Protein 9IKV (pdb70)

InterPro domains:
  IPR001902 SLC26A/SulP transporter [PTHR11814] (22-642)
  IPR002645 STAS domain [PF01740] (495-635)
  IPR002645 STAS domain [PS50801] (492-641)
  IPR011547 SLC26A/SulP transporter domain [PF00916] (48-444)
  IPR036513 STAS domain superfamily [G3DSA:3.30.750.24] (421-645)
  IPR036513 STAS domain superfamily [SSF52091] (495-632)

B-factor: mean 52.91, std 16.05, range [14.96, 171.37]

Solvent-accessible surface area: 49282 Å² total; per-residue (Å²): 130,134,110,108,105,86,110,71,125,126,30,56,11,41,67,98,33,44,97,157,46,55,122,190,97,25,71,134,31,0,45,63,1,0,78,43,5,6,29,39,3,13,5,21,0,1,6,10,0,38,24,0,19,12,26,17,0,0,0,0,1,1,0,5,32,0,4,60,24,2,0,62,42,2,43,0,44,4,1,1,1,1,1,9,5,4,1,0,50,12,0,4,52,0,0,24,124,49,6,38,106,118,80,90,102,174,43,88,98,65,128,104,29,18,47,64,12,39,31,5,34,9,77,17,0,38,2,0,3,0,0,0,30,18,0,0,48,22,4,36,49,25,21,101,107,111,76,0,88,46,25,48,27,28,12,94,1,0,30,6,0,0,7,0,0,3,0,24,32,0,36,3,19,6,19,58,32,24,28,17,12,154,26,79,100,45,62,33,87,70,7,38,101,122,25,65,44,66,5,141,140,54,93,195,67,36,103,116,58,0,51,112,56,1,97,112,4,43,90,52,0,65,102,40,72,81,93,16,115,129,99,79,197,122,60,180,86,47,72,56,17,19,71,95,26,17,97,55,12,18,128,53,3,126,85,76,78,30,62,101,86,107,32,24,78,19,3,39,110,1,15,103,12,40,35,81,68,84,66,6,30,94,142,36,31,94,50,0,78,89,19,0,99,6,4,0,71,0,2,2,13,8,0,10,34,22,0,77,30,0,10,130,114,94,172,54,102,30,59,33,14,1,0,6,19,0,2,0,44,0,4,35,51,0,2,65,48,6,0,1,1,6,1,1,12,51,24,1,4,55,22,4,66,56,32,27,4,92,16,2,29,0,4,52,25,0,5,101,67,0,71,85,20,1,113,61,67,0,66,112,20,71,77,1,2,13,4,1,3,2,0,8,8,22,12,37,18,93,36,18,56,68,32,84,166,28,40,139,52,0,119,42,16,24,98,61,10,83,27,10,2,49,38,0,40,67,71,0,16,39,92,30,10,44,55,0,14,116,57,0,26,85,28,9,36,57,66,7,19,32,44,5,41,181,11,84,0,5,25,98,93,194,99,87,30,0,16,0,6,1,4,0,2,10,6,1,10,147,53,0,46,54,11,0,27,124,47,85,129,61,2,0,1,17,1,47,4,3,39,21,21,11,6,22,0,0,21,30,3,6,55,0,25,90,47,0,123,70,128,98,14,73,8,8,1,0,85,0,68,80,72,1,55,134,3,1,40,91,71,8,136,21,71,104,161,95,75,6,48,26,129,33,35,75,21,0,58,72,62,31,145,134,124,123,96,107,112,96,107,69,124,132,30,54,9,41,70,92,31,45,96,157,48,65,125,182,88,24,74,133,30,0,44,63,1,0,78,43,5,6,29,37,4,15,4,20,0,0,6,11,0,40,23,0,19,12,26,18,0,0,0,0,1,0,0,6,30,0,4,60,25,2,0,60,41,2,41,0,43,4,1,1,1,1,2,7,5,4,1,0,49,12,0,2,52,0,0,23,121,52,2,45,107,120,69,92,100,171,45,87,98,70,128,103,34,19,55,64,13,37,41,5,37,11,86,16,0,37,1,0,2,0,0,0,30,18,0,0,48,21,4,37,46,26,22,103,109,113,76,0,87,47,28,49,25,31,13,96,2,0,31,6,0,0,7,0,0,3,0,25,31,0,37,4,21,6,20,56,35,22,31,17,14,156,27,79,100,46,62,34,88,69,7,37,101,123,25,66,41,66,6,140,139,53,94,197,67,36,106,117,61,0,50,109,57,1,96,112,5,43,89,52,0,63,103,39,70,87,80,14,126,102,80,84,199,128,61,180,85,46,72,55,17,19,70,92,27,15,95,55,12,20,127,54,2,129,84,71,81,29,65,99,86,107,31,28,74,18,3,41,115,2,19,104,13,43,31,82,70,82,64,5,33,98,142,35,34,95,52,0,80,92,18,0,99,7,4,0,72,0,2,3,14,8,0,11,34,25,0,76,28,0,11,127,115,92,172,55,101,30,62,34,13,0,0,6,20,0,4,0,44,0,5,34,50,0,2,64,46,6,0,2,1,8,1,1,13,50,23,1,3,52,22,3,67,61,34,25,5,93,14,2,28,0,4,52,28,0,6,104,70,0,70,84,20,2,116,61,67,0,67,110,19,70,77,2,2,12,4,0,2,1,0,8,6,21,10,33,17,93,35,16,55,69,32,84,164,27,41,140,54,1,118,40,17,24,99,61,11,82,26,9,2,48,36,0,40,69,70,0,16,39,90,30,10,45,55,0,13,116,57,0,25,84,30,11,35,59,67,8,17,32,46,6,42,187,11,81,0,4,24,92,92,201,102,84,26,0,15,0,7,1,2,0,1,10,5,1,10,148,52,0,44,57,12,0,30,125,49,79,127,59,2,0,1,15,1,47,6,4,40,21,20,10,8,21,0,0,20,32,4,6,51,1,24,91,53,0,116,70,123,95,14,74,8,8,2,0,86,0,64,81,73,0,57,134,3,1,38,91,71,9,136,22,71,106,164,92,76,6,47,27,129,34,33,76,22,0,60,70,60,35,147,135

GO terms:
  GO:0016323 basolateral plasma membrane (C, IDA)
  GO:0016324 apical plasma membrane (C, IDA)
  GO:0016328 lateral plasma membrane (C, IDA)
  GO:0140900 chloride:bicarbonate antiporter activity (F, IDA)
  GO:0055038 recycling endosome membrane (C, EXP)
  GO:0005886 plasma membrane (C, EXP)
  GO:0015705 iodide transport (P, IMP)
  GO:0005254 chloride channel activity (F, TAS)
  GO:0005886 plasma membrane (C, TAS)
  GO:0055085 transmembrane transport (P, TAS)
  GO:0005254 chloride channel activity (F, IDA)
  GO:0005737 cytoplasm (C, IDA)
  GO:0005768 endosome (C, IDA)
  GO:0015116 sulfate transmembrane transporter activity (F, IDA)
  GO:0019532 oxalate transport (P, IDA)
  GO:1902358 sulfate transmembrane transport (P, IDA)
  GO:0006821 chloride transport (P, IDA)
  GO:0019531 oxalate transmembrane transporter activity (F, IDA)
  GO:0016323 basolateral plasma membrane (C, IMP)

Organism: Homo sapiens (NCBI:txid9606)

Secondary structure (DSSP, 8-state):
-HHHHHHHHHT-THHHHSTT--TTTSSHHHHHHHHHHHHHHHHHHHHHHHHTTS-THHHHHTTTHHHHHHHHH---SS--EE--HHHHHHHHHHHHHHS-GGGSSS--S-SS--TT--TTSHHHHHHHHHHHHHHHHHHHHHHHTT-GGGGGGS-HHHHHHHHHHHHHHHHHHTHHHHHT-------STTHHHHHHHHHHHTGGG--HHHHHHHHHHHHHHHHHHHHHHHTTTTS-S---HHHHHHHHHHHHHHSS-TTTSS---B-----S---------GGGGGT-HHHHHHHHHHHHHHHHHHHHHHHHHHT----TTHHHHHHHHHHHHHHTTS----EE-HHHHHHHHHHT--STHHHHHHHHHHHHHHHTSTTTTTS-BHHHHHHHHHHHTHHHHGGGGHHHHHHHHTSSHHHHHHHHHHHHHHT-HHHHHHHHHHHHHHHHHTTSTTS--EEEE---EEEE-S-B-GGGHHHHHHHHHH-----EEE-TT---B-HHHHHHHHHHHHHHHHTT---B----TTHHHHHHHHHTT--TTS----SSHHHHHHHH--/-HHHHHHHHHT-THHHHSTT--TTTSSHHHHHHHHHHHHHHHHHHHHHHHHTTS-HHHHHHTTTHHHHHHHHH---SS--EE--HHHHHHHHHHHHHHS-GGGSSS--S-SS--TT--TTTHHHHHHHHHHHHHHHHHHHHHHHTT-TT--TTS-HHHHHHHHHHHHHHHHHHTHHHHH--------STTHHHHHHHHHHHTGGG--HHHHHHHHHHHHHHHHHHHHHHHTTTT--S---HHHHHHHHHHHHHHSS-TTTSS---B-----S---------GGGTTTTHHHHHHHHHHHHHHHHHHHHHHHHHHT----TTHHHHHHHHHHHHHHTTT----EE-HHHHHHHHHHT--STHHHHHHHHHHHHHHHTSSTTTTS-BHHHHHHHHHHHTHHHHGGGGHHHHHHHHTSSHHHHHHHHHHHHHHT-HHHHHHHHHHHHHHHHHHTSTTS--EEEE---EEEE-S-B-TTSHHHHHHHHHH---EEEEE-TT---B-HHHHHHHHHHHHHHHHTT-EEE----TTHHHHHHHHHTT--TTS----SSHHHHHHHH--

Foldseek 3Di:
DVVVVVVVVVQFCLVVDVVVDDCPPQPVLLLQLLVLLLLVQLLCLQVLCVLLVAASLQQLLQQFQLLVLCQGGPDFFLFFKGRPSQLSNLNSVQLCVVQNCPPVDPFDQDDPNAFNDRPSNVSSLLSLLLLLQLLLVVLVVCLVVPCLVVLPLQDDLLLLLLLQLSLLVLLLSLVCQQQQHDDGDAAFLASSVVSVVVCVVVVVRTAPVSNVLLVVLLVVVVVLQVVCVVCCVVVVARDSVLVVLQVVQLVVLVVDVCCPPRPFAFRAAQGQDQDAFDDRDPVCNVVCNVSSVLLSPSQLSNQVVLRVVSCVVVPHDGGSSSSSNSQSVSSNVSSRRSHGRMHTDVLSSVSSVSSPRDGSSSSNSSSVVSNCCNHPVRRVRHRRTSSSSSSVSSSSSCVSNVSVVVLVVCVVPPVVSNVLSVVLNVSCNRHHSSSSSVSSSVVSVVVVLQCQCVDQQWDWDPCTEIEGADEEEPSNLVSPLCNVVVPDQEHEYEDPNHDDYDPSNLVSVLVSQVVCVVVNYHYAYECCDPVSVVSNCVVNVDDPPDHRYDHHPVRVVVVVVD/DVVVVVVVVVQFCLVVCVVVDDCPPQPVLLLQLLVLLLLVQLLCLQVLCVLLVAASLQQLLQQFQLLVLCQGGPDFFLFFKGRANQLSNLNSVQLCVVQNPPPVDDFDQDDCNAFRDTPSNVSSLLSLLLLLQLLLVVLVVCLVVVCLVVPPLQDDLLLLLLLQLVLLVLLLSLVCQQQFHDDGDAAFLARSVVSVVVCVVVVVRTAPVSNVLLVVLLVVVVVLQVVCVVCCVVVVARDSVLVVLQVVQLVVLVVDVCCPPRPFAFRAAQGQDQDAFDARDPVCNVVCNVSSVLLSPSQLSNQVVLSVVSCVVVPHDGGSSSSSNSQSVSSNVSSRRSHGRMHGDPLSSVSSVSSPRDGSSSSNSSSVVSNCCNHPVRRVRTRRTSSSSSSVSSSSCCVSNVSVVCLVVCVVPPVLSNVLSVVLNVSCNRHHSSSSSVSSSVSSVVVVLQVQCVDQQWDWDPCTEIEGADEEEPSNLVSPLCNVVVPDQEHEYEDPNHDDYDPSNLVSVLVSQVVCVVVNYHYAYECCDPVSVVSNCVVNVDDPPDHRYDHHPVRVVVVVVD

Nearest PDB structures (foldseek):
  7v75-assembly1_A-2  TM=9.156E-01  e=9.670E-41  Homo sapiens
  7v73-assembly1_A  TM=8.958E-01  e=5.733E-40  Homo sapiens
  8opq-assembly1_B  TM=8.796E-01  e=2.037E-37  Homo sapiens
  7lgu-assembly1_A  TM=8.761E-01  e=8.093E-37  Homo sapiens
  7s9a-assembly1_B  TM=8.879E-01  e=1.906E-35  Tursiops truncatus

Structure (mmCIF, N/CA/C/O backbone):
data_9IKV
#
_entry.id   9IKV
#
_cell.length_a   1.00
_cell.length_b   1.00
_cell.length_c   1.00
_cell.angle_alpha   90.00
_cell.angle_beta   90.00
_cell.angle_gamma   90.00
#
_symmetry.space_group_name_H-M   'P 1'
#
loop_
_entity.id
_entity.type
_entity.pdbx_description
1 polymer 'Anion exchange transporter'
2 non-polymer 'IODIDE ION'
3 water water
#
loop_
_atom_site.group_PDB
_atom_site.id
_atom_site.type_symbol
_atom_site.label_atom_id
_atom_site.label_alt_id
_atom_site.label_comp_id
_atom_site.label_asym_id
_atom_site.label_entity_id
_atom_site.label_seq_id
_atom_site.pdbx_PDB_ins_code
_atom_site.Cartn_x
_atom_site.Cartn_y
_atom_site.Cartn_z
_atom_site.occupancy
_atom_site.B_iso_or_equiv
_atom_site.auth_seq_id
_atom_site.auth_comp_id
_atom_site.auth_asym_id
_atom_site.auth_atom_id
_atom_site.pdbx_PDB_model_num
ATOM 1 N N . CYS A 1 21 ? 93.060 83.591 102.817 1.00 97.52 21 CYS A N 1
ATOM 2 C CA . CYS A 1 21 ? 93.220 83.954 101.414 1.00 100.64 21 CYS A CA 1
ATOM 3 C C . CYS A 1 21 ? 94.618 83.609 100.915 1.00 101.16 21 CYS A C 1
ATOM 4 O O . CYS A 1 21 ? 95.513 83.316 101.707 1.00 102.31 21 CYS A O 1
ATOM 7 N N . GLU A 1 22 ? 94.795 83.640 99.593 1.00 98.23 22 GLU A N 1
ATOM 8 C CA . GLU A 1 22 ? 96.094 83.321 99.010 1.00 97.50 22 GLU A CA 1
ATOM 9 C C . GLU A 1 22 ? 97.140 84.359 99.396 1.00 98.78 22 GLU A C 1
ATOM 10 O O . GLU A 1 22 ? 98.301 84.022 99.659 1.00 98.73 22 GLU A O 1
ATOM 16 N N . ASP A 1 23 ? 96.748 85.636 99.426 1.00 96.92 23 ASP A N 1
ATOM 17 C CA . ASP A 1 23 ? 97.692 86.693 99.773 1.00 95.54 23 ASP A CA 1
ATOM 18 C C . ASP A 1 23 ? 98.155 86.576 101.219 1.00 94.15 23 ASP A C 1
ATOM 19 O O . ASP A 1 23 ? 99.320 86.845 101.527 1.00 96.27 23 ASP A O 1
ATOM 24 N N . ILE A 1 24 ? 97.257 86.181 102.124 1.00 87.09 24 ILE A N 1
ATOM 25 C CA . ILE A 1 24 ? 97.646 85.983 103.519 1.00 88.00 24 ILE A CA 1
ATOM 26 C C . ILE A 1 24 ? 98.670 84.860 103.628 1.00 86.65 24 ILE A C 1
ATOM 27 O O . ILE A 1 24 ? 99.663 84.965 104.361 1.00 89.69 24 ILE A O 1
ATOM 32 N N . ILE A 1 25 ? 98.444 83.767 102.897 1.00 83.18 25 ILE A N 1
ATOM 33 C CA . ILE A 1 25 ? 99.381 82.648 102.910 1.00 85.41 25 ILE A CA 1
ATOM 34 C C . ILE A 1 25 ? 100.731 83.080 102.350 1.00 86.70 25 ILE A C 1
ATOM 35 O O . ILE A 1 25 ? 101.788 82.711 102.875 1.00 92.02 25 ILE A O 1
ATOM 40 N N . GLN A 1 26 ? 100.715 83.861 101.269 1.00 77.36 26 GLN A N 1
ATOM 41 C CA . GLN A 1 26 ? 101.963 84.347 100.687 1.00 77.58 26 GLN A CA 1
ATOM 42 C C . GLN A 1 26 ? 102.712 85.247 101.664 1.00 78.86 26 GLN A C 1
ATOM 43 O O . GLN A 1 26 ? 103.938 85.153 101.802 1.00 81.91 26 GLN A O 1
ATOM 49 N N . TRP A 1 27 ? 101.984 86.127 102.354 1.00 73.05 27 TRP A N 1
ATOM 50 C CA . TRP A 1 27 ? 102.601 86.991 103.354 1.00 71.11 27 TRP A CA 1
ATOM 51 C C . TRP A 1 27 ? 103.237 86.172 104.467 1.00 73.02 27 TRP A C 1
ATOM 52 O O . TRP A 1 27 ? 104.370 86.436 104.880 1.00 78.37 27 TRP A O 1
ATOM 63 N N . CYS A 1 28 ? 102.515 85.166 104.966 1.00 72.89 28 CYS A N 1
ATOM 64 C CA . CYS A 1 28 ? 103.060 84.331 106.030 1.00 71.38 28 CYS A CA 1
ATOM 65 C C . CYS A 1 28 ? 104.285 83.557 105.565 1.00 70.51 28 CYS A C 1
ATOM 66 O O . CYS A 1 28 ? 105.249 83.413 106.323 1.00 74.19 28 CYS A O 1
ATOM 69 N N . ARG A 1 29 ? 104.271 83.054 104.331 1.00 67.39 29 ARG A N 1
ATOM 70 C CA . ARG A 1 29 ? 105.426 82.346 103.796 1.00 68.22 29 ARG A CA 1
ATOM 71 C C . ARG A 1 29 ? 106.607 83.269 103.534 1.00 69.51 29 ARG A C 1
ATOM 72 O O . ARG A 1 29 ? 107.749 82.801 103.517 1.00 71.19 29 ARG A O 1
ATOM 80 N N . ARG A 1 30 ? 106.361 84.561 103.323 1.00 65.64 30 ARG A N 1
ATOM 81 C CA . ARG A 1 30 ? 107.456 85.494 103.097 1.00 65.09 30 ARG A CA 1
ATOM 82 C C . ARG A 1 30 ? 108.207 85.842 104.374 1.00 65.90 30 ARG A C 1
ATOM 83 O O . ARG A 1 30 ? 109.341 86.325 104.296 1.00 70.24 30 ARG A O 1
ATOM 91 N N . ARG A 1 31 ? 107.608 85.611 105.541 1.00 58.85 31 ARG A N 1
ATOM 92 C CA . ARG A 1 31 ? 108.245 85.921 106.814 1.00 52.24 31 ARG A CA 1
ATOM 93 C C . ARG A 1 31 ? 109.092 84.778 107.353 1.00 55.19 31 ARG A C 1
ATOM 94 O O . ARG A 1 31 ? 109.703 84.932 108.414 1.00 61.85 31 ARG A O 1
ATOM 102 N N . LEU A 1 32 ? 109.141 83.642 106.659 1.00 55.39 32 LEU A N 1
ATOM 103 C CA . LEU A 1 32 ? 109.962 82.496 107.049 1.00 50.16 32 LEU A CA 1
ATOM 104 C C . LEU A 1 32 ? 110.832 82.123 105.858 1.00 53.24 32 LEU A C 1
ATOM 105 O O . LEU A 1 32 ? 110.528 81.165 105.131 1.00 59.06 32 LEU A O 1
ATOM 110 N N . PRO A 1 33 ? 111.925 82.852 105.617 1.00 49.21 33 PRO A N 1
ATOM 111 C CA . PRO A 1 33 ? 112.765 82.567 104.447 1.00 51.99 33 PRO A CA 1
ATOM 112 C C . PRO A 1 33 ? 113.504 81.243 104.515 1.00 55.31 33 PRO A C 1
ATOM 113 O O . PRO A 1 33 ? 114.114 80.850 103.514 1.00 57.63 33 PRO A O 1
ATOM 117 N N . ILE A 1 34 ? 113.479 80.542 105.651 1.00 54.22 34 ILE A N 1
ATOM 118 C CA . ILE A 1 34 ? 114.122 79.234 105.715 1.00 53.82 34 ILE A CA 1
ATOM 119 C C . ILE A 1 34 ? 113.470 78.272 104.729 1.00 55.45 34 ILE A C 1
ATOM 120 O O . ILE A 1 34 ? 114.161 77.479 104.076 1.00 59.88 34 ILE A O 1
ATOM 125 N N . LEU A 1 35 ? 112.148 78.354 104.566 1.00 56.97 35 LEU A N 1
ATOM 126 C CA . LEU A 1 35 ? 111.457 77.524 103.588 1.00 55.37 35 LEU A CA 1
ATOM 127 C C . LEU A 1 35 ? 111.910 77.814 102.166 1.00 59.47 35 LEU A C 1
ATOM 128 O O . LEU A 1 35 ? 111.652 77.006 101.268 1.00 62.09 35 LEU A O 1
ATOM 133 N N . ASP A 1 36 ? 112.568 78.951 101.937 1.00 57.57 36 ASP A N 1
ATOM 134 C CA . ASP A 1 36 ? 113.117 79.237 100.619 1.00 56.67 36 ASP A CA 1
ATOM 135 C C . ASP A 1 36 ? 114.372 78.425 100.331 1.00 63.35 36 ASP A C 1
ATOM 136 O O . ASP A 1 36 ? 114.657 78.137 99.164 1.00 64.22 36 ASP A O 1
ATOM 141 N N . TRP A 1 37 ? 115.133 78.046 101.360 1.00 59.56 37 TRP A N 1
ATOM 142 C CA . TRP A 1 37 ? 116.379 77.325 101.140 1.00 57.49 37 TRP A CA 1
ATOM 143 C C . TRP A 1 37 ? 116.484 75.998 101.875 1.00 61.70 37 TRP A C 1
ATOM 144 O O . TRP A 1 37 ? 117.476 75.291 101.676 1.00 63.11 37 TRP A O 1
ATOM 155 N N . ALA A 1 38 ? 115.515 75.634 102.707 1.00 61.10 38 ALA A N 1
ATOM 156 C CA . ALA A 1 38 ? 115.602 74.357 103.402 1.00 56.06 38 ALA A CA 1
ATOM 157 C C . ALA A 1 38 ? 115.286 73.192 102.465 1.00 64.36 38 ALA A C 1
ATOM 158 O O . ALA A 1 38 ? 116.100 72.266 102.364 1.00 67.51 38 ALA A O 1
ATOM 160 N N . PRO A 1 39 ? 114.141 73.175 101.762 1.00 67.97 39 PRO A N 1
ATOM 161 C CA . PRO A 1 39 ? 113.869 72.041 100.866 1.00 67.07 39 PRO A CA 1
ATOM 162 C C . PRO A 1 39 ? 114.780 71.979 99.653 1.00 66.53 39 PRO A C 1
ATOM 163 O O . PRO A 1 39 ? 114.951 70.890 99.089 1.00 67.36 39 PRO A O 1
ATOM 167 N N . HIS A 1 40 ? 115.370 73.098 99.237 1.00 68.22 40 HIS A N 1
ATOM 168 C CA . HIS A 1 40 ? 116.258 73.136 98.085 1.00 70.15 40 HIS A CA 1
ATOM 169 C C . HIS A 1 40 ? 117.708 72.852 98.454 1.00 73.85 40 HIS A C 1
ATOM 170 O O . HIS A 1 40 ? 118.598 73.032 97.616 1.00 73.17 40 HIS A O 1
ATOM 177 N N . TYR A 1 41 ? 117.963 72.421 99.686 1.00 69.67 41 TYR A N 1
ATOM 178 C CA . TYR A 1 41 ? 119.327 72.181 100.131 1.00 65.22 41 TYR A CA 1
ATOM 179 C C . TYR A 1 41 ? 119.944 71.012 99.376 1.00 66.72 41 TYR A C 1
ATOM 180 O O . TYR A 1 41 ? 119.273 70.023 99.071 1.00 71.34 41 TYR A O 1
ATOM 189 N N . ASN A 1 42 ? 121.233 71.131 99.077 1.00 69.69 42 ASN A N 1
ATOM 190 C CA . ASN A 1 42 ? 121.976 70.132 98.314 1.00 70.70 42 ASN A CA 1
ATOM 191 C C . ASN A 1 42 ? 123.115 69.638 99.199 1.00 74.35 42 ASN A C 1
ATOM 192 O O . ASN A 1 42 ? 124.008 70.410 99.558 1.00 77.11 42 ASN A O 1
ATOM 197 N N . LEU A 1 43 ? 123.098 68.349 99.537 1.00 74.03 43 LEU A N 1
ATOM 198 C CA . LEU A 1 43 ? 124.101 67.798 100.440 1.00 72.33 43 LEU A CA 1
ATOM 199 C C . LEU A 1 43 ? 125.309 67.273 99.677 1.00 71.01 43 LEU A C 1
ATOM 200 O O . LEU A 1 43 ? 126.141 66.557 100.242 1.00 72.22 43 LEU A O 1
ATOM 205 N N . LYS A 1 44 ? 125.419 67.620 98.397 1.00 76.05 44 LYS A N 1
ATOM 206 C CA . LYS A 1 44 ? 126.549 67.195 97.585 1.00 77.85 44 LYS A CA 1
ATOM 207 C C . LYS A 1 44 ? 127.643 68.242 97.476 1.00 79.15 44 LYS A C 1
ATOM 208 O O . LYS A 1 44 ? 128.818 67.880 97.397 1.00 81.49 44 LYS A O 1
ATOM 214 N N . GLU A 1 45 ? 127.290 69.527 97.469 1.00 74.53 45 GLU A N 1
ATOM 215 C CA . GLU A 1 45 ? 128.293 70.583 97.451 1.00 76.83 45 GLU A CA 1
ATOM 216 C C . GLU A 1 45 ? 128.068 71.674 98.486 1.00 76.97 45 GLU A C 1
ATOM 217 O O . GLU A 1 45 ? 128.905 72.576 98.580 1.00 78.56 45 GLU A O 1
ATOM 223 N N . ASN A 1 46 ? 126.988 71.631 99.265 1.00 71.79 46 ASN A N 1
ATOM 224 C CA . ASN A 1 46 ? 126.721 72.632 100.289 1.00 69.81 46 ASN A CA 1
ATOM 225 C C . ASN A 1 46 ? 126.832 72.075 101.701 1.00 71.34 46 ASN A C 1
ATOM 226 O O . ASN A 1 46 ? 126.360 72.717 102.645 1.00 77.66 46 ASN A O 1
ATOM 231 N N . LEU A 1 47 ? 127.431 70.898 101.875 1.00 65.31 47 LEU A N 1
ATOM 232 C CA . LEU A 1 47 ? 127.558 70.286 103.191 1.00 64.16 47 LEU A CA 1
ATOM 233 C C . LEU A 1 47 ? 128.979 70.365 103.731 1.00 65.77 47 LEU A C 1
ATOM 234 O O . LEU A 1 47 ? 129.187 70.838 104.851 1.00 70.96 47 LEU A O 1
ATOM 239 N N . LEU A 1 48 ? 129.965 69.897 102.971 1.00 64.13 48 LEU A N 1
ATOM 240 C CA . LEU A 1 48 ? 131.347 69.914 103.433 1.00 64.26 48 LEU A CA 1
ATOM 241 C C . LEU A 1 48 ? 131.843 71.338 103.687 1.00 67.16 48 LEU A C 1
ATOM 242 O O . LEU A 1 48 ? 132.388 71.605 104.768 1.00 69.69 48 LEU A O 1
ATOM 247 N N . PRO A 1 49 ? 131.692 72.279 102.743 1.00 65.75 49 PRO A N 1
ATOM 248 C CA . PRO A 1 49 ? 132.088 73.661 103.055 1.00 63.21 49 PRO A CA 1
ATOM 249 C C . PRO A 1 49 ? 131.305 74.262 104.205 1.00 60.90 49 PRO A C 1
ATOM 250 O O . PRO A 1 49 ? 131.884 74.991 105.019 1.00 66.07 49 PRO A O 1
ATOM 254 N N . ASP A 1 50 ? 130.009 73.962 104.311 1.00 52.19 50 ASP A N 1
ATOM 255 C CA . ASP A 1 50 ? 129.223 74.467 105.430 1.00 53.97 50 ASP A CA 1
ATOM 256 C C . ASP A 1 50 ? 129.700 73.881 106.751 1.00 57.29 50 ASP A C 1
ATOM 257 O O . ASP A 1 50 ? 129.772 74.592 107.759 1.00 66.76 50 ASP A O 1
ATOM 262 N N . THR A 1 51 ? 130.031 72.589 106.770 1.00 59.35 51 THR A N 1
ATOM 263 C CA . THR A 1 51 ? 130.542 71.982 107.995 1.00 58.90 51 THR A CA 1
ATOM 264 C C . THR A 1 51 ? 131.877 72.592 108.401 1.00 56.36 51 THR A C 1
ATOM 265 O O . THR A 1 51 ? 132.092 72.902 109.580 1.00 64.44 51 THR A O 1
ATOM 269 N N . VAL A 1 52 ? 132.785 72.777 107.441 1.00 51.20 52 VAL A N 1
ATOM 270 C CA . VAL A 1 52 ? 134.078 73.376 107.758 1.00 51.51 52 VAL A CA 1
ATOM 271 C C . VAL A 1 52 ? 133.895 74.803 108.260 1.00 57.85 52 VAL A C 1
ATOM 272 O O . VAL A 1 52 ? 134.557 75.230 109.215 1.00 58.94 52 VAL A O 1
ATOM 276 N N . SER A 1 53 ? 132.989 75.559 107.635 1.00 54.05 53 SER A N 1
ATOM 277 C CA . SER A 1 53 ? 132.709 76.916 108.086 1.00 49.78 53 SER A CA 1
ATOM 278 C C . SER A 1 53 ? 132.134 76.924 109.496 1.00 51.24 53 SER A C 1
ATOM 279 O O . SER A 1 53 ? 132.485 77.786 110.306 1.00 56.51 53 SER A O 1
ATOM 282 N N . GLY A 1 54 ? 131.245 75.981 109.807 1.00 46.81 54 GLY A N 1
ATOM 283 C CA . GLY A 1 54 ? 130.701 75.910 111.152 1.00 44.40 54 GLY A CA 1
ATOM 284 C C . GLY A 1 54 ? 131.757 75.603 112.196 1.00 47.24 54 GLY A C 1
ATOM 285 O O . GLY A 1 54 ? 131.784 76.219 113.266 1.00 55.32 54 GLY A O 1
ATOM 286 N N . ILE A 1 55 ? 132.645 74.651 111.900 1.00 51.80 55 ILE A N 1
ATOM 287 C CA . ILE A 1 55 ? 133.723 74.340 112.838 1.00 47.45 55 ILE A CA 1
ATOM 288 C C . ILE A 1 55 ? 134.634 75.544 113.028 1.00 51.01 55 ILE A C 1
ATOM 289 O O . ILE A 1 55 ? 135.025 75.870 114.155 1.00 56.94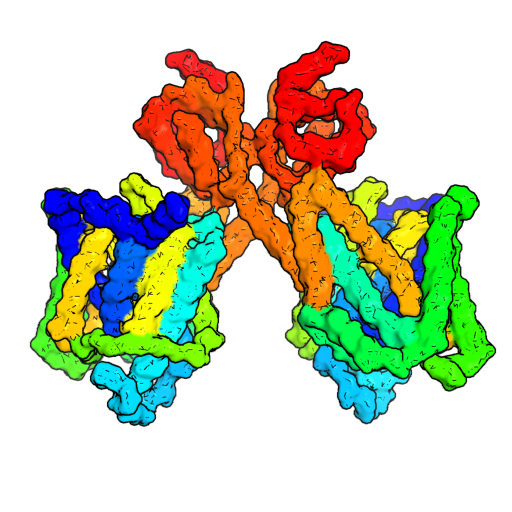 55 ILE A O 1
ATOM 294 N N . MET A 1 56 ? 134.986 76.228 111.938 1.00 51.48 56 MET A N 1
ATOM 295 C CA . MET A 1 56 ? 135.873 77.381 112.046 1.00 54.82 56 MET A CA 1
ATOM 296 C C . MET A 1 56 ? 135.200 78.590 112.682 1.00 54.00 56 MET A C 1
ATOM 297 O O . MET A 1 56 ? 135.897 79.471 113.194 1.00 54.79 56 MET A O 1
ATOM 302 N N . LEU A 1 57 ? 133.873 78.654 112.655 1.00 50.39 57 LEU A N 1
ATOM 303 C CA . LEU A 1 57 ? 133.139 79.755 113.262 1.00 42.11 57 LEU A CA 1
ATOM 304 C C . LEU A 1 57 ? 132.821 79.506 114.727 1.00 46.12 57 LEU A C 1
ATOM 305 O O . LEU A 1 57 ? 132.604 80.464 115.476 1.00 55.32 57 LEU A O 1
ATOM 310 N N . ALA A 1 58 ? 132.783 78.241 115.151 1.00 44.97 58 ALA A N 1
ATOM 311 C CA . ALA A 1 58 ? 132.475 77.947 116.547 1.00 38.61 58 ALA A CA 1
ATOM 312 C C . ALA A 1 58 ? 133.506 78.551 117.493 1.00 42.79 58 ALA A C 1
ATOM 313 O O . ALA A 1 58 ? 133.141 79.169 118.498 1.00 51.19 58 ALA A O 1
ATOM 315 N N . VAL A 1 59 ? 134.797 78.387 117.192 1.00 44.79 59 VAL A N 1
ATOM 316 C CA . VAL A 1 59 ? 135.826 78.914 118.084 1.00 46.80 59 VAL A CA 1
ATOM 317 C C . VAL A 1 59 ? 135.830 80.437 118.067 1.00 44.94 59 VAL A C 1
ATOM 318 O O . VAL A 1 59 ? 136.016 81.079 119.111 1.00 52.21 59 VAL A O 1
ATOM 322 N N . GLN A 1 60 ? 135.608 81.038 116.897 1.00 43.65 60 GLN A N 1
ATOM 323 C CA . GLN A 1 60 ? 135.517 82.489 116.808 1.00 41.75 60 GLN A CA 1
ATOM 324 C C . GLN A 1 60 ? 134.375 83.014 117.663 1.00 38.99 60 GLN A C 1
ATOM 325 O O . GLN A 1 60 ? 134.552 83.968 118.429 1.00 45.10 60 GLN A O 1
ATOM 331 N N . GLN A 1 61 ? 133.203 82.386 117.562 1.00 39.63 61 GLN A N 1
ATOM 332 C CA . GLN A 1 61 ? 132.061 82.831 118.346 1.00 38.11 61 GLN A CA 1
ATOM 333 C C . GLN A 1 61 ? 132.270 82.594 119.833 1.00 41.69 61 GLN A C 1
ATOM 334 O O . GLN A 1 61 ? 131.842 83.415 120.644 1.00 51.09 61 GLN A O 1
ATOM 340 N N . VAL A 1 62 ? 132.931 81.501 120.216 1.00 39.62 62 VAL A N 1
ATOM 341 C CA . VAL A 1 62 ? 133.188 81.253 121.632 1.00 36.49 62 VAL A CA 1
ATOM 342 C C . VAL A 1 62 ? 134.097 82.332 122.209 1.00 40.40 62 VAL A C 1
ATOM 343 O O . VAL A 1 62 ? 133.798 82.927 123.255 1.00 49.89 62 VAL A O 1
ATOM 347 N N . THR A 1 63 ? 135.219 82.606 121.536 1.00 39.63 63 THR A N 1
ATOM 348 C CA . THR A 1 63 ? 136.144 83.616 122.042 1.00 38.25 63 THR A CA 1
ATOM 349 C C . THR A 1 63 ? 135.504 84.996 122.064 1.00 37.71 63 THR A C 1
ATOM 350 O O . THR A 1 63 ? 135.657 85.743 123.040 1.00 39.88 63 THR A O 1
ATOM 354 N N . GLN A 1 64 ? 134.784 85.356 120.999 1.00 37.60 64 GLN A N 1
ATOM 355 C CA . GLN A 1 64 ? 134.128 86.654 120.967 1.00 29.61 64 GLN A CA 1
ATOM 356 C C . GLN A 1 64 ? 133.045 86.760 122.029 1.00 38.52 64 GLN A C 1
ATOM 357 O O . GLN A 1 64 ? 132.895 87.816 122.647 1.00 43.13 64 GLN A O 1
ATOM 363 N N . GLY A 1 65 ? 132.293 85.686 122.267 1.00 38.62 65 GLY A N 1
ATOM 364 C CA . GLY A 1 65 ? 131.283 85.720 123.307 1.00 37.22 65 GLY A CA 1
ATOM 365 C C . GLY A 1 65 ? 131.881 85.929 124.681 1.00 39.82 65 GLY A C 1
ATOM 366 O O . GLY A 1 65 ? 131.397 86.752 125.459 1.00 51.45 65 GLY A O 1
ATOM 367 N N . LEU A 1 66 ? 132.956 85.203 124.993 1.00 33.52 66 LEU A N 1
ATOM 368 C CA . LEU A 1 66 ? 133.618 85.408 126.279 1.00 32.55 66 LEU A CA 1
ATOM 369 C C . LEU A 1 66 ? 134.123 86.841 126.415 1.00 33.97 66 LEU A C 1
ATOM 370 O O . LEU A 1 66 ? 133.809 87.538 127.391 1.00 38.39 66 LEU A O 1
ATOM 375 N N . ALA A 1 67 ? 134.884 87.309 125.424 1.00 31.13 67 ALA A N 1
ATOM 376 C CA . ALA A 1 67 ? 135.517 88.617 125.518 1.00 26.07 67 ALA A CA 1
ATOM 377 C C . ALA A 1 67 ? 134.527 89.770 125.475 1.00 27.60 67 ALA A C 1
ATOM 378 O O . ALA A 1 67 ? 134.830 90.840 126.009 1.00 40.70 67 ALA A O 1
ATOM 380 N N . PHE A 1 68 ? 133.360 89.587 124.862 1.00 29.19 68 PHE A N 1
ATOM 381 C CA . PHE A 1 68 ? 132.360 90.639 124.794 1.00 26.77 68 PHE A CA 1
ATOM 382 C C . PHE A 1 68 ? 131.315 90.537 125.893 1.00 35.27 68 PHE A C 1
ATOM 383 O O . PHE A 1 68 ? 130.570 91.498 126.104 1.00 47.34 68 PHE A O 1
ATOM 391 N N . ALA A 1 69 ? 131.229 89.400 126.584 1.00 34.75 69 ALA A N 1
ATOM 392 C CA . ALA A 1 69 ? 130.496 89.363 127.839 1.00 26.71 69 ALA A CA 1
ATOM 393 C C . ALA A 1 69 ? 131.298 89.998 128.961 1.00 37.60 69 ALA A C 1
ATOM 394 O O . ALA A 1 69 ? 130.725 90.684 129.812 1.00 43.03 69 ALA A O 1
ATOM 396 N N . VAL A 1 70 ? 132.617 89.791 128.978 1.00 39.63 70 VAL A N 1
ATOM 397 C CA . VAL A 1 70 ? 133.440 90.542 129.919 1.00 29.54 70 VAL A CA 1
ATOM 398 C C . VAL A 1 70 ? 133.402 92.029 129.588 1.00 37.87 70 VAL A C 1
ATOM 399 O O . VAL A 1 70 ? 133.414 92.876 130.489 1.00 41.54 70 VAL A O 1
ATOM 403 N N . LEU A 1 71 ? 133.345 92.373 128.300 1.00 44.74 71 LEU A N 1
ATOM 404 C CA . LEU A 1 71 ? 133.286 93.772 127.892 1.00 35.99 71 LEU A CA 1
ATOM 405 C C . LEU A 1 71 ? 131.957 94.420 128.261 1.00 35.11 71 LEU A C 1
ATOM 406 O O . LEU A 1 71 ? 131.894 95.640 128.440 1.00 40.72 71 LEU A O 1
ATOM 411 N N . SER A 1 72 ? 130.893 93.632 128.375 1.00 34.98 72 SER A N 1
ATOM 412 C CA . SER A 1 72 ? 129.570 94.148 128.696 1.00 34.61 72 SER A CA 1
ATOM 413 C C . SER A 1 72 ? 129.320 94.240 130.194 1.00 47.14 72 SER A C 1
ATOM 414 O O . SER A 1 72 ? 128.185 94.502 130.601 1.00 53.41 72 SER A O 1
ATOM 417 N N . SER A 1 73 ? 130.350 94.023 131.013 1.00 50.06 73 SER A N 1
ATOM 418 C CA . SER A 1 73 ? 130.246 94.090 132.471 1.00 37.27 73 SER A CA 1
ATOM 419 C C . SER A 1 73 ? 129.266 93.054 133.015 1.00 38.30 73 SER A C 1
ATOM 420 O O . SER A 1 73 ? 128.501 93.324 133.940 1.00 56.42 73 SER A O 1
ATOM 423 N N . VAL A 1 74 ? 129.284 91.858 132.432 1.00 32.02 74 VAL A N 1
ATOM 424 C CA . VAL A 1 74 ? 128.546 90.713 132.936 1.00 28.57 74 VAL A CA 1
ATOM 425 C C . VAL A 1 74 ? 129.493 89.519 132.980 1.00 37.04 74 VAL A C 1
ATOM 426 O O . VAL A 1 74 ? 130.643 89.601 132.553 1.00 46.64 74 VAL A O 1
ATOM 430 N N . HIS A 1 75 ? 129.003 88.408 133.518 1.00 39.03 75 HIS A N 1
ATOM 431 C CA . HIS A 1 75 ? 129.819 87.210 133.606 1.00 38.76 75 HIS A CA 1
ATOM 432 C C . HIS A 1 75 ? 130.139 86.684 132.207 1.00 44.74 75 HIS A C 1
ATOM 433 O O . HIS A 1 75 ? 129.302 86.750 131.305 1.00 49.97 75 HIS A O 1
ATOM 440 N N . PRO A 1 76 ? 131.352 86.163 131.998 1.00 38.88 76 PRO A N 1
ATOM 441 C CA . PRO A 1 76 ? 131.715 85.647 130.670 1.00 37.71 76 PRO A CA 1
ATOM 442 C C . PRO A 1 76 ? 130.875 84.470 130.203 1.00 44.12 76 PRO A C 1
ATOM 443 O O . PRO A 1 76 ? 130.846 84.204 128.996 1.00 46.79 76 PRO A O 1
ATOM 447 N N . VAL A 1 77 ? 130.198 83.755 131.102 1.00 46.09 77 VAL A N 1
ATOM 448 C CA . VAL A 1 77 ? 129.399 82.610 130.677 1.00 39.88 77 VAL A CA 1
ATOM 449 C C . VAL A 1 77 ? 128.182 83.025 129.861 1.00 40.18 77 VAL A C 1
ATOM 450 O O . VAL A 1 77 ? 127.660 82.213 129.089 1.00 46.14 77 VAL A O 1
ATOM 454 N N . PHE A 1 78 ? 127.719 84.267 129.995 1.00 36.28 78 PHE A N 1
ATOM 455 C CA . PHE A 1 78 ? 126.535 84.705 129.268 1.00 37.85 78 PHE A CA 1
ATOM 456 C C . PHE A 1 78 ? 126.829 85.050 127.815 1.00 43.92 78 PHE A C 1
ATOM 457 O O . PHE A 1 78 ? 125.914 85.014 126.984 1.00 55.09 78 PHE A O 1
ATOM 465 N N . GLY A 1 79 ? 128.079 85.373 127.484 1.00 38.38 79 GLY A N 1
ATOM 466 C CA . GLY A 1 79 ? 128.439 85.529 126.089 1.00 33.61 79 GLY A CA 1
ATOM 467 C C . GLY A 1 79 ? 128.373 84.225 125.327 1.00 40.87 79 GLY A C 1
ATOM 468 O O . GLY A 1 79 ? 128.163 84.221 124.111 1.00 51.69 79 GLY A O 1
ATOM 469 N N . LEU A 1 80 ? 128.559 83.103 126.022 1.00 36.28 80 LEU A N 1
ATOM 470 C CA . LEU A 1 80 ? 128.364 81.803 125.395 1.00 35.45 80 LEU A CA 1
ATOM 471 C C . LEU A 1 80 ? 126.902 81.564 125.048 1.00 38.99 80 LEU A C 1
ATOM 472 O O . LEU A 1 80 ? 126.604 80.989 123.997 1.00 48.43 80 LEU A O 1
ATOM 477 N N . TYR A 1 81 ? 125.979 81.982 125.917 1.00 37.25 81 TYR A N 1
ATOM 478 C CA . TYR A 1 81 ? 124.565 81.923 125.571 1.00 35.04 81 TYR A CA 1
ATOM 479 C C . TYR A 1 81 ? 124.229 82.885 124.443 1.00 40.93 81 TYR A C 1
ATOM 480 O O . TYR A 1 81 ? 123.371 82.580 123.609 1.00 45.82 81 TYR A O 1
ATOM 489 N N . GLY A 1 82 ? 124.887 84.044 124.403 1.00 44.41 82 GLY A N 1
ATOM 490 C CA . GLY A 1 82 ? 124.652 84.992 123.330 1.00 36.39 82 GLY A CA 1
ATOM 491 C C . GLY A 1 82 ? 125.090 84.506 121.965 1.00 41.13 82 GLY A C 1
ATOM 492 O O . GLY A 1 82 ? 124.757 85.138 120.959 1.00 53.56 82 GLY A O 1
ATOM 493 N N . SER A 1 83 ? 125.836 83.408 121.905 1.00 33.24 83 SER A N 1
ATOM 494 C CA . SER A 1 83 ? 126.294 82.836 120.648 1.00 36.57 83 SER A CA 1
ATOM 495 C C . SER A 1 83 ? 125.480 81.625 120.216 1.00 43.80 83 SER A C 1
ATOM 496 O O . SER A 1 83 ? 125.871 80.941 119.265 1.00 45.78 83 SER A O 1
ATOM 499 N N . LEU A 1 84 ? 124.371 81.336 120.891 1.00 44.50 84 LEU A N 1
ATOM 500 C CA . LEU A 1 84 ? 123.608 80.121 120.637 1.00 35.54 84 LEU A CA 1
ATOM 501 C C . LEU A 1 84 ? 122.190 80.389 120.160 1.00 38.81 84 LEU A C 1
ATOM 502 O O . LEU A 1 84 ? 121.784 79.857 119.122 1.00 51.20 84 LEU A O 1
ATOM 507 N N . PHE A 1 85 ? 121.419 81.195 120.885 1.00 33.81 85 PHE A N 1
ATOM 508 C CA . PHE A 1 85 ? 119.998 81.368 120.593 1.00 32.91 85 PHE A CA 1
ATOM 509 C C . PHE A 1 85 ? 119.727 82.359 119.460 1.00 43.10 85 PHE A C 1
ATOM 510 O O . PHE A 1 85 ? 118.938 82.046 118.554 1.00 51.21 85 PHE A O 1
ATOM 518 N N . PRO A 1 86 ? 120.328 83.558 119.464 1.00 41.11 86 PRO A N 1
ATOM 519 C CA . PRO A 1 86 ? 120.104 84.470 118.33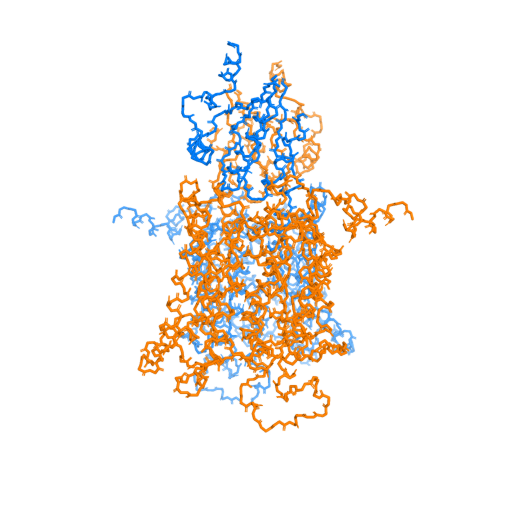4 1.00 41.66 86 PRO A CA 1
ATOM 520 C C . PRO A 1 86 ? 120.545 83.898 117.004 1.00 37.82 86 PRO A C 1
ATOM 521 O O . PRO A 1 86 ? 119.935 84.229 115.983 1.00 45.14 86 PRO A O 1
ATOM 525 N N . ALA A 1 87 ? 121.565 83.040 116.979 1.00 29.65 87 ALA A N 1
ATOM 526 C CA . ALA A 1 87 ? 121.941 82.388 115.730 1.00 28.61 87 ALA A CA 1
ATOM 527 C C . ALA A 1 87 ? 120.815 81.505 115.208 1.00 40.00 87 ALA A C 1
ATOM 528 O O . ALA A 1 87 ? 120.514 81.522 114.010 1.00 52.11 87 ALA A O 1
ATOM 530 N N . ILE A 1 88 ? 120.170 80.740 116.091 1.00 38.00 88 ILE A N 1
ATOM 531 C CA . ILE A 1 88 ? 119.059 79.888 115.673 1.00 36.66 88 ILE A CA 1
ATOM 532 C C . ILE A 1 88 ? 117.895 80.736 115.174 1.00 40.54 88 ILE A C 1
ATOM 533 O O . ILE A 1 88 ? 117.294 80.450 114.128 1.00 46.94 88 ILE A O 1
ATOM 538 N N . ILE A 1 89 ? 117.557 81.792 115.917 1.00 30.49 89 ILE A N 1
ATOM 539 C CA . ILE A 1 89 ? 116.424 82.617 115.512 1.00 27.04 89 ILE A CA 1
ATOM 540 C C . ILE A 1 89 ? 116.698 83.303 114.181 1.00 29.63 89 ILE A C 1
ATOM 541 O O . ILE A 1 89 ? 115.807 83.389 113.329 1.00 43.58 89 ILE A O 1
ATOM 546 N N . TYR A 1 90 ? 117.920 83.797 113.968 1.00 34.94 90 TYR A N 1
ATOM 547 C CA . TYR A 1 90 ? 118.237 84.416 112.688 1.00 33.56 90 TYR A CA 1
ATOM 548 C C . TYR A 1 90 ? 118.277 83.396 111.561 1.00 32.76 90 TYR A C 1
ATOM 549 O O . TYR A 1 90 ? 117.928 83.725 110.424 1.00 45.49 90 TYR A O 1
ATOM 558 N N . ALA A 1 91 ? 118.705 82.165 111.841 1.00 36.97 91 ALA A N 1
ATOM 559 C CA . ALA A 1 91 ? 118.652 81.136 110.811 1.00 41.04 91 ALA A CA 1
ATOM 560 C C . ALA A 1 91 ? 117.218 80.880 110.380 1.00 40.06 91 ALA A C 1
ATOM 561 O O . ALA A 1 91 ? 116.943 80.696 109.190 1.00 45.02 91 ALA A O 1
ATOM 563 N N . ILE A 1 92 ? 116.289 80.874 111.333 1.00 43.84 92 ILE A N 1
ATOM 564 C CA . ILE A 1 92 ? 114.888 80.668 110.977 1.00 41.58 92 ILE A CA 1
ATOM 565 C C . ILE A 1 92 ? 114.314 81.878 110.241 1.00 43.53 92 ILE A C 1
ATOM 566 O O . ILE A 1 92 ? 113.582 81.725 109.259 1.00 49.14 92 ILE A O 1
ATOM 571 N N . PHE A 1 93 ? 114.631 83.095 110.688 1.00 43.95 93 PHE A N 1
ATOM 572 C CA . PHE A 1 93 ? 113.947 84.293 110.212 1.00 33.64 93 PHE A CA 1
ATOM 573 C C . PHE A 1 93 ? 114.808 85.227 109.370 1.00 40.30 93 PHE A C 1
ATOM 574 O O . PHE A 1 93 ? 114.334 86.306 109.003 1.00 47.68 93 PHE A O 1
ATOM 582 N N . GLY A 1 94 ? 116.046 84.864 109.051 1.00 39.84 94 GLY A N 1
ATOM 583 C CA . GLY A 1 94 ? 116.927 85.804 108.380 1.00 36.22 94 GLY A CA 1
ATOM 584 C C . GLY A 1 94 ? 117.095 85.592 106.891 1.00 42.93 94 GLY A C 1
ATOM 585 O O . GLY A 1 94 ? 116.936 84.474 106.394 1.00 54.15 94 GLY A O 1
ATOM 586 N N . MET A 1 95 ? 117.436 86.660 106.168 1.00 41.46 95 MET A N 1
ATOM 587 C CA . MET A 1 95 ? 117.600 86.612 104.720 1.00 48.69 95 MET A CA 1
ATOM 588 C C . MET A 1 95 ? 119.047 86.440 104.278 1.00 51.14 95 MET A C 1
ATOM 589 O O . MET A 1 95 ? 119.308 85.708 103.321 1.00 55.85 95 MET A O 1
ATOM 594 N N . GLY A 1 96 ? 119.992 87.105 104.937 1.00 42.49 96 GLY A N 1
ATOM 595 C CA . GLY A 1 96 ? 121.382 87.008 104.522 1.00 42.05 96 GLY A CA 1
ATOM 596 C C . GLY A 1 96 ? 121.936 85.612 104.746 1.00 48.03 96 GLY A C 1
ATOM 597 O O . GLY A 1 96 ? 121.576 84.921 105.699 1.00 59.09 96 GLY A O 1
ATOM 598 N N . HIS A 1 97 ? 122.831 85.194 103.850 1.00 42.85 97 HIS A N 1
ATOM 599 C CA . HIS A 1 97 ? 123.405 83.857 103.927 1.00 44.80 97 HIS A CA 1
ATOM 600 C C . HIS A 1 97 ? 124.680 83.799 104.752 1.00 49.94 97 HIS A C 1
ATOM 601 O O . HIS A 1 97 ? 124.928 82.790 105.420 1.00 53.04 97 HIS A O 1
ATOM 608 N N . HIS A 1 98 ? 125.497 84.846 104.722 1.00 51.92 98 HIS A N 1
ATOM 609 C CA . HIS A 1 98 ? 126.785 84.866 105.405 1.00 47.59 98 HIS A CA 1
ATOM 610 C C . HIS A 1 98 ? 126.769 85.808 106.603 1.00 50.19 98 HIS A C 1
ATOM 611 O O . HIS A 1 98 ? 127.750 86.495 106.887 1.00 56.31 98 HIS A O 1
ATOM 618 N N . VAL A 1 99 ? 125.652 85.845 107.320 1.00 39.33 99 VAL A N 1
ATOM 619 C CA . VAL A 1 99 ? 125.484 86.693 108.493 1.00 39.05 99 VAL A CA 1
ATOM 620 C C . VAL A 1 99 ? 125.422 85.790 109.715 1.00 45.41 99 VAL A C 1
ATOM 621 O O . VAL A 1 99 ? 124.564 84.902 109.795 1.00 46.74 99 VAL A O 1
ATOM 625 N N . ALA A 1 100 ? 126.327 86.012 110.664 1.00 43.48 100 ALA A N 1
ATOM 626 C CA . ALA A 1 100 ? 126.426 85.199 111.873 1.00 37.99 100 ALA A CA 1
ATOM 627 C C . ALA A 1 100 ? 126.162 86.095 113.077 1.00 42.74 100 ALA A C 1
ATOM 628 O O . ALA A 1 100 ? 127.038 86.858 113.494 1.00 48.02 100 ALA A O 1
ATOM 630 N N . THR A 1 101 ? 124.961 85.997 113.637 1.00 38.11 101 THR A N 1
ATOM 631 C CA . THR A 1 101 ? 124.599 86.798 114.794 1.00 32.00 101 THR A CA 1
ATOM 632 C C . THR A 1 101 ? 125.331 86.296 116.036 1.00 36.58 101 THR A C 1
ATOM 633 O O . THR A 1 101 ? 125.679 85.119 116.152 1.00 45.87 101 THR A O 1
ATOM 637 N N . GLY A 1 102 ? 125.554 87.209 116.977 1.00 37.62 102 GLY A N 1
ATOM 638 C CA . GLY A 1 102 ? 126.381 86.905 118.127 1.00 43.68 102 GLY A CA 1
ATOM 639 C C . GLY A 1 102 ? 126.434 88.017 119.150 1.00 39.43 102 GLY A C 1
ATOM 640 O O . GLY A 1 102 ? 125.396 88.561 119.525 1.00 42.52 102 GLY A O 1
ATOM 641 N N . THR A 1 103 ? 127.630 88.359 119.623 1.00 39.32 103 THR A N 1
ATOM 642 C CA . THR A 1 103 ? 127.783 89.322 120.708 1.00 41.01 103 THR A CA 1
ATOM 643 C C . THR A 1 103 ? 128.019 90.752 120.235 1.00 47.16 103 THR A C 1
ATOM 644 O O . THR A 1 103 ? 127.429 91.677 120.799 1.00 50.99 103 THR A O 1
ATOM 648 N N . PHE A 1 104 ? 128.869 90.965 119.226 1.00 33.41 104 PHE A N 1
ATOM 649 C CA . PHE A 1 104 ? 128.989 92.279 118.596 1.00 33.37 104 PHE A CA 1
ATOM 650 C C . PHE A 1 104 ? 129.388 93.401 119.547 1.00 39.44 104 PHE A C 1
ATOM 651 O O . PHE A 1 104 ? 128.535 94.189 119.963 1.00 53.44 104 PHE A O 1
ATOM 659 N N . ALA A 1 105 ? 130.668 93.464 119.912 1.00 35.89 105 ALA A N 1
ATOM 660 C CA . ALA A 1 105 ? 131.206 94.400 120.898 1.00 34.96 105 ALA A CA 1
ATOM 661 C C . ALA A 1 105 ? 130.658 95.821 120.819 1.00 36.89 105 ALA A C 1
ATOM 662 O O . ALA A 1 105 ? 130.643 96.528 121.831 1.00 54.29 105 ALA A O 1
ATOM 664 N N . LEU A 1 106 ? 130.230 96.264 119.635 1.00 29.24 106 LEU A N 1
ATOM 665 C CA . LEU A 1 106 ? 129.644 97.597 119.522 1.00 27.20 106 LEU A CA 1
ATOM 666 C C . LEU A 1 106 ? 128.427 97.761 120.422 1.00 35.41 106 LEU A C 1
ATOM 667 O O . LEU A 1 106 ? 128.272 98.801 121.070 1.00 45.90 106 LEU A O 1
ATOM 672 N N . THR A 1 107 ? 127.547 96.762 120.464 1.00 38.33 107 THR A N 1
ATOM 673 C CA . THR A 1 107 ? 126.388 96.798 121.346 1.00 32.08 107 THR A CA 1
ATOM 674 C C . THR A 1 107 ? 126.744 96.499 122.795 1.00 36.18 107 THR A C 1
ATOM 675 O O . THR A 1 107 ? 126.051 96.967 123.707 1.00 48.67 107 THR A O 1
ATOM 679 N N . SER A 1 108 ? 127.801 95.719 123.026 1.00 31.82 108 SER A N 1
ATOM 680 C CA . SER A 1 108 ? 128.251 95.472 124.390 1.00 27.71 108 SER A CA 1
ATOM 681 C C . SER A 1 108 ? 128.759 96.750 125.040 1.00 30.62 108 SER A C 1
ATOM 682 O O . SER A 1 108 ? 128.505 96.994 126.224 1.00 48.51 108 SER A O 1
ATOM 685 N N . LEU A 1 109 ? 129.480 97.577 124.283 1.00 25.29 109 LEU A N 1
ATOM 686 C CA . LEU A 1 109 ? 129.954 98.846 124.819 1.00 29.50 109 LEU A CA 1
ATOM 687 C C . LEU A 1 109 ? 128.814 99.805 125.128 1.00 37.11 109 LEU A C 1
ATOM 688 O O . LEU A 1 109 ? 129.003 100.738 125.915 1.00 49.14 109 LEU A O 1
ATOM 693 N N . ILE A 1 110 ? 127.644 99.604 124.530 1.00 35.11 110 ILE A N 1
ATOM 694 C CA . ILE A 1 110 ? 126.477 100.418 124.851 1.00 34.04 110 ILE A CA 1
ATOM 695 C C . ILE A 1 110 ? 125.744 99.872 126.067 1.00 34.51 110 ILE A C 1
ATOM 696 O O . ILE A 1 110 ? 125.345 100.632 126.951 1.00 41.09 110 ILE A O 1
ATOM 701 N N . SER A 1 111 ? 125.556 98.553 126.133 1.00 35.79 111 SER A N 1
ATOM 702 C CA . SER A 1 111 ? 124.876 97.958 127.279 1.00 33.40 111 SER A CA 1
ATOM 703 C C . SER A 1 111 ? 125.698 98.056 128.558 1.00 39.75 111 SER A C 1
ATOM 704 O O . SER A 1 111 ? 125.121 98.047 129.655 1.00 47.08 111 SER A O 1
ATOM 707 N N . ALA A 1 112 ? 127.025 98.149 128.446 1.00 40.01 112 ALA A N 1
ATOM 708 C CA . ALA A 1 112 ? 127.858 98.295 129.631 1.00 34.34 112 ALA A CA 1
ATOM 709 C C . ALA A 1 112 ? 127.556 99.586 130.375 1.00 42.21 112 ALA A C 1
ATOM 710 O O . ALA A 1 112 ? 127.654 99.624 131.604 1.00 48.86 112 ALA A O 1
ATOM 712 N N . ASN A 1 113 ? 127.188 100.649 129.656 1.00 44.66 113 ASN A N 1
ATOM 713 C CA . ASN A 1 113 ? 126.835 101.901 130.317 1.00 42.92 113 ASN A CA 1
ATOM 714 C C . ASN A 1 113 ? 125.643 101.711 131.244 1.00 46.39 113 ASN A C 1
ATOM 715 O O . ASN A 1 113 ? 125.673 102.125 132.409 1.00 54.54 113 ASN A O 1
ATOM 720 N N . ALA A 1 114 ? 124.583 101.074 130.744 1.00 45.78 114 ALA A N 1
ATOM 721 C CA . ALA A 1 114 ? 123.413 100.821 131.576 1.00 41.64 114 ALA A CA 1
ATOM 722 C C . ALA A 1 114 ? 123.747 99.886 132.728 1.00 37.90 114 ALA A C 1
ATOM 723 O O . ALA A 1 114 ? 123.305 100.108 133.863 1.00 48.72 114 ALA A O 1
ATOM 725 N N . VAL A 1 115 ? 124.532 98.841 132.461 1.00 38.12 115 VAL A N 1
ATOM 726 C CA . VAL A 1 115 ? 124.865 97.880 133.509 1.00 38.84 115 VAL A CA 1
ATOM 727 C C . VAL A 1 115 ? 125.630 98.563 134.636 1.00 42.83 115 VAL A C 1
ATOM 728 O O . VAL A 1 115 ? 125.339 98.355 135.819 1.00 47.13 115 VAL A O 1
ATOM 732 N N . GLU A 1 116 ? 126.610 99.397 134.290 1.00 51.88 116 GLU A N 1
ATOM 733 C CA . GLU A 1 116 ? 127.420 100.066 135.298 1.00 46.77 116 GLU A CA 1
ATOM 734 C C . GLU A 1 116 ? 126.688 101.207 135.988 1.00 50.50 116 GLU A C 1
ATOM 735 O O . GLU A 1 116 ? 126.987 101.498 137.150 1.00 57.73 116 GLU A O 1
ATOM 741 N N . ARG A 1 117 ? 125.750 101.867 135.309 1.00 50.84 117 ARG A N 1
ATOM 742 C CA . ARG A 1 117 ? 125.007 102.941 135.955 1.00 45.77 117 ARG A CA 1
ATOM 743 C C . ARG A 1 117 ? 123.963 102.400 136.924 1.00 49.51 117 ARG A C 1
ATOM 744 O O . ARG A 1 117 ? 123.855 102.886 138.054 1.00 60.19 117 ARG A O 1
ATOM 752 N N . ILE A 1 118 ? 123.185 101.403 136.504 1.00 46.81 118 ILE A N 1
ATOM 753 C CA . ILE A 1 118 ? 122.144 100.871 137.376 1.00 47.58 118 ILE A CA 1
ATOM 754 C C . ILE A 1 118 ? 122.743 100.065 138.522 1.00 52.21 118 ILE A C 1
ATOM 755 O O . ILE A 1 118 ? 122.298 100.175 139.669 1.00 56.39 118 ILE A O 1
ATOM 760 N N . VAL A 1 119 ? 123.758 99.254 138.244 1.00 54.66 119 VAL A N 1
ATOM 761 C CA . VAL A 1 119 ? 124.374 98.415 139.269 1.00 54.22 119 VAL A CA 1
ATOM 762 C C . VAL A 1 119 ? 125.866 98.724 139.331 1.00 61.12 119 VAL A C 1
ATOM 763 O O . VAL A 1 119 ? 126.675 97.999 138.734 1.00 61.60 119 VAL A O 1
ATOM 767 N N . PRO A 1 120 ? 126.274 99.774 140.030 1.00 69.39 120 PRO A N 1
ATOM 768 C CA . PRO A 1 120 ? 127.697 100.113 140.130 1.00 68.73 120 PRO A CA 1
ATOM 769 C C . PRO A 1 120 ? 128.450 99.107 140.995 1.00 68.77 120 PRO A C 1
ATOM 770 O O . PRO A 1 120 ? 127.877 98.195 141.586 1.00 69.92 120 PRO A O 1
ATOM 774 N N . GLN A 1 121 ? 129.768 99.301 141.062 1.00 71.38 121 GLN A N 1
ATOM 775 C CA . GLN A 1 121 ? 130.661 98.347 141.706 1.00 74.98 121 GLN A CA 1
ATOM 776 C C . GLN A 1 121 ? 130.574 98.366 143.227 1.00 79.24 121 GLN A C 1
ATOM 777 O O . GLN A 1 121 ? 131.055 97.424 143.864 1.00 77.71 121 GLN A O 1
ATOM 783 N N . ASN A 1 122 ? 129.971 99.393 143.824 1.00 81.04 122 ASN A N 1
ATOM 784 C CA . ASN A 1 122 ? 129.962 99.518 145.277 1.00 78.31 122 ASN A CA 1
ATOM 785 C C . ASN A 1 122 ? 129.101 98.467 145.968 1.00 82.00 122 ASN A C 1
ATOM 786 O O . ASN A 1 122 ? 129.192 98.329 147.192 1.00 81.78 122 ASN A O 1
ATOM 791 N N . MET A 1 123 ? 128.277 97.723 145.230 1.00 82.41 123 MET A N 1
ATOM 792 C CA . MET A 1 123 ? 127.532 96.605 145.792 1.00 82.53 123 MET A CA 1
ATOM 793 C C . MET A 1 123 ? 128.168 95.260 145.465 1.00 83.21 123 MET A C 1
ATOM 794 O O . MET A 1 123 ? 127.463 94.246 145.412 1.00 83.98 123 MET A O 1
ATOM 799 N N . GLN A 1 124 ? 129.484 95.230 145.242 1.00 82.94 124 GLN A N 1
ATOM 800 C CA . GLN A 1 124 ? 130.148 93.981 144.884 1.00 84.18 124 GLN A CA 1
ATOM 801 C C . GLN A 1 124 ? 130.060 92.955 146.006 1.00 87.36 124 GLN A C 1
ATOM 802 O O . GLN A 1 124 ? 129.783 91.776 145.756 1.00 85.37 124 GLN A O 1
ATOM 808 N N . ASN A 1 125 ? 130.288 93.379 147.244 1.00 97.23 125 ASN A N 1
ATOM 809 C CA . ASN A 1 125 ? 130.360 92.483 148.388 1.00 96.17 125 ASN A CA 1
ATOM 810 C C . ASN A 1 125 ? 129.068 92.540 149.199 1.00 96.63 125 ASN A C 1
ATOM 811 O O . ASN A 1 125 ? 128.139 93.292 148.888 1.00 92.43 125 ASN A O 1
ATOM 816 N N . LEU A 1 126 ? 129.028 91.729 150.255 1.00 103.76 126 LEU A N 1
ATOM 817 C CA . LEU A 1 126 ? 127.869 91.602 151.138 1.00 105.68 126 LEU A CA 1
ATOM 818 C C . LEU A 1 126 ? 126.618 91.221 150.345 1.00 104.97 126 LEU A C 1
ATOM 819 O O . LEU A 1 126 ? 125.610 91.930 150.327 1.00 103.63 126 LEU A O 1
ATOM 824 N N . THR A 1 127 ? 126.704 90.070 149.688 1.00 100.88 127 THR A N 1
ATOM 825 C CA . THR A 1 127 ? 125.639 89.546 148.848 1.00 101.63 127 THR A CA 1
ATOM 826 C C . THR A 1 127 ? 124.989 88.338 149.520 1.00 101.47 127 THR A C 1
ATOM 827 O O . THR A 1 127 ? 125.354 87.936 150.628 1.00 97.80 127 THR A O 1
ATOM 831 N N . THR A 1 128 ? 124.010 87.756 148.827 1.00 100.99 128 THR A N 1
ATOM 832 C CA . THR A 1 128 ? 123.229 86.650 149.368 1.00 100.79 128 THR A CA 1
ATOM 833 C C . THR A 1 128 ? 123.743 85.293 148.895 1.00 100.78 128 THR A C 1
ATOM 834 O O . THR A 1 128 ? 123.822 84.348 149.687 1.00 97.57 128 THR A O 1
ATOM 838 N N . GLN A 1 129 ? 124.084 85.183 147.610 1.00 98.69 129 GLN A N 1
ATOM 839 C CA . GLN A 1 129 ? 124.546 83.954 146.967 1.00 96.73 129 GLN A CA 1
ATOM 840 C C . GLN A 1 129 ? 123.484 82.861 146.948 1.00 97.94 129 GLN A C 1
ATOM 841 O O . GLN A 1 129 ? 123.793 81.707 146.627 1.00 95.55 129 GLN A O 1
ATOM 847 N N . SER A 1 130 ? 122.238 83.197 147.281 1.00 100.89 130 SER A N 1
ATOM 848 C CA . SER A 1 130 ? 121.135 82.245 147.263 1.00 99.41 130 SER A CA 1
ATOM 849 C C . SER A 1 130 ? 119.845 82.975 146.915 1.00 101.67 130 SER A C 1
ATOM 850 O O . SER A 1 130 ? 119.888 84.096 146.397 1.00 100.79 130 SER A O 1
ATOM 853 N N . ASN A 1 131 ? 118.698 82.352 147.194 1.00 101.26 131 ASN A N 1
ATOM 854 C CA . ASN A 1 131 ? 117.386 82.935 146.910 1.00 100.48 131 ASN A CA 1
ATOM 855 C C . ASN A 1 131 ? 117.244 83.233 145.414 1.00 99.11 131 ASN A C 1
ATOM 856 O O . ASN A 1 131 ? 117.205 84.383 144.970 1.00 95.98 131 ASN A O 1
ATOM 861 N N . THR A 1 132 ? 117.203 82.137 144.648 1.00 89.67 132 THR A N 1
ATOM 862 C CA . THR A 1 132 ? 117.117 82.157 143.184 1.00 91.09 132 THR A CA 1
ATOM 863 C C . THR A 1 132 ? 118.409 82.680 142.558 1.00 89.73 132 THR A C 1
ATOM 864 O O . THR A 1 132 ? 118.384 83.463 141.608 1.00 87.36 132 THR A O 1
ATOM 868 N N . SER A 1 133 ? 119.543 82.242 143.096 1.00 84.17 133 SER A N 1
ATOM 869 C CA . SER A 1 133 ? 120.839 82.496 142.479 1.00 81.98 133 SER A CA 1
ATOM 870 C C . SER A 1 133 ? 121.037 81.474 141.369 1.00 82.71 133 SER A C 1
ATOM 871 O O . SER A 1 133 ? 121.479 80.348 141.622 1.00 84.18 133 SER A O 1
ATOM 874 N N . VAL A 1 134 ? 120.699 81.863 140.142 1.00 72.30 134 VAL A N 1
ATOM 875 C CA . VAL A 1 134 ? 120.729 80.946 139.012 1.00 67.02 134 VAL A CA 1
ATOM 876 C C . VAL A 1 134 ? 122.155 80.450 138.785 1.00 68.97 134 VAL A C 1
ATOM 877 O O . VAL A 1 134 ? 123.135 81.137 139.082 1.00 75.17 134 VAL A O 1
ATOM 881 N N . LEU A 1 135 ? 122.263 79.229 138.256 1.00 63.69 135 LEU A N 1
ATOM 882 C CA . LEU A 1 135 ? 123.541 78.554 138.060 1.00 64.60 135 LEU A CA 1
ATOM 883 C C . LEU A 1 135 ? 124.293 78.447 139.378 1.00 69.38 135 LEU A C 1
ATOM 884 O O . LEU A 1 135 ? 123.689 78.193 140.424 1.00 77.33 135 LEU A O 1
ATOM 889 N N . GLY A 1 136 ? 125.605 78.643 139.339 1.00 62.22 136 GLY A N 1
ATOM 890 C CA . GLY A 1 136 ? 126.391 78.664 140.554 1.00 64.35 136 GLY A CA 1
ATOM 891 C C . GLY A 1 136 ? 126.868 80.065 140.860 1.00 66.13 136 GLY A C 1
ATOM 892 O O . GLY A 1 136 ? 127.662 80.280 141.780 1.00 68.37 136 GLY A O 1
ATOM 893 N N . LEU A 1 137 ? 126.378 81.028 140.085 1.00 63.96 137 LEU A N 1
ATOM 894 C CA . LEU A 1 137 ? 126.854 82.397 140.200 1.00 63.65 137 LEU A CA 1
ATOM 895 C C . LEU A 1 137 ? 126.420 83.015 141.520 1.00 59.87 137 LEU A C 1
ATOM 896 O O . LEU A 1 137 ? 125.372 82.675 142.074 1.00 56.96 137 LEU A O 1
ATOM 901 N N . SER A 1 138 ? 127.239 83.932 142.018 1.00 70.52 138 SER A N 1
ATOM 902 C CA . SER A 1 138 ? 126.921 84.673 143.228 1.00 74.55 138 SER A CA 1
ATOM 903 C C . SER A 1 138 ? 125.871 85.729 142.900 1.00 72.19 138 SER A C 1
ATOM 904 O O . SER A 1 138 ? 125.418 85.868 141.762 1.00 72.78 138 SER A O 1
ATOM 907 N N . ASP A 1 139 ? 125.471 86.492 143.909 1.00 74.92 139 ASP A N 1
ATOM 908 C CA . ASP A 1 139 ? 124.605 87.631 143.671 1.00 71.45 139 ASP A CA 1
ATOM 909 C C . ASP A 1 139 ? 125.434 88.793 143.134 1.00 75.20 139 ASP A C 1
ATOM 910 O O . ASP A 1 139 ? 126.665 88.732 143.066 1.00 80.17 139 ASP A O 1
ATOM 915 N N . PHE A 1 140 ? 124.738 89.850 142.710 1.00 61.09 140 PHE A N 1
ATOM 916 C CA . PHE A 1 140 ? 125.314 91.014 142.040 1.00 62.76 140 PHE A CA 1
ATOM 917 C C . PHE A 1 140 ? 125.813 90.631 140.649 1.00 67.86 140 PHE A C 1
ATOM 918 O O . PHE A 1 140 ? 126.120 91.501 139.828 1.00 70.93 140 PHE A O 1
ATOM 926 N N . GLU A 1 141 ? 125.830 89.335 140.347 1.00 64.34 141 GLU A N 1
ATOM 927 C CA . GLU A 1 141 ? 126.041 88.871 138.987 1.00 55.42 141 GLU A CA 1
ATOM 928 C C . GLU A 1 141 ? 124.730 88.639 138.260 1.00 59.71 141 GLU A C 1
ATOM 929 O O . GLU A 1 141 ? 124.682 88.779 137.034 1.00 66.64 141 GLU A O 1
ATOM 935 N N . MET A 1 142 ? 123.673 88.284 138.990 1.00 54.37 142 MET A N 1
ATOM 936 C CA . MET A 1 142 ? 122.341 88.256 138.409 1.00 56.09 142 MET A CA 1
ATOM 937 C C . MET A 1 142 ? 121.762 89.654 138.267 1.00 56.24 142 MET A C 1
ATOM 938 O O . MET A 1 142 ? 120.988 89.906 137.338 1.00 65.68 142 MET A O 1
ATOM 943 N N . GLN A 1 143 ? 122.128 90.573 139.162 1.00 48.65 143 GLN A N 1
ATOM 944 C CA . GLN A 1 143 ? 121.659 91.947 139.050 1.00 50.93 143 GLN A CA 1
ATOM 945 C C . GLN A 1 143 ? 122.149 92.625 137.780 1.00 59.51 143 GLN A C 1
ATOM 946 O O . GLN A 1 143 ? 121.458 93.506 137.260 1.00 64.31 143 GLN A O 1
ATOM 952 N N . ARG A 1 144 ? 123.321 92.244 137.275 1.00 54.44 144 ARG A N 1
ATOM 953 C CA . ARG A 1 144 ? 123.858 92.837 136.057 1.00 49.41 144 ARG A CA 1
ATOM 954 C C . ARG A 1 144 ? 123.323 92.162 134.803 1.00 45.40 144 ARG A C 1
ATOM 955 O O . ARG A 1 144 ? 122.971 92.842 133.829 1.00 55.77 144 ARG A O 1
ATOM 963 N N . ILE A 1 145 ? 123.255 90.829 134.805 1.00 38.66 145 ILE A N 1
ATOM 964 C CA . ILE A 1 145 ? 122.676 90.133 133.670 1.00 38.21 145 ILE A CA 1
ATOM 965 C C . ILE A 1 145 ? 121.201 90.459 133.522 1.00 42.19 145 ILE A C 1
ATOM 966 O O . ILE A 1 145 ? 120.680 90.428 132.406 1.00 53.43 145 ILE A O 1
ATOM 971 N N . HIS A 1 146 ? 120.510 90.800 134.612 1.00 46.43 146 HIS A N 1
ATOM 972 C CA . HIS A 1 146 ? 119.115 91.207 134.489 1.00 41.72 146 HIS A CA 1
ATOM 973 C C . HIS A 1 146 ? 118.990 92.529 133.743 1.00 42.64 146 HIS A C 1
ATOM 974 O O . HIS A 1 146 ? 118.108 92.685 132.892 1.00 59.81 146 HIS A O 1
ATOM 981 N N . VAL A 1 147 ? 119.868 93.488 134.038 1.00 33.10 147 VAL A N 1
ATOM 982 C CA . VAL A 1 147 ? 119.854 94.753 133.309 1.00 36.79 147 VAL A CA 1
ATOM 983 C C . VAL A 1 147 ? 120.219 94.532 131.846 1.00 44.46 147 VAL A C 1
ATOM 984 O O . VAL A 1 147 ? 119.617 95.128 130.942 1.00 50.64 147 VAL A O 1
ATOM 988 N N . ALA A 1 148 ? 121.212 93.677 131.587 1.00 42.72 148 ALA A N 1
ATOM 989 C CA . ALA A 1 148 ? 121.583 93.386 130.204 1.00 27.95 148 ALA A CA 1
ATOM 990 C C . ALA A 1 148 ? 120.432 92.734 129.445 1.00 38.64 148 ALA A C 1
ATOM 991 O O . ALA A 1 148 ? 120.163 93.083 128.289 1.00 50.70 148 ALA A O 1
ATOM 993 N N . ALA A 1 149 ? 119.735 91.791 130.080 1.00 33.98 149 ALA A N 1
ATOM 994 C CA . ALA A 1 149 ? 118.590 91.150 129.448 1.00 27.93 149 ALA A CA 1
ATOM 995 C C . ALA A 1 149 ? 117.449 92.130 129.224 1.00 35.58 149 ALA A C 1
ATOM 996 O O . ALA A 1 149 ? 116.748 92.036 128.213 1.00 48.04 149 ALA A O 1
ATOM 998 N N . ALA A 1 150 ? 117.237 93.066 130.150 1.00 33.86 150 ALA A N 1
ATOM 999 C CA . ALA A 1 150 ? 116.222 94.091 129.937 1.00 31.32 150 ALA A CA 1
ATOM 1000 C C . ALA A 1 150 ? 116.566 94.964 128.738 1.00 38.39 150 ALA A C 1
ATOM 1001 O O . ALA A 1 150 ? 115.687 95.303 127.934 1.00 50.43 150 ALA A O 1
ATOM 1003 N N . VAL A 1 151 ? 117.841 95.336 128.602 1.00 37.50 151 VAL A N 1
ATOM 1004 C CA . VAL A 1 151 ? 118.270 96.120 127.446 1.00 32.26 151 VAL A CA 1
ATOM 1005 C C . VAL A 1 151 ? 118.026 95.343 126.160 1.00 32.76 151 VAL A C 1
ATOM 1006 O O . VAL A 1 151 ? 117.512 95.886 125.173 1.00 40.02 151 VAL A O 1
ATOM 1010 N N . SER A 1 152 ? 118.385 94.058 126.154 1.00 31.54 152 SER A N 1
ATOM 1011 C CA . SER A 1 152 ? 118.171 93.232 124.970 1.00 24.76 152 SER A CA 1
ATOM 1012 C C . SER A 1 152 ? 116.691 93.129 124.620 1.00 34.40 152 SER A C 1
ATOM 1013 O O . SER A 1 152 ? 116.314 93.244 123.449 1.00 47.41 152 SER A O 1
ATOM 1016 N N . PHE A 1 153 ? 115.838 92.916 125.624 1.00 39.35 153 PHE A N 1
ATOM 1017 C CA . PHE A 1 153 ? 114.405 92.791 125.378 1.00 33.66 153 PHE A CA 1
ATOM 1018 C C . PHE A 1 153 ? 113.820 94.081 124.815 1.00 31.29 153 PHE A C 1
ATOM 1019 O O . PHE A 1 153 ? 113.032 94.049 123.860 1.00 36.60 153 PHE A O 1
ATOM 1027 N N . LEU A 1 154 ? 114.187 95.226 125.395 1.00 28.50 154 LEU A N 1
ATOM 1028 C CA . LEU A 1 154 ? 113.649 96.489 124.904 1.00 25.25 154 LEU A CA 1
ATOM 1029 C C . LEU A 1 154 ? 114.146 96.792 123.495 1.00 37.61 154 LEU A C 1
ATOM 1030 O O . LEU A 1 154 ? 113.379 97.275 122.654 1.00 47.16 154 LEU A O 1
ATOM 1035 N N . GLY A 1 155 ? 115.417 96.502 123.208 1.00 36.81 155 GLY A N 1
ATOM 1036 C CA . GLY A 1 155 ? 115.902 96.660 121.848 1.00 27.05 155 GLY A CA 1
ATOM 1037 C C . GLY A 1 155 ? 115.182 95.766 120.860 1.00 33.40 155 GLY A C 1
ATOM 1038 O O . GLY A 1 155 ? 114.869 96.192 119.744 1.00 39.27 155 GLY A O 1
ATOM 1039 N N . GLY A 1 156 ? 114.893 94.527 121.256 1.00 34.25 156 GLY A N 1
ATOM 1040 C CA . GLY A 1 156 ? 114.156 93.635 120.379 1.00 25.92 156 GLY A CA 1
ATOM 1041 C C . GLY A 1 156 ? 112.746 94.115 120.094 1.00 34.73 156 GLY A C 1
ATOM 1042 O O . GLY A 1 156 ? 112.285 94.061 118.951 1.00 42.50 156 GLY A O 1
ATOM 1043 N N . VAL A 1 157 ? 112.037 94.585 121.124 1.00 40.78 157 VAL A N 1
ATOM 1044 C CA . VAL A 1 157 ? 110.681 95.070 120.874 1.00 33.87 157 VAL A CA 1
ATOM 1045 C C . VAL A 1 157 ? 110.712 96.348 120.045 1.00 32.55 157 VAL A C 1
ATOM 1046 O O . VAL A 1 157 ? 109.821 96.577 119.221 1.00 43.56 157 VAL A O 1
ATOM 1050 N N . ILE A 1 158 ? 111.736 97.188 120.222 1.00 31.37 158 ILE A N 1
ATOM 1051 C CA . ILE A 1 158 ? 111.860 98.376 119.383 1.00 29.28 158 ILE A CA 1
ATOM 1052 C C . ILE A 1 158 ? 112.079 97.982 117.927 1.00 33.56 158 ILE A C 1
ATOM 1053 O O . ILE A 1 158 ? 111.492 98.575 117.015 1.00 32.27 158 ILE A O 1
ATOM 1058 N N . GLN A 1 159 ? 112.923 96.977 117.684 1.00 39.14 159 GLN A N 1
ATOM 1059 C CA . GLN A 1 159 ? 113.153 96.526 116.314 1.00 26.09 159 GLN A CA 1
ATOM 1060 C C . GLN A 1 159 ? 111.892 95.922 115.701 1.00 34.14 159 GLN A C 1
ATOM 1061 O O . GLN A 1 159 ? 111.594 96.155 114.524 1.00 41.63 159 GLN A O 1
ATOM 1067 N N . VAL A 1 160 ? 111.133 95.149 116.479 1.00 37.99 160 VAL A N 1
ATOM 1068 C CA . VAL A 1 160 ? 109.889 94.587 115.957 1.00 32.32 160 VAL A CA 1
ATOM 1069 C C . VAL A 1 160 ? 108.891 95.696 115.636 1.00 40.31 160 VAL A C 1
ATOM 1070 O O . VAL A 1 160 ? 108.198 95.651 114.610 1.00 42.72 160 VAL A O 1
ATOM 1074 N N . ALA A 1 161 ? 108.801 96.711 116.500 1.00 40.98 161 ALA A N 1
ATOM 1075 C CA . ALA A 1 161 ? 107.942 97.851 116.204 1.00 30.28 161 ALA A CA 1
ATOM 1076 C C . ALA A 1 161 ? 108.378 98.565 114.934 1.00 36.28 161 ALA A C 1
ATOM 1077 O O . ALA A 1 161 ? 107.532 98.941 114.117 1.00 47.60 161 ALA A O 1
ATOM 1079 N N . MET A 1 162 ? 109.685 98.757 114.744 1.00 44.18 162 MET A N 1
ATOM 1080 C CA . MET A 1 162 ? 110.176 99.342 113.502 1.00 39.26 162 MET A CA 1
ATOM 1081 C C . MET A 1 162 ? 109.891 98.456 112.299 1.00 36.43 162 MET A C 1
ATOM 1082 O O . MET A 1 162 ? 109.854 98.955 111.172 1.00 39.26 162 MET A O 1
ATOM 1087 N N . PHE A 1 163 ? 109.726 97.151 112.507 1.00 41.22 163 PHE A N 1
ATOM 1088 C CA . PHE A 1 163 ? 109.281 96.289 111.416 1.00 32.90 163 PHE A CA 1
ATOM 1089 C C . PHE A 1 163 ? 107.804 96.496 111.111 1.00 39.50 163 PHE A C 1
ATOM 1090 O O . PHE A 1 163 ? 107.397 96.452 109.945 1.00 47.49 163 PHE A O 1
ATOM 1098 N N . VAL A 1 164 ? 106.984 96.705 112.144 1.00 48.73 164 VAL A N 1
ATOM 1099 C CA . VAL A 1 164 ? 105.539 96.810 111.938 1.00 39.18 164 VAL A CA 1
ATOM 1100 C C . VAL A 1 164 ? 105.212 98.000 111.043 1.00 39.61 164 VAL A C 1
ATOM 1101 O O . VAL A 1 164 ? 104.664 97.842 109.947 1.00 45.43 164 VAL A O 1
ATOM 1105 N N . LEU A 1 165 ? 105.546 99.207 111.492 1.00 39.58 165 LEU A N 1
ATOM 1106 C CA . LEU A 1 165 ? 105.508 100.371 110.613 1.00 42.12 165 LEU A CA 1
ATOM 1107 C C . LEU A 1 165 ? 106.778 100.353 109.774 1.00 44.85 165 LEU A C 1
ATOM 1108 O O . LEU A 1 165 ? 107.881 100.521 110.299 1.00 58.24 165 LEU A O 1
ATOM 1113 N N . GLN A 1 166 ? 106.626 100.167 108.464 1.00 44.36 166 GLN A N 1
ATOM 1114 C CA . GLN A 1 166 ? 107.724 99.706 107.616 1.00 42.46 166 GLN A CA 1
ATOM 1115 C C . GLN A 1 166 ? 108.761 100.811 107.457 1.00 47.46 166 GLN A C 1
ATOM 1116 O O . GLN A 1 166 ? 108.756 101.590 106.501 1.00 53.42 166 GLN A O 1
ATOM 1122 N N . LEU A 1 167 ? 109.680 100.867 108.417 1.00 45.59 167 LEU A N 1
ATOM 1123 C CA . LEU A 1 167 ? 110.807 101.785 108.365 1.00 42.92 167 LEU A CA 1
ATOM 1124 C C . LEU A 1 167 ? 112.023 101.182 107.682 1.00 42.70 167 LEU A C 1
ATOM 1125 O O . LEU A 1 167 ? 112.995 101.901 107.432 1.00 53.82 167 LEU A O 1
ATOM 1130 N N . GLY A 1 168 ? 111.989 99.888 107.360 1.00 37.82 168 GLY A N 1
ATOM 1131 C CA . GLY A 1 168 ? 113.085 99.280 106.631 1.00 38.27 168 GLY A CA 1
ATOM 1132 C C . GLY A 1 168 ? 113.270 99.839 105.239 1.00 44.97 168 GLY A C 1
ATOM 1133 O O . GLY A 1 168 ? 114.354 99.701 104.666 1.00 50.64 168 GLY A O 1
ATOM 1134 N N . SER A 1 169 ? 112.235 100.464 104.682 1.00 43.66 169 SER A N 1
ATOM 1135 C CA . SER A 1 169 ? 112.352 101.145 103.401 1.00 42.66 169 SER A CA 1
ATOM 1136 C C . SER A 1 169 ? 113.004 102.514 103.522 1.00 40.76 169 SER A C 1
ATOM 1137 O O . SER A 1 169 ? 113.324 103.120 102.495 1.00 44.39 169 SER A O 1
ATOM 1140 N N . ALA A 1 170 ? 113.205 103.014 104.741 1.00 34.27 170 ALA A N 1
ATOM 1141 C CA . ALA A 1 170 ? 113.840 104.305 104.970 1.00 32.49 170 ALA A CA 1
ATOM 1142 C C . ALA A 1 170 ? 115.299 104.165 105.384 1.00 40.75 170 ALA A C 1
ATOM 1143 O O . ALA A 1 170 ? 115.825 105.021 106.101 1.00 46.45 170 ALA A O 1
ATOM 1145 N N . THR A 1 171 ? 115.968 103.102 104.941 1.00 41.85 171 THR A N 1
ATOM 1146 C CA . THR A 1 171 ? 117.343 102.826 105.327 1.00 40.74 171 THR A CA 1
ATOM 1147 C C . THR A 1 171 ? 118.353 103.366 104.322 1.00 39.82 171 THR A C 1
ATOM 1148 O O . THR A 1 171 ? 119.556 103.140 104.482 1.00 44.81 171 THR A O 1
ATOM 1152 N N . PHE A 1 172 ? 117.894 104.070 103.290 1.00 35.53 172 PHE A N 1
ATOM 1153 C CA . PHE A 1 172 ? 118.812 104.666 102.331 1.00 37.29 172 PHE A CA 1
ATOM 1154 C C . PHE A 1 172 ? 119.507 105.901 102.879 1.00 36.61 172 PHE A C 1
ATOM 1155 O O . PHE A 1 172 ? 120.479 106.367 102.276 1.00 42.81 172 PHE A O 1
ATOM 1163 N N . VAL A 1 173 ? 119.031 106.439 104.003 1.00 31.80 173 VAL A N 1
ATOM 1164 C CA . VAL A 1 173 ? 119.651 107.619 104.593 1.00 33.21 173 VAL A CA 1
ATOM 1165 C C . VAL A 1 173 ? 121.028 107.287 105.152 1.00 38.68 173 VAL A C 1
ATOM 1166 O O . VAL A 1 173 ? 121.909 108.153 105.204 1.00 42.34 173 VAL A O 1
ATOM 1170 N N . VAL A 1 174 ? 121.237 106.046 105.589 1.00 39.06 174 VAL A N 1
ATOM 1171 C CA . VAL A 1 174 ? 122.532 105.610 106.109 1.00 35.08 174 VAL A CA 1
ATOM 1172 C C . VAL A 1 174 ? 123.385 105.201 104.912 1.00 38.40 174 VAL A C 1
ATOM 1173 O O . VAL A 1 174 ? 123.169 104.149 104.312 1.00 46.41 174 VAL A O 1
ATOM 1177 N N . THR A 1 175 ? 124.363 106.032 104.566 1.00 33.71 175 THR A N 1
ATOM 1178 C CA . THR A 1 175 ? 125.188 105.803 103.394 1.00 38.49 175 THR A CA 1
ATOM 1179 C C . THR A 1 175 ? 126.438 105.005 103.762 1.00 33.62 175 THR A C 1
ATOM 1180 O O . THR A 1 175 ? 126.692 104.695 104.927 1.00 37.90 175 THR A O 1
ATOM 1184 N N . GLU A 1 176 ? 127.225 104.655 102.737 1.00 36.15 176 GLU A N 1
ATOM 1185 C CA . GLU A 1 176 ? 128.427 103.852 102.966 1.00 34.04 176 GLU A CA 1
ATOM 1186 C C . GLU A 1 176 ? 129.466 104.573 103.819 1.00 37.13 176 GLU A C 1
ATOM 1187 O O . GLU A 1 176 ? 129.992 103.963 104.768 1.00 47.76 176 GLU A O 1
ATOM 1193 N N . PRO A 1 177 ? 129.837 105.830 103.538 1.00 29.62 177 PRO A N 1
ATOM 1194 C CA . PRO A 1 177 ? 130.860 106.480 104.375 1.00 31.79 177 PRO A CA 1
ATOM 1195 C C . PRO A 1 177 ? 130.478 106.614 105.838 1.00 34.04 177 PRO A C 1
ATOM 1196 O O . PRO A 1 177 ? 131.356 106.513 106.703 1.00 43.03 177 PRO A O 1
ATOM 1200 N N . VAL A 1 178 ? 129.199 106.826 106.148 1.00 29.81 178 VAL A N 1
ATOM 1201 C CA . VAL A 1 178 ? 128.792 106.944 107.545 1.00 25.21 178 VAL A CA 1
ATOM 1202 C C . VAL A 1 178 ? 129.016 105.631 108.282 1.00 34.78 178 VAL A C 1
ATOM 1203 O O . VAL A 1 178 ? 129.581 105.610 109.382 1.00 47.95 178 VAL A O 1
ATOM 1207 N N . ILE A 1 179 ? 128.584 104.517 107.690 1.00 24.93 179 ILE A N 1
ATOM 1208 C CA . ILE A 1 179 ? 128.779 103.217 108.321 1.00 25.16 179 ILE A CA 1
ATOM 1209 C C . ILE A 1 179 ? 130.261 102.901 108.441 1.00 28.21 179 ILE A C 1
ATOM 1210 O O . ILE A 1 179 ? 130.717 102.377 109.464 1.00 42.50 179 ILE A O 1
ATOM 1215 N N . SER A 1 180 ? 131.038 103.210 107.401 1.00 24.39 180 SER A N 1
ATOM 1216 C CA . SER A 1 180 ? 132.471 102.941 107.447 1.00 17.26 180 SER A CA 1
ATOM 1217 C C . SER A 1 180 ? 133.146 103.710 108.576 1.00 28.72 180 SER A C 1
ATOM 1218 O O . SER A 1 180 ? 133.921 103.134 109.351 1.00 40.21 180 SER A O 1
ATOM 1221 N N . ALA A 1 181 ? 132.853 105.006 108.697 1.00 27.71 181 ALA A N 1
ATOM 1222 C CA . ALA A 1 181 ? 133.474 105.808 109.744 1.00 21.25 181 ALA A CA 1
ATOM 1223 C C . ALA A 1 181 ? 133.025 105.363 111.128 1.00 26.51 181 ALA A C 1
ATOM 1224 O O . ALA A 1 181 ? 133.839 105.297 112.057 1.00 36.02 181 ALA A O 1
ATOM 1226 N N . MET A 1 182 ? 131.735 105.059 111.289 1.00 29.96 182 MET A N 1
ATOM 1227 C CA . MET A 1 182 ? 131.243 104.618 112.589 1.00 28.13 182 MET A CA 1
ATOM 1228 C C . MET A 1 182 ? 131.887 103.303 113.007 1.00 30.29 182 MET A C 1
ATOM 1229 O O . MET A 1 182 ? 132.299 103.149 114.162 1.00 39.28 182 MET A O 1
ATOM 1234 N N . THR A 1 183 ? 132.004 102.350 112.080 1.00 31.04 183 THR A N 1
ATOM 1235 C CA . THR A 1 183 ? 132.629 101.078 112.416 1.00 24.45 183 THR A CA 1
ATOM 1236 C C . THR A 1 183 ? 134.118 101.232 112.700 1.00 29.40 183 THR A C 1
ATOM 1237 O O . THR A 1 183 ? 134.642 100.561 113.592 1.00 41.94 183 THR A O 1
ATOM 1241 N N . THR A 1 184 ? 134.819 102.098 111.965 1.00 31.41 184 THR A N 1
ATOM 1242 C CA . THR A 1 184 ? 136.233 102.316 112.261 1.00 26.35 184 THR A CA 1
ATOM 1243 C C . THR A 1 184 ? 136.427 102.951 113.636 1.00 30.82 184 THR A C 1
ATOM 1244 O O . THR A 1 184 ? 137.302 102.531 114.405 1.00 43.38 184 THR A O 1
ATOM 1248 N N . GLY A 1 185 ? 135.620 103.961 113.966 1.00 27.91 185 GLY A N 1
ATOM 1249 C CA . GLY A 1 185 ? 135.714 104.563 115.285 1.00 22.50 185 GLY A CA 1
ATOM 1250 C C . GLY A 1 185 ? 135.383 103.585 116.396 1.00 33.56 185 GLY A C 1
ATOM 1251 O O . GLY A 1 185 ? 136.042 103.565 117.440 1.00 45.20 185 GLY A O 1
ATOM 1252 N N . ALA A 1 186 ? 134.362 102.755 116.186 1.00 31.23 186 ALA A N 1
ATOM 1253 C CA . ALA A 1 186 ? 134.024 101.738 117.171 1.00 25.88 186 ALA A CA 1
ATOM 1254 C C . ALA A 1 186 ? 135.131 100.705 117.319 1.00 33.57 186 ALA A C 1
ATOM 1255 O O . ALA A 1 186 ? 135.381 100.229 118.429 1.00 49.75 186 ALA A O 1
ATOM 1257 N N . ALA A 1 187 ? 135.791 100.331 116.222 1.00 26.29 187 ALA A N 1
ATOM 1258 C CA . ALA A 1 187 ? 136.933 99.431 116.322 1.00 23.42 187 ALA A CA 1
ATOM 1259 C C . ALA A 1 187 ? 138.058 100.052 117.133 1.00 33.82 187 ALA A C 1
ATOM 1260 O O . ALA A 1 187 ? 138.699 99.361 117.932 1.00 40.98 187 ALA A O 1
ATOM 1262 N N . THR A 1 188 ? 138.316 101.346 116.941 1.00 38.85 188 THR A N 1
ATOM 1263 C CA . THR A 1 188 ? 139.319 102.016 117.764 1.00 39.32 188 THR A CA 1
ATOM 1264 C C . THR A 1 188 ? 138.921 102.004 119.236 1.00 33.92 188 THR A C 1
ATOM 1265 O O . THR A 1 188 ? 139.765 101.784 120.114 1.00 39.22 188 THR A O 1
ATOM 1269 N N . HIS A 1 189 ? 137.638 102.227 119.524 1.00 38.91 189 HIS A N 1
ATOM 1270 C CA . HIS A 1 189 ? 137.170 102.176 120.908 1.00 33.86 189 HIS A CA 1
ATOM 1271 C C . HIS A 1 189 ? 137.352 100.788 121.512 1.00 35.32 189 HIS A C 1
ATOM 1272 O O . HIS A 1 189 ? 137.771 100.655 122.668 1.00 46.14 189 HIS A O 1
ATOM 1279 N N . VAL A 1 190 ? 137.032 99.740 120.750 1.00 35.64 190 VAL A N 1
ATOM 1280 C CA . VAL A 1 190 ? 137.180 98.381 121.261 1.00 31.53 190 VAL A CA 1
ATOM 1281 C C . VAL A 1 190 ? 138.648 98.039 121.471 1.00 37.77 190 VAL A C 1
ATOM 1282 O O . VAL A 1 190 ? 138.997 97.344 122.432 1.00 40.74 190 VAL A O 1
ATOM 1286 N N . VAL A 1 191 ? 139.530 98.512 120.589 1.00 38.56 191 VAL A N 1
ATOM 1287 C CA . VAL A 1 191 ? 140.963 98.320 120.797 1.00 32.55 191 VAL A CA 1
ATOM 1288 C C . VAL A 1 191 ? 141.407 99.013 122.076 1.00 33.56 191 VAL A C 1
ATOM 1289 O O . VAL A 1 191 ? 142.210 98.475 122.847 1.00 36.71 191 VAL A O 1
ATOM 1293 N N . THR A 1 192 ? 140.889 100.217 122.323 1.00 34.27 192 THR A N 1
ATOM 1294 C CA . THR A 1 192 ? 141.218 100.928 123.553 1.00 29.15 192 THR A CA 1
ATOM 1295 C C . THR A 1 192 ? 140.752 100.160 124.783 1.00 37.15 192 THR A C 1
ATOM 1296 O O . THR A 1 192 ? 141.469 100.086 125.787 1.00 47.63 192 THR A O 1
ATOM 1300 N N . SER A 1 193 ? 139.553 99.578 124.725 1.00 38.78 193 SER A N 1
ATOM 1301 C CA . SER A 1 193 ? 138.998 98.894 125.888 1.00 38.65 193 SER A CA 1
ATOM 1302 C C . SER A 1 193 ? 139.769 97.634 126.261 1.00 43.72 193 SER A C 1
ATOM 1303 O O . SER A 1 193 ? 139.665 97.181 127.404 1.00 51.22 193 SER A O 1
ATOM 1306 N N . GLN A 1 194 ? 140.526 97.055 125.334 1.00 43.80 194 GLN A N 1
ATOM 1307 C CA . GLN A 1 194 ? 141.305 95.853 125.603 1.00 35.56 194 GLN A CA 1
ATOM 1308 C C . GLN A 1 194 ? 142.741 96.158 126.000 1.00 42.90 194 GLN A C 1
ATOM 1309 O O . GLN A 1 194 ? 143.542 95.230 126.135 1.00 49.73 194 GLN A O 1
ATOM 1315 N N . VAL A 1 195 ? 143.086 97.434 126.176 1.00 51.66 195 VAL A N 1
ATOM 1316 C CA . VAL A 1 195 ? 144.468 97.802 126.466 1.00 46.01 195 VAL A CA 1
ATOM 1317 C C . VAL A 1 195 ? 144.888 97.298 127.841 1.00 44.50 195 VAL A C 1
ATOM 1318 O O . VAL A 1 195 ? 146.015 96.822 128.023 1.00 49.77 195 VAL A O 1
ATOM 1322 N N . LYS A 1 196 ? 143.996 97.393 128.829 1.00 43.85 196 LYS A N 1
ATOM 1323 C CA . LYS A 1 196 ? 144.348 96.987 130.184 1.00 41.47 196 LYS A CA 1
ATOM 1324 C C . LYS A 1 196 ? 144.640 95.498 130.292 1.00 48.88 196 LYS A C 1
ATOM 1325 O O . LYS A 1 196 ? 145.438 95.100 131.146 1.00 58.39 196 LYS A O 1
ATOM 1331 N N . TYR A 1 197 ? 144.020 94.668 129.456 1.00 45.78 197 TYR A N 1
ATOM 1332 C CA . TYR A 1 197 ? 144.322 93.243 129.478 1.00 37.66 197 TYR A CA 1
ATOM 1333 C C . TYR A 1 197 ? 145.669 92.937 128.840 1.00 43.89 197 TYR A C 1
ATOM 1334 O O . TYR A 1 197 ? 146.400 92.074 129.334 1.00 50.56 197 TYR A O 1
ATOM 1343 N N . LEU A 1 198 ? 146.008 93.618 127.744 1.00 44.24 198 LEU A N 1
ATOM 1344 C CA . LEU A 1 198 ? 147.323 93.438 127.142 1.00 43.41 198 LEU A CA 1
ATOM 1345 C C . LEU A 1 198 ? 148.430 93.928 128.063 1.00 49.94 198 LEU A C 1
ATOM 1346 O O . LEU A 1 198 ? 149.477 93.281 128.171 1.00 57.03 198 LEU A O 1
ATOM 1351 N N . LEU A 1 199 ? 148.224 95.066 128.727 1.00 53.33 199 LEU A N 1
ATOM 1352 C CA . LEU A 1 199 ? 149.225 95.587 129.650 1.00 46.78 199 LEU A CA 1
ATOM 1353 C C . LEU A 1 199 ? 149.268 94.776 130.937 1.00 47.89 199 LEU A C 1
ATOM 1354 O O . LEU A 1 199 ? 150.337 94.590 131.528 1.00 55.37 199 LEU A O 1
ATOM 1359 N N . GLY A 1 200 ? 148.117 94.290 131.388 1.00 53.47 200 GLY A N 1
ATOM 1360 C CA . GLY A 1 200 ? 148.029 93.524 132.619 1.00 55.30 200 GLY A CA 1
ATOM 1361 C C . GLY A 1 200 ? 147.585 94.321 133.825 1.00 54.44 200 GLY A C 1
ATOM 1362 O O . GLY A 1 200 ? 147.538 93.761 134.928 1.00 58.20 200 GLY A O 1
ATOM 1363 N N . MET A 1 201 ? 147.259 95.598 133.675 1.00 52.32 201 MET A N 1
ATOM 1364 C CA . MET A 1 201 ? 146.856 96.431 134.794 1.00 54.48 201 MET A CA 1
ATOM 1365 C C . MET A 1 201 ? 145.336 96.459 134.928 1.00 58.45 201 MET A C 1
ATOM 1366 O O . MET A 1 201 ? 144.599 95.984 134.063 1.00 63.37 201 MET A O 1
ATOM 1371 N N . LYS A 1 202 ? 144.870 97.025 136.038 1.00 63.37 202 LYS A N 1
ATOM 1372 C CA . LYS A 1 202 ? 143.451 97.093 136.360 1.00 63.47 202 LYS A CA 1
ATOM 1373 C C . LYS A 1 202 ? 143.005 98.546 136.374 1.00 61.99 202 LYS A C 1
ATOM 1374 O O . LYS A 1 202 ? 143.686 99.402 136.946 1.00 65.34 202 LYS A O 1
ATOM 1380 N N . MET A 1 203 ? 141.861 98.818 135.751 1.00 58.53 203 MET A N 1
ATOM 1381 C CA . MET A 1 203 ? 141.318 100.161 135.673 1.00 57.04 203 MET A CA 1
ATOM 1382 C C . MET A 1 203 ? 139.860 100.171 136.113 1.00 58.35 203 MET A C 1
ATOM 1383 O O . MET A 1 203 ? 139.152 99.173 135.953 1.00 62.68 203 MET A O 1
ATOM 1388 N N . PRO A 1 204 ? 139.385 101.278 136.670 1.00 58.21 204 PRO A N 1
ATOM 1389 C CA . PRO A 1 204 ? 137.951 101.424 136.928 1.00 56.13 204 PRO A CA 1
ATOM 1390 C C . PRO A 1 204 ? 137.197 101.661 135.627 1.00 59.48 204 PRO A C 1
ATOM 1391 O O . PRO A 1 204 ? 137.778 101.948 134.581 1.00 64.57 204 PRO A O 1
ATOM 1395 N N . TYR A 1 205 ? 135.877 101.532 135.707 1.00 54.75 205 TYR A N 1
ATOM 1396 C CA . TYR A 1 205 ? 135.030 101.720 134.533 1.00 52.92 205 TYR A CA 1
ATOM 1397 C C . TYR A 1 205 ? 135.034 103.197 134.166 1.00 57.73 205 TYR A C 1
ATOM 1398 O O . TYR A 1 205 ? 134.414 104.021 134.841 1.00 60.78 205 TYR A O 1
ATOM 1407 N N . ILE A 1 206 ? 135.735 103.535 133.089 1.00 56.61 206 ILE A N 1
ATOM 1408 C CA . ILE A 1 206 ? 135.825 104.904 132.598 1.00 54.29 206 ILE A CA 1
ATOM 1409 C C . ILE A 1 206 ? 134.982 105.010 131.337 1.00 58.66 206 ILE A C 1
ATOM 1410 O O . ILE A 1 206 ? 135.207 104.277 130.367 1.00 61.21 206 ILE A O 1
ATOM 1415 N N . SER A 1 207 ? 134.011 105.918 131.348 1.00 60.85 207 SER A N 1
ATOM 1416 C CA . SER A 1 207 ? 133.165 106.141 130.187 1.00 58.90 207 SER A CA 1
ATOM 1417 C C . SER A 1 207 ? 132.624 107.560 130.235 1.00 62.54 207 SER A C 1
ATOM 1418 O O . SER A 1 207 ? 132.602 108.203 131.287 1.00 65.57 207 SER A O 1
ATOM 1421 N N . GLY A 1 208 ? 132.184 108.041 129.077 1.00 54.15 208 GLY A N 1
ATOM 1422 C CA . GLY A 1 208 ? 131.643 109.372 128.966 1.00 53.57 208 GLY A CA 1
ATOM 1423 C C . GLY A 1 208 ? 131.938 110.000 127.621 1.00 52.67 208 GLY A C 1
ATOM 1424 O O . GLY A 1 208 ? 132.369 109.331 126.678 1.00 56.27 208 GLY A O 1
ATOM 1425 N N . PRO A 1 209 ? 131.713 111.312 127.510 1.00 53.05 209 PRO A N 1
ATOM 1426 C CA . PRO A 1 209 ? 131.908 111.989 126.220 1.00 53.22 209 PRO A CA 1
ATOM 1427 C C . PRO A 1 209 ? 133.360 112.119 125.796 1.00 51.86 209 PRO A C 1
ATOM 1428 O O . PRO A 1 209 ? 133.609 112.520 124.654 1.00 63.61 209 PRO A O 1
ATOM 1432 N N . LEU A 1 210 ? 134.324 111.823 126.667 1.00 35.86 210 LEU A N 1
ATOM 1433 C CA . LEU A 1 210 ? 135.725 111.878 126.268 1.00 45.35 210 LEU A CA 1
ATOM 1434 C C . LEU A 1 210 ? 136.530 110.741 126.884 1.00 53.89 210 LEU A C 1
ATOM 1435 O O . LEU A 1 210 ? 137.725 110.901 127.153 1.00 58.24 210 LEU A O 1
ATOM 1440 N N . GLY A 1 211 ? 135.901 109.585 127.104 1.00 53.39 211 GLY A N 1
ATOM 1441 C CA . GLY A 1 211 ? 136.565 108.496 127.799 1.00 52.32 211 GLY A CA 1
ATOM 1442 C C . GLY A 1 211 ? 137.739 107.902 127.054 1.00 54.00 211 GLY A C 1
ATOM 1443 O O . GLY A 1 211 ? 138.615 107.296 127.683 1.00 59.70 211 GLY A O 1
ATOM 1444 N N . PHE A 1 212 ? 137.782 108.067 125.731 1.00 45.78 212 PHE A N 1
ATOM 1445 C CA . PHE A 1 212 ? 138.879 107.511 124.948 1.00 45.72 212 PHE A CA 1
ATOM 1446 C C . PHE A 1 212 ? 140.217 108.095 125.375 1.00 47.60 212 PHE A C 1
ATOM 1447 O O . PHE A 1 212 ? 141.208 107.366 125.481 1.00 49.00 212 PHE A O 1
ATOM 1455 N N . PHE A 1 213 ? 140.266 109.402 125.620 1.00 48.54 213 PHE A N 1
ATOM 1456 C CA . PHE A 1 213 ? 141.482 110.052 126.087 1.00 48.89 213 PHE A CA 1
ATOM 1457 C C . PHE A 1 213 ? 141.733 109.831 127.571 1.00 49.85 213 PHE A C 1
ATOM 1458 O O . PHE A 1 213 ? 142.894 109.742 127.988 1.00 53.00 213 PHE A O 1
ATOM 1466 N N . TYR A 1 214 ? 140.673 109.735 128.375 1.00 50.53 214 TYR A N 1
ATOM 1467 C CA . TYR A 1 214 ? 140.843 109.485 129.801 1.00 47.05 214 TYR A CA 1
ATOM 1468 C C . TYR A 1 214 ? 141.436 108.109 130.065 1.00 51.09 214 TYR A C 1
ATOM 1469 O O . TYR A 1 214 ? 142.213 107.945 131.012 1.00 54.98 214 TYR A O 1
ATOM 1478 N N . ILE A 1 215 ? 141.092 107.112 129.247 1.00 53.71 215 ILE A N 1
ATOM 1479 C CA . ILE A 1 215 ? 141.666 105.782 129.429 1.00 50.89 215 ILE A CA 1
ATOM 1480 C C . ILE A 1 215 ? 143.178 105.820 129.240 1.00 51.09 215 ILE A C 1
ATOM 1481 O O . ILE A 1 215 ? 143.934 105.253 130.039 1.00 51.03 215 ILE A O 1
ATOM 1486 N N . TYR A 1 216 ? 143.648 106.501 128.194 1.00 52.92 216 TYR A N 1
ATOM 1487 C CA . TYR A 1 216 ? 145.086 106.574 127.961 1.00 48.99 216 TYR A CA 1
ATOM 1488 C C . TYR A 1 216 ? 145.775 107.482 128.969 1.00 57.36 216 TYR A C 1
ATOM 1489 O O . TYR A 1 216 ? 146.938 107.246 129.315 1.00 58.58 216 TYR A O 1
ATOM 1498 N N . ALA A 1 217 ? 145.082 108.512 129.459 1.00 58.88 217 ALA A N 1
ATOM 1499 C CA . ALA A 1 217 ? 145.636 109.309 130.547 1.00 52.83 217 ALA A CA 1
ATOM 1500 C C . ALA A 1 217 ? 145.846 108.457 131.791 1.00 58.06 217 ALA A C 1
ATOM 1501 O O . ALA A 1 217 ? 146.888 108.549 132.449 1.00 59.97 217 ALA A O 1
ATOM 1503 N N . TYR A 1 218 ? 144.868 107.609 132.120 1.00 59.52 218 TYR A N 1
ATOM 1504 C CA . TYR A 1 218 ? 145.023 106.687 133.239 1.00 55.39 218 TYR A CA 1
ATOM 1505 C C . TYR A 1 218 ? 146.160 105.704 133.003 1.00 56.43 218 TYR A C 1
ATOM 1506 O O . TYR A 1 218 ? 146.917 105.402 133.931 1.00 61.63 218 TYR A O 1
ATOM 1515 N N . VAL A 1 219 ? 146.288 105.189 131.780 1.00 57.05 219 VAL A N 1
ATOM 1516 C CA . VAL A 1 219 ? 147.360 104.243 131.484 1.00 55.43 219 VAL A CA 1
ATOM 1517 C C . VAL A 1 219 ? 148.723 104.901 131.658 1.00 61.16 219 VAL A C 1
ATOM 1518 O O . VAL A 1 219 ? 149.631 104.325 132.268 1.00 63.77 219 VAL A O 1
ATOM 1522 N N . PHE A 1 220 ? 148.890 106.118 131.136 1.00 65.90 220 PHE A N 1
ATOM 1523 C CA . PHE A 1 220 ? 150.168 106.811 131.238 1.00 63.61 220 PHE A CA 1
ATOM 1524 C C . PHE A 1 220 ? 150.480 107.274 132.654 1.00 63.59 220 PHE A C 1
ATOM 1525 O O . PHE A 1 220 ? 151.654 107.303 133.035 1.00 65.29 220 PHE A O 1
ATOM 1533 N N . GLU A 1 221 ? 149.464 107.636 133.438 1.00 62.67 221 GLU A N 1
ATOM 1534 C CA . GLU A 1 221 ? 149.701 108.051 134.815 1.00 60.38 221 GLU A CA 1
ATOM 1535 C C . GLU A 1 221 ? 150.118 106.886 135.701 1.00 63.15 221 GLU A C 1
ATOM 1536 O O . GLU A 1 221 ? 150.778 107.097 136.724 1.00 65.61 221 GLU A O 1
ATOM 1542 N N . ASN A 1 222 ? 149.745 105.664 135.336 1.00 62.30 222 ASN A N 1
ATOM 1543 C CA . ASN A 1 222 ? 150.056 104.469 136.108 1.00 60.11 222 ASN A CA 1
ATOM 1544 C C . ASN A 1 222 ? 150.948 103.524 135.314 1.00 60.94 222 ASN A C 1
ATOM 1545 O O . ASN A 1 222 ? 150.780 102.304 135.350 1.00 63.43 222 ASN A O 1
ATOM 1550 N N . ILE A 1 223 ? 151.920 104.082 134.588 1.00 63.57 223 ILE A N 1
ATOM 1551 C CA . ILE A 1 223 ? 152.806 103.271 133.761 1.00 66.71 223 ILE A CA 1
ATOM 1552 C C . ILE A 1 223 ? 153.738 102.392 134.579 1.00 66.50 223 ILE A C 1
ATOM 1553 O O . ILE A 1 223 ? 154.341 101.465 134.029 1.00 68.15 223 ILE A O 1
ATOM 1558 N N . LYS A 1 224 ? 153.876 102.656 135.876 1.00 69.14 224 LYS A N 1
ATOM 1559 C CA . LYS A 1 224 ? 154.697 101.819 136.739 1.00 70.75 224 LYS A CA 1
ATOM 1560 C C . LYS A 1 224 ? 153.943 100.612 137.279 1.00 74.10 224 LYS A C 1
ATOM 1561 O O . LYS A 1 224 ? 154.545 99.784 137.969 1.00 74.50 224 LYS A O 1
ATOM 1567 N N . SER A 1 225 ? 152.649 100.494 136.984 1.00 73.21 225 SER A N 1
ATOM 1568 C CA . SER A 1 225 ? 151.823 99.410 137.493 1.00 69.05 225 SER A CA 1
ATOM 1569 C C . SER A 1 225 ? 151.552 98.323 136.464 1.00 66.02 225 SER A C 1
ATOM 1570 O O . SER A 1 225 ? 150.817 97.378 136.767 1.00 69.53 225 SER A O 1
ATOM 1573 N N . VAL A 1 226 ? 152.113 98.426 135.262 1.00 60.21 226 VAL A N 1
ATOM 1574 C CA . VAL A 1 226 ? 151.899 97.397 134.255 1.00 62.75 226 VAL A CA 1
ATOM 1575 C C . VAL A 1 226 ? 152.714 96.158 134.608 1.00 65.66 226 VAL A C 1
ATOM 1576 O O . VAL A 1 226 ? 153.718 96.218 135.321 1.00 69.97 226 VAL A O 1
ATOM 1580 N N . ARG A 1 227 ? 152.268 95.015 134.098 1.00 60.43 227 ARG A N 1
ATOM 1581 C CA . ARG A 1 227 ? 152.924 93.737 134.330 1.00 59.52 227 ARG A CA 1
ATOM 1582 C C . ARG A 1 227 ? 153.676 93.330 133.073 1.00 64.45 227 ARG A C 1
ATOM 1583 O O . ARG A 1 227 ? 153.098 93.298 131.983 1.00 70.84 227 ARG A O 1
ATOM 1591 N N . LEU A 1 228 ? 154.964 93.024 133.227 1.00 66.10 228 LEU A N 1
ATOM 1592 C CA . LEU A 1 228 ? 155.784 92.674 132.074 1.00 63.63 228 LEU A CA 1
ATOM 1593 C C . LEU A 1 228 ? 155.400 91.330 131.476 1.00 62.84 228 LEU A C 1
ATOM 1594 O O . LEU A 1 228 ? 155.445 91.172 130.252 1.00 68.83 228 LEU A O 1
ATOM 1599 N N . GLU A 1 229 ? 155.033 90.354 132.308 1.00 58.89 229 GLU A N 1
ATOM 1600 C CA . GLU A 1 229 ? 154.672 89.041 131.785 1.00 60.66 229 GLU A CA 1
ATOM 1601 C C . GLU A 1 229 ? 153.455 89.125 130.874 1.00 65.52 229 GLU A C 1
ATOM 1602 O O . GLU A 1 229 ? 153.441 88.529 129.789 1.00 70.49 229 GLU A O 1
ATOM 1608 N N . ALA A 1 230 ? 152.432 89.872 131.292 1.00 58.45 230 ALA A N 1
ATOM 1609 C CA . ALA A 1 230 ? 151.255 90.048 130.450 1.00 56.56 230 ALA A CA 1
ATOM 1610 C C . ALA A 1 230 ? 151.609 90.759 129.153 1.00 59.26 230 ALA A C 1
ATOM 1611 O O . ALA A 1 230 ? 151.113 90.395 128.081 1.00 62.20 230 ALA A O 1
ATOM 1613 N N . LEU A 1 231 ? 152.469 91.777 129.230 1.00 60.25 231 LEU A N 1
ATOM 1614 C CA . LEU A 1 231 ? 152.856 92.512 128.031 1.00 54.20 231 LEU A CA 1
ATOM 1615 C C . LEU A 1 231 ? 153.588 91.615 127.041 1.00 54.44 231 LEU A C 1
ATOM 1616 O O . LEU A 1 231 ? 153.294 91.641 125.841 1.00 60.17 231 LEU A O 1
ATOM 1621 N N . LEU A 1 232 ? 154.538 90.811 127.522 1.00 54.48 232 LEU A N 1
ATOM 1622 C CA . LEU A 1 232 ? 155.263 89.922 126.620 1.00 58.13 232 LEU A CA 1
ATOM 1623 C C . LEU A 1 232 ? 154.352 88.847 126.043 1.00 62.68 232 LEU A C 1
ATOM 1624 O O . LEU A 1 232 ? 154.458 88.515 124.856 1.00 66.90 232 LEU A O 1
ATOM 1629 N N . LEU A 1 233 ? 153.453 88.286 126.859 1.00 58.11 233 LEU A N 1
ATOM 1630 C CA . LEU A 1 233 ? 152.521 87.291 126.336 1.00 54.48 233 LEU A CA 1
ATOM 1631 C C . LEU A 1 233 ? 151.634 87.885 125.251 1.00 57.20 233 LEU A C 1
ATOM 1632 O O . LEU A 1 233 ? 151.436 87.271 124.195 1.00 61.69 233 LEU A O 1
ATOM 1637 N N . SER A 1 234 ? 151.101 89.085 125.486 1.00 51.75 234 SER A N 1
ATOM 1638 C CA . SER A 1 234 ? 150.248 89.721 124.491 1.00 46.14 234 SER A CA 1
ATOM 1639 C C . SER A 1 234 ? 151.024 90.047 123.223 1.00 51.95 234 SER A C 1
ATOM 1640 O O . SER A 1 234 ? 150.512 89.858 122.115 1.00 62.60 234 SER A O 1
ATOM 1643 N N . LEU A 1 235 ? 152.258 90.539 123.360 1.00 52.14 235 LEU A N 1
ATOM 1644 C CA . LEU A 1 235 ? 153.051 90.866 122.179 1.00 54.18 235 LEU A CA 1
ATOM 1645 C C . LEU A 1 235 ? 153.368 89.620 121.363 1.00 51.84 235 LEU A C 1
ATOM 1646 O O . LEU A 1 235 ? 153.262 89.635 120.131 1.00 57.95 235 LEU A O 1
ATOM 1651 N N . LEU A 1 236 ? 153.752 88.531 122.032 1.00 50.91 236 LEU A N 1
ATOM 1652 C CA . LEU A 1 236 ? 154.038 87.289 121.324 1.00 52.86 236 LEU A CA 1
ATOM 1653 C C . LEU A 1 236 ? 152.794 86.755 120.625 1.00 55.75 236 LEU A C 1
ATOM 1654 O O . LEU A 1 236 ? 152.862 86.326 119.466 1.00 56.83 236 LEU A O 1
ATOM 1659 N N . SER A 1 237 ? 151.647 86.783 121.310 1.00 54.54 237 SER A N 1
ATOM 1660 C CA . SER A 1 237 ? 150.414 86.306 120.697 1.00 51.87 237 SER A CA 1
ATOM 1661 C C . SER A 1 237 ? 150.031 87.152 119.491 1.00 54.48 237 SER A C 1
ATOM 1662 O O . SER A 1 237 ? 149.637 86.613 118.452 1.00 59.23 237 SER A O 1
ATOM 1665 N N . ILE A 1 238 ? 150.147 88.477 119.605 1.00 49.42 238 ILE A N 1
ATOM 1666 C CA . ILE A 1 238 ? 149.794 89.354 118.494 1.00 46.33 238 ILE A CA 1
ATOM 1667 C C . ILE A 1 238 ? 150.714 89.109 117.307 1.00 52.97 238 ILE A C 1
ATOM 1668 O O . ILE A 1 238 ? 150.257 89.015 116.162 1.00 60.35 238 ILE A O 1
ATOM 1673 N N . VAL A 1 239 ? 152.021 88.996 117.556 1.00 56.82 239 VAL A N 1
ATOM 1674 C CA . VAL A 1 239 ? 152.961 88.774 116.464 1.00 54.74 239 VAL A CA 1
ATOM 1675 C C . VAL A 1 239 ? 152.679 87.447 115.772 1.00 58.19 239 VAL A C 1
ATOM 1676 O O . VAL A 1 239 ? 152.624 87.378 114.539 1.00 63.01 239 VAL A O 1
ATOM 1680 N N . VAL A 1 240 ? 152.480 86.378 116.547 1.00 55.69 240 VAL A N 1
ATOM 1681 C CA . VAL A 1 240 ? 152.226 85.071 115.948 1.00 54.01 240 VAL A CA 1
ATOM 1682 C C . VAL A 1 240 ? 150.926 85.086 115.153 1.00 55.99 240 VAL A C 1
ATOM 1683 O O . VAL A 1 240 ? 150.869 84.585 114.022 1.00 60.06 240 VAL A O 1
ATOM 1687 N N . LEU A 1 241 ? 149.866 85.665 115.724 1.00 52.94 241 LEU A N 1
ATOM 1688 C CA . LEU A 1 241 ? 148.580 85.698 115.038 1.00 52.02 241 LEU A CA 1
ATOM 1689 C C . LEU A 1 241 ? 148.666 86.482 113.737 1.00 50.65 241 LEU A C 1
ATOM 1690 O O . LEU A 1 241 ? 148.180 86.021 112.699 1.00 53.67 241 LEU A O 1
ATOM 1695 N N . VAL A 1 242 ? 149.287 87.662 113.771 1.00 48.12 242 VAL A N 1
ATOM 1696 C CA . VAL A 1 242 ? 149.392 88.478 112.567 1.00 52.08 242 VAL A CA 1
ATOM 1697 C C . VAL A 1 242 ? 150.232 87.770 111.515 1.00 59.44 242 VAL A C 1
ATOM 1698 O O . VAL A 1 242 ? 149.871 87.742 110.333 1.00 60.56 242 VAL A O 1
ATOM 1702 N N . LEU A 1 243 ? 151.356 87.174 111.922 1.00 64.15 243 LEU A N 1
ATOM 1703 C CA . LEU A 1 243 ? 152.216 86.486 110.967 1.00 60.30 243 LEU A CA 1
ATOM 1704 C C . LEU A 1 243 ? 151.483 85.332 110.297 1.00 59.14 243 LEU A C 1
ATOM 1705 O O . LEU A 1 243 ? 151.529 85.182 109.070 1.00 65.56 243 LEU A O 1
ATOM 1710 N N . VAL A 1 244 ? 150.782 84.514 111.083 1.00 55.24 244 VAL A N 1
ATOM 1711 C CA . VAL A 1 244 ? 150.103 83.357 110.509 1.00 54.90 244 VAL A CA 1
ATOM 1712 C C . VAL A 1 244 ? 148.939 83.795 109.629 1.00 59.38 244 VAL A C 1
ATOM 1713 O O . VAL A 1 244 ? 148.709 83.224 108.557 1.00 62.13 244 VAL A O 1
ATOM 1717 N N . LYS A 1 245 ? 148.192 84.817 110.052 1.00 60.47 245 LYS A N 1
ATOM 1718 C CA . LYS A 1 245 ? 147.028 85.247 109.290 1.00 57.98 245 LYS A CA 1
ATOM 1719 C C . LYS A 1 245 ? 147.394 86.009 108.025 1.00 66.12 245 LYS A C 1
ATOM 1720 O O . LYS A 1 245 ? 146.603 86.012 107.076 1.00 69.00 245 LYS A O 1
ATOM 1726 N N . GLU A 1 246 ? 148.559 86.654 107.983 1.00 69.95 246 GLU A N 1
ATOM 1727 C CA . GLU A 1 246 ? 148.999 87.313 106.760 1.00 64.78 246 GLU A CA 1
ATOM 1728 C C . GLU A 1 246 ? 149.746 86.375 105.828 1.00 67.79 246 GLU A C 1
ATOM 1729 O O . GLU A 1 246 ? 149.693 86.559 104.608 1.00 70.90 246 GLU A O 1
ATOM 1735 N N . LEU A 1 247 ? 150.443 85.373 106.368 1.00 70.52 247 LEU A N 1
ATOM 1736 C CA . LEU A 1 247 ? 151.101 84.387 105.522 1.00 69.22 247 LEU A CA 1
ATOM 1737 C C . LEU A 1 247 ? 150.118 83.412 104.893 1.00 70.67 247 LEU A C 1
ATOM 1738 O O . LEU A 1 247 ? 150.370 82.925 103.788 1.00 75.47 247 LEU A O 1
ATOM 1743 N N . ASN A 1 248 ? 149.008 83.118 105.569 1.00 68.95 248 ASN A N 1
ATOM 1744 C CA . ASN A 1 248 ? 148.017 82.199 105.025 1.00 67.37 248 ASN A CA 1
ATOM 1745 C C . ASN A 1 248 ? 147.247 82.805 103.861 1.00 75.38 248 ASN A C 1
ATOM 1746 O O . ASN A 1 248 ? 146.857 82.080 102.940 1.00 82.19 248 ASN A O 1
ATOM 1751 N N . GLU A 1 249 ? 147.007 84.116 103.888 1.00 77.26 249 GLU A N 1
ATOM 1752 C CA . GLU A 1 249 ? 146.243 84.750 102.821 1.00 78.96 249 GLU A CA 1
ATOM 1753 C C . GLU A 1 249 ? 147.038 84.790 101.522 1.00 82.28 249 GLU A C 1
ATOM 1754 O O . GLU A 1 249 ? 146.487 84.495 100.456 1.00 81.16 249 GLU A O 1
ATOM 1760 N N . GLN A 1 250 ? 148.322 85.137 101.588 1.00 81.60 250 GLN A N 1
ATOM 1761 C CA . GLN A 1 250 ? 149.148 85.222 100.391 1.00 80.14 250 GLN A CA 1
ATOM 1762 C C . GLN A 1 250 ? 149.443 83.865 99.772 1.00 81.70 250 GLN A C 1
ATOM 1763 O O . GLN A 1 250 ? 149.657 83.791 98.558 1.00 85.47 250 GLN A O 1
ATOM 1769 N N . PHE A 1 251 ? 149.458 82.799 100.564 1.00 82.61 251 PHE A N 1
ATOM 1770 C CA . PHE A 1 251 ? 149.749 81.455 100.080 1.00 82.42 251 PHE A CA 1
ATOM 1771 C C . PHE A 1 251 ? 148.470 80.641 99.990 1.00 81.97 251 PHE A C 1
ATOM 1772 O O . PHE A 1 251 ? 148.457 79.434 100.242 1.00 82.05 251 PHE A O 1
ATOM 1780 N N . LYS A 1 252 ? 147.367 81.300 99.628 1.00 83.97 252 LYS A N 1
ATOM 1781 C CA . LYS A 1 252 ? 146.085 80.611 99.545 1.00 83.72 252 LYS A CA 1
ATOM 1782 C C . LYS A 1 252 ? 146.061 79.594 98.414 1.00 88.46 252 LYS A C 1
ATOM 1783 O O . LYS A 1 252 ? 145.374 78.572 98.519 1.00 88.75 252 LYS A O 1
ATOM 1789 N N . ARG A 1 253 ? 146.793 79.852 97.329 1.00 92.78 253 ARG A N 1
ATOM 1790 C CA . ARG A 1 253 ? 146.786 78.929 96.200 1.00 90.55 253 ARG A CA 1
ATOM 1791 C C . ARG A 1 253 ? 147.416 77.590 96.561 1.00 91.30 253 ARG A C 1
ATOM 1792 O O . ARG A 1 253 ? 146.958 76.544 96.085 1.00 88.62 253 ARG A O 1
ATOM 1800 N N . LYS A 1 254 ? 148.457 77.596 97.394 1.00 92.90 254 LYS A N 1
ATOM 1801 C CA . LYS A 1 254 ? 149.080 76.346 97.814 1.00 92.46 254 LYS A CA 1
ATOM 1802 C C . LYS A 1 254 ? 148.311 75.708 98.965 1.00 93.83 254 LYS A C 1
ATOM 1803 O O . LYS A 1 254 ? 147.933 74.533 98.895 1.00 94.66 254 LYS A O 1
ATOM 1809 N N . ILE A 1 255 ? 148.071 76.469 100.029 1.00 89.01 255 ILE A N 1
ATOM 1810 C CA . ILE A 1 255 ? 147.315 75.995 101.183 1.00 85.77 255 ILE A CA 1
ATOM 1811 C C . ILE A 1 255 ? 145.847 76.302 100.905 1.00 87.23 255 ILE A C 1
ATOM 1812 O O . ILE A 1 255 ? 145.396 77.435 101.069 1.00 88.49 255 ILE A O 1
ATOM 1817 N N . LYS A 1 256 ? 145.095 75.285 100.492 1.00 88.46 256 LYS A N 1
ATOM 1818 C CA . LYS A 1 256 ? 143.703 75.460 100.102 1.00 89.61 256 LYS A CA 1
ATOM 1819 C C . LYS A 1 256 ? 142.745 75.417 101.289 1.00 92.25 256 LYS A C 1
ATOM 1820 O O . LYS A 1 256 ? 141.548 75.174 101.099 1.00 92.52 256 LYS A O 1
ATOM 1826 N N . VAL A 1 257 ? 143.241 75.647 102.503 1.00 84.98 257 VAL A N 1
ATOM 1827 C CA . VAL A 1 257 ? 142.426 75.681 103.704 1.00 83.36 257 VAL A CA 1
ATOM 1828 C C . VAL A 1 257 ? 142.780 76.934 104.499 1.00 83.42 257 VAL A C 1
ATOM 1829 O O . VAL A 1 257 ? 143.617 77.737 104.092 1.00 82.11 257 VAL A O 1
ATOM 1833 N N . VAL A 1 258 ? 142.125 77.090 105.645 1.00 75.15 258 VAL A N 1
ATOM 1834 C CA . VAL A 1 258 ? 142.388 78.185 106.572 1.00 73.55 258 VAL A CA 1
ATOM 1835 C C . VAL A 1 258 ? 142.932 77.579 107.857 1.00 76.79 258 VAL A C 1
ATOM 1836 O O . VAL A 1 258 ? 142.269 76.749 108.491 1.00 78.12 258 VAL A O 1
ATOM 1840 N N . LEU A 1 259 ? 144.131 77.991 108.241 1.00 71.31 259 LEU A N 1
ATOM 1841 C CA . LEU A 1 259 ? 144.794 77.404 109.399 1.00 69.03 259 LEU A CA 1
ATOM 1842 C C . LEU A 1 259 ? 144.123 77.867 110.685 1.00 72.51 259 LEU A C 1
ATOM 1843 O O . LEU A 1 259 ? 144.030 79.078 110.922 1.00 76.76 259 LEU A O 1
ATOM 1848 N N . PRO A 1 260 ? 143.649 76.958 111.537 1.00 66.46 260 PRO A N 1
ATOM 1849 C CA . PRO A 1 260 ? 143.028 77.381 112.798 1.00 68.80 260 PRO A CA 1
ATOM 1850 C C . PRO A 1 260 ? 144.052 77.848 113.818 1.00 67.01 260 PRO A C 1
ATOM 1851 O O . PRO A 1 260 ? 144.329 77.147 114.795 1.00 67.32 260 PRO A O 1
ATOM 1855 N N . VAL A 1 261 ? 144.623 79.032 113.597 1.00 63.56 261 VAL A N 1
ATOM 1856 C CA . VAL A 1 261 ? 145.650 79.537 114.501 1.00 61.59 261 VAL A CA 1
ATOM 1857 C C . VAL A 1 261 ? 145.057 79.934 115.850 1.00 64.64 261 VAL A C 1
ATOM 1858 O O . VAL A 1 261 ? 145.726 79.812 116.881 1.00 67.19 261 VAL A O 1
ATOM 1862 N N . ASP A 1 262 ? 143.808 80.407 115.875 1.00 63.80 262 ASP A N 1
ATOM 1863 C CA . ASP A 1 262 ? 143.189 80.802 117.137 1.00 58.93 262 ASP A CA 1
ATOM 1864 C C . ASP A 1 262 ? 143.049 79.617 118.084 1.00 61.15 262 ASP A C 1
ATOM 1865 O O . ASP A 1 262 ? 143.351 79.731 119.277 1.00 66.43 262 ASP A O 1
ATOM 1870 N N . LEU A 1 263 ? 142.587 78.475 117.572 1.00 58.84 263 LEU A N 1
ATOM 1871 C CA . LEU A 1 263 ? 142.428 77.295 118.413 1.00 56.19 263 LEU A CA 1
ATOM 1872 C C . LEU A 1 263 ? 143.768 76.821 118.958 1.00 61.78 263 LEU A C 1
ATOM 1873 O O . LEU A 1 263 ? 143.877 76.468 120.139 1.00 70.15 263 LEU A O 1
ATOM 1878 N N . VAL A 1 264 ? 144.799 76.808 118.112 1.00 57.43 264 VAL A N 1
ATOM 1879 C CA . VAL A 1 264 ? 146.124 76.393 118.555 1.00 56.52 264 VAL A CA 1
ATOM 1880 C C . VAL A 1 264 ? 146.650 77.340 119.624 1.00 57.97 264 VAL A C 1
ATOM 1881 O O . VAL A 1 264 ? 147.222 76.904 120.629 1.00 61.71 264 VAL A O 1
ATOM 1885 N N . LEU A 1 265 ? 146.468 78.646 119.426 1.00 53.79 265 LEU A N 1
ATOM 1886 C CA . LEU A 1 265 ? 146.924 79.611 120.419 1.00 53.03 265 LEU A CA 1
ATOM 1887 C C . LEU A 1 265 ? 146.198 79.427 121.744 1.00 54.98 265 LEU A C 1
ATOM 1888 O O . LEU A 1 265 ? 146.823 79.478 122.808 1.00 60.44 265 LEU A O 1
ATOM 1893 N N . ILE A 1 266 ? 144.884 79.208 121.700 1.00 55.00 266 ILE A N 1
ATOM 1894 C CA . ILE A 1 266 ? 144.119 79.020 122.930 1.00 54.28 266 ILE A CA 1
ATOM 1895 C C . ILE A 1 266 ? 144.588 77.773 123.665 1.00 59.48 266 ILE A C 1
ATOM 1896 O O . ILE A 1 266 ? 144.810 77.797 124.881 1.00 66.37 266 ILE A O 1
ATOM 1901 N N . ILE A 1 267 ? 144.747 76.665 122.938 1.00 54.90 267 ILE A N 1
ATOM 1902 C CA . ILE A 1 267 ? 145.169 75.421 123.572 1.00 55.53 267 ILE A CA 1
ATOM 1903 C C . ILE A 1 267 ? 146.562 75.567 124.168 1.00 58.83 267 ILE A C 1
ATOM 1904 O O . ILE A 1 267 ? 146.810 75.147 125.305 1.00 59.32 267 ILE A O 1
ATOM 1909 N N . ALA A 1 268 ? 147.491 76.169 123.421 1.00 57.41 268 ALA A N 1
ATOM 1910 C CA . ALA A 1 268 ? 148.852 76.327 123.919 1.00 54.27 268 ALA A CA 1
ATOM 1911 C C . ALA A 1 268 ? 148.897 77.236 125.139 1.00 57.32 268 ALA A C 1
ATOM 1912 O O . ALA A 1 268 ? 149.594 76.935 126.114 1.00 62.59 268 ALA A O 1
ATOM 1914 N N . ALA A 1 269 ? 148.161 78.350 125.110 1.00 58.09 269 ALA A N 1
ATOM 1915 C CA . ALA A 1 269 ? 148.153 79.256 126.252 1.00 59.12 269 ALA A CA 1
ATOM 1916 C C . ALA A 1 269 ? 147.547 78.593 127.480 1.00 61.31 269 ALA A C 1
ATOM 1917 O O . ALA A 1 269 ? 148.082 78.722 128.586 1.00 64.32 269 ALA A O 1
ATOM 1919 N N . SER A 1 270 ? 146.436 77.871 127.308 1.00 58.69 270 SER A N 1
ATOM 1920 C CA . SER A 1 270 ? 145.822 77.194 128.444 1.00 60.07 270 SER A CA 1
ATOM 1921 C C . SER A 1 270 ? 146.745 76.129 129.017 1.00 61.18 270 SER A C 1
ATOM 1922 O O . SER A 1 270 ? 146.881 76.011 130.240 1.00 63.67 270 SER A O 1
ATOM 1925 N N . PHE A 1 271 ? 147.399 75.351 128.153 1.00 66.33 271 PHE A N 1
ATOM 1926 C CA . PHE A 1 271 ? 148.287 74.301 128.627 1.00 65.56 271 PHE A CA 1
ATOM 1927 C C . PHE A 1 271 ? 149.538 74.854 129.292 1.00 67.75 271 PHE A C 1
ATOM 1928 O O . PHE A 1 271 ? 150.036 74.245 130.243 1.00 68.51 271 PHE A O 1
ATOM 1936 N N . ALA A 1 272 ? 150.055 75.990 128.819 1.00 69.38 272 ALA A N 1
ATOM 1937 C CA . ALA A 1 272 ? 151.203 76.610 129.466 1.00 65.69 272 ALA A CA 1
ATOM 1938 C C . ALA A 1 272 ? 150.824 77.276 130.780 1.00 69.09 272 ALA A C 1
ATOM 1939 O O . ALA A 1 272 ? 151.639 77.311 131.708 1.00 73.32 272 ALA A O 1
ATOM 1941 N N . CYS A 1 273 ? 149.607 77.815 130.880 1.00 69.61 273 CYS A N 1
ATOM 1942 C CA . CYS A 1 273 ? 149.142 78.385 132.136 1.00 67.18 273 CYS A CA 1
ATOM 1943 C C . CYS A 1 273 ? 148.728 77.320 133.140 1.00 68.36 273 CYS A C 1
ATOM 1944 O O . CYS A 1 273 ? 148.647 77.614 134.336 1.00 67.85 273 CYS A O 1
ATOM 1947 N N . TYR A 1 274 ? 148.461 76.096 132.685 1.00 70.67 274 TYR A N 1
ATOM 1948 C CA . TYR A 1 274 ? 148.151 75.017 133.613 1.00 68.61 274 TYR A CA 1
ATOM 1949 C C . TYR A 1 274 ? 149.398 74.300 134.110 1.00 72.74 274 TYR A C 1
ATOM 1950 O O . TYR A 1 274 ? 149.537 74.076 135.316 1.00 75.22 274 TYR A O 1
ATOM 1959 N N . CYS A 1 275 ? 150.316 73.942 133.216 1.00 73.95 275 CYS A N 1
ATOM 1960 C CA . CYS A 1 275 ? 151.542 73.258 133.629 1.00 73.27 275 CYS A CA 1
ATOM 1961 C C . CYS A 1 275 ? 152.570 74.255 134.149 1.00 73.80 275 CYS A C 1
ATOM 1962 O O . CYS A 1 275 ? 153.741 74.254 133.775 1.00 79.10 275 CYS A O 1
ATOM 1965 N N . THR A 1 276 ? 152.096 75.117 135.038 1.00 75.12 276 THR A N 1
ATOM 1966 C CA . THR A 1 276 ? 152.868 76.121 135.758 1.00 75.93 276 THR A CA 1
ATOM 1967 C C . THR A 1 276 ? 151.932 76.683 136.822 1.00 79.24 276 THR A C 1
ATOM 1968 O O . THR A 1 276 ? 150.793 76.228 136.966 1.00 79.99 276 THR A O 1
ATOM 1972 N N . ASN A 1 277 ? 152.402 77.674 137.567 1.00 82.08 277 ASN A N 1
ATOM 1973 C CA . ASN A 1 277 ? 151.517 78.392 138.471 1.00 81.74 277 ASN A CA 1
ATOM 1974 C C . ASN A 1 277 ? 151.411 79.831 137.995 1.00 83.63 277 ASN A C 1
ATOM 1975 O O . ASN A 1 277 ? 151.499 80.770 138.792 1.00 86.08 277 ASN A O 1
ATOM 1980 N N . MET A 1 278 ? 151.226 80.006 136.684 1.00 77.18 278 MET A N 1
ATOM 1981 C CA . MET A 1 278 ? 151.246 81.337 136.093 1.00 77.83 278 MET A CA 1
ATOM 1982 C C . MET A 1 278 ? 150.077 82.194 136.553 1.00 78.96 278 MET A C 1
ATOM 1983 O O . MET A 1 278 ? 150.073 83.401 136.296 1.00 84.71 278 MET A O 1
ATOM 1988 N N . GLU A 1 279 ? 149.078 81.607 137.206 1.00 73.85 279 GLU A N 1
ATOM 1989 C CA . GLU A 1 279 ? 148.059 82.420 137.853 1.00 77.46 279 GLU A CA 1
ATOM 1990 C C . GLU A 1 279 ? 148.518 82.959 139.201 1.00 81.09 279 GLU A C 1
ATOM 1991 O O . GLU A 1 279 ? 147.904 83.896 139.721 1.00 82.31 279 GLU A O 1
ATOM 1997 N N . ASN A 1 280 ? 149.584 82.399 139.772 1.00 78.87 280 ASN A N 1
ATOM 1998 C CA . ASN A 1 280 ? 150.061 82.780 141.095 1.00 80.06 280 ASN A CA 1
ATOM 1999 C C . ASN A 1 280 ? 151.466 83.363 141.083 1.00 81.25 280 ASN A C 1
ATOM 2000 O O . ASN A 1 280 ? 151.689 84.441 141.643 1.00 82.93 280 ASN A O 1
ATOM 2005 N N . THR A 1 281 ? 152.427 82.673 140.469 1.00 76.16 281 THR A N 1
ATOM 2006 C CA . THR A 1 281 ? 153.806 83.146 140.444 1.00 77.51 281 THR A CA 1
ATOM 2007 C C . THR A 1 281 ? 153.919 84.476 139.710 1.00 80.28 281 THR A C 1
ATOM 2008 O O . THR A 1 281 ? 154.253 85.499 140.316 1.00 82.43 281 THR A O 1
ATOM 2012 N N . TYR A 1 282 ? 153.638 84.474 138.409 1.00 78.00 282 TYR A N 1
ATOM 2013 C CA . TYR A 1 282 ? 153.589 85.703 137.621 1.00 75.21 282 TYR A CA 1
ATOM 2014 C C . TYR A 1 282 ? 152.125 86.117 137.536 1.00 74.43 282 TYR A C 1
ATOM 2015 O O . TYR A 1 282 ? 151.386 85.704 136.646 1.00 78.94 282 TYR A O 1
ATOM 2024 N N . GLY A 1 283 ? 151.713 86.960 138.482 1.00 71.03 283 GLY A N 1
ATOM 2025 C CA . GLY A 1 283 ? 150.306 87.255 138.679 1.00 71.09 283 GLY A CA 1
ATOM 2026 C C . GLY A 1 283 ? 149.577 87.670 137.419 1.00 75.91 283 GLY A C 1
ATOM 2027 O O . GLY A 1 283 ? 149.775 88.773 136.902 1.00 76.44 283 GLY A O 1
ATOM 2028 N N . LEU A 1 284 ? 148.723 86.781 136.926 1.00 71.91 284 LEU A N 1
ATOM 2029 C CA . LEU A 1 284 ? 147.995 86.960 135.681 1.00 67.10 284 LEU A CA 1
ATOM 2030 C C . LEU A 1 284 ? 146.499 86.883 135.941 1.00 68.73 284 LEU A C 1
ATOM 2031 O O . LEU A 1 284 ? 146.047 86.506 137.024 1.00 74.69 284 LEU A O 1
ATOM 2036 N N . GLU A 1 285 ? 145.728 87.247 134.923 1.00 58.98 285 GLU A N 1
ATOM 2037 C CA . GLU A 1 285 ? 144.277 87.168 134.970 1.00 59.57 285 GLU A CA 1
ATOM 2038 C C . GLU A 1 285 ? 143.805 86.134 133.960 1.00 60.99 285 GLU A C 1
ATOM 2039 O O . GLU A 1 285 ? 144.269 86.121 132.816 1.00 65.45 285 GLU A O 1
ATOM 2045 N N . VAL A 1 286 ? 142.891 85.267 134.388 1.00 51.90 286 VAL A N 1
ATOM 2046 C CA . VAL A 1 286 ? 142.372 84.194 133.556 1.00 52.32 286 VAL A CA 1
ATOM 2047 C C . VAL A 1 286 ? 140.849 84.266 133.565 1.00 55.70 286 VAL A C 1
ATOM 2048 O O . VAL A 1 286 ? 140.243 84.966 134.375 1.00 64.62 286 VAL A O 1
ATOM 2052 N N . VAL A 1 287 ? 140.233 83.532 132.639 1.00 48.60 287 VAL A N 1
ATOM 2053 C CA . VAL A 1 287 ? 138.778 83.454 132.601 1.00 53.22 287 VAL A CA 1
ATOM 2054 C C . VAL A 1 287 ? 138.299 82.656 133.805 1.00 57.22 287 VAL A C 1
ATOM 2055 O O . VAL A 1 287 ? 138.831 81.581 134.108 1.00 55.39 287 VAL A O 1
ATOM 2059 N N . GLY A 1 288 ? 137.295 83.179 134.504 1.00 59.19 288 GLY A N 1
ATOM 2060 C CA . GLY A 1 288 ? 137.036 82.701 135.846 1.00 58.99 288 GLY A CA 1
ATOM 2061 C C . GLY A 1 288 ? 136.473 81.305 136.020 1.00 60.96 288 GLY A C 1
ATOM 2062 O O . GLY A 1 288 ? 137.211 80.402 136.418 1.00 60.36 288 GLY A O 1
ATOM 2063 N N . HIS A 1 289 ? 135.190 81.091 135.733 1.00 65.59 289 HIS A N 1
ATOM 2064 C CA . HIS A 1 289 ? 134.610 79.791 136.053 1.00 61.54 289 HIS A CA 1
ATOM 2065 C C . HIS A 1 289 ? 133.950 79.095 134.869 1.00 62.20 289 HIS A C 1
ATOM 2066 O O . HIS A 1 289 ? 134.263 77.937 134.574 1.00 60.91 289 HIS A O 1
ATOM 2073 N N . ILE A 1 290 ? 133.053 79.798 134.183 1.00 58.82 290 ILE A N 1
ATOM 2074 C CA . ILE A 1 290 ? 132.195 79.226 133.145 1.00 60.91 290 ILE A CA 1
ATOM 2075 C C . ILE A 1 290 ? 131.512 77.969 133.677 1.00 64.30 290 ILE A C 1
ATOM 2076 O O . ILE A 1 290 ? 131.935 76.850 133.354 1.00 70.86 290 ILE A O 1
ATOM 2081 N N . PRO A 1 291 ? 130.488 78.097 134.516 1.00 52.33 291 PRO A N 1
ATOM 2082 C CA . PRO A 1 291 ? 129.759 76.909 134.969 1.00 55.01 291 PRO A CA 1
ATOM 2083 C C . PRO A 1 291 ? 128.954 76.281 133.842 1.00 60.74 291 PRO A C 1
ATOM 2084 O O . PRO A 1 291 ? 128.527 76.955 132.902 1.00 63.56 291 PRO A O 1
ATOM 2088 N N . GLN A 1 292 ? 128.745 74.970 133.947 1.00 59.36 292 GLN A N 1
ATOM 2089 C CA . GLN A 1 292 ? 127.881 74.275 133.001 1.00 57.55 292 GLN A CA 1
ATOM 2090 C C . GLN A 1 292 ? 126.446 74.743 133.191 1.00 60.88 292 GLN A C 1
ATOM 2091 O O . GLN A 1 292 ? 125.925 74.732 134.310 1.00 64.99 292 GLN A O 1
ATOM 2097 N N . GLY A 1 293 ? 125.800 75.148 132.101 1.00 48.97 293 GLY A N 1
ATOM 2098 C CA . GLY A 1 293 ? 124.608 75.957 132.250 1.00 52.74 293 GLY A CA 1
ATOM 2099 C C . GLY A 1 293 ? 123.413 75.679 131.367 1.00 49.82 293 GLY A C 1
ATOM 2100 O O . GLY A 1 293 ? 122.917 74.552 131.300 1.00 52.71 293 GLY A O 1
ATOM 2101 N N . ILE A 1 294 ? 122.955 76.724 130.682 1.00 54.42 294 ILE A N 1
ATOM 2102 C CA . ILE A 1 294 ? 121.637 76.791 130.051 1.00 48.09 294 ILE A CA 1
ATOM 2103 C C . ILE A 1 294 ? 120.577 76.503 131.107 1.00 50.72 294 ILE A C 1
ATOM 2104 O O . ILE A 1 294 ? 120.029 75.393 131.155 1.00 61.00 294 ILE A O 1
ATOM 2109 N N . PRO A 1 295 ? 120.283 77.458 131.992 1.00 45.80 295 PRO A N 1
ATOM 2110 C CA . PRO A 1 295 ? 119.238 77.247 132.999 1.00 49.39 295 PRO A CA 1
ATOM 2111 C C . PRO A 1 295 ? 117.838 77.456 132.446 1.00 54.95 295 PRO A C 1
ATOM 2112 O O . PRO A 1 295 ? 117.660 77.645 131.240 1.00 61.48 295 PRO A O 1
ATOM 2116 N N . SER A 1 296 ? 116.838 77.414 133.322 1.00 52.38 296 SER A N 1
ATOM 2117 C CA . SER A 1 296 ? 115.467 77.632 132.899 1.00 49.70 296 SER A CA 1
ATOM 2118 C C . SER A 1 296 ? 115.268 79.081 132.456 1.00 53.71 296 SER A C 1
ATOM 2119 O O . SER A 1 296 ? 115.846 80.002 133.038 1.00 59.21 296 SER A O 1
ATOM 2122 N N . PRO A 1 297 ? 114.461 79.307 131.422 1.00 45.52 297 PRO A N 1
ATOM 2123 C CA . PRO A 1 297 ? 114.195 80.680 130.983 1.00 42.91 297 PRO A CA 1
ATOM 2124 C C . PRO A 1 297 ? 113.441 81.472 132.037 1.00 49.81 297 PRO A C 1
ATOM 2125 O O . PRO A 1 297 ? 112.656 80.929 132.816 1.00 57.12 297 PRO A O 1
ATOM 2129 N N . ARG A 1 298 ? 113.691 82.778 132.052 1.00 49.36 298 ARG A N 1
ATOM 2130 C CA . ARG A 1 298 ? 113.047 83.681 132.992 1.00 50.66 298 ARG A CA 1
ATOM 2131 C C . ARG A 1 298 ? 112.760 85.002 132.299 1.00 53.77 298 ARG A C 1
ATOM 2132 O O . ARG A 1 298 ? 113.573 85.483 131.506 1.00 62.08 298 ARG A O 1
ATOM 2140 N N . ALA A 1 299 ? 111.605 85.582 132.600 1.00 49.44 299 ALA A N 1
ATOM 2141 C CA . ALA A 1 299 ? 111.229 86.843 131.982 1.00 47.91 299 ALA A CA 1
ATOM 2142 C C . ALA A 1 299 ? 112.143 87.963 132.471 1.00 47.81 299 ALA A C 1
ATOM 2143 O O . ALA A 1 299 ? 112.561 87.962 133.632 1.00 51.99 299 ALA A O 1
ATOM 2145 N N . PRO A 1 300 ? 112.473 88.925 131.616 1.00 49.61 300 PRO A N 1
ATOM 2146 C CA . PRO A 1 300 ? 113.341 90.027 132.032 1.00 50.41 300 PRO A CA 1
ATOM 2147 C C . PRO A 1 300 ? 112.633 90.937 133.019 1.00 56.58 300 PRO A C 1
ATOM 2148 O O . PRO A 1 300 ? 111.395 90.963 133.079 1.00 62.08 300 PRO A O 1
ATOM 2152 N N . PRO A 1 301 ? 113.384 91.695 133.813 1.00 56.94 301 PRO A N 1
ATOM 2153 C CA . PRO A 1 301 ? 112.765 92.563 134.824 1.00 61.31 301 PRO A CA 1
ATOM 2154 C C . PRO A 1 301 ? 112.110 93.799 134.231 1.00 61.15 301 PRO A C 1
ATOM 2155 O O . PRO A 1 301 ? 112.748 94.849 134.119 1.00 59.86 301 PRO A O 1
ATOM 2159 N N . MET A 1 302 ? 110.838 93.681 133.841 1.00 59.45 302 MET A N 1
ATOM 2160 C CA . MET A 1 302 ? 110.112 94.780 133.212 1.00 58.47 302 MET A CA 1
ATOM 2161 C C . MET A 1 302 ? 110.072 96.048 134.059 1.00 62.04 302 MET A C 1
ATOM 2162 O O . MET A 1 302 ? 109.682 97.100 133.541 1.00 63.92 302 MET A O 1
ATOM 2167 N N . ASN A 1 303 ? 110.450 95.981 135.337 1.00 64.26 303 ASN A N 1
ATOM 2168 C CA . ASN A 1 303 ? 110.513 97.192 136.148 1.00 60.53 303 ASN A CA 1
ATOM 2169 C C . ASN A 1 303 ? 111.592 98.145 135.652 1.00 63.97 303 ASN A C 1
ATOM 2170 O O . ASN A 1 303 ? 111.457 99.365 135.802 1.00 64.57 303 ASN A O 1
ATOM 2175 N N . ILE A 1 304 ? 112.663 97.613 135.060 1.00 62.67 304 ILE A N 1
ATOM 2176 C CA . ILE A 1 304 ? 113.793 98.442 134.658 1.00 61.14 304 ILE A CA 1
ATOM 2177 C C . ILE A 1 304 ? 113.616 99.036 133.267 1.00 63.33 304 ILE A C 1
ATOM 2178 O O . ILE A 1 304 ? 114.434 99.863 132.847 1.00 61.30 304 ILE A O 1
ATOM 2183 N N . LEU A 1 305 ? 112.560 98.660 132.546 1.00 55.14 305 LEU A N 1
ATOM 2184 C CA . LEU A 1 305 ? 112.414 99.036 131.144 1.00 50.32 305 LEU A CA 1
ATOM 2185 C C . LEU A 1 305 ? 112.257 100.534 130.926 1.00 55.04 305 LEU A C 1
ATOM 2186 O O . LEU A 1 305 ? 112.169 100.957 129.770 1.00 62.77 305 LEU A O 1
ATOM 2191 N N . SER A 1 306 ? 112.215 101.344 131.979 1.00 57.09 306 SER A N 1
ATOM 2192 C CA . SER A 1 306 ? 112.128 102.787 131.808 1.00 57.64 306 SER A CA 1
ATOM 2193 C C . SER A 1 306 ? 113.476 103.482 131.916 1.00 59.14 306 SER A C 1
ATOM 2194 O O . SER A 1 306 ? 113.627 104.592 131.394 1.00 59.05 306 SER A O 1
ATOM 2197 N N . ALA A 1 307 ? 114.454 102.864 132.573 1.00 56.17 307 ALA A N 1
ATOM 2198 C CA . ALA A 1 307 ? 115.759 103.478 132.768 1.00 53.84 307 ALA A CA 1
ATOM 2199 C C . ALA A 1 307 ? 116.773 103.090 131.703 1.00 57.37 307 ALA A C 1
ATOM 2200 O O . ALA A 1 307 ? 117.910 103.571 131.753 1.00 56.42 307 ALA A O 1
ATOM 2202 N N . VAL A 1 308 ? 116.400 102.242 130.748 1.00 54.71 308 VAL A N 1
ATOM 2203 C CA . VAL A 1 308 ? 117.337 101.775 129.733 1.00 48.57 308 VAL A CA 1
ATOM 2204 C C . VAL A 1 308 ? 116.800 102.088 128.344 1.00 48.87 308 VAL A C 1
ATOM 2205 O O . VAL A 1 308 ? 117.080 101.362 127.386 1.00 59.41 308 VAL A O 1
ATOM 2209 N N . ILE A 1 309 ? 116.024 103.166 128.224 1.00 43.44 309 ILE A N 1
ATOM 2210 C CA . ILE A 1 309 ? 115.420 103.508 126.940 1.00 46.36 309 ILE A CA 1
ATOM 2211 C C . ILE A 1 309 ? 116.491 103.909 125.931 1.00 48.52 309 ILE A C 1
ATOM 2212 O O . ILE A 1 309 ? 116.503 103.432 124.790 1.00 55.73 309 ILE A O 1
ATOM 2217 N N . THR A 1 310 ? 117.402 104.797 126.335 1.00 39.29 310 THR A N 1
ATOM 2218 C CA . THR A 1 310 ? 118.428 105.273 125.413 1.00 41.34 310 THR A CA 1
ATOM 2219 C C . THR A 1 310 ? 119.374 104.157 124.987 1.00 48.04 310 THR A C 1
ATOM 2220 O O . THR A 1 310 ? 119.738 104.075 123.809 1.00 58.79 310 THR A O 1
ATOM 2224 N N . GLU A 1 311 ? 119.774 103.287 125.916 1.00 38.17 311 GLU A N 1
ATOM 2225 C CA . GLU A 1 311 ? 120.611 102.152 125.544 1.00 34.70 311 GLU A CA 1
ATOM 2226 C C . GLU A 1 311 ? 119.878 101.199 124.613 1.00 40.53 311 GLU A C 1
ATOM 2227 O O . GLU A 1 311 ? 120.481 100.660 123.678 1.00 49.13 311 GLU A O 1
ATOM 2233 N N . ALA A 1 312 ? 118.586 100.973 124.855 1.00 40.15 312 ALA A N 1
ATOM 2234 C CA . ALA A 1 312 ? 117.808 100.107 123.978 1.00 34.79 312 ALA A CA 1
ATOM 2235 C C . ALA A 1 312 ? 117.731 100.672 122.568 1.00 38.71 312 ALA A C 1
ATOM 2236 O O . ALA A 1 312 ? 117.912 99.938 121.591 1.00 50.14 312 ALA A O 1
ATOM 2238 N N . PHE A 1 313 ? 117.471 101.974 122.440 1.00 34.50 313 PHE A N 1
ATOM 2239 C CA . PHE A 1 313 ? 117.452 102.585 121.115 1.00 32.20 313 PHE A CA 1
ATOM 2240 C C . PHE A 1 313 ? 118.819 102.499 120.451 1.00 37.74 313 PHE A C 1
ATOM 2241 O O . PHE A 1 313 ? 118.920 102.184 119.256 1.00 46.12 313 PHE A O 1
ATOM 2249 N N . GLY A 1 314 ? 119.883 102.760 121.213 1.00 35.22 314 GLY A N 1
ATOM 2250 C CA . GLY A 1 314 ? 121.217 102.708 120.642 1.00 35.92 314 GLY A CA 1
ATOM 2251 C C . GLY A 1 314 ? 121.565 101.337 120.104 1.00 35.88 314 GLY A C 1
ATOM 2252 O O . GLY A 1 314 ? 122.064 101.206 118.986 1.00 47.33 314 GLY A O 1
ATOM 2253 N N . VAL A 1 315 ? 121.300 100.291 120.890 1.00 28.52 315 VAL A N 1
ATOM 2254 C CA . VAL A 1 315 ? 121.613 98.951 120.406 1.00 34.57 315 VAL A CA 1
ATOM 2255 C C . VAL A 1 315 ? 120.711 98.580 119.235 1.00 35.51 315 VAL A C 1
ATOM 2256 O O . VAL A 1 315 ? 121.195 98.068 118.217 1.00 41.24 315 VAL A O 1
ATOM 2260 N N . ALA A 1 316 ? 119.409 98.880 119.322 1.00 30.61 316 ALA A N 1
ATOM 2261 C CA . ALA A 1 316 ? 118.484 98.497 118.264 1.00 26.27 316 ALA A CA 1
ATOM 2262 C C . ALA A 1 316 ? 118.826 99.158 116.939 1.00 34.81 316 ALA A C 1
ATOM 2263 O O . ALA A 1 316 ? 118.550 98.589 115.878 1.00 48.56 316 ALA A O 1
ATOM 2265 N N . LEU A 1 317 ? 119.416 100.351 116.970 1.00 36.07 317 LEU A N 1
ATOM 2266 C CA . LEU A 1 317 ? 119.784 100.995 115.716 1.00 28.24 317 LEU A CA 1
ATOM 2267 C C . LEU A 1 317 ? 121.179 100.603 115.239 1.00 34.40 317 LEU A C 1
ATOM 2268 O O . LEU A 1 317 ? 121.359 100.282 114.056 1.00 42.60 317 LEU A O 1
ATOM 2273 N N . VAL A 1 318 ? 122.173 100.617 116.133 1.00 33.66 318 VAL A N 1
ATOM 2274 C CA . VAL A 1 318 ? 123.541 100.323 115.725 1.00 29.10 318 VAL A CA 1
ATOM 2275 C C . VAL A 1 318 ? 123.663 98.886 115.239 1.00 32.24 318 VAL A C 1
ATOM 2276 O O . VAL A 1 318 ? 124.251 98.624 114.179 1.00 44.90 318 VAL A O 1
ATOM 2280 N N . GLY A 1 319 ? 123.117 97.928 115.994 1.00 25.70 319 GLY A N 1
ATOM 2281 C CA . GLY A 1 319 ? 123.190 96.548 115.562 1.00 30.75 319 GLY A CA 1
ATOM 2282 C C . GLY A 1 319 ? 122.495 96.313 114.240 1.00 29.83 319 GLY A C 1
ATOM 2283 O O . GLY A 1 319 ? 123.017 95.596 113.381 1.00 37.57 319 GLY A O 1
ATOM 2284 N N . TYR A 1 320 ? 121.327 96.926 114.046 1.00 25.83 320 TYR A N 1
ATOM 2285 C CA . TYR A 1 320 ? 120.604 96.728 112.798 1.00 26.79 320 TYR A CA 1
ATOM 2286 C C . TYR A 1 320 ? 121.376 97.287 111.614 1.00 32.02 320 TYR A C 1
ATOM 2287 O O . TYR A 1 320 ? 121.472 96.636 110.571 1.00 38.89 320 TYR A O 1
ATOM 2296 N N . VAL A 1 321 ? 121.918 98.502 111.738 1.00 29.98 321 VAL A N 1
ATOM 2297 C CA . VAL A 1 321 ? 122.611 99.063 110.579 1.00 25.52 321 VAL A CA 1
ATOM 2298 C C . VAL A 1 321 ? 123.886 98.281 110.285 1.00 30.51 321 VAL A C 1
ATOM 2299 O O . VAL A 1 321 ? 124.198 98.006 109.115 1.00 37.77 321 VAL A O 1
ATOM 2303 N N . ALA A 1 322 ? 124.619 97.870 111.324 1.00 33.35 322 ALA A N 1
ATOM 2304 C CA . ALA A 1 322 ? 125.838 97.105 111.099 1.00 33.16 322 ALA A CA 1
ATOM 2305 C C . ALA A 1 322 ? 125.550 95.742 110.484 1.00 34.98 322 ALA A C 1
ATOM 2306 O O . ALA A 1 322 ? 126.335 95.262 109.661 1.00 40.20 322 ALA A O 1
ATOM 2308 N N . SER A 1 323 ? 124.444 95.102 110.866 1.00 26.60 323 SER A N 1
ATOM 2309 C CA . SER A 1 323 ? 124.102 93.811 110.283 1.00 20.03 323 SER A CA 1
ATOM 2310 C C . SER A 1 323 ? 123.539 93.945 108.874 1.00 33.26 323 SER A C 1
ATOM 2311 O O . SER A 1 323 ? 123.804 93.091 108.019 1.00 48.46 323 SER A O 1
ATOM 2314 N N . LEU A 1 324 ? 122.763 94.999 108.617 1.00 35.91 324 LEU A N 1
ATOM 2315 C CA . LEU A 1 324 ? 122.218 95.216 107.285 1.00 32.97 324 LEU A CA 1
ATOM 2316 C C . LEU A 1 324 ? 123.313 95.525 106.281 1.00 31.07 324 LEU A C 1
ATOM 2317 O O . LEU A 1 324 ? 123.210 95.122 105.118 1.00 36.09 324 LEU A O 1
ATOM 2322 N N . ALA A 1 325 ? 124.365 96.231 106.700 1.00 28.34 325 ALA A N 1
ATOM 2323 C CA . ALA A 1 325 ? 125.490 96.447 105.797 1.00 27.97 325 ALA A CA 1
ATOM 2324 C C . ALA A 1 325 ? 126.086 95.122 105.336 1.00 30.89 325 ALA A C 1
ATOM 2325 O O . ALA A 1 325 ? 126.334 94.924 104.140 1.00 38.59 325 ALA A O 1
ATOM 2327 N N . LEU A 1 326 ? 126.308 94.195 106.271 1.00 36.31 326 LEU A N 1
ATOM 2328 C CA . LEU A 1 326 ? 126.865 92.892 105.917 1.00 34.07 326 LEU A CA 1
ATOM 2329 C C . LEU A 1 326 ? 125.913 92.098 105.035 1.00 39.95 326 LEU A C 1
ATOM 2330 O O . LEU A 1 326 ? 126.344 91.448 104.075 1.00 44.83 326 LEU A O 1
ATOM 2335 N N . ALA A 1 327 ? 124.617 92.126 105.352 1.00 38.34 327 ALA A N 1
ATOM 2336 C CA . ALA A 1 327 ? 123.651 91.393 104.539 1.00 34.19 327 ALA A CA 1
ATOM 2337 C C . ALA A 1 327 ? 123.613 91.923 103.112 1.00 39.54 327 ALA A C 1
ATOM 2338 O O . ALA A 1 327 ? 123.586 91.142 102.153 1.00 43.37 327 ALA A O 1
ATOM 2340 N N . GLN A 1 328 ? 123.618 93.248 102.950 1.00 44.85 328 GLN A N 1
ATOM 2341 C CA . GLN A 1 328 ? 123.607 93.834 101.617 1.00 39.07 328 GLN A CA 1
ATOM 2342 C C . GLN A 1 328 ? 124.895 93.541 100.863 1.00 35.35 328 GLN A C 1
ATOM 2343 O O . GLN A 1 328 ? 124.856 93.285 99.654 1.00 46.32 328 GLN A O 1
ATOM 2349 N N . GLY A 1 329 ? 126.039 93.578 101.547 1.00 35.30 329 GLY A N 1
ATOM 2350 C CA . GLY A 1 329 ? 127.282 93.204 100.894 1.00 39.99 329 GLY A CA 1
ATOM 2351 C C . GLY A 1 329 ? 127.271 91.768 100.410 1.00 42.77 329 GLY A C 1
ATOM 2352 O O . GLY A 1 329 ? 127.713 91.476 99.295 1.00 49.29 329 GLY A O 1
ATOM 2353 N N . SER A 1 330 ? 126.760 90.852 101.236 1.00 40.39 330 SER A N 1
ATOM 2354 C CA . SER A 1 330 ? 126.661 89.456 100.823 1.00 38.56 330 SER A CA 1
ATOM 2355 C C . SER A 1 330 ? 125.727 89.293 99.633 1.00 43.80 330 SER A C 1
ATOM 2356 O O . SER A 1 330 ? 126.034 88.549 98.693 1.00 46.98 330 SER A O 1
ATOM 2359 N N . ALA A 1 331 ? 124.581 89.976 99.657 1.00 49.27 331 ALA A N 1
ATOM 2360 C CA . ALA A 1 331 ? 123.643 89.881 98.544 1.00 41.99 331 ALA A CA 1
ATOM 2361 C C . ALA A 1 331 ? 124.247 90.413 97.253 1.00 43.83 331 ALA A C 1
ATOM 2362 O O . ALA A 1 331 ? 124.051 89.818 96.189 1.00 51.42 331 ALA A O 1
ATOM 2364 N N . LYS A 1 332 ? 124.977 91.526 97.324 1.00 45.54 332 LYS A N 1
ATOM 2365 C CA . LYS A 1 332 ? 125.631 92.056 96.134 1.00 41.64 332 LYS A CA 1
ATOM 2366 C C . LYS A 1 332 ? 126.720 91.117 95.633 1.00 46.78 332 LYS A C 1
ATOM 2367 O O . LYS A 1 332 ? 126.875 90.929 94.422 1.00 51.05 332 LYS A O 1
ATOM 2373 N N . LYS A 1 333 ? 127.486 90.517 96.545 1.00 49.31 333 LYS A N 1
ATOM 2374 C CA . LYS A 1 333 ? 128.597 89.669 96.133 1.00 46.40 333 LYS A CA 1
ATOM 2375 C C . LYS A 1 333 ? 128.137 88.344 95.538 1.00 50.28 333 LYS A C 1
ATOM 2376 O O . LYS A 1 333 ? 128.742 87.866 94.572 1.00 53.30 333 LYS A O 1
ATOM 2382 N N . PHE A 1 334 ? 127.091 87.732 96.089 1.00 52.07 334 PHE A N 1
ATOM 2383 C CA . PHE A 1 334 ? 126.663 86.408 95.654 1.00 48.19 334 PHE A CA 1
ATOM 2384 C C . PHE A 1 334 ? 125.383 86.434 94.830 1.00 53.01 334 PHE A C 1
ATOM 2385 O O . PHE A 1 334 ? 124.799 85.375 94.580 1.00 56.75 334 PHE A O 1
ATOM 2393 N N . LYS A 1 335 ? 124.934 87.615 94.406 1.00 54.01 335 LYS A N 1
ATOM 2394 C CA . LYS A 1 335 ? 123.863 87.768 93.422 1.00 51.09 335 LYS A CA 1
ATOM 2395 C C . LYS A 1 335 ? 122.560 87.111 93.886 1.00 52.91 335 LYS A C 1
ATOM 2396 O O . LYS A 1 335 ? 122.053 86.171 93.272 1.00 61.81 335 LYS A O 1
ATOM 2402 N N . TYR A 1 336 ? 122.021 87.625 94.988 1.00 44.81 336 TYR A N 1
ATOM 2403 C CA . TYR A 1 336 ? 120.674 87.281 95.419 1.00 46.50 336 TYR A CA 1
ATOM 2404 C C . TYR A 1 336 ? 120.042 88.519 96.040 1.00 50.01 336 TYR A C 1
ATOM 2405 O O . TYR A 1 336 ? 120.706 89.535 96.262 1.00 55.59 336 TYR A O 1
ATOM 2414 N N . SER A 1 337 ? 118.743 88.439 96.310 1.00 51.19 337 SER A N 1
ATOM 2415 C CA . SER A 1 337 ? 117.961 89.586 96.748 1.00 53.46 337 SER A CA 1
ATOM 2416 C C . SER A 1 337 ? 117.529 89.397 98.193 1.00 58.69 337 SER A C 1
ATOM 2417 O O . SER A 1 337 ? 117.067 88.316 98.571 1.00 54.37 337 SER A O 1
ATOM 2420 N N . ILE A 1 338 ? 117.679 90.451 98.993 1.00 54.91 338 ILE A N 1
ATOM 2421 C CA . ILE A 1 338 ? 117.260 90.449 100.385 1.00 52.04 338 ILE A CA 1
ATOM 2422 C C . ILE A 1 338 ? 116.254 91.575 100.591 1.00 54.81 338 ILE A C 1
ATOM 2423 O O . ILE A 1 338 ? 116.070 92.441 99.738 1.00 58.60 338 ILE A O 1
ATOM 2428 N N . ASP A 1 339 ? 115.606 91.550 101.750 1.00 54.42 339 ASP A N 1
ATOM 2429 C CA . ASP A 1 339 ? 114.637 92.562 102.143 1.00 47.52 339 ASP A CA 1
ATOM 2430 C C . ASP A 1 339 ? 115.166 93.319 103.352 1.00 49.21 339 ASP A C 1
ATOM 2431 O O . ASP A 1 339 ? 115.554 92.706 104.350 1.00 61.21 339 ASP A O 1
ATOM 2436 N N . ASP A 1 340 ? 115.178 94.646 103.260 1.00 40.85 340 ASP A N 1
ATOM 2437 C CA . ASP A 1 340 ? 115.647 95.471 104.364 1.00 36.89 340 ASP A CA 1
ATOM 2438 C C . ASP A 1 340 ? 114.694 95.472 105.549 1.00 41.63 340 ASP A C 1
ATOM 2439 O O . ASP A 1 340 ? 115.104 95.854 106.648 1.00 48.41 340 ASP A O 1
ATOM 2444 N N . ASN A 1 341 ? 113.444 95.056 105.355 1.00 44.82 341 ASN A N 1
ATOM 2445 C CA . ASN A 1 341 ? 112.462 95.030 106.429 1.00 38.20 341 ASN A CA 1
ATOM 2446 C C . ASN A 1 341 ? 112.395 93.694 107.149 1.00 43.33 341 ASN A C 1
ATOM 2447 O O . ASN A 1 341 ? 112.014 93.662 108.323 1.00 50.42 341 ASN A O 1
ATOM 2452 N N . GLN A 1 342 ? 112.741 92.596 106.480 1.00 43.39 342 GLN A N 1
ATOM 2453 C CA . GLN A 1 342 ? 112.810 91.304 107.145 1.00 41.16 342 GLN A CA 1
ATOM 2454 C C . GLN A 1 342 ? 113.956 91.228 108.141 1.00 45.37 342 GLN A C 1
ATOM 2455 O O . GLN A 1 342 ? 113.857 90.489 109.126 1.00 55.76 342 GLN A O 1
ATOM 2461 N N . GLU A 1 343 ? 115.038 91.972 107.908 1.00 35.15 343 GLU A N 1
ATOM 2462 C CA . GLU A 1 343 ? 116.125 92.014 108.877 1.00 36.45 343 GLU A CA 1
ATOM 2463 C C . GLU A 1 343 ? 115.667 92.612 110.198 1.00 43.64 343 GLU A C 1
ATOM 2464 O O . GLU A 1 343 ? 116.111 92.168 111.263 1.00 54.42 343 GLU A O 1
ATOM 2470 N N . PHE A 1 344 ? 114.787 93.614 110.150 1.00 34.10 344 PHE A N 1
ATOM 2471 C CA . PHE A 1 344 ? 114.215 94.166 111.372 1.00 29.20 344 PHE A CA 1
ATOM 2472 C C . PHE A 1 344 ? 113.530 93.081 112.191 1.00 33.02 344 PHE A C 1
ATOM 2473 O O . PHE A 1 344 ? 113.794 92.930 113.388 1.00 42.26 344 PHE A O 1
ATOM 2481 N N . LEU A 1 345 ? 112.651 92.306 111.552 1.00 30.05 345 LEU A N 1
ATOM 2482 C CA . LEU A 1 345 ? 111.945 91.245 112.259 1.00 33.47 345 LEU A CA 1
ATOM 2483 C C . LEU A 1 345 ? 112.904 90.181 112.770 1.00 39.45 345 LEU A C 1
ATOM 2484 O O . LEU A 1 345 ? 112.773 89.719 113.908 1.00 53.42 345 LEU A O 1
ATOM 2489 N N . ALA A 1 346 ? 113.871 89.776 111.945 1.00 32.64 346 ALA A N 1
ATOM 2490 C CA . ALA A 1 346 ? 114.799 88.728 112.354 1.00 25.43 346 ALA A CA 1
ATOM 2491 C C . ALA A 1 346 ? 115.598 89.147 113.580 1.00 34.43 346 ALA A C 1
ATOM 2492 O O . ALA A 1 346 ? 115.679 88.402 114.565 1.00 50.76 346 ALA A O 1
ATOM 2494 N N . HIS A 1 347 ? 116.177 90.349 113.551 1.00 32.81 347 HIS A N 1
ATOM 2495 C CA . HIS A 1 347 ? 116.973 90.806 114.683 1.00 32.92 347 HIS A CA 1
ATOM 2496 C C . HIS A 1 347 ? 116.117 91.064 115.915 1.00 35.11 347 HIS A C 1
ATOM 2497 O O . HIS A 1 347 ? 116.539 90.749 117.034 1.00 40.24 347 HIS A O 1
ATOM 2504 N N . GLY A 1 348 ? 114.918 91.626 115.742 1.00 24.07 348 GLY A N 1
ATOM 2505 C CA . GLY A 1 348 ? 114.052 91.841 116.886 1.00 26.73 348 GLY A CA 1
ATOM 2506 C C . GLY A 1 348 ? 113.639 90.546 117.554 1.00 34.59 348 GLY A C 1
ATOM 2507 O O . GLY A 1 348 ? 113.660 90.439 118.783 1.00 47.73 348 GLY A O 1
ATOM 2508 N N . LEU A 1 349 ? 113.260 89.543 116.760 1.00 34.60 349 LEU A N 1
ATOM 2509 C CA . LEU A 1 349 ? 112.911 88.251 117.331 1.00 25.95 349 LEU A CA 1
ATOM 2510 C C . LEU A 1 349 ? 114.110 87.592 117.993 1.00 36.45 349 LEU A C 1
ATOM 2511 O O . LEU A 1 349 ? 113.965 86.988 119.061 1.00 48.59 349 LEU A O 1
ATOM 2516 N N . SER A 1 350 ? 115.297 87.699 117.388 1.00 38.46 350 SER A N 1
ATOM 2517 C CA . SER A 1 350 ? 116.492 87.150 118.017 1.00 31.95 350 SER A CA 1
ATOM 2518 C C . SER A 1 350 ? 116.720 87.771 119.386 1.00 35.69 350 SER A C 1
ATOM 2519 O O . SER A 1 350 ? 116.925 87.061 120.376 1.00 40.07 350 SER A O 1
ATOM 2522 N N . ASN A 1 351 ? 116.669 89.103 119.464 1.00 36.15 351 ASN A N 1
ATOM 2523 C CA . ASN A 1 351 ? 116.902 89.775 120.737 1.00 31.12 351 ASN A CA 1
ATOM 2524 C C . ASN A 1 351 ? 115.832 89.421 121.763 1.00 34.97 351 ASN A C 1
ATOM 2525 O O . ASN A 1 351 ? 116.148 89.170 122.931 1.00 46.23 351 ASN A O 1
ATOM 2530 N N . ILE A 1 352 ? 114.563 89.394 121.351 1.00 35.06 352 ILE A N 1
ATOM 2531 C CA . ILE A 1 352 ? 113.484 89.128 122.297 1.00 34.43 352 ILE A CA 1
ATOM 2532 C C . ILE A 1 352 ? 113.585 87.710 122.842 1.00 34.56 352 ILE A C 1
ATOM 2533 O O . ILE A 1 352 ? 113.473 87.486 124.052 1.00 46.36 352 ILE A O 1
ATOM 2538 N N . VAL A 1 353 ? 113.805 86.729 121.964 1.00 29.26 353 VAL A N 1
ATOM 2539 C CA . VAL A 1 353 ? 113.911 85.349 122.423 1.00 32.07 353 VAL A CA 1
ATOM 2540 C C . VAL A 1 353 ? 115.164 85.149 123.264 1.00 37.53 353 VAL A C 1
ATOM 2541 O O . VAL A 1 353 ? 115.152 84.383 124.234 1.00 44.63 353 VAL A O 1
ATOM 2545 N N . SER A 1 354 ? 116.260 85.830 122.926 1.00 33.20 354 SER A N 1
ATOM 2546 C CA . SER A 1 354 ? 117.489 85.676 123.690 1.00 31.29 354 SER A CA 1
ATOM 2547 C C . SER A 1 354 ? 117.398 86.311 125.070 1.00 40.70 354 SER A C 1
ATOM 2548 O O . SER A 1 354 ? 118.004 85.801 126.016 1.00 50.28 354 SER A O 1
ATOM 2551 N N . SER A 1 355 ? 116.657 87.414 125.209 1.00 35.09 355 SER A N 1
ATOM 2552 C CA . SER A 1 355 ? 116.567 88.083 126.501 1.00 28.80 355 SER A CA 1
ATOM 2553 C C . SER A 1 355 ? 115.943 87.202 127.572 1.00 37.68 355 SER A C 1
ATOM 2554 O O . SER A 1 355 ? 116.144 87.460 128.763 1.00 44.19 355 SER A O 1
ATOM 2557 N N . PHE A 1 356 ? 115.193 86.174 127.182 1.00 42.01 356 PHE A N 1
ATOM 2558 C CA . PHE A 1 356 ? 114.629 85.235 128.141 1.00 34.90 356 PHE A CA 1
ATOM 2559 C C . PHE A 1 356 ? 115.626 84.175 128.585 1.00 40.94 356 PHE A C 1
ATOM 2560 O O . PHE A 1 356 ? 115.327 83.422 129.516 1.00 53.17 356 PHE A O 1
ATOM 2568 N N . PHE A 1 357 ? 116.795 84.098 127.950 1.00 41.43 357 PHE A N 1
ATOM 2569 C CA . PHE A 1 357 ? 117.798 83.086 128.255 1.00 34.56 357 PHE A CA 1
ATOM 2570 C C . PHE A 1 357 ? 119.095 83.708 128.761 1.00 40.97 357 PHE A C 1
ATOM 2571 O O . PHE A 1 357 ? 120.171 83.141 128.572 1.00 47.98 357 PHE A O 1
ATOM 2579 N N . PHE A 1 358 ? 119.006 84.876 129.399 1.00 45.28 358 PHE A N 1
ATOM 2580 C CA . PHE A 1 358 ? 120.158 85.579 129.964 1.00 39.26 358 PHE A CA 1
ATOM 2581 C C . PHE A 1 358 ? 121.204 85.870 128.883 1.00 44.71 358 PHE A C 1
ATOM 2582 O O . PHE A 1 358 ? 122.328 85.370 128.908 1.00 50.81 358 PHE A O 1
ATOM 2590 N N . CYS A 1 359 ? 120.798 86.696 127.925 1.00 42.62 359 CYS A N 1
ATOM 2591 C CA . CYS A 1 359 ? 121.650 87.056 126.804 1.00 42.32 359 CYS A CA 1
ATOM 2592 C C . CYS A 1 359 ? 121.795 88.568 126.707 1.00 44.15 359 CYS A C 1
ATOM 2593 O O . CYS A 1 359 ? 120.857 89.320 126.983 1.00 52.02 359 CYS A O 1
ATOM 2596 N N . ILE A 1 360 ? 122.987 88.999 126.311 1.00 42.77 360 ILE A N 1
ATOM 2597 C CA . ILE A 1 360 ? 123.297 90.406 126.072 1.00 39.72 360 ILE A CA 1
ATOM 2598 C C . ILE A 1 360 ? 122.805 90.761 124.672 1.00 41.88 360 ILE A C 1
ATOM 2599 O O . ILE A 1 360 ? 122.488 89.852 123.893 1.00 47.28 360 ILE A O 1
ATOM 2604 N N . PRO A 1 361 ? 122.699 92.044 124.312 1.00 40.65 361 PRO A N 1
ATOM 2605 C CA . PRO A 1 361 ? 122.222 92.389 122.968 1.00 41.00 361 PRO A CA 1
ATOM 2606 C C . PRO A 1 361 ? 123.081 91.767 121.877 1.00 36.77 361 PRO A C 1
ATOM 2607 O O . PRO A 1 361 ? 124.299 91.633 122.010 1.00 38.48 361 PRO A O 1
ATOM 2611 N N . SER A 1 362 ? 122.424 91.386 120.786 1.00 37.68 362 SER A N 1
ATOM 2612 C CA . SER A 1 362 ? 123.037 90.595 119.731 1.00 41.48 362 SER A CA 1
ATOM 2613 C C . SER A 1 362 ? 122.954 91.325 118.401 1.00 43.04 362 SER A C 1
ATOM 2614 O O . SER A 1 362 ? 122.025 92.101 118.163 1.00 50.88 362 SER A O 1
ATOM 2617 N N . ALA A 1 363 ? 123.933 91.069 117.541 1.00 33.40 363 ALA A N 1
ATOM 2618 C CA . ALA A 1 363 ? 123.955 91.584 116.178 1.00 31.85 363 ALA A CA 1
ATOM 2619 C C . ALA A 1 363 ? 125.008 90.803 115.401 1.00 40.22 363 ALA A C 1
ATOM 2620 O O . ALA A 1 363 ? 125.555 89.812 115.895 1.00 48.31 363 ALA A O 1
ATOM 2622 N N . ALA A 1 364 ? 125.300 91.250 114.185 1.00 35.49 364 ALA A N 1
ATOM 2623 C CA . ALA A 1 364 ? 126.232 90.563 113.302 1.00 28.91 364 ALA A CA 1
ATOM 2624 C C . ALA A 1 364 ? 127.567 91.292 113.280 1.00 40.16 364 ALA A C 1
ATOM 2625 O O . ALA A 1 364 ? 127.610 92.511 113.086 1.00 44.89 364 ALA A O 1
ATOM 2627 N N . ALA A 1 365 ? 128.649 90.545 113.468 1.00 40.73 365 ALA A N 1
ATOM 2628 C CA . ALA A 1 365 ? 129.995 91.090 113.417 1.00 38.62 365 ALA A CA 1
ATOM 2629 C C . ALA A 1 365 ? 130.607 90.849 112.045 1.00 41.66 365 ALA A C 1
ATOM 2630 O O . ALA A 1 365 ? 130.347 89.831 111.400 1.00 48.76 365 ALA A O 1
ATOM 2632 N N . MET A 1 366 ? 131.430 91.803 111.604 1.00 39.65 366 MET A N 1
ATOM 2633 C CA . MET A 1 366 ? 132.058 91.705 110.292 1.00 35.84 366 MET A CA 1
ATOM 2634 C C . MET A 1 366 ? 133.165 90.657 110.252 1.00 40.24 366 MET A C 1
ATOM 2635 O O . MET A 1 366 ? 133.416 90.071 109.193 1.00 52.77 366 MET A O 1
ATOM 2640 N N . GLY A 1 367 ? 133.831 90.401 111.378 1.00 41.75 367 GLY A N 1
ATOM 2641 C CA . GLY A 1 367 ? 134.877 89.391 111.390 1.00 42.80 367 GLY A CA 1
ATOM 2642 C C . GLY A 1 367 ? 134.354 87.996 111.104 1.00 45.60 367 GLY A C 1
ATOM 2643 O O . GLY A 1 367 ? 134.982 87.226 110.370 1.00 46.72 367 GLY A O 1
ATOM 2644 N N . ARG A 1 368 ? 133.203 87.646 111.679 1.00 43.06 368 ARG A N 1
ATOM 2645 C CA . ARG A 1 368 ? 132.611 86.341 111.407 1.00 40.70 368 ARG A CA 1
ATOM 2646 C C . ARG A 1 368 ? 132.205 86.214 109.945 1.00 40.62 368 ARG A C 1
ATOM 2647 O O . ARG A 1 368 ? 132.377 85.151 109.339 1.00 50.12 368 ARG A O 1
ATOM 2655 N N . THR A 1 369 ? 131.663 87.284 109.362 1.00 37.55 369 THR A N 1
ATOM 2656 C CA . THR A 1 369 ? 131.305 87.255 107.947 1.00 38.33 369 THR A CA 1
ATOM 2657 C C . THR A 1 369 ? 132.537 87.100 107.064 1.00 39.77 369 THR A C 1
ATOM 2658 O O . THR A 1 369 ? 132.511 86.357 106.077 1.00 49.19 369 THR A O 1
ATOM 2662 N N . ALA A 1 370 ? 133.625 87.794 107.398 1.00 39.88 370 ALA A N 1
ATOM 2663 C CA . ALA A 1 370 ? 134.859 87.628 106.640 1.00 38.49 370 ALA A CA 1
ATOM 2664 C C . ALA A 1 370 ? 135.404 86.212 106.764 1.00 45.78 370 ALA A C 1
ATOM 2665 O O . ALA A 1 370 ? 135.911 85.656 105.784 1.00 50.64 370 ALA A O 1
ATOM 2667 N N . GLY A 1 371 ? 135.316 85.620 107.955 1.00 49.76 371 GLY A N 1
ATOM 2668 C CA . GLY A 1 371 ? 135.716 84.230 108.109 1.00 49.07 371 GLY A CA 1
ATOM 2669 C C . GLY A 1 371 ? 134.861 83.286 107.286 1.00 47.66 371 GLY A C 1
ATOM 2670 O O . GLY A 1 371 ? 135.370 82.333 106.690 1.00 54.81 371 GLY A O 1
ATOM 2671 N N . LEU A 1 372 ? 133.551 83.534 107.244 1.00 42.75 372 LEU A N 1
ATOM 2672 C CA . LEU A 1 372 ? 132.669 82.729 106.406 1.00 40.93 372 LEU A CA 1
ATOM 2673 C C . LEU A 1 372 ? 133.015 82.872 104.931 1.00 44.46 372 LEU A C 1
ATOM 2674 O O . LEU A 1 372 ? 132.951 81.890 104.184 1.00 54.85 372 LEU A O 1
ATOM 2679 N N . TYR A 1 373 ? 133.364 84.082 104.492 1.00 51.77 373 TYR A N 1
ATOM 2680 C CA . TYR A 1 373 ? 133.810 84.274 103.116 1.00 48.14 373 TYR A CA 1
ATOM 2681 C C . TYR A 1 373 ? 135.081 83.484 102.839 1.00 49.50 373 TYR A C 1
ATOM 2682 O O . TYR A 1 373 ? 135.190 82.796 101.819 1.00 49.76 373 TYR A O 1
ATOM 2691 N N . SER A 1 374 ? 136.060 83.577 103.741 1.00 48.26 374 SER A N 1
ATOM 2692 C CA . SER A 1 374 ? 137.349 82.939 103.513 1.00 48.89 374 SER A CA 1
ATOM 2693 C C . SER A 1 374 ? 137.276 81.422 103.606 1.00 51.34 374 SER A C 1
ATOM 2694 O O . SER A 1 374 ? 138.105 80.738 102.999 1.00 54.95 374 SER A O 1
ATOM 2697 N N . THR A 1 375 ? 136.314 80.880 104.351 1.00 51.27 375 THR A N 1
ATOM 2698 C CA . THR A 1 375 ? 136.180 79.433 104.459 1.00 49.21 375 THR A CA 1
ATOM 2699 C C . THR A 1 375 ? 135.378 78.838 103.308 1.00 48.41 375 THR A C 1
ATOM 2700 O O . THR A 1 375 ? 135.694 77.741 102.838 1.00 54.42 375 THR A O 1
ATOM 2704 N N . GLY A 1 376 ? 134.349 79.538 102.841 1.00 49.53 376 GLY A N 1
ATOM 2705 C CA . GLY A 1 376 ? 133.575 79.066 101.711 1.00 48.07 376 GLY A CA 1
ATOM 2706 C C . GLY A 1 376 ? 132.180 78.600 102.068 1.00 53.51 376 GLY A C 1
ATOM 2707 O O . GLY A 1 376 ? 131.660 77.663 101.458 1.00 59.07 376 GLY A O 1
ATOM 2708 N N . ALA A 1 377 ? 131.560 79.247 103.051 1.00 52.55 377 ALA A N 1
ATOM 2709 C CA . ALA A 1 377 ? 130.218 78.871 103.461 1.00 49.87 377 ALA A CA 1
ATOM 2710 C C . ALA A 1 377 ? 129.216 79.159 102.349 1.00 53.63 377 ALA A C 1
ATOM 2711 O O . ALA A 1 377 ? 129.408 80.047 101.514 1.00 56.84 377 ALA A O 1
ATOM 2713 N N . LYS A 1 378 ? 128.131 78.388 102.343 1.00 55.79 378 LYS A N 1
ATOM 2714 C CA . LYS A 1 378 ? 127.106 78.500 101.314 1.00 56.27 378 LYS A CA 1
ATOM 2715 C C . LYS A 1 378 ? 125.766 78.957 101.865 1.00 60.54 378 LYS A C 1
ATOM 2716 O O . LYS A 1 378 ? 125.161 79.883 101.315 1.00 63.09 378 LYS A O 1
ATOM 2722 N N . THR A 1 379 ? 125.278 78.331 102.935 1.00 58.82 379 THR A N 1
ATOM 2723 C CA . THR A 1 379 ? 123.973 78.675 103.485 1.00 52.48 379 THR A CA 1
ATOM 2724 C C . THR A 1 379 ? 124.064 78.977 104.974 1.00 52.71 379 THR A C 1
ATOM 2725 O O . THR A 1 379 ? 125.162 79.075 105.530 1.00 55.04 379 THR A O 1
ATOM 2729 N N . GLN A 1 380 ? 122.914 79.127 105.626 1.00 54.83 380 GLN A N 1
ATOM 2730 C CA . GLN A 1 380 ? 122.863 79.384 107.059 1.00 50.01 380 GLN A CA 1
ATOM 2731 C C . GLN A 1 380 ? 123.164 78.149 107.894 1.00 50.55 380 GLN A C 1
ATOM 2732 O O . GLN A 1 380 ? 123.274 78.266 109.118 1.00 56.44 380 GLN A O 1
ATOM 2738 N N . VAL A 1 381 ? 123.289 76.976 107.271 1.00 52.86 381 VAL A N 1
ATOM 2739 C CA . VAL A 1 381 ? 123.621 75.763 108.013 1.00 54.69 381 VAL A CA 1
ATOM 2740 C C . VAL A 1 381 ? 124.977 75.900 108.686 1.00 58.05 381 VAL A C 1
ATOM 2741 O O . VAL A 1 381 ? 125.184 75.393 109.795 1.00 58.19 381 VAL A O 1
ATOM 2745 N N . ALA A 1 382 ? 125.921 76.587 108.038 1.00 47.27 382 ALA A N 1
ATOM 2746 C CA . ALA A 1 382 ? 127.209 76.847 108.670 1.00 40.79 382 ALA A CA 1
ATOM 2747 C C . ALA A 1 382 ? 127.053 77.655 109.949 1.00 46.64 382 ALA A C 1
ATOM 2748 O O . ALA A 1 382 ? 127.866 77.522 110.869 1.00 56.28 382 ALA A O 1
ATOM 2750 N N . CYS A 1 383 ? 126.026 78.500 110.027 1.00 55.32 383 CYS A N 1
ATOM 2751 C CA . CYS A 1 383 ? 125.744 79.238 111.250 1.00 47.87 383 CYS A CA 1
ATOM 2752 C C . CYS A 1 383 ? 124.987 78.408 112.277 1.00 48.23 383 CYS A C 1
ATOM 2753 O O . CYS A 1 383 ? 124.923 78.807 113.443 1.00 59.13 383 CYS A O 1
ATOM 2756 N N . LEU A 1 384 ? 124.418 77.274 111.877 1.00 47.21 384 LEU A N 1
ATOM 2757 C CA . LEU A 1 384 ? 123.749 76.362 112.795 1.00 45.46 384 LEU A CA 1
ATOM 2758 C C . LEU A 1 384 ? 124.679 75.285 113.329 1.00 46.96 384 LEU A C 1
ATOM 2759 O O . LEU A 1 384 ? 124.616 74.953 114.516 1.00 58.71 384 LEU A O 1
ATOM 2764 N N . ILE A 1 385 ? 125.553 74.748 112.476 1.00 44.32 385 ILE A N 1
ATOM 2765 C CA . ILE A 1 385 ? 126.484 73.711 112.908 1.00 46.65 385 ILE A CA 1
ATOM 2766 C C . ILE A 1 385 ? 127.362 74.221 114.041 1.00 52.12 385 ILE A C 1
ATOM 2767 O O . ILE A 1 385 ? 127.609 73.510 115.022 1.00 56.06 385 ILE A O 1
ATOM 2772 N N . SER A 1 386 ? 127.830 75.467 113.935 1.00 50.40 386 SER A N 1
ATOM 2773 C CA . SER A 1 386 ? 128.622 76.049 115.012 1.00 44.95 386 SER A CA 1
ATOM 2774 C C . SER A 1 386 ? 127.861 76.037 116.328 1.00 47.82 386 SER A C 1
ATOM 2775 O O . SER A 1 386 ? 128.454 75.784 117.383 1.00 56.16 386 SER A O 1
ATOM 2778 N N . CYS A 1 387 ? 126.547 76.273 116.285 1.00 46.07 387 CYS A N 1
ATOM 2779 C CA . CY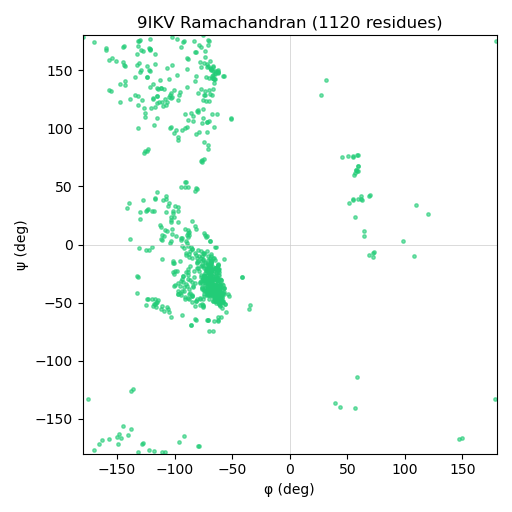S A 1 387 ? 125.749 76.204 117.504 1.00 42.89 387 CYS A CA 1
ATOM 2780 C C . CYS A 1 387 ? 125.871 74.833 118.153 1.00 47.33 387 CYS A C 1
ATOM 2781 O O . CYS A 1 387 ? 126.019 74.729 119.375 1.00 54.33 387 CYS A O 1
ATOM 2784 N N . ILE A 1 388 ? 125.851 73.773 117.342 1.00 46.44 388 ILE A N 1
ATOM 2785 C CA . ILE A 1 388 ? 126.013 72.424 117.872 1.00 47.54 388 ILE A CA 1
ATOM 2786 C C . ILE A 1 388 ? 127.329 72.304 118.621 1.00 51.87 388 ILE A C 1
ATOM 2787 O O . ILE A 1 388 ? 127.400 71.654 119.671 1.00 54.99 388 ILE A O 1
ATOM 2792 N N . PHE A 1 389 ? 128.387 72.936 118.112 1.00 50.49 389 PHE A N 1
ATOM 2793 C CA . PHE A 1 389 ? 129.650 72.933 118.834 1.00 49.95 389 PHE A CA 1
ATOM 2794 C C . PHE A 1 389 ? 129.584 73.782 120.095 1.00 49.26 389 PHE A C 1
ATOM 2795 O O . PHE A 1 389 ? 130.157 73.400 121.121 1.00 52.87 389 PHE A O 1
ATOM 2803 N N . VAL A 1 390 ? 128.879 74.915 120.048 1.00 44.30 390 VAL A N 1
ATOM 2804 C CA . VAL A 1 390 ? 128.799 75.779 121.221 1.00 41.15 390 VAL A CA 1
ATOM 2805 C C . VAL A 1 390 ? 128.124 75.050 122.374 1.00 48.06 390 VAL A C 1
ATOM 2806 O O . VAL A 1 390 ? 128.554 75.170 123.528 1.00 56.78 390 VAL A O 1
ATOM 2810 N N . LEU A 1 391 ? 127.075 74.273 122.087 1.00 43.29 391 LEU A N 1
ATOM 2811 C CA . LEU A 1 391 ? 126.471 73.428 123.111 1.00 37.10 391 LEU A CA 1
ATOM 2812 C C . LEU A 1 391 ? 127.514 72.541 123.776 1.00 45.99 391 LEU A C 1
ATOM 2813 O O . LEU A 1 391 ? 127.525 72.398 125.004 1.00 59.86 391 LEU A O 1
ATOM 2818 N N . ILE A 1 392 ? 128.413 71.955 122.983 1.00 41.41 392 ILE A N 1
ATOM 2819 C CA . ILE A 1 392 ? 129.456 71.113 123.555 1.00 43.29 392 ILE A CA 1
ATOM 2820 C C . ILE A 1 392 ? 130.325 71.917 124.509 1.00 45.30 392 ILE A C 1
ATOM 2821 O O . ILE A 1 392 ? 130.749 71.407 125.552 1.00 53.94 392 ILE A O 1
ATOM 2826 N N . VAL A 1 393 ? 130.594 73.183 124.184 1.00 43.46 393 VAL A N 1
ATOM 2827 C CA . VAL A 1 393 ? 131.356 74.026 125.096 1.00 42.43 393 VAL A CA 1
ATOM 2828 C C . VAL A 1 393 ? 130.580 74.267 126.383 1.00 40.82 393 VAL A C 1
ATOM 2829 O O . VAL A 1 393 ? 131.171 74.341 127.466 1.00 48.48 393 VAL A O 1
ATOM 2833 N N . ILE A 1 394 ? 129.255 74.385 126.296 1.00 41.64 394 ILE A N 1
ATOM 2834 C CA . ILE A 1 394 ? 128.463 74.707 127.478 1.00 38.59 394 ILE A CA 1
ATOM 2835 C C . ILE A 1 394 ? 128.507 73.567 128.487 1.00 46.23 394 ILE A C 1
ATOM 2836 O O . ILE A 1 394 ? 128.656 73.794 129.693 1.00 53.32 394 ILE A O 1
ATOM 2841 N N . TYR A 1 395 ? 128.382 72.327 128.017 1.00 47.66 395 TYR A N 1
ATOM 2842 C CA . TYR A 1 395 ? 128.229 71.186 128.907 1.00 50.77 395 TYR A CA 1
ATOM 2843 C C . TYR A 1 395 ? 129.505 70.382 129.117 1.00 53.39 395 TYR A C 1
ATOM 2844 O O . TYR A 1 395 ? 129.623 69.705 130.143 1.00 55.51 395 TYR A O 1
ATOM 2853 N N . ALA A 1 396 ? 130.457 70.433 128.190 1.00 47.90 396 ALA A N 1
ATOM 2854 C CA . ALA A 1 396 ? 131.649 69.600 128.283 1.00 48.82 396 ALA A CA 1
ATOM 2855 C C . ALA A 1 396 ? 132.929 70.404 128.442 1.00 50.08 396 ALA A C 1
ATOM 2856 O O . ALA A 1 396 ? 133.720 70.122 129.349 1.00 55.61 396 ALA A O 1
ATOM 2858 N N . ILE A 1 397 ? 133.159 71.400 127.590 1.00 52.79 397 ILE A N 1
ATOM 2859 C CA . ILE A 1 397 ? 134.416 72.140 127.594 1.00 49.95 397 ILE A CA 1
ATOM 2860 C C . ILE A 1 397 ? 134.241 73.419 128.403 1.00 52.67 397 ILE A C 1
ATOM 2861 O O . ILE A 1 397 ? 135.014 74.372 128.261 1.00 54.27 397 ILE A O 1
ATOM 2866 N N . GLY A 1 398 ? 133.221 73.449 129.253 1.00 59.27 398 GLY A N 1
ATOM 2867 C CA . GLY A 1 398 ? 132.967 74.588 130.100 1.00 54.14 398 GLY A CA 1
ATOM 2868 C C . GLY A 1 398 ? 134.053 74.805 131.133 1.00 56.18 398 GLY A C 1
ATOM 2869 O O . GLY A 1 398 ? 134.771 75.808 131.106 1.00 56.69 398 GLY A O 1
ATOM 2870 N N . PRO A 1 399 ? 134.191 73.866 132.074 1.00 61.01 399 PRO A N 1
ATOM 2871 C CA . PRO A 1 399 ? 135.237 74.007 133.098 1.00 59.76 399 PRO A CA 1
ATOM 2872 C C . PRO A 1 399 ? 136.645 74.016 132.537 1.00 60.31 399 PRO A C 1
ATOM 2873 O O . PRO A 1 399 ? 137.557 74.517 133.206 1.00 59.74 399 PRO A O 1
ATOM 2877 N N . LEU A 1 400 ? 136.854 73.484 131.335 1.00 58.32 400 LEU A N 1
ATOM 2878 C CA . LEU A 1 400 ? 138.190 73.393 130.767 1.00 54.30 400 LEU A CA 1
ATOM 2879 C C . LEU A 1 400 ? 138.769 74.752 130.396 1.00 52.06 400 LEU A C 1
ATOM 2880 O O . LEU A 1 400 ? 139.990 74.870 130.254 1.00 55.13 400 LEU A O 1
ATOM 2885 N N . LEU A 1 401 ? 137.934 75.775 130.240 1.00 53.53 401 LEU A N 1
ATOM 2886 C CA . LEU A 1 401 ? 138.409 77.117 129.902 1.00 49.81 401 LEU A CA 1
ATOM 2887 C C . LEU A 1 401 ? 138.690 77.941 131.153 1.00 58.94 401 LEU A C 1
ATOM 2888 O O . LEU A 1 401 ? 138.253 79.081 131.281 1.00 59.45 401 LEU A O 1
ATOM 2893 N N . TYR A 1 402 ? 139.445 77.368 132.085 1.00 64.37 402 TYR A N 1
ATOM 2894 C CA . TYR A 1 402 ? 139.785 78.079 133.309 1.00 59.33 402 TYR A CA 1
ATOM 2895 C C . TYR A 1 402 ? 141.103 78.826 133.184 1.00 63.32 402 TYR A C 1
ATOM 2896 O O . TYR A 1 402 ? 141.244 79.928 133.723 1.00 69.15 402 TYR A O 1
ATOM 2905 N N . TRP A 1 403 ? 142.071 78.248 132.478 1.00 59.36 403 TRP A N 1
ATOM 2906 C CA . TRP A 1 403 ? 143.437 78.745 132.483 1.00 56.99 403 TRP A CA 1
ATOM 2907 C C . TRP A 1 403 ? 143.792 79.517 131.220 1.00 60.54 403 TRP A C 1
ATOM 2908 O O . TRP A 1 403 ? 144.976 79.682 130.919 1.00 68.66 403 TRP A O 1
ATOM 2919 N N . LEU A 1 404 ? 142.802 79.991 130.478 1.00 54.21 404 LEU A N 1
ATOM 2920 C CA . LEU A 1 404 ? 143.086 80.829 129.324 1.00 53.95 404 LEU A CA 1
ATOM 2921 C C . LEU A 1 404 ? 143.344 82.254 129.794 1.00 54.08 404 LEU A C 1
ATOM 2922 O O . LEU A 1 404 ? 142.429 82.892 130.325 1.00 57.13 404 LEU A O 1
ATOM 2927 N N . PRO A 1 405 ? 144.552 82.785 129.628 1.00 49.96 405 PRO A N 1
ATOM 2928 C CA . PRO A 1 405 ? 144.828 84.145 130.101 1.00 49.04 405 PRO A CA 1
ATOM 2929 C C . PRO A 1 405 ? 144.039 85.179 129.317 1.00 50.03 405 PRO A C 1
ATOM 2930 O O . PRO A 1 405 ? 143.732 85.001 128.138 1.00 58.75 405 PRO A O 1
ATOM 2934 N N . MET A 1 406 ? 143.706 86.275 129.996 1.00 44.16 406 MET A N 1
ATOM 2935 C CA . MET A 1 406 ? 143.003 87.365 129.337 1.00 42.71 406 MET A CA 1
ATOM 2936 C C . MET A 1 406 ? 143.887 88.117 128.354 1.00 51.90 406 MET A C 1
ATOM 2937 O O . MET A 1 406 ? 143.363 88.774 127.449 1.00 57.98 406 MET A O 1
ATOM 2942 N N . CYS A 1 407 ? 145.209 88.036 128.509 1.00 50.77 407 CYS A N 1
ATOM 2943 C CA . CYS A 1 407 ? 146.111 88.649 127.540 1.00 41.12 407 CYS A CA 1
ATOM 2944 C C . CYS A 1 407 ? 145.960 88.001 126.170 1.00 47.84 407 CYS A C 1
ATOM 2945 O O . CYS A 1 407 ? 145.899 88.693 125.147 1.00 57.30 407 CYS A O 1
ATOM 2948 N N . VAL A 1 408 ? 145.886 86.670 126.133 1.00 44.24 408 VAL A N 1
ATOM 2949 C CA . VAL A 1 408 ? 145.740 85.963 124.865 1.00 40.05 408 VAL A CA 1
ATOM 2950 C C . VAL A 1 408 ? 144.381 86.252 124.241 1.00 43.87 408 VAL A C 1
ATOM 2951 O O . VAL A 1 408 ? 144.267 86.436 123.023 1.00 54.41 408 VAL A O 1
ATOM 2955 N N . LEU A 1 409 ? 143.330 86.296 125.059 1.00 33.19 409 LEU A N 1
ATOM 2956 C CA . LEU A 1 409 ? 142.006 86.624 124.542 1.00 33.18 409 LEU A CA 1
ATOM 2957 C C . LEU A 1 409 ? 141.972 88.035 123.966 1.00 40.53 409 LEU A C 1
ATOM 2958 O O . LEU A 1 409 ? 141.400 88.262 122.892 1.00 55.33 409 LEU A O 1
ATOM 2963 N N . ALA A 1 410 ? 142.586 88.996 124.660 1.00 35.69 410 ALA A N 1
ATOM 2964 C CA . ALA A 1 410 ? 142.649 90.356 124.140 1.00 36.71 410 ALA A CA 1
ATOM 2965 C C . ALA A 1 410 ? 143.454 90.429 122.850 1.00 43.03 410 ALA A C 1
ATOM 2966 O O . ALA A 1 410 ? 143.086 91.173 121.934 1.00 51.14 410 ALA A O 1
ATOM 2968 N N . SER A 1 411 ? 144.553 89.677 122.762 1.00 39.41 411 SER A N 1
ATOM 2969 C CA . SER A 1 411 ? 145.318 89.632 121.521 1.00 39.19 411 SER A CA 1
ATOM 2970 C C . SER A 1 411 ? 144.476 89.085 120.378 1.00 44.29 411 SER A C 1
ATOM 2971 O O . SER A 1 411 ? 144.507 89.619 119.263 1.00 57.13 411 SER A O 1
ATOM 2974 N N . ILE A 1 412 ? 143.712 88.024 120.640 1.00 38.96 412 ILE A N 1
ATOM 2975 C CA . ILE A 1 412 ? 142.843 87.458 119.613 1.00 35.21 412 ILE A CA 1
ATOM 2976 C C . ILE A 1 412 ? 141.819 88.487 119.157 1.00 37.34 412 ILE A C 1
ATOM 2977 O O . ILE A 1 412 ? 141.571 88.649 117.956 1.00 44.96 412 ILE A O 1
ATOM 2982 N N . ILE A 1 413 ? 141.220 89.210 120.104 1.00 34.14 413 ILE A N 1
ATOM 2983 C CA . ILE A 1 413 ? 140.193 90.188 119.753 1.00 36.00 413 ILE A CA 1
ATOM 2984 C C . ILE A 1 413 ? 140.783 91.318 118.915 1.00 37.68 413 ILE A C 1
ATOM 2985 O O . ILE A 1 413 ? 140.220 91.709 117.883 1.00 50.27 413 ILE A O 1
ATOM 2990 N N . VAL A 1 414 ? 141.922 91.866 119.343 1.00 33.19 414 VAL A N 1
ATOM 2991 C CA . VAL A 1 414 ? 142.502 92.986 118.608 1.00 32.78 414 VAL A CA 1
ATOM 2992 C C . VAL A 1 414 ? 143.048 92.562 117.252 1.00 42.88 414 VAL A C 1
ATOM 2993 O O . VAL A 1 414 ? 143.072 93.379 116.325 1.00 48.82 414 VAL A O 1
ATOM 2997 N N . VAL A 1 415 ? 143.491 91.313 117.100 1.00 43.43 415 VAL A N 1
ATOM 2998 C CA . VAL A 1 415 ? 143.873 90.847 115.774 1.00 37.56 415 VAL A CA 1
ATOM 2999 C C . VAL A 1 415 ? 142.643 90.658 114.894 1.00 40.05 415 VAL A C 1
ATOM 3000 O O . VAL A 1 415 ? 142.675 90.981 113.702 1.00 47.41 415 VAL A O 1
ATOM 3004 N N . GLY A 1 416 ? 141.541 90.155 115.454 1.00 42.70 416 GLY A N 1
ATOM 3005 C CA . GLY A 1 416 ? 140.324 90.001 114.678 1.00 42.28 416 GLY A CA 1
ATOM 3006 C C . GLY A 1 416 ? 139.680 91.310 114.275 1.00 41.14 416 GLY A C 1
ATOM 3007 O O . GLY A 1 416 ? 138.916 91.339 113.306 1.00 45.27 416 GLY A O 1
ATOM 3008 N N . LEU A 1 417 ? 139.962 92.389 115.001 1.00 42.35 417 LEU A N 1
ATOM 3009 C CA . LEU A 1 417 ? 139.462 93.711 114.629 1.00 38.96 417 LEU A CA 1
ATOM 3010 C C . LEU A 1 417 ? 140.177 94.308 113.412 1.00 38.69 417 LEU A C 1
ATOM 3011 O O . LEU A 1 417 ? 139.962 95.489 113.101 1.00 40.04 417 LEU A O 1
ATOM 3016 N N . LYS A 1 418 ? 141.020 93.528 112.730 1.00 43.29 418 LYS A N 1
ATOM 3017 C CA . LYS A 1 418 ? 141.787 94.053 111.605 1.00 38.44 418 LYS A CA 1
ATOM 3018 C C . LYS A 1 418 ? 140.882 94.475 110.456 1.00 35.04 418 LYS A C 1
ATOM 3019 O O . LYS A 1 418 ? 141.130 95.499 109.810 1.00 41.60 418 LYS A O 1
ATOM 3025 N N . GLY A 1 419 ? 139.844 93.690 110.168 1.00 44.75 419 GLY A N 1
ATOM 3026 C CA . GLY A 1 419 ? 138.943 94.042 109.086 1.00 42.59 419 GLY A CA 1
ATOM 3027 C C . GLY A 1 419 ? 138.222 95.352 109.314 1.00 42.40 419 GLY A C 1
ATOM 3028 O O . GLY A 1 419 ? 137.997 96.112 108.370 1.00 49.38 419 GLY A O 1
ATOM 3029 N N . MET A 1 420 ? 137.844 95.635 110.561 1.00 43.41 420 MET A N 1
ATOM 3030 C CA . MET A 1 420 ? 137.191 96.898 110.873 1.00 31.78 420 MET A CA 1
ATOM 3031 C C . MET A 1 420 ? 138.182 98.052 110.918 1.00 33.40 420 MET A C 1
ATOM 3032 O O . MET A 1 420 ? 137.826 99.177 110.558 1.00 41.27 420 MET A O 1
ATOM 3037 N N . LEU A 1 421 ? 139.418 97.802 111.355 1.00 40.01 421 LEU A N 1
ATOM 3038 C CA . LEU A 1 421 ? 140.403 98.876 111.436 1.00 36.04 421 LEU A CA 1
ATOM 3039 C C . LEU A 1 421 ? 141.034 99.216 110.093 1.00 37.18 421 LEU A C 1
ATOM 3040 O O . LEU A 1 421 ? 141.573 100.316 109.942 1.00 39.54 421 LEU A O 1
ATOM 3045 N N . ILE A 1 422 ? 140.980 98.306 109.116 1.00 38.34 422 ILE A N 1
ATOM 3046 C CA . ILE A 1 422 ? 141.608 98.551 107.819 1.00 32.71 422 ILE A CA 1
ATOM 3047 C C . ILE A 1 422 ? 140.800 99.481 106.932 1.00 39.65 422 ILE A C 1
ATOM 3048 O O . ILE A 1 422 ? 141.282 99.872 105.860 1.00 47.39 422 ILE A O 1
ATOM 3053 N N . GLN A 1 423 ? 139.602 99.876 107.353 1.00 38.03 423 GLN A N 1
ATOM 3054 C CA . GLN A 1 423 ? 138.731 100.723 106.550 1.00 33.94 423 GLN A CA 1
ATOM 3055 C C . GLN A 1 423 ? 139.250 102.145 106.395 1.00 38.95 423 GLN A C 1
ATOM 3056 O O . GLN A 1 423 ? 138.560 102.971 105.793 1.00 45.31 423 GLN A O 1
ATOM 3062 N N . PHE A 1 424 ? 140.433 102.457 106.921 1.00 35.78 424 PHE A N 1
ATOM 3063 C CA . PHE A 1 424 ? 141.028 103.765 106.688 1.00 32.26 424 PHE A CA 1
ATOM 3064 C C . PHE A 1 424 ? 141.453 103.965 105.242 1.00 39.02 424 PHE A C 1
ATOM 3065 O O . PHE A 1 424 ? 141.711 105.104 104.844 1.00 48.76 424 PHE A O 1
ATOM 3073 N N . ARG A 1 425 ? 141.537 102.896 104.452 1.00 38.18 425 ARG A N 1
ATOM 3074 C CA . ARG A 1 425 ? 141.924 103.021 103.055 1.00 36.16 425 ARG A CA 1
ATOM 3075 C C . ARG A 1 425 ? 140.800 103.543 102.173 1.00 44.59 425 ARG A C 1
ATOM 3076 O O . ARG A 1 425 ? 141.056 103.891 101.016 1.00 51.66 425 ARG A O 1
ATOM 3084 N N . ASP A 1 426 ? 139.567 103.600 102.679 1.00 38.30 426 ASP A N 1
ATOM 3085 C CA . ASP A 1 426 ? 138.473 104.199 101.928 1.00 36.57 426 ASP A CA 1
ATOM 3086 C C . ASP A 1 426 ? 138.621 105.705 101.795 1.00 43.73 426 ASP A C 1
ATOM 3087 O O . ASP A 1 426 ? 137.958 106.310 100.943 1.00 54.99 426 ASP A O 1
ATOM 3092 N N . LEU A 1 427 ? 139.464 106.319 102.626 1.00 35.31 427 LEU A N 1
ATOM 3093 C CA . LEU A 1 427 ? 139.665 107.758 102.554 1.00 34.27 427 LEU A CA 1
ATOM 3094 C C . LEU A 1 427 ? 140.260 108.175 101.219 1.00 42.14 427 LEU A C 1
ATOM 3095 O O . LEU A 1 427 ? 139.884 109.218 100.679 1.00 48.89 427 LEU A O 1
ATOM 3100 N N . LYS A 1 428 ? 141.187 107.386 100.673 1.00 41.03 428 LYS A N 1
ATOM 3101 C CA . LYS A 1 428 ? 141.757 107.716 99.372 1.00 36.53 428 LYS A CA 1
ATOM 3102 C C . LYS A 1 428 ? 140.696 107.699 98.280 1.00 37.96 428 LYS A C 1
ATOM 3103 O O . LYS A 1 428 ? 140.641 108.611 97.444 1.00 52.56 428 LYS A O 1
ATOM 3109 N N . LYS A 1 429 ? 139.839 106.677 98.276 1.00 38.11 429 LYS A N 1
ATOM 3110 C CA . LYS A 1 429 ? 138.773 106.603 97.284 1.00 42.80 429 LYS A CA 1
ATOM 3111 C C . LYS A 1 429 ? 137.805 107.770 97.424 1.00 41.58 429 LYS A C 1
ATOM 3112 O O . LYS A 1 429 ? 137.427 108.394 96.425 1.00 48.39 429 LYS A O 1
ATOM 3118 N N . TYR A 1 430 ? 137.401 108.086 98.656 1.00 38.51 430 TYR A N 1
ATOM 3119 C CA . TYR A 1 430 ? 136.474 109.194 98.859 1.00 30.96 430 TYR A CA 1
ATOM 3120 C C . TYR A 1 430 ? 137.097 110.525 98.465 1.00 41.33 430 TYR A C 1
ATOM 3121 O O . TYR A 1 430 ? 136.404 111.395 97.928 1.00 50.55 430 TYR A O 1
ATOM 3130 N N . TRP A 1 431 ? 138.390 110.706 98.732 1.00 39.26 431 TRP A N 1
ATOM 3131 C CA . TRP A 1 431 ? 139.077 111.920 98.315 1.00 39.48 431 TRP A CA 1
ATOM 3132 C C . TRP A 1 431 ? 139.137 112.028 96.799 1.00 41.90 431 TRP A C 1
ATOM 3133 O O . TRP A 1 431 ? 138.934 113.110 96.240 1.00 50.53 431 TRP A O 1
ATOM 3144 N N . ASN A 1 432 ? 139.407 110.918 96.117 1.00 41.64 432 ASN A N 1
ATOM 3145 C CA . ASN A 1 432 ? 139.552 110.953 94.669 1.00 40.51 432 ASN A CA 1
ATOM 3146 C C . ASN A 1 432 ? 138.223 110.952 93.927 1.00 41.79 432 ASN A C 1
ATOM 3147 O O . ASN A 1 432 ? 138.216 111.204 92.718 1.00 51.90 432 ASN A O 1
ATOM 3152 N N . VAL A 1 433 ? 137.107 110.680 94.600 1.00 37.93 433 VAL A N 1
ATOM 3153 C CA . VAL A 1 433 ? 135.796 110.624 93.954 1.00 33.01 433 VAL A CA 1
ATOM 3154 C C . VAL A 1 433 ? 134.955 111.858 94.276 1.00 43.41 433 VAL A C 1
ATOM 3155 O O . VAL A 1 433 ? 134.536 112.583 93.373 1.00 52.92 433 VAL A O 1
ATOM 3159 N N . ASP A 1 434 ? 134.698 112.115 95.559 1.00 44.63 434 ASP A N 1
ATOM 3160 C CA . ASP A 1 434 ? 133.718 113.121 95.954 1.00 41.98 434 ASP A CA 1
ATOM 3161 C C . ASP A 1 434 ? 134.334 114.341 96.627 1.00 49.95 434 ASP A C 1
ATOM 3162 O O . ASP A 1 434 ? 134.100 115.467 96.179 1.00 55.83 434 ASP A O 1
ATOM 3167 N N . LYS A 1 435 ? 135.097 114.148 97.704 1.00 40.43 435 LYS A N 1
ATOM 3168 C CA . LYS A 1 435 ? 135.649 115.176 98.589 1.00 38.83 435 LYS A CA 1
ATOM 3169 C C . LYS A 1 435 ? 134.597 115.803 99.492 1.00 41.16 435 LYS A C 1
ATOM 3170 O O . LYS A 1 435 ? 134.952 116.591 100.372 1.00 53.56 435 LYS A O 1
ATOM 3176 N N . ILE A 1 436 ? 133.317 115.485 99.310 1.00 40.76 436 ILE A N 1
ATOM 3177 C CA . ILE A 1 436 ? 132.296 115.844 100.277 1.00 36.32 436 ILE A CA 1
ATOM 3178 C C . ILE A 1 436 ? 131.931 114.671 101.177 1.00 44.02 436 ILE A C 1
ATOM 3179 O O . ILE A 1 436 ? 131.646 114.879 102.362 1.00 50.95 436 ILE A O 1
ATOM 3184 N N . ASP A 1 437 ? 131.936 113.445 100.654 1.00 47.71 437 ASP A N 1
ATOM 3185 C CA . ASP A 1 437 ? 131.851 112.265 101.499 1.00 40.49 437 ASP A CA 1
ATOM 3186 C C . ASP A 1 437 ? 133.130 112.037 102.290 1.00 37.97 437 ASP A C 1
ATOM 3187 O O . ASP A 1 437 ? 133.088 111.376 103.331 1.00 49.79 437 ASP A O 1
ATOM 3192 N N . TRP A 1 438 ? 134.259 112.571 101.821 1.00 30.91 438 TRP A N 1
ATOM 3193 C CA . TRP A 1 438 ? 135.488 112.531 102.604 1.00 31.06 438 TRP A CA 1
ATOM 3194 C C . TRP A 1 438 ? 135.336 113.314 103.903 1.00 37.60 438 TRP A C 1
ATOM 3195 O O . TRP A 1 438 ? 135.711 112.835 104.981 1.00 47.80 438 TRP A O 1
ATOM 3206 N N . GLY A 1 439 ? 134.769 114.519 103.820 1.00 29.07 439 GLY A N 1
ATOM 3207 C CA . GLY A 1 439 ? 134.541 115.306 105.017 1.00 24.52 439 GLY A CA 1
ATOM 3208 C C . GLY A 1 439 ? 133.536 114.678 105.957 1.00 32.30 439 GLY A C 1
ATOM 3209 O O . GLY A 1 439 ? 133.705 114.737 107.177 1.00 42.75 439 GLY A O 1
ATOM 3210 N N . ILE A 1 440 ? 132.481 114.074 105.409 1.00 30.80 440 ILE A N 1
ATOM 3211 C CA . ILE A 1 440 ? 131.513 113.366 106.239 1.00 28.40 440 ILE A CA 1
ATOM 3212 C C . ILE A 1 440 ? 132.176 112.189 106.941 1.00 26.03 440 ILE A C 1
ATOM 3213 O O . ILE A 1 440 ? 131.935 111.943 108.128 1.00 37.00 440 ILE A O 1
ATOM 3218 N N . TRP A 1 441 ? 133.021 111.447 106.223 1.00 22.31 441 TRP A N 1
ATOM 3219 C CA . TRP A 1 441 ? 133.765 110.352 106.837 1.00 24.93 441 TRP A CA 1
ATOM 3220 C C . TRP A 1 441 ? 134.607 110.850 108.002 1.00 30.92 441 TRP A C 1
ATOM 3221 O O . TRP A 1 441 ? 134.574 110.277 109.097 1.00 40.35 441 TRP A O 1
ATOM 3232 N N . VAL A 1 442 ? 135.371 111.922 107.784 1.00 33.01 442 VAL A N 1
ATOM 3233 C CA . VAL A 1 442 ? 136.263 112.415 108.830 1.00 26.02 442 VAL A CA 1
ATOM 3234 C C . VAL A 1 442 ? 135.469 112.914 110.033 1.00 32.84 442 VAL A C 1
ATOM 3235 O O . VAL A 1 442 ? 135.822 112.636 111.187 1.00 41.37 442 VAL A O 1
ATOM 3239 N N . SER A 1 443 ? 134.388 113.658 109.788 1.00 26.42 443 SER A N 1
ATOM 3240 C CA . SER A 1 443 ? 133.585 114.182 110.887 1.00 23.02 443 SER A CA 1
ATOM 3241 C C . SER A 1 443 ? 132.929 113.061 111.682 1.00 36.07 443 SER A C 1
ATOM 3242 O O . SER A 1 443 ? 132.922 113.090 112.919 1.00 45.69 443 SER A O 1
ATOM 3245 N N . THR A 1 444 ? 132.372 112.063 110.993 1.00 38.78 444 THR A N 1
ATOM 3246 C CA . THR A 1 444 ? 131.776 110.933 111.691 1.00 23.83 444 THR A CA 1
ATOM 3247 C C . THR A 1 444 ? 132.814 110.164 112.489 1.00 29.72 444 THR A C 1
ATOM 3248 O O . THR A 1 444 ? 132.530 109.730 113.610 1.00 41.40 444 THR A O 1
ATOM 3252 N N . TYR A 1 445 ? 134.019 109.989 111.943 1.00 21.76 445 TYR A N 1
ATOM 3253 C CA . TYR A 1 445 ? 135.053 109.279 112.683 1.00 19.00 445 TYR A CA 1
ATOM 3254 C C . TYR A 1 445 ? 135.453 110.033 113.942 1.00 32.66 445 TYR A C 1
ATOM 3255 O O . TYR A 1 445 ? 135.598 109.429 115.009 1.00 43.03 445 TYR A O 1
ATOM 3264 N N . VAL A 1 446 ? 135.647 111.349 113.843 1.00 37.76 446 VAL A N 1
ATOM 3265 C CA . VAL A 1 446 ? 136.062 112.079 115.038 1.00 29.25 446 VAL A CA 1
ATOM 3266 C C . VAL A 1 446 ? 134.937 112.131 116.068 1.00 31.13 446 VAL A C 1
ATOM 3267 O O . VAL A 1 446 ? 135.199 112.062 117.274 1.00 45.48 446 VAL A O 1
ATOM 3271 N N . PHE A 1 447 ? 133.678 112.232 115.637 1.00 29.82 447 PHE A N 1
ATOM 3272 C CA . PHE A 1 447 ? 132.589 112.186 116.606 1.00 30.23 447 PHE A CA 1
ATOM 3273 C C . PHE A 1 447 ? 132.453 110.818 117.258 1.00 37.28 447 PHE A C 1
ATOM 3274 O O . PHE A 1 447 ? 132.147 110.736 118.452 1.00 39.16 447 PHE A O 1
ATOM 3282 N N . THR A 1 448 ? 132.655 109.738 116.501 1.00 36.72 448 THR A N 1
ATOM 3283 C CA . THR A 1 448 ? 132.620 108.408 117.095 1.00 27.94 448 THR A CA 1
ATOM 3284 C C . THR A 1 448 ? 133.767 108.214 118.076 1.00 36.82 448 THR A C 1
ATOM 3285 O O . THR A 1 448 ? 133.596 107.581 119.123 1.00 44.44 448 THR A O 1
ATOM 3289 N N . ILE A 1 449 ? 134.945 108.747 117.752 1.00 30.55 449 ILE A N 1
ATOM 3290 C CA . ILE A 1 449 ? 136.074 108.663 118.672 1.00 27.62 449 ILE A CA 1
ATOM 3291 C C . ILE A 1 449 ? 135.783 109.436 119.949 1.00 41.32 449 ILE A C 1
ATOM 3292 O O . ILE A 1 449 ? 136.069 108.963 121.054 1.00 50.78 449 ILE A O 1
ATOM 3297 N N . CYS A 1 450 ? 135.207 110.629 119.826 1.00 43.06 450 CYS A N 1
ATOM 3298 C CA . CYS A 1 450 ? 134.953 111.431 121.013 1.00 41.65 450 CYS A CA 1
ATOM 3299 C C . CYS A 1 450 ? 133.826 110.847 121.855 1.00 43.45 450 CYS A C 1
ATOM 3300 O O . CYS A 1 450 ? 134.063 110.398 122.980 1.00 47.90 450 CYS A O 1
ATOM 3303 N N . PHE A 1 451 ? 132.604 110.823 121.324 1.00 40.83 451 PHE A N 1
ATOM 3304 C CA . PHE A 1 451 ? 131.441 110.445 122.137 1.00 41.47 451 PHE A CA 1
ATOM 3305 C C . PHE A 1 451 ? 131.208 108.936 122.182 1.00 46.44 451 PHE A C 1
ATOM 3306 O O . PHE A 1 451 ? 131.436 108.298 123.213 1.00 48.32 451 PHE A O 1
ATOM 3314 N N . ALA A 1 452 ? 130.796 108.353 121.054 1.00 42.20 452 ALA A N 1
ATOM 3315 C CA . ALA A 1 452 ? 130.359 106.960 121.005 1.00 33.26 452 ALA A CA 1
ATOM 3316 C C . ALA A 1 452 ? 129.963 106.559 119.591 1.00 39.21 452 ALA A C 1
ATOM 3317 O O . ALA A 1 452 ? 129.996 107.384 118.675 1.00 51.62 452 ALA A O 1
ATOM 3319 N N . ALA A 1 453 ? 129.570 105.297 119.405 1.00 41.64 453 ALA A N 1
ATOM 3320 C CA . ALA A 1 453 ? 129.151 104.831 118.088 1.00 38.90 453 ALA A CA 1
ATOM 3321 C C . ALA A 1 453 ? 127.766 105.335 117.699 1.00 42.48 453 ALA A C 1
ATOM 3322 O O . ALA A 1 453 ? 127.563 105.731 116.547 1.00 48.62 453 ALA A O 1
ATOM 3324 N N . ASN A 1 454 ? 126.802 105.316 118.623 1.00 39.32 454 ASN A N 1
ATOM 3325 C CA . ASN A 1 454 ? 125.457 105.771 118.284 1.00 39.25 454 ASN A CA 1
ATOM 3326 C C . ASN A 1 454 ? 125.422 107.268 118.005 1.00 44.04 454 ASN A C 1
ATOM 3327 O O . ASN A 1 454 ? 124.722 107.711 117.085 1.00 47.02 454 ASN A O 1
ATOM 3332 N N . VAL A 1 455 ? 126.165 108.057 118.782 1.00 40.60 455 VAL A N 1
ATOM 3333 C CA . VAL A 1 455 ? 126.272 109.484 118.504 1.00 38.81 455 VAL A CA 1
ATOM 3334 C C . VAL A 1 455 ? 126.913 109.711 117.143 1.00 40.61 455 VAL A C 1
ATOM 3335 O O . VAL A 1 455 ? 126.498 110.597 116.387 1.00 46.86 455 VAL A O 1
ATOM 3339 N N . GLY A 1 456 ? 127.928 108.914 116.806 1.00 31.54 456 GLY A N 1
ATOM 3340 C CA . GLY A 1 456 ? 128.542 109.030 115.495 1.00 29.82 456 GLY A CA 1
ATOM 3341 C C . GLY A 1 456 ? 127.580 108.718 114.367 1.00 36.74 456 GLY A C 1
ATOM 3342 O O . GLY A 1 456 ? 127.554 109.418 113.353 1.00 47.85 456 GLY A O 1
ATOM 3343 N N . LEU A 1 457 ? 126.772 107.669 114.527 1.00 33.93 457 LEU A N 1
ATOM 3344 C CA . LEU A 1 457 ? 125.785 107.329 113.506 1.00 32.97 457 LEU A CA 1
ATOM 3345 C C . LEU A 1 457 ? 124.749 108.434 113.341 1.00 31.55 457 LEU A C 1
ATOM 3346 O O . LEU A 1 457 ? 124.407 108.812 112.211 1.00 33.45 457 LEU A O 1
ATOM 3351 N N . LEU A 1 458 ? 124.233 108.958 114.455 1.00 34.62 458 LEU A N 1
ATOM 3352 C CA . LEU A 1 458 ? 123.248 110.031 114.376 1.00 32.07 458 LEU A CA 1
ATOM 3353 C C . LEU A 1 458 ? 123.835 111.269 113.713 1.00 35.84 458 LEU A C 1
ATOM 3354 O O . LEU A 1 458 ? 123.197 111.884 112.846 1.00 48.26 458 LEU A O 1
ATOM 3359 N N . PHE A 1 459 ? 125.057 111.643 114.098 1.00 30.92 459 PHE A N 1
ATOM 3360 C CA . PHE A 1 459 ? 125.701 112.796 113.486 1.00 28.92 459 PHE A CA 1
ATOM 3361 C C . PHE A 1 459 ? 125.928 112.577 111.999 1.00 35.89 459 PHE A C 1
ATOM 3362 O O . PHE A 1 459 ? 125.725 113.494 111.200 1.00 51.42 459 PHE A O 1
ATOM 3370 N N . GLY A 1 460 ? 126.357 111.377 111.608 1.00 30.85 460 GLY A N 1
ATOM 3371 C CA . GLY A 1 460 ? 126.583 111.111 110.199 1.00 26.73 460 GLY A CA 1
ATOM 3372 C C . GLY A 1 460 ? 125.315 111.215 109.378 1.00 33.19 460 GLY A C 1
ATOM 3373 O O . GLY A 1 460 ? 125.311 111.822 108.304 1.00 43.28 460 GLY A O 1
ATOM 3374 N N . VAL A 1 461 ? 124.219 110.639 109.875 1.00 33.18 461 VAL A N 1
ATOM 3375 C CA . VAL A 1 461 ? 122.955 110.702 109.144 1.00 33.94 461 VAL A CA 1
ATOM 3376 C C . VAL A 1 461 ? 122.479 112.145 109.018 1.00 37.24 461 VAL A C 1
ATOM 3377 O O . VAL A 1 461 ? 122.092 112.600 107.931 1.00 40.28 461 VAL A O 1
ATOM 3381 N N . VAL A 1 462 ? 122.508 112.890 110.127 1.00 31.35 462 VAL A N 1
ATOM 3382 C CA . VAL A 1 462 ? 122.047 114.274 110.092 1.00 28.59 462 VAL A CA 1
ATOM 3383 C C . VAL A 1 462 ? 122.923 115.117 109.174 1.00 38.09 462 VAL A C 1
ATOM 3384 O O . VAL A 1 462 ? 122.413 115.942 108.407 1.00 44.94 462 VAL A O 1
ATOM 3388 N N . CYS A 1 463 ? 124.243 114.929 109.229 1.00 35.24 463 CYS A N 1
ATOM 3389 C CA . CYS A 1 463 ? 125.146 115.682 108.370 1.00 31.49 463 CYS A CA 1
ATOM 3390 C C . CYS A 1 463 ? 124.917 115.359 106.901 1.00 30.40 463 CYS A C 1
ATOM 3391 O O . CYS A 1 463 ? 124.933 116.261 106.058 1.00 38.52 463 CYS A O 1
ATOM 3394 N N . THR A 1 464 ? 124.704 114.084 106.571 1.00 30.91 464 THR A N 1
ATOM 3395 C CA . THR A 1 464 ? 124.439 113.716 105.185 1.00 29.70 464 THR A CA 1
ATOM 3396 C C . THR A 1 464 ? 123.171 114.387 104.675 1.00 36.25 464 THR A C 1
ATOM 3397 O O . THR A 1 464 ? 123.152 114.963 103.578 1.00 39.50 464 THR A O 1
ATOM 3401 N N . ILE A 1 465 ? 122.101 114.337 105.473 1.00 39.35 465 ILE A N 1
ATOM 3402 C CA . ILE A 1 465 ? 120.849 114.956 105.049 1.00 31.91 465 ILE A CA 1
ATOM 3403 C C . ILE A 1 465 ? 121.016 116.464 104.897 1.00 30.35 465 ILE A C 1
ATOM 3404 O O . ILE A 1 465 ? 120.542 117.057 103.922 1.00 38.87 465 ILE A O 1
ATOM 3409 N N . ALA A 1 466 ? 121.699 117.107 105.846 1.00 29.63 466 ALA A N 1
ATOM 3410 C CA . ALA A 1 466 ? 121.883 118.552 105.769 1.00 28.23 466 ALA A CA 1
ATOM 3411 C C . ALA A 1 466 ? 122.701 118.947 104.547 1.00 30.60 466 ALA A C 1
ATOM 3412 O O . ALA A 1 466 ? 122.374 119.925 103.865 1.00 39.66 466 ALA A O 1
ATOM 3414 N N . ILE A 1 467 ? 123.768 118.202 104.253 1.00 35.56 467 ILE A N 1
ATOM 3415 C CA . ILE A 1 467 ? 124.605 118.526 103.102 1.00 27.13 467 ILE A CA 1
ATOM 3416 C C . ILE A 1 467 ? 123.822 118.357 101.807 1.00 28.41 467 ILE A C 1
ATOM 3417 O O . ILE A 1 467 ? 123.901 119.197 100.904 1.00 35.24 467 ILE A O 1
ATOM 3422 N N . VAL A 1 468 ? 123.053 117.270 101.689 1.00 37.16 468 VAL A N 1
ATOM 3423 C CA . VAL A 1 468 ? 122.311 117.060 100.447 1.00 38.22 468 VAL A CA 1
ATOM 3424 C C . VAL A 1 468 ? 121.206 118.101 100.300 1.00 33.62 468 VAL A C 1
ATOM 3425 O O . VAL A 1 468 ? 120.847 118.489 99.183 1.00 37.23 468 VAL A O 1
ATOM 3429 N N . ILE A 1 469 ? 120.651 118.573 101.418 1.00 37.79 469 ILE A N 1
ATOM 3430 C CA . ILE A 1 469 ? 119.619 119.605 101.353 1.00 30.49 469 ILE A CA 1
ATOM 3431 C C . ILE A 1 469 ? 120.223 120.939 100.933 1.00 33.37 469 ILE A C 1
ATOM 3432 O O . ILE A 1 469 ? 119.641 121.680 100.134 1.00 41.71 469 ILE A O 1
ATOM 3437 N N . GLY A 1 470 ? 121.404 121.259 101.454 1.00 32.90 470 GLY A N 1
ATOM 3438 C CA . GLY A 1 470 ? 122.020 122.539 101.165 1.00 29.84 470 GLY A CA 1
ATOM 3439 C C . GLY A 1 470 ? 122.744 122.588 99.836 1.00 34.86 470 GLY A C 1
ATOM 3440 O O . GLY A 1 470 ? 123.514 123.516 99.576 1.00 43.48 470 GLY A O 1
ATOM 3441 N N . ARG A 1 471 ? 122.507 121.592 98.983 1.00 36.42 471 ARG A N 1
ATOM 3442 C CA . ARG A 1 471 ? 123.108 121.542 97.661 1.00 27.20 471 ARG A CA 1
ATOM 3443 C C . ARG A 1 471 ? 122.122 121.748 96.525 1.00 39.69 471 ARG A C 1
ATOM 3444 O O . ARG A 1 471 ? 122.557 121.940 95.387 1.00 43.41 471 ARG A O 1
ATOM 3452 N N . PHE A 1 472 ? 120.822 121.701 96.792 1.00 41.66 472 PHE A N 1
ATOM 3453 C CA . PHE A 1 472 ? 119.798 121.962 95.789 1.00 33.91 472 PHE A CA 1
ATOM 3454 C C . PHE A 1 472 ? 119.675 123.445 95.447 1.00 39.78 472 PHE A C 1
ATOM 3455 O O . PHE A 1 472 ? 119.571 123.783 94.262 1.00 44.39 472 PHE A O 1
ATOM 3463 N N . PRO A 1 473 ? 119.667 124.370 96.429 1.00 35.44 473 PRO A N 1
ATOM 3464 C CA . PRO A 1 473 ? 119.530 125.787 96.071 1.00 36.23 473 PRO A CA 1
ATOM 3465 C C . PRO A 1 473 ? 120.767 126.391 95.427 1.00 40.42 473 PRO A C 1
ATOM 3466 O O . PRO A 1 473 ? 120.809 127.602 95.193 1.00 48.73 473 PRO A O 1
ATOM 3470 N N . ARG A 1 474 ? 121.779 125.579 95.136 1.00 43.63 474 ARG A N 1
ATOM 3471 C CA . ARG A 1 474 ? 123.008 126.064 94.522 1.00 44.44 474 ARG A CA 1
ATOM 3472 C C . ARG A 1 474 ? 123.389 125.215 93.318 1.00 44.94 474 ARG A C 1
ATOM 3473 O O . ARG A 1 474 ? 124.562 125.115 92.949 1.00 48.32 474 ARG A O 1
ATOM 3481 N N . ALA A 1 475 ? 122.399 124.611 92.668 1.00 44.44 475 ALA A N 1
ATOM 3482 C CA . ALA A 1 475 ? 122.624 123.794 91.487 1.00 39.83 475 ALA A CA 1
ATOM 3483 C C . ALA A 1 475 ? 121.778 124.320 90.338 1.00 46.21 475 ALA A C 1
ATOM 3484 O O . ALA A 1 475 ? 120.731 124.937 90.543 1.00 58.28 475 ALA A O 1
ATOM 3486 N N . MET A 1 476 ? 122.245 124.069 89.118 1.00 46.42 476 MET A N 1
ATOM 3487 C CA . MET A 1 476 ? 121.544 124.549 87.935 1.00 43.75 476 MET A CA 1
ATOM 3488 C C . MET A 1 476 ? 120.283 123.721 87.732 1.00 49.87 476 MET A C 1
ATOM 3489 O O . MET A 1 476 ? 120.339 122.488 87.714 1.00 55.02 476 MET A O 1
ATOM 3494 N N . THR A 1 477 ? 119.146 124.395 87.574 1.00 47.38 477 THR A N 1
ATOM 3495 C CA . THR A 1 477 ? 117.853 123.728 87.529 1.00 46.47 477 THR A CA 1
ATOM 3496 C C . THR A 1 477 ? 117.300 123.561 86.120 1.00 50.54 477 THR A C 1
ATOM 3497 O O . THR A 1 477 ? 116.358 122.785 85.934 1.00 52.81 477 THR A O 1
ATOM 3501 N N . VAL A 1 478 ? 117.851 124.262 85.132 1.00 50.13 478 VAL A N 1
ATOM 3502 C CA . VAL A 1 478 ? 117.373 124.206 83.759 1.00 47.67 478 VAL A CA 1
ATOM 3503 C C . VAL A 1 478 ? 118.571 124.030 82.836 1.00 56.44 478 VAL A C 1
ATOM 3504 O O . VAL A 1 478 ? 119.719 124.244 83.222 1.00 59.98 478 VAL A O 1
ATOM 3508 N N . SER A 1 479 ? 118.289 123.623 81.600 1.00 59.53 479 SER A N 1
ATOM 3509 C CA . SER A 1 479 ? 119.335 123.464 80.598 1.00 53.11 479 SER A CA 1
ATOM 3510 C C . SER A 1 479 ? 118.840 123.986 79.261 1.00 58.30 479 SER A C 1
ATOM 3511 O O . SER A 1 479 ? 117.790 123.559 78.777 1.00 67.87 479 SER A O 1
ATOM 3514 N N . ILE A 1 480 ? 119.591 124.906 78.668 1.00 54.12 480 ILE A N 1
ATOM 3515 C CA . ILE A 1 480 ? 119.235 125.458 77.366 1.00 58.13 480 ILE A CA 1
ATOM 3516 C C . ILE A 1 480 ? 119.643 124.472 76.279 1.00 55.52 480 ILE A C 1
ATOM 3517 O O . ILE A 1 480 ? 120.775 123.977 76.267 1.00 56.13 480 ILE A O 1
ATOM 3522 N N . LYS A 1 481 ? 118.719 124.171 75.370 1.00 59.20 481 LYS A N 1
ATOM 3523 C CA . LYS A 1 481 ? 118.971 123.243 74.280 1.00 63.10 481 LYS A CA 1
ATOM 3524 C C . LYS A 1 481 ? 119.155 124.003 72.973 1.00 69.51 481 LYS A C 1
ATOM 3525 O O . LYS A 1 481 ? 118.484 125.007 72.719 1.00 70.74 481 LYS A O 1
ATOM 3531 N N . ASN A 1 482 ? 120.070 123.511 72.145 1.00 72.89 482 ASN A N 1
ATOM 3532 C CA . ASN A 1 482 ? 120.364 124.140 70.863 1.00 70.43 482 ASN A CA 1
ATOM 3533 C C . ASN A 1 482 ? 119.229 123.928 69.867 1.00 69.18 482 ASN A C 1
ATOM 3534 O O . ASN A 1 482 ? 119.170 124.588 68.830 1.00 70.00 482 ASN A O 1
ATOM 3539 N N . VAL A 1 502 ? 112.700 132.028 69.406 1.00 59.65 502 VAL A N 1
ATOM 3540 C CA . VAL A 1 502 ? 112.288 130.825 70.117 1.00 64.38 502 VAL A CA 1
ATOM 3541 C C . VAL A 1 502 ? 113.500 130.066 70.646 1.00 63.65 502 VAL A C 1
ATOM 3542 O O . VAL A 1 502 ? 114.449 129.797 69.912 1.00 62.92 502 VAL A O 1
ATOM 3546 N N . LYS A 1 503 ? 113.469 129.737 71.935 1.00 58.71 503 LYS A N 1
ATOM 3547 C CA . LYS A 1 503 ? 114.529 128.968 72.569 1.00 60.71 503 LYS A CA 1
ATOM 3548 C C . LYS A 1 503 ? 113.905 127.878 73.423 1.00 60.01 503 LYS A C 1
ATOM 3549 O O . LYS A 1 503 ? 112.851 128.084 74.029 1.00 63.65 503 LYS A O 1
ATOM 3555 N N . ILE A 1 504 ? 114.559 126.722 73.472 1.00 53.95 504 ILE A N 1
ATOM 3556 C CA . ILE A 1 504 ? 114.056 125.567 74.204 1.00 51.43 504 ILE A CA 1
ATOM 3557 C C . ILE A 1 504 ? 114.850 125.431 75.495 1.00 57.13 504 ILE A C 1
ATOM 3558 O O . ILE A 1 504 ? 116.087 125.415 75.478 1.00 65.21 504 ILE A O 1
ATOM 3563 N N . ILE A 1 505 ? 114.140 125.331 76.612 1.00 51.30 505 ILE A N 1
ATOM 3564 C CA . ILE A 1 505 ? 114.740 125.213 77.934 1.00 49.17 505 ILE A CA 1
ATOM 3565 C C . ILE A 1 505 ? 114.136 123.984 78.593 1.00 52.83 505 ILE A C 1
ATOM 3566 O O . ILE A 1 505 ? 112.922 123.927 78.817 1.00 64.95 505 ILE A O 1
ATOM 3571 N N . SER A 1 506 ? 114.973 122.998 78.897 1.00 47.95 506 SER A N 1
ATOM 3572 C CA . SER A 1 506 ? 114.504 121.759 79.499 1.00 50.90 506 SER A CA 1
ATOM 3573 C C . SER A 1 506 ? 114.650 121.840 81.012 1.00 51.20 506 SER A C 1
ATOM 3574 O O . SER A 1 506 ? 115.707 122.230 81.520 1.00 58.01 506 SER A O 1
ATOM 3577 N N . ILE A 1 507 ? 113.587 121.482 81.726 1.00 45.25 507 ILE A N 1
ATOM 3578 C CA . ILE A 1 507 ? 113.604 121.463 83.185 1.00 48.13 507 ILE A CA 1
ATOM 3579 C C . ILE A 1 507 ? 114.159 120.120 83.640 1.00 58.11 507 ILE A C 1
ATOM 3580 O O . ILE A 1 507 ? 113.525 119.079 83.447 1.00 59.92 507 ILE A O 1
ATOM 3585 N N . ASN A 1 508 ? 115.342 120.141 84.252 1.00 60.78 508 ASN A N 1
ATOM 3586 C CA . ASN A 1 508 ? 116.022 118.904 84.612 1.00 51.27 508 ASN A CA 1
ATOM 3587 C C . ASN A 1 508 ? 115.497 118.313 85.912 1.00 49.48 508 ASN A C 1
ATOM 3588 O O . ASN A 1 508 ? 114.915 117.225 85.915 1.00 54.47 508 ASN A O 1
ATOM 3593 N N . ASN A 1 509 ? 115.686 119.021 87.015 1.00 50.02 509 ASN A N 1
ATOM 3594 C CA . ASN A 1 509 ? 115.389 118.448 88.320 1.00 57.60 509 ASN A CA 1
ATOM 3595 C C . ASN A 1 509 ? 113.939 118.691 88.713 1.00 60.54 509 ASN A C 1
ATOM 3596 O O . ASN A 1 509 ? 113.281 119.576 88.153 1.00 62.92 509 ASN A O 1
ATOM 3601 N N . PRO A 1 510 ? 113.403 117.912 89.650 1.00 55.44 510 PRO A N 1
ATOM 3602 C CA . PRO A 1 510 ? 112.073 118.204 90.197 1.00 51.37 510 PRO A CA 1
ATOM 3603 C C . PRO A 1 510 ? 112.039 119.553 90.897 1.00 48.27 510 PRO A C 1
ATOM 3604 O O . PRO A 1 510 ? 113.015 120.008 91.495 1.00 51.89 510 PRO A O 1
ATOM 3608 N N . LEU A 1 511 ? 110.880 120.197 90.823 1.00 42.68 511 LEU A N 1
ATOM 3609 C CA . LEU A 1 511 ? 110.668 121.526 91.392 1.00 37.60 511 LEU A CA 1
ATOM 3610 C C . LEU A 1 511 ? 109.974 121.373 92.741 1.00 35.47 511 LEU A C 1
ATOM 3611 O O . LEU A 1 511 ? 108.756 121.215 92.817 1.00 45.46 511 LEU A O 1
ATOM 3616 N N . VAL A 1 512 ? 110.763 121.432 93.809 1.00 37.05 512 VAL A N 1
ATOM 3617 C CA . VAL A 1 512 ? 110.239 121.392 95.166 1.00 31.38 512 VAL A CA 1
ATOM 3618 C C . VAL A 1 512 ? 110.695 122.655 95.878 1.00 32.30 512 VAL A C 1
ATOM 3619 O O . VAL A 1 512 ? 111.323 123.526 95.268 1.00 41.77 512 VAL A O 1
ATOM 3623 N N . PHE A 1 513 ? 110.370 122.774 97.165 1.00 34.76 513 PHE A N 1
ATOM 3624 C CA . PHE A 1 513 ? 110.762 123.958 97.919 1.00 30.91 513 PHE A CA 1
ATOM 3625 C C . PHE A 1 513 ? 112.273 124.122 98.003 1.00 37.42 513 PHE A C 1
ATOM 3626 O O . PHE A 1 513 ? 112.747 125.239 98.230 1.00 43.75 513 PHE A O 1
ATOM 3634 N N . LEU A 1 514 ? 113.036 123.041 97.824 1.00 37.66 514 LEU A N 1
ATOM 3635 C CA . LEU A 1 514 ? 114.489 123.135 97.914 1.00 33.74 514 LEU A CA 1
ATOM 3636 C C . LEU A 1 514 ? 115.078 123.999 96.807 1.00 41.11 514 LEU A C 1
ATOM 3637 O O . LEU A 1 514 ? 115.984 124.797 97.065 1.00 52.50 514 LEU A O 1
ATOM 3642 N N . ASN A 1 515 ? 114.585 123.863 95.581 1.00 34.85 515 ASN A N 1
ATOM 3643 C CA . ASN A 1 515 ? 115.131 124.582 94.437 1.00 29.77 515 ASN A CA 1
ATOM 3644 C C . ASN A 1 515 ? 114.038 125.332 93.696 1.00 37.32 515 ASN A C 1
ATOM 3645 O O . ASN A 1 515 ? 114.040 125.409 92.466 1.00 49.37 515 ASN A O 1
ATOM 3650 N N . ALA A 1 516 ? 113.083 125.898 94.429 1.00 40.33 516 ALA A N 1
ATOM 3651 C CA . ALA A 1 516 ? 112.018 126.665 93.797 1.00 30.78 516 ALA A CA 1
ATOM 3652 C C . ALA A 1 516 ? 112.457 128.080 93.452 1.00 38.47 516 ALA A C 1
ATOM 3653 O O . ALA A 1 516 ? 112.206 128.548 92.338 1.00 47.97 516 ALA A O 1
ATOM 3655 N N . LYS A 1 517 ? 113.104 128.775 94.388 1.00 38.55 517 LYS A N 1
ATOM 3656 C CA . LYS A 1 517 ? 113.611 130.113 94.107 1.00 32.82 517 LYS A CA 1
ATOM 3657 C C . LYS A 1 517 ? 114.772 130.077 93.123 1.00 40.87 517 LYS A C 1
ATOM 3658 O O . LYS A 1 517 ? 114.830 130.897 92.201 1.00 52.09 517 LYS A O 1
ATOM 3664 N N . LYS A 1 518 ? 115.698 129.131 93.300 1.00 42.45 518 LYS A N 1
ATOM 3665 C CA . LYS A 1 518 ? 116.840 129.024 92.398 1.00 39.72 518 LYS A CA 1
ATOM 3666 C C . LYS A 1 518 ? 116.390 128.810 90.961 1.00 40.45 518 LYS A C 1
ATOM 3667 O O . LYS A 1 518 ? 117.037 129.287 90.023 1.00 47.71 518 LYS A O 1
ATOM 3673 N N . PHE A 1 519 ? 115.288 128.086 90.768 1.00 46.19 519 PHE A N 1
ATOM 3674 C CA . PHE A 1 519 ? 114.733 127.926 89.430 1.00 37.75 519 PHE A CA 1
ATOM 3675 C C . PHE A 1 519 ? 114.328 129.270 88.844 1.00 42.37 519 PHE A C 1
ATOM 3676 O O . PHE A 1 519 ? 114.651 129.572 87.690 1.00 54.71 519 PHE A O 1
ATOM 3684 N N . TYR A 1 520 ? 113.659 130.104 89.641 1.00 42.94 520 TYR A N 1
ATOM 3685 C CA . TYR A 1 520 ? 113.181 131.390 89.148 1.00 41.46 520 TYR A CA 1
ATOM 3686 C C . TYR A 1 520 ? 114.330 132.242 88.630 1.00 47.30 520 TYR A C 1
ATOM 3687 O O . TYR A 1 520 ? 114.325 132.672 87.471 1.00 55.70 520 TYR A O 1
ATOM 3696 N N . THR A 1 521 ? 115.351 132.457 89.462 1.00 45.25 521 THR A N 1
ATOM 3697 C CA . THR A 1 521 ? 116.497 133.245 89.027 1.00 46.36 521 THR A CA 1
ATOM 3698 C C . THR A 1 521 ? 117.271 132.541 87.922 1.00 44.39 521 THR A C 1
ATOM 3699 O O . THR A 1 521 ? 118.044 133.186 87.206 1.00 53.66 521 THR A O 1
ATOM 3703 N N . ASP A 1 522 ? 117.089 131.228 87.769 1.00 44.92 522 ASP A N 1
ATOM 3704 C CA . ASP A 1 522 ? 117.728 130.535 86.657 1.00 43.62 522 ASP A CA 1
ATOM 3705 C C . ASP A 1 522 ? 117.012 130.827 85.348 1.00 49.39 522 ASP A C 1
ATOM 3706 O O . ASP A 1 522 ? 117.630 130.804 84.278 1.00 56.21 522 ASP A O 1
ATOM 3711 N N . LEU A 1 523 ? 115.709 131.101 85.408 1.00 46.88 523 LEU A N 1
ATOM 3712 C CA . LEU A 1 523 ? 114.956 131.302 84.179 1.00 46.82 523 LEU A CA 1
ATOM 3713 C C . LEU A 1 523 ? 114.859 132.773 83.803 1.00 54.64 523 LEU A C 1
ATOM 3714 O O . LEU A 1 523 ? 114.813 133.099 82.613 1.00 59.03 523 LEU A O 1
ATOM 3719 N N . MET A 1 524 ? 114.829 133.669 84.789 1.00 55.91 524 MET A N 1
ATOM 3720 C CA . MET A 1 524 ? 114.862 135.095 84.497 1.00 54.72 524 MET A CA 1
ATOM 3721 C C . MET A 1 524 ? 116.234 135.563 84.040 1.00 55.06 524 MET A C 1
ATOM 3722 O O . MET A 1 524 ? 116.332 136.608 83.388 1.00 59.34 524 MET A O 1
ATOM 3727 N N . ASN A 1 525 ? 117.292 134.820 84.366 1.00 54.69 525 ASN A N 1
ATOM 3728 C CA . ASN A 1 525 ? 118.623 135.168 83.890 1.00 56.76 525 ASN A CA 1
ATOM 3729 C C . ASN A 1 525 ? 118.805 134.835 82.418 1.00 59.14 525 ASN A C 1
ATOM 3730 O O . ASN A 1 525 ? 119.556 135.523 81.719 1.00 62.42 525 ASN A O 1
ATOM 3735 N N . MET A 1 526 ? 118.139 133.793 81.934 1.00 61.07 526 MET A N 1
ATOM 3736 C CA . MET A 1 526 ? 118.223 133.397 80.530 1.00 62.79 526 MET A CA 1
ATOM 3737 C C . MET A 1 526 ? 117.138 134.070 79.696 1.00 65.06 526 MET A C 1
ATOM 3738 O O . MET A 1 526 ? 116.374 133.422 78.984 1.00 62.70 526 MET A O 1
ATOM 3743 N N . ILE A 1 527 ? 117.071 135.393 79.788 1.00 66.03 527 ILE A N 1
ATOM 3744 C CA . ILE A 1 527 ? 116.113 136.177 79.021 1.00 64.05 527 ILE A CA 1
ATOM 3745 C C . ILE A 1 527 ? 116.751 137.492 78.594 1.00 65.36 527 ILE A C 1
ATOM 3746 O O . ILE A 1 527 ? 117.450 138.136 79.377 1.00 65.00 527 ILE A O 1
ATOM 3751 N N . CYS A 1 570 ? 110.828 136.518 72.345 1.00 75.85 570 CYS A N 1
ATOM 3752 C CA . CYS A 1 570 ? 109.538 136.540 71.668 1.00 78.08 570 CYS A CA 1
ATOM 3753 C C . CYS A 1 570 ? 108.780 135.237 71.899 1.00 76.68 570 CYS A C 1
ATOM 3754 O O . CYS A 1 570 ? 107.552 135.204 71.842 1.00 76.36 570 CYS A O 1
ATOM 3757 N N . TYR A 1 571 ? 109.522 134.164 72.159 1.00 72.44 571 TYR A N 1
ATOM 3758 C CA . TYR A 1 571 ? 108.926 132.864 72.426 1.00 68.15 571 TYR A CA 1
ATOM 3759 C C . TYR A 1 571 ? 109.843 132.079 73.350 1.00 72.01 571 TYR A C 1
ATOM 3760 O O . TYR A 1 571 ? 111.046 132.342 73.433 1.00 73.80 571 TYR A O 1
ATOM 3769 N N . LEU A 1 572 ? 109.258 131.107 74.045 1.00 61.51 572 LEU A N 1
ATOM 3770 C CA . LEU A 1 572 ? 110.011 130.274 74.973 1.00 57.72 572 LEU A CA 1
ATOM 3771 C C . LEU A 1 572 ? 109.269 128.962 75.155 1.00 59.78 572 LEU A C 1
ATOM 3772 O O . LEU A 1 572 ? 108.056 128.964 75.373 1.00 67.49 572 LEU A O 1
ATOM 3777 N N . ILE A 1 573 ? 109.995 127.852 75.068 1.00 54.28 573 ILE A N 1
ATOM 3778 C CA . ILE A 1 573 ? 109.423 126.520 75.219 1.00 51.88 573 ILE A CA 1
ATOM 3779 C C . ILE A 1 573 ? 110.091 125.858 76.411 1.00 57.09 573 ILE A C 1
ATOM 3780 O O . ILE A 1 573 ? 111.322 125.767 76.467 1.00 67.24 573 ILE A O 1
ATOM 3785 N N . LEU A 1 574 ? 109.283 125.398 77.361 1.00 51.86 574 LEU A N 1
ATOM 3786 C CA . LEU A 1 574 ? 109.776 124.718 78.556 1.00 47.01 574 LEU A CA 1
ATOM 3787 C C . LEU A 1 574 ? 109.530 123.226 78.379 1.00 48.66 574 LEU A C 1
ATOM 3788 O O . LEU A 1 574 ? 108.415 122.742 78.578 1.00 60.91 574 LEU A O 1
ATOM 3793 N N . ASP A 1 575 ? 110.577 122.496 78.007 1.00 48.14 575 ASP A N 1
ATOM 3794 C CA . ASP A 1 575 ? 110.482 121.056 77.784 1.00 52.14 575 ASP A CA 1
ATOM 3795 C C . ASP A 1 575 ? 110.446 120.367 79.142 1.00 57.42 575 ASP A C 1
ATOM 3796 O O . ASP A 1 575 ? 111.467 120.248 79.820 1.00 61.97 575 ASP A O 1
ATOM 3801 N N . CYS A 1 576 ? 109.263 119.905 79.542 1.00 56.39 576 CYS A N 1
ATOM 3802 C CA . CYS A 1 576 ? 109.031 119.364 80.880 1.00 54.99 576 CYS A CA 1
ATOM 3803 C C . CYS A 1 576 ? 109.057 117.842 80.902 1.00 65.55 576 CYS A C 1
ATOM 3804 O O . CYS A 1 576 ? 108.344 117.217 81.690 1.00 69.94 576 CYS A O 1
ATOM 3807 N N . SER A 1 577 ? 109.870 117.216 80.051 1.00 64.24 577 SER A N 1
ATOM 3808 C CA . SER A 1 577 ? 109.950 115.759 80.039 1.00 59.13 577 SER A CA 1
ATOM 3809 C C . SER A 1 577 ? 110.658 115.224 81.277 1.00 56.73 577 SER A C 1
ATOM 3810 O O . SER A 1 577 ? 110.286 114.168 81.800 1.00 53.63 577 SER A O 1
ATOM 3813 N N . GLY A 1 578 ? 111.675 115.933 81.758 1.00 56.15 578 GLY A N 1
ATOM 3814 C CA . GLY A 1 578 ? 112.413 115.497 82.926 1.00 58.56 578 GLY A CA 1
ATOM 3815 C C . GLY A 1 578 ? 111.828 116.015 84.222 1.00 62.17 578 GLY A C 1
ATOM 3816 O O . GLY A 1 578 ? 112.423 115.855 85.291 1.00 66.13 578 GLY A O 1
ATOM 3817 N N . PHE A 1 579 ? 110.660 116.640 84.135 1.00 53.53 579 PHE A N 1
ATOM 3818 C CA . PHE A 1 579 ? 109.963 117.202 85.287 1.00 51.63 579 PHE A CA 1
ATOM 3819 C C . PHE A 1 579 ? 108.983 116.146 85.787 1.00 53.49 579 PHE A C 1
ATOM 3820 O O . PHE A 1 579 ? 107.887 115.994 85.241 1.00 51.92 579 PHE A O 1
ATOM 3828 N N . THR A 1 580 ? 109.383 115.418 86.830 1.00 56.22 580 THR A N 1
ATOM 3829 C CA . THR A 1 580 ? 108.630 114.255 87.291 1.00 52.12 580 THR A CA 1
ATOM 3830 C C . THR A 1 580 ? 107.644 114.601 88.404 1.00 48.44 580 THR A C 1
ATOM 3831 O O . THR A 1 580 ? 106.434 114.412 88.247 1.00 51.07 580 THR A O 1
ATOM 3835 N N . PHE A 1 581 ? 108.140 115.107 89.530 1.00 41.09 581 PHE A N 1
ATOM 3836 C CA . PHE A 1 581 ? 107.283 115.423 90.661 1.00 44.38 581 PHE A CA 1
ATOM 3837 C C . PHE A 1 581 ? 107.579 116.827 91.164 1.00 45.15 581 PHE A C 1
ATOM 3838 O O . PHE A 1 581 ? 108.664 117.372 90.955 1.00 49.54 581 PHE A O 1
ATOM 3846 N N . PHE A 1 582 ? 106.587 117.404 91.831 1.00 42.34 582 PHE A N 1
ATOM 3847 C CA . PHE A 1 582 ? 106.628 118.794 92.256 1.00 41.32 582 PHE A CA 1
ATOM 3848 C C . PHE A 1 582 ? 105.833 118.920 93.550 1.00 42.12 582 PHE A C 1
ATOM 3849 O O . PHE A 1 582 ? 105.417 117.920 94.143 1.00 49.28 582 PHE A O 1
ATOM 3857 N N . ASP A 1 583 ? 105.617 120.154 93.985 1.00 35.48 583 ASP A N 1
ATOM 3858 C CA . ASP A 1 583 ? 104.771 120.437 95.135 1.00 37.47 583 ASP A CA 1
ATOM 3859 C C . ASP A 1 583 ? 104.153 121.815 94.923 1.00 46.27 583 ASP A C 1
ATOM 3860 O O . ASP A 1 583 ? 104.182 122.353 93.812 1.00 53.72 583 ASP A O 1
ATOM 3865 N N . TYR A 1 584 ? 103.586 122.389 95.985 1.00 38.73 584 TYR A N 1
ATOM 3866 C CA . TYR A 1 584 ? 102.926 123.683 95.849 1.00 40.13 584 TYR A CA 1
ATOM 3867 C C . TYR A 1 584 ? 103.909 124.771 95.440 1.00 42.94 584 TYR A C 1
ATOM 3868 O O . TYR A 1 584 ? 103.586 125.623 94.604 1.00 53.65 584 TYR A O 1
ATOM 3877 N N . SER A 1 585 ? 105.110 124.763 96.022 1.00 37.43 585 SER A N 1
ATOM 3878 C CA . SER A 1 585 ? 106.091 125.795 95.706 1.00 38.67 585 SER A CA 1
ATOM 3879 C C . SER A 1 585 ? 106.499 125.743 94.240 1.00 40.45 585 SER A C 1
ATOM 3880 O O . SER A 1 585 ? 106.622 126.786 93.588 1.00 52.05 585 SER A O 1
ATOM 3883 N N . GLY A 1 586 ? 106.698 124.541 93.699 1.00 35.95 586 GLY A N 1
ATOM 3884 C CA . GLY A 1 586 ? 107.078 124.426 92.301 1.00 33.37 586 GLY A CA 1
ATOM 3885 C C . GLY A 1 586 ? 106.002 124.919 91.353 1.00 42.38 586 GLY A C 1
ATOM 3886 O O . GLY A 1 586 ? 106.292 125.639 90.395 1.00 56.20 586 GLY A O 1
ATOM 3887 N N . VAL A 1 587 ? 104.748 124.539 91.603 1.00 40.09 587 VAL A N 1
ATOM 3888 C CA . VAL A 1 587 ? 103.650 124.987 90.751 1.00 36.28 587 VAL A CA 1
ATOM 3889 C C . VAL A 1 587 ? 103.486 126.497 90.839 1.00 39.41 587 VAL A C 1
ATOM 3890 O O . VAL A 1 587 ? 103.310 127.178 89.819 1.00 52.83 587 VAL A O 1
ATOM 3894 N N . SER A 1 588 ? 103.546 127.048 92.053 1.00 36.38 588 SER A N 1
ATOM 3895 C CA . SER A 1 588 ? 103.426 128.492 92.204 1.00 38.86 588 SER A CA 1
ATOM 3896 C C . SER A 1 588 ? 104.560 129.223 91.501 1.00 39.32 588 SER A C 1
ATOM 3897 O O . SER A 1 588 ? 104.332 130.268 90.886 1.00 50.23 588 SER A O 1
ATOM 3900 N N . MET A 1 589 ? 105.781 128.686 91.558 1.00 40.63 589 MET A N 1
ATOM 3901 C CA . MET A 1 589 ? 106.897 129.360 90.908 1.00 39.22 589 MET A CA 1
ATOM 3902 C C . MET A 1 589 ? 106.805 129.255 89.391 1.00 45.20 589 MET A C 1
ATOM 3903 O O . MET A 1 589 ? 107.163 130.202 88.684 1.00 55.49 589 MET A O 1
ATOM 3908 N N . LEU A 1 590 ? 106.324 128.122 88.872 1.00 42.29 590 LEU A N 1
ATOM 3909 C CA . LEU A 1 590 ? 106.094 128.010 87.435 1.00 36.53 590 LEU A CA 1
ATOM 3910 C C . LEU A 1 590 ? 105.045 129.007 86.966 1.00 42.63 590 LEU A C 1
ATOM 3911 O O . LEU A 1 590 ? 105.208 129.649 85.921 1.00 53.35 590 LEU A O 1
ATOM 3916 N N . VAL A 1 591 ? 103.957 129.151 87.725 1.00 45.05 591 VAL A N 1
ATOM 3917 C CA . VAL A 1 591 ? 102.933 130.121 87.356 1.00 42.53 591 VAL A CA 1
ATOM 3918 C C . VAL A 1 591 ? 103.479 131.541 87.438 1.00 45.43 591 VAL A C 1
ATOM 3919 O O . VAL A 1 591 ? 103.159 132.387 86.595 1.00 50.89 591 VAL A O 1
ATOM 3923 N N . GLU A 1 592 ? 104.308 131.830 88.444 1.00 51.52 592 GLU A N 1
ATOM 3924 C CA . GLU A 1 592 ? 104.920 133.150 88.541 1.00 47.43 592 GLU A CA 1
ATOM 3925 C C . GLU A 1 592 ? 105.817 133.434 87.345 1.00 51.16 592 GLU A C 1
ATOM 3926 O O . GLU A 1 592 ? 105.806 134.545 86.806 1.00 63.15 592 GLU A O 1
ATOM 3932 N N . VAL A 1 593 ? 106.602 132.443 86.919 1.00 52.89 593 VAL A N 1
ATOM 3933 C CA . VAL A 1 593 ? 107.434 132.607 85.730 1.00 48.45 593 VAL A CA 1
ATOM 3934 C C . VAL A 1 593 ? 106.565 132.867 84.508 1.00 49.71 593 VAL A C 1
ATOM 3935 O O . VAL A 1 593 ? 106.878 133.728 83.678 1.00 54.47 593 VAL A O 1
ATOM 3939 N N . TYR A 1 594 ? 105.462 132.128 84.381 1.00 53.29 594 TYR A N 1
ATOM 3940 C CA . TYR A 1 594 ? 104.562 132.327 83.249 1.00 49.76 594 TYR A CA 1
ATOM 3941 C C . TYR A 1 594 ? 104.012 133.747 83.218 1.00 54.42 594 TYR A C 1
ATOM 3942 O O . TYR A 1 594 ? 104.034 134.406 82.173 1.00 61.78 594 TYR A O 1
ATOM 3951 N N . MET A 1 595 ? 103.524 134.242 84.358 1.00 57.32 595 MET A N 1
ATOM 3952 C CA . MET A 1 595 ? 102.951 135.586 84.389 1.00 55.75 595 MET A CA 1
ATOM 3953 C C . MET A 1 595 ? 104.011 136.658 84.161 1.00 55.63 595 MET A C 1
ATOM 3954 O O . MET A 1 595 ? 103.755 137.649 83.467 1.00 62.19 595 MET A O 1
ATOM 3959 N N . ASP A 1 596 ? 105.202 136.487 84.740 1.00 54.76 596 ASP A N 1
ATOM 3960 C CA . ASP A 1 596 ? 106.267 137.460 84.523 1.00 56.88 596 ASP A CA 1
ATOM 3961 C C . ASP A 1 596 ? 106.703 137.503 83.066 1.00 61.23 596 ASP A C 1
ATOM 3962 O O . ASP A 1 596 ? 106.958 138.586 82.530 1.00 66.66 596 ASP A O 1
ATOM 3967 N N . CYS A 1 597 ? 106.803 136.345 82.410 1.00 63.88 597 CYS A N 1
ATOM 3968 C CA . CYS A 1 597 ? 107.117 136.333 80.988 1.00 59.86 597 CYS A CA 1
ATOM 3969 C C . CYS A 1 597 ? 105.992 136.944 80.163 1.00 61.20 597 CYS A C 1
ATOM 3970 O O . CYS A 1 597 ? 106.257 137.626 79.168 1.00 66.23 597 CYS A O 1
ATOM 3973 N N . LYS A 1 598 ? 104.738 136.714 80.556 1.00 64.28 598 LYS A N 1
ATOM 3974 C CA . LYS A 1 598 ? 103.623 137.356 79.870 1.00 63.56 598 LYS A CA 1
ATOM 3975 C C . LYS A 1 598 ? 103.712 138.871 79.984 1.00 65.92 598 LYS A C 1
ATOM 3976 O O . LYS A 1 598 ? 103.403 139.594 79.030 1.00 65.71 598 LYS A O 1
ATOM 3982 N N . GLY A 1 599 ? 104.135 139.370 81.147 1.00 69.32 599 GLY A N 1
ATOM 3983 C CA . GLY A 1 599 ? 104.283 140.801 81.338 1.00 66.49 599 GLY A CA 1
ATOM 3984 C C . GLY A 1 599 ? 105.449 141.410 80.588 1.00 68.84 599 GLY A C 1
ATOM 3985 O O . GLY A 1 599 ? 105.462 142.625 80.368 1.00 73.49 599 GLY A O 1
ATOM 3986 N N . ARG A 1 600 ? 106.431 140.599 80.195 1.00 68.90 600 ARG A N 1
ATOM 3987 C CA . ARG A 1 600 ? 107.589 141.073 79.451 1.00 67.14 600 ARG A CA 1
ATOM 3988 C C . ARG A 1 600 ? 107.510 140.726 77.969 1.00 68.91 600 ARG A C 1
ATOM 3989 O O . ARG A 1 600 ? 108.542 140.691 77.291 1.00 70.46 600 ARG A O 1
ATOM 3997 N N . SER A 1 601 ? 106.304 140.462 77.462 1.00 69.39 601 SER A N 1
ATOM 3998 C CA . SER A 1 601 ? 106.063 140.241 76.035 1.00 72.27 601 SER A CA 1
ATOM 3999 C C . SER A 1 601 ? 106.871 139.064 75.493 1.00 76.19 601 SER A C 1
ATOM 4000 O O . SER A 1 601 ? 107.383 139.104 74.373 1.00 77.04 601 SER A O 1
ATOM 4003 N N . VAL A 1 602 ? 106.988 138.005 76.291 1.00 73.98 602 VAL A N 1
ATOM 4004 C CA . VAL A 1 602 ? 107.591 136.754 75.842 1.00 66.60 602 VAL A CA 1
ATOM 4005 C C . VAL A 1 602 ? 106.662 135.615 76.237 1.00 68.64 602 VAL A C 1
ATOM 4006 O O . VAL A 1 602 ? 106.376 135.425 77.424 1.00 72.93 602 VAL A O 1
ATOM 4010 N N . ASP A 1 603 ? 106.182 134.867 75.249 1.00 69.63 603 ASP A N 1
ATOM 4011 C CA . ASP A 1 603 ? 105.268 133.764 75.499 1.00 69.88 603 ASP A CA 1
ATOM 4012 C C . ASP A 1 603 ? 106.019 132.549 76.026 1.00 71.80 603 ASP A C 1
ATOM 4013 O O . ASP A 1 603 ? 107.205 132.358 75.750 1.00 78.53 603 ASP A O 1
ATOM 4018 N N . VAL A 1 604 ? 105.313 131.725 76.793 1.00 59.17 604 VAL A N 1
ATOM 4019 C CA . VAL A 1 604 ? 105.866 130.499 77.354 1.00 57.46 604 VAL A CA 1
ATOM 4020 C C . VAL A 1 604 ? 104.959 129.352 76.943 1.00 59.63 604 VAL A C 1
ATOM 4021 O O . VAL A 1 604 ? 103.825 129.244 77.426 1.00 67.66 604 VAL A O 1
ATOM 4025 N N . LEU A 1 605 ? 105.451 128.498 76.053 1.00 61.15 605 LEU A N 1
ATOM 4026 C CA . LEU A 1 605 ? 104.746 127.283 75.675 1.00 58.67 605 LEU A CA 1
ATOM 4027 C C . LEU A 1 605 ? 105.352 126.108 76.426 1.00 60.42 605 LEU A C 1
ATOM 4028 O O . LEU A 1 605 ? 106.575 125.965 76.483 1.00 68.43 605 LEU A O 1
ATOM 4033 N N . LEU A 1 606 ? 104.500 125.282 77.008 1.00 52.78 606 LEU A N 1
ATOM 4034 C CA . LEU A 1 606 ? 104.949 124.168 77.826 1.00 47.39 606 LEU A CA 1
ATOM 4035 C C . LEU A 1 606 ? 105.079 122.916 76.956 1.00 56.85 606 LEU A C 1
ATOM 4036 O O . LEU A 1 606 ? 105.094 122.992 75.726 1.00 68.90 606 LEU A O 1
ATOM 4041 N N . ALA A 1 607 ? 105.179 121.754 77.591 1.00 63.81 607 ALA A N 1
ATOM 4042 C CA . ALA A 1 607 ? 105.521 120.497 76.938 1.00 59.77 607 ALA A CA 1
ATOM 4043 C C . ALA A 1 607 ? 104.745 119.383 77.621 1.00 71.50 607 ALA A C 1
ATOM 4044 O O . ALA A 1 607 ? 103.674 119.642 78.176 1.00 77.70 607 ALA A O 1
ATOM 4046 N N . HIS A 1 608 ? 105.239 118.145 77.529 1.00 64.89 608 HIS A N 1
ATOM 4047 C CA . HIS A 1 608 ? 104.563 116.960 78.052 1.00 69.58 608 HIS A CA 1
ATOM 4048 C C . HIS A 1 608 ? 103.806 117.238 79.347 1.00 69.23 608 HIS A C 1
ATOM 4049 O O . HIS A 1 608 ? 102.601 116.981 79.431 1.00 66.79 608 HIS A O 1
ATOM 4056 N N . CYS A 1 609 ? 104.503 117.765 80.355 1.00 59.12 609 CYS A N 1
ATOM 4057 C CA . CYS A 1 609 ? 103.875 118.322 81.557 1.00 63.04 609 CYS A CA 1
ATOM 4058 C C . CYS A 1 609 ? 102.976 117.315 82.272 1.00 68.27 609 CYS A C 1
ATOM 4059 O O . CYS A 1 609 ? 102.075 117.701 83.020 1.00 70.99 609 CYS A O 1
ATOM 4062 N N . THR A 1 610 ? 103.231 116.022 82.066 1.00 62.20 610 THR A N 1
ATOM 4063 C CA . THR A 1 610 ? 102.419 114.950 82.636 1.00 57.81 610 THR A CA 1
ATOM 4064 C C . THR A 1 610 ? 100.929 115.243 82.517 1.00 60.17 610 THR A C 1
ATOM 4065 O O . THR A 1 610 ? 100.472 115.757 81.492 1.00 63.13 610 THR A O 1
ATOM 4069 N N . ALA A 1 611 ? 100.167 114.927 83.561 1.00 58.70 611 ALA A N 1
ATOM 4070 C CA . ALA A 1 611 ? 98.742 115.244 83.590 1.00 53.68 611 ALA A CA 1
ATOM 4071 C C . ALA A 1 611 ? 98.278 115.915 84.874 1.00 53.13 611 ALA A C 1
ATOM 4072 O O . ALA A 1 611 ? 97.292 116.657 84.830 1.00 55.65 611 ALA A O 1
ATOM 4074 N N . SER A 1 612 ? 98.933 115.683 86.014 1.00 52.95 612 SER A N 1
ATOM 4075 C CA . SER A 1 612 ? 98.567 116.386 87.238 1.00 49.65 612 SER A CA 1
ATOM 4076 C C . SER A 1 612 ? 99.107 117.809 87.237 1.00 53.09 612 SER A C 1
ATOM 4077 O O . SER A 1 612 ? 98.487 118.717 87.805 1.00 60.73 612 SER A O 1
ATOM 4080 N N . LEU A 1 613 ? 100.266 118.020 86.609 1.00 46.54 613 LEU A N 1
ATOM 4081 C CA . LEU A 1 613 ? 100.825 119.363 86.518 1.00 42.35 613 LEU A CA 1
ATOM 4082 C C . LEU A 1 613 ? 99.909 120.288 85.735 1.00 49.63 613 LEU A C 1
ATOM 4083 O O . LEU A 1 613 ? 99.765 121.466 86.079 1.00 58.33 613 LEU A O 1
ATOM 4088 N N . ILE A 1 614 ? 99.286 119.777 84.673 1.00 48.52 614 ILE A N 1
ATOM 4089 C CA . ILE A 1 614 ? 98.364 120.593 83.891 1.00 48.54 614 ILE A CA 1
ATOM 4090 C C . ILE A 1 614 ? 97.200 121.052 84.758 1.00 52.93 614 ILE A C 1
ATOM 4091 O O . ILE A 1 614 ? 96.827 122.230 84.753 1.00 57.50 614 ILE A O 1
ATOM 4096 N N . LYS A 1 615 ? 96.617 120.130 85.526 1.00 49.03 615 LYS A N 1
ATOM 4097 C CA . LYS A 1 615 ? 95.499 120.490 86.391 1.00 47.04 615 LYS A CA 1
ATOM 4098 C C . LYS A 1 615 ? 95.920 121.496 87.453 1.00 52.89 615 LYS A C 1
ATOM 4099 O O . LYS A 1 615 ? 95.216 122.486 87.695 1.00 58.15 615 LYS A O 1
ATOM 4105 N N . ALA A 1 616 ? 97.071 121.266 88.091 1.00 49.08 616 ALA A N 1
ATOM 4106 C CA . ALA A 1 616 ? 97.531 122.175 89.135 1.00 40.48 616 ALA A CA 1
ATOM 4107 C C . ALA A 1 616 ? 97.793 123.569 88.582 1.00 46.37 616 ALA A C 1
ATOM 4108 O O . ALA A 1 616 ? 97.405 124.569 89.199 1.00 53.00 616 ALA A O 1
ATOM 4110 N N . MET A 1 617 ? 98.437 123.661 87.418 1.00 49.43 617 MET A N 1
ATOM 4111 C CA . MET A 1 617 ? 98.746 124.956 86.834 1.00 44.53 617 MET A CA 1
ATOM 4112 C C . MET A 1 617 ? 97.520 125.665 86.280 1.00 52.55 617 MET A C 1
ATOM 4113 O O . MET A 1 617 ? 97.477 126.899 86.307 1.00 62.86 617 MET A O 1
ATOM 4118 N N . THR A 1 618 ? 96.530 124.931 85.774 1.00 46.08 618 THR A N 1
ATOM 4119 C CA . THR A 1 618 ? 95.297 125.566 85.337 1.00 52.65 618 THR A CA 1
ATOM 4120 C C . THR A 1 618 ? 94.418 126.004 86.496 1.00 55.38 618 THR A C 1
ATOM 4121 O O . THR A 1 618 ? 93.646 126.956 86.339 1.00 62.84 618 THR A O 1
ATOM 4125 N N . TYR A 1 619 ? 94.511 125.347 87.652 1.00 51.33 619 TYR A N 1
ATOM 4126 C CA . TYR A 1 619 ? 93.778 125.842 88.811 1.00 49.00 619 TYR A CA 1
ATOM 4127 C C . TYR A 1 619 ? 94.469 127.054 89.418 1.00 52.11 619 TYR A C 1
ATOM 4128 O O . TYR A 1 619 ? 93.834 128.088 89.655 1.00 57.62 619 TYR A O 1
ATOM 4137 N N . TYR A 1 620 ? 95.773 126.944 89.685 1.00 51.38 620 TYR A N 1
ATOM 4138 C CA . TYR A 1 620 ? 96.472 128.010 90.396 1.00 46.27 620 TYR A CA 1
ATOM 4139 C C . TYR A 1 620 ? 96.496 129.302 89.590 1.00 49.16 620 TYR A C 1
ATOM 4140 O O . TYR A 1 620 ? 96.247 130.383 90.136 1.00 52.83 620 TYR A O 1
ATOM 4149 N N . GLY A 1 621 ? 96.790 129.217 88.300 1.00 52.14 621 GLY A N 1
ATOM 4150 C CA . GLY A 1 621 ? 96.895 130.400 87.478 1.00 56.29 621 GLY A CA 1
ATOM 4151 C C . GLY A 1 621 ? 95.624 130.850 86.802 1.00 60.03 621 GLY A C 1
ATOM 4152 O O . GLY A 1 621 ? 95.658 131.826 86.046 1.00 60.53 621 GLY A O 1
ATOM 4153 N N . ASN A 1 622 ? 94.501 130.175 87.055 1.00 61.59 622 ASN A N 1
ATOM 4154 C CA . ASN A 1 622 ? 93.235 130.466 86.381 1.00 61.45 622 ASN A CA 1
ATOM 4155 C C . ASN A 1 622 ? 93.401 130.409 84.866 1.00 65.01 622 ASN A C 1
ATOM 4156 O O . ASN A 1 622 ? 92.833 131.212 84.124 1.00 68.77 622 ASN A O 1
ATOM 4161 N N . LEU A 1 623 ? 94.191 129.446 84.406 1.00 67.77 623 LEU A N 1
ATOM 4162 C CA . LEU A 1 623 ? 94.503 129.318 82.989 1.00 66.47 623 LEU A CA 1
ATOM 4163 C C . LEU A 1 623 ? 93.301 128.741 82.254 1.00 69.48 623 LEU A C 1
ATOM 4164 O O . LEU A 1 623 ? 92.801 127.671 82.614 1.00 73.42 623 LEU A O 1
ATOM 4169 N N . ASP A 1 624 ? 92.835 129.448 81.229 1.00 81.84 624 ASP A N 1
ATOM 4170 C CA . ASP A 1 624 ? 91.699 128.973 80.454 1.00 84.53 624 ASP A CA 1
ATOM 4171 C C . ASP A 1 624 ? 92.105 127.800 79.569 1.00 87.25 624 ASP A C 1
ATOM 4172 O O . ASP A 1 624 ? 93.217 127.746 79.037 1.00 88.44 624 ASP A O 1
ATOM 4177 N N . SER A 1 625 ? 91.180 126.852 79.411 1.00 93.68 625 SER A N 1
ATOM 4178 C CA . SER A 1 625 ? 91.446 125.669 78.604 1.00 94.81 625 SER A CA 1
ATOM 4179 C C . SER A 1 625 ? 91.377 125.947 77.109 1.00 95.67 625 SER A C 1
ATOM 4180 O O . SER A 1 625 ? 91.836 125.116 76.317 1.00 95.14 625 SER A O 1
ATOM 4183 N N . GLU A 1 626 ? 90.817 127.087 76.705 1.00 95.96 626 GLU A N 1
ATOM 4184 C CA . GLU A 1 626 ? 90.671 127.437 75.298 1.00 96.21 626 GLU A CA 1
ATOM 4185 C C . GLU A 1 626 ? 91.795 128.342 74.806 1.00 95.04 626 GLU A C 1
ATOM 4186 O O . GLU A 1 626 ? 91.591 129.148 73.892 1.00 94.70 626 GLU A O 1
ATOM 4192 N N . LYS A 1 627 ? 92.980 128.227 75.403 1.00 88.30 627 LYS A N 1
ATOM 4193 C CA . LYS A 1 627 ? 94.160 128.948 74.959 1.00 88.92 627 LYS A CA 1
ATOM 4194 C C . LYS A 1 627 ? 95.313 127.956 74.864 1.00 88.30 627 LYS A C 1
ATOM 4195 O O . LYS A 1 627 ? 95.579 127.224 75.833 1.00 88.45 627 LYS A O 1
ATOM 4201 N N . PRO A 1 628 ? 96.012 127.890 73.733 1.00 83.03 628 PRO A N 1
ATOM 4202 C CA . PRO A 1 628 ? 97.072 126.883 73.586 1.00 81.00 628 PRO A CA 1
ATOM 4203 C C . PRO A 1 628 ? 98.297 127.193 74.430 1.00 82.87 628 PRO A C 1
ATOM 4204 O O . PRO A 1 628 ? 99.082 128.089 74.105 1.00 79.74 628 PRO A O 1
ATOM 4208 N N . ILE A 1 629 ? 98.466 126.450 75.524 1.00 72.67 629 ILE A N 1
ATOM 4209 C CA . ILE A 1 629 ? 99.618 126.578 76.408 1.00 65.33 629 ILE A CA 1
ATOM 4210 C C . ILE A 1 629 ? 100.348 125.250 76.562 1.00 63.54 629 ILE A C 1
ATOM 4211 O O . ILE A 1 629 ? 101.576 125.188 76.467 1.00 72.28 629 ILE A O 1
ATOM 4216 N N . PHE A 1 630 ? 99.606 124.175 76.801 1.00 53.88 630 PHE A N 1
ATOM 4217 C CA . PHE A 1 630 ? 100.181 122.858 77.025 1.00 59.69 630 PHE A CA 1
ATOM 4218 C C . PHE A 1 630 ? 100.156 122.063 75.729 1.00 65.80 630 PHE A C 1
ATOM 4219 O O . PHE A 1 630 ? 99.094 121.887 75.124 1.00 68.97 630 PHE A O 1
ATOM 4227 N N . PHE A 1 631 ? 101.322 121.586 75.309 1.00 64.79 631 PHE A N 1
ATOM 4228 C CA . PHE A 1 631 ? 101.466 120.793 74.100 1.00 62.46 631 PHE A CA 1
ATOM 4229 C C . PHE A 1 631 ? 101.970 119.402 74.457 1.00 66.13 631 PHE A C 1
ATOM 4230 O O . PHE A 1 631 ? 102.463 119.156 75.560 1.00 71.91 631 PHE A O 1
ATOM 4238 N N . GLU A 1 632 ? 101.834 118.483 73.506 1.00 65.51 632 GLU A N 1
ATOM 4239 C CA . GLU A 1 632 ? 102.204 117.094 73.735 1.00 66.26 632 GLU A CA 1
ATOM 4240 C C . GLU A 1 632 ? 103.689 116.827 73.538 1.00 69.01 632 GLU A C 1
ATOM 4241 O O . GLU A 1 632 ? 104.205 115.852 74.095 1.00 67.81 632 GLU A O 1
ATOM 4247 N N . SER A 1 633 ? 104.384 117.657 72.769 1.00 67.35 633 SER A N 1
ATOM 4248 C CA . SER A 1 633 ? 105.808 117.470 72.526 1.00 65.63 633 SER A CA 1
ATOM 4249 C C . SER A 1 633 ? 106.397 118.798 72.071 1.00 68.84 633 SER A C 1
ATOM 4250 O O . SER A 1 633 ? 105.674 119.749 71.764 1.00 71.91 633 SER A O 1
ATOM 4253 N N . VAL A 1 634 ? 107.730 118.856 72.033 1.00 64.91 634 VAL A N 1
ATOM 4254 C CA . VAL A 1 634 ? 108.406 120.063 71.570 1.00 60.30 634 VAL A CA 1
ATOM 4255 C C . VAL A 1 634 ? 108.127 120.303 70.094 1.00 61.45 634 VAL A C 1
ATOM 4256 O O . VAL A 1 634 ? 108.010 121.453 69.655 1.00 65.76 634 VAL A O 1
ATOM 4260 N N . SER A 1 635 ? 108.022 119.234 69.302 1.00 64.76 635 SER A N 1
ATOM 4261 C CA . SER A 1 635 ? 107.688 119.391 67.892 1.00 64.00 635 SER A CA 1
ATOM 4262 C C . SER A 1 635 ? 106.301 119.992 67.708 1.00 65.84 635 SER A C 1
ATOM 4263 O O . SER A 1 635 ? 106.088 120.778 66.779 1.00 68.82 635 SER A O 1
ATOM 4266 N N . ALA A 1 636 ? 105.349 119.637 68.573 1.00 63.64 636 ALA A N 1
ATOM 4267 C CA . ALA A 1 636 ? 104.020 120.232 68.490 1.00 63.16 636 ALA A CA 1
ATOM 4268 C C . ALA A 1 636 ? 104.067 121.732 68.752 1.00 64.36 636 ALA A C 1
ATOM 4269 O O . ALA A 1 636 ? 103.408 122.511 68.054 1.00 66.94 636 ALA A O 1
ATOM 4271 N N . ALA A 1 637 ? 104.842 122.158 69.752 1.00 62.65 637 ALA A N 1
ATOM 4272 C CA . ALA A 1 637 ? 104.987 123.586 70.013 1.00 62.93 637 ALA A CA 1
ATOM 4273 C C . ALA A 1 637 ? 105.680 124.290 68.854 1.00 63.94 637 ALA A C 1
ATOM 4274 O O . ALA A 1 637 ? 105.309 125.411 68.489 1.00 65.20 637 ALA A O 1
ATOM 4276 N N . ILE A 1 638 ? 106.690 123.647 68.265 1.00 66.09 638 ILE A N 1
ATOM 4277 C CA . ILE A 1 638 ? 107.375 124.230 67.117 1.00 63.83 638 ILE A CA 1
ATOM 4278 C C . ILE A 1 638 ? 106.408 124.407 65.954 1.00 68.58 638 ILE A C 1
ATOM 4279 O O . ILE A 1 638 ? 106.414 125.440 65.275 1.00 70.37 638 ILE A O 1
ATOM 4284 N N . SER A 1 639 ? 105.561 123.406 65.707 1.00 71.56 639 SER A N 1
ATOM 4285 C CA . SER A 1 639 ? 104.540 123.531 64.673 1.00 69.82 639 SER A CA 1
ATOM 4286 C C . SER A 1 639 ? 103.555 124.648 64.990 1.00 71.16 639 SER A C 1
ATOM 4287 O O . SER A 1 639 ? 103.152 125.391 64.089 1.00 70.92 639 SER A O 1
ATOM 4290 N N . HIS A 1 640 ? 103.156 124.779 66.257 1.00 72.70 640 HIS A N 1
ATOM 4291 C CA . HIS A 1 640 ? 102.274 125.874 66.648 1.00 72.06 640 HIS A CA 1
ATOM 4292 C C . HIS A 1 640 ? 102.931 127.231 66.435 1.00 72.27 640 HIS A C 1
ATOM 4293 O O . HIS A 1 640 ? 102.233 128.223 66.202 1.00 75.05 640 HIS A O 1
ATOM 4300 N N . ILE A 1 641 ? 104.262 127.299 66.521 1.00 70.88 641 ILE A N 1
ATOM 4301 C CA . ILE A 1 641 ? 104.955 128.553 66.234 1.00 72.25 641 ILE A CA 1
ATOM 4302 C C . ILE A 1 641 ? 104.712 128.973 64.791 1.00 75.90 641 ILE A C 1
ATOM 4303 O O . ILE A 1 641 ? 104.470 130.151 64.502 1.00 75.70 641 ILE A O 1
ATOM 4308 N N . HIS A 1 642 ? 104.768 128.017 63.862 1.00 76.98 642 HIS A N 1
ATOM 4309 C CA . HIS A 1 642 ? 104.552 128.295 62.442 1.00 77.46 642 HIS A CA 1
ATOM 4310 C C . HIS A 1 642 ? 103.055 128.471 62.180 1.00 80.25 642 HIS A C 1
ATOM 4311 O O . HIS A 1 642 ? 102.383 127.633 61.574 1.00 77.64 642 HIS A O 1
ATOM 4318 N N . SER A 1 643 ? 102.537 129.598 62.657 1.00 81.37 643 SER A N 1
ATOM 4319 C CA . SER A 1 643 ? 101.136 129.956 62.469 1.00 78.24 643 SER A CA 1
ATOM 4320 C C . SER A 1 643 ? 100.926 131.438 62.758 1.00 77.86 643 SER A C 1
ATOM 4321 O O . SER A 1 643 ? 101.656 132.034 63.550 1.00 76.59 643 SER A O 1
ATOM 4324 N N . CYS B 1 21 ? 139.546 149.095 102.900 1.00 94.59 21 CYS B N 1
ATOM 4325 C CA . CYS B 1 21 ? 139.377 148.724 101.501 1.00 97.10 21 CYS B CA 1
ATOM 4326 C C . CYS B 1 21 ? 137.972 149.052 101.013 1.00 97.31 21 CYS B C 1
ATOM 4327 O O . CYS B 1 21 ? 137.069 149.294 101.812 1.00 98.79 21 CYS B O 1
ATOM 4330 N N . GLU B 1 22 ? 137.802 149.060 99.689 1.00 95.00 22 GLU B N 1
ATOM 4331 C CA . GLU B 1 22 ? 136.502 149.378 99.106 1.00 94.53 22 GLU B CA 1
ATOM 4332 C C . GLU B 1 22 ? 135.469 148.302 99.427 1.00 96.13 22 GLU B C 1
ATOM 4333 O O . GLU B 1 22 ? 134.292 148.606 99.658 1.00 96.44 22 GLU B O 1
ATOM 4339 N N . ASP B 1 23 ? 135.887 147.034 99.434 1.00 95.06 23 ASP B N 1
ATOM 4340 C CA . ASP B 1 23 ? 134.961 145.958 99.769 1.00 93.46 23 ASP B CA 1
ATOM 4341 C C . ASP B 1 23 ? 134.496 146.058 101.216 1.00 92.21 23 ASP B C 1
ATOM 4342 O O . ASP B 1 23 ? 133.325 145.807 101.515 1.00 94.07 23 ASP B O 1
ATOM 4347 N N . ILE B 1 24 ? 135.397 146.423 102.128 1.00 86.05 24 ILE B N 1
ATOM 4348 C CA . ILE B 1 24 ? 135.005 146.593 103.526 1.00 87.20 24 ILE B CA 1
ATOM 4349 C C . ILE B 1 24 ? 133.991 147.723 103.657 1.00 85.70 24 ILE B C 1
ATOM 4350 O O . ILE B 1 24 ? 132.996 147.612 104.385 1.00 88.60 24 ILE B O 1
ATOM 4355 N N . ILE B 1 25 ? 134.230 148.828 102.949 1.00 82.70 25 ILE B N 1
ATOM 4356 C CA . ILE B 1 25 ? 133.314 149.964 102.999 1.00 84.63 25 ILE B CA 1
ATOM 4357 C C . ILE B 1 25 ? 131.950 149.572 102.442 1.00 86.53 25 ILE B C 1
ATOM 4358 O O . ILE B 1 25 ? 130.905 149.935 102.995 1.00 91.85 25 ILE B O 1
ATOM 4363 N N . GLN B 1 26 ? 131.940 148.822 101.338 1.00 77.04 26 GLN B N 1
ATOM 4364 C CA . GLN B 1 26 ? 130.677 148.387 100.749 1.00 77.57 26 GLN B CA 1
ATOM 4365 C C . GLN B 1 26 ? 129.937 147.433 101.678 1.00 78.90 26 GLN B C 1
ATOM 4366 O O . GLN B 1 26 ? 128.708 147.492 101.802 1.00 81.80 26 GLN B O 1
ATOM 4372 N N . TRP B 1 27 ? 130.676 146.540 102.341 1.00 73.77 27 TRP B N 1
ATOM 4373 C CA . TRP B 1 27 ? 130.073 145.641 103.318 1.00 71.59 27 TRP B CA 1
ATOM 4374 C C . TRP B 1 27 ? 129.421 146.426 104.446 1.00 72.85 27 TRP B C 1
ATOM 4375 O O . TRP B 1 27 ? 128.281 146.151 104.834 1.00 77.06 27 TRP B O 1
ATOM 4386 N N . CYS B 1 28 ? 130.139 147.414 104.985 1.00 72.64 28 CYS B N 1
ATOM 4387 C CA . CYS B 1 28 ? 129.583 148.224 106.063 1.00 71.24 28 CYS B CA 1
ATOM 4388 C C . CYS B 1 28 ? 128.358 149.003 105.604 1.00 70.12 28 CYS B C 1
ATOM 4389 O O . CYS B 1 28 ? 127.383 149.117 106.353 1.00 73.60 28 CYS B O 1
ATOM 4392 N N . ARG B 1 29 ? 128.387 149.547 104.388 1.00 67.24 29 ARG B N 1
ATOM 4393 C CA . ARG B 1 29 ? 127.233 150.262 103.861 1.00 68.36 29 ARG B CA 1
ATOM 4394 C C . ARG B 1 29 ? 126.039 149.353 103.612 1.00 69.29 29 ARG B C 1
ATOM 4395 O O . ARG B 1 29 ? 124.898 149.815 103.704 1.00 70.98 29 ARG B O 1
ATOM 4403 N N . ARG B 1 30 ? 126.269 148.080 103.290 1.00 65.19 30 ARG B N 1
ATOM 4404 C CA . ARG B 1 30 ? 125.159 147.163 103.069 1.00 65.29 30 ARG B CA 1
ATOM 4405 C C . ARG B 1 30 ? 124.413 146.818 104.350 1.00 66.17 30 ARG B C 1
ATOM 4406 O O . ARG B 1 30 ? 123.261 146.381 104.278 1.00 71.22 30 ARG B O 1
ATOM 4414 N N . ARG B 1 31 ? 125.037 147.002 105.512 1.00 58.85 31 ARG B N 1
ATOM 4415 C CA . ARG B 1 31 ? 124.405 146.685 106.785 1.00 52.35 31 ARG B CA 1
ATOM 4416 C C . ARG B 1 31 ? 123.527 147.809 107.315 1.00 55.92 31 ARG B C 1
ATOM 4417 O O . ARG B 1 31 ? 122.884 147.632 108.353 1.00 62.38 31 ARG B O 1
ATOM 4425 N N . LEU B 1 32 ? 123.484 148.955 106.635 1.00 55.74 32 LEU B N 1
ATOM 4426 C CA . LEU B 1 32 ? 122.656 150.093 107.030 1.00 49.56 32 LEU B CA 1
ATOM 4427 C C . LEU B 1 32 ? 121.787 150.470 105.840 1.00 53.51 32 LEU B C 1
ATOM 4428 O O . LEU B 1 32 ? 122.107 151.413 105.100 1.00 58.70 32 LEU B O 1
ATOM 4433 N N . PRO B 1 33 ? 120.677 149.762 105.614 1.00 51.09 33 PRO B N 1
ATOM 4434 C CA . PRO B 1 33 ? 119.837 150.050 104.444 1.00 52.14 33 PRO B CA 1
ATOM 4435 C C . PRO B 1 33 ? 119.125 151.390 104.499 1.00 54.86 33 PRO B C 1
ATOM 4436 O O . PRO B 1 33 ? 118.545 151.797 103.486 1.00 57.07 33 PRO B O 1
ATOM 4440 N N . ILE B 1 34 ? 119.141 152.089 105.637 1.00 54.23 34 ILE B N 1
ATOM 4441 C CA . ILE B 1 34 ? 118.504 153.400 105.696 1.00 53.46 34 ILE B CA 1
ATOM 4442 C C . ILE B 1 34 ? 119.166 154.359 104.715 1.00 54.50 34 ILE B C 1
ATOM 4443 O O . ILE B 1 34 ? 118.484 155.156 104.059 1.00 58.95 34 ILE B O 1
ATOM 4448 N N . LEU B 1 35 ? 120.489 154.267 104.558 1.00 57.36 35 LEU B N 1
ATOM 4449 C CA . LEU B 1 35 ? 121.195 155.100 103.594 1.00 55.71 35 LEU B CA 1
ATOM 4450 C C . LEU B 1 35 ? 120.742 154.839 102.165 1.00 59.00 35 LEU B C 1
ATOM 4451 O O . LEU B 1 35 ? 121.004 155.663 101.285 1.00 61.88 35 LEU B O 1
ATOM 4456 N N . ASP B 1 36 ? 120.081 153.709 101.912 1.00 58.40 36 ASP B N 1
ATOM 4457 C CA . ASP B 1 36 ? 119.536 153.452 100.586 1.00 57.61 36 ASP B CA 1
ATOM 4458 C C . ASP B 1 36 ? 118.277 154.264 100.314 1.00 63.23 36 ASP B C 1
ATOM 4459 O O . ASP B 1 36 ? 118.005 154.596 99.156 1.00 63.88 36 ASP B O 1
ATOM 4464 N N . TRP B 1 37 ? 117.498 154.595 101.347 1.00 59.11 37 TRP B N 1
ATOM 4465 C CA . TRP B 1 37 ? 116.248 155.311 101.136 1.00 57.21 37 TRP B CA 1
ATOM 4466 C C . TRP B 1 37 ? 116.141 156.635 101.876 1.00 61.97 37 TRP B C 1
ATOM 4467 O O . TRP B 1 37 ? 115.146 157.341 101.681 1.00 62.93 37 TRP B O 1
ATOM 4478 N N . ALA B 1 38 ? 117.111 156.999 102.706 1.00 61.94 38 ALA B N 1
ATOM 4479 C CA . ALA B 1 38 ? 117.021 158.274 103.406 1.00 57.28 38 ALA B CA 1
ATOM 4480 C C . ALA B 1 38 ? 117.330 159.444 102.473 1.00 64.15 38 ALA B C 1
ATOM 4481 O O . ALA B 1 38 ? 116.524 160.379 102.397 1.00 66.61 38 ALA B O 1
ATOM 4483 N N . PRO B 1 39 ? 118.461 159.455 101.748 1.00 68.14 39 PRO B N 1
ATOM 4484 C CA . PRO B 1 39 ? 118.723 160.592 100.852 1.00 67.15 39 PRO B CA 1
ATOM 4485 C C . PRO B 1 39 ? 117.816 160.643 99.637 1.00 66.97 39 PRO B C 1
ATOM 4486 O O . PRO B 1 39 ? 117.635 161.729 99.071 1.00 68.44 39 PRO B O 1
ATOM 4490 N N . HIS B 1 40 ? 117.239 159.517 99.220 1.00 68.80 40 HIS B N 1
ATOM 4491 C CA . HIS B 1 40 ? 116.352 159.471 98.067 1.00 70.26 40 HIS B CA 1
ATOM 4492 C C . HIS B 1 40 ? 114.901 159.755 98.432 1.00 73.90 40 HIS B C 1
ATOM 4493 O O . HIS B 1 40 ? 114.006 159.514 97.615 1.00 73.87 40 HIS B O 1
ATOM 4500 N N . TYR B 1 41 ? 114.650 160.255 99.639 1.00 69.60 41 TYR B N 1
ATOM 4501 C CA . TYR B 1 41 ? 113.287 160.518 100.074 1.00 65.48 41 TYR B CA 1
ATOM 4502 C C . TYR B 1 41 ? 112.682 161.669 99.282 1.00 67.18 41 TYR B C 1
ATOM 4503 O O . TYR B 1 41 ? 113.389 162.569 98.823 1.00 71.39 41 TYR B O 1
ATOM 4512 N N . ASN B 1 42 ? 111.363 161.634 99.124 1.00 70.05 42 ASN B N 1
ATOM 4513 C CA . ASN B 1 42 ? 110.626 162.615 98.332 1.00 71.83 42 ASN B CA 1
ATOM 4514 C C . ASN B 1 42 ? 109.438 163.097 99.157 1.00 73.97 42 ASN B C 1
ATOM 4515 O O . ASN B 1 42 ? 108.410 162.418 99.227 1.00 75.07 42 ASN B O 1
ATOM 4520 N N . LEU B 1 43 ? 109.565 164.274 99.771 1.00 75.15 43 LEU B N 1
ATOM 4521 C CA . LEU B 1 43 ? 108.477 164.802 100.584 1.00 73.75 43 LEU B CA 1
ATOM 4522 C C . LEU B 1 43 ? 107.438 165.498 99.716 1.00 72.75 43 LEU B C 1
ATOM 4523 O O . LEU B 1 43 ? 106.984 166.600 100.038 1.00 74.34 43 LEU B O 1
ATOM 4528 N N . LYS B 1 44 ? 107.052 164.853 98.619 1.00 74.30 44 LYS B N 1
ATOM 4529 C CA . LYS B 1 44 ? 105.955 165.306 97.779 1.00 77.16 44 LYS B CA 1
ATOM 4530 C C . LYS B 1 44 ? 104.831 164.293 97.682 1.00 79.74 44 LYS B C 1
ATOM 4531 O O . LYS B 1 44 ? 103.665 164.662 97.827 1.00 81.94 44 LYS B O 1
ATOM 4537 N N . GLU B 1 45 ? 105.162 163.026 97.441 1.00 75.38 45 GLU B N 1
ATOM 4538 C CA . GLU B 1 45 ? 104.183 161.950 97.442 1.00 77.04 45 GLU B CA 1
ATOM 4539 C C . GLU B 1 45 ? 104.460 160.873 98.479 1.00 76.33 45 GLU B C 1
ATOM 4540 O O . GLU B 1 45 ? 103.662 159.937 98.585 1.00 78.23 45 GLU B O 1
ATOM 4546 N N . ASN B 1 46 ? 105.546 160.966 99.245 1.00 71.33 46 ASN B N 1
ATOM 4547 C CA . ASN B 1 46 ? 105.875 159.986 100.271 1.00 69.50 46 ASN B CA 1
ATOM 4548 C C . ASN B 1 46 ? 105.793 160.556 101.680 1.00 71.32 46 ASN B C 1
ATOM 4549 O O . ASN B 1 46 ? 106.335 159.953 102.611 1.00 76.98 46 ASN B O 1
ATOM 4554 N N . LEU B 1 47 ? 105.139 161.701 101.865 1.00 65.27 47 LEU B N 1
ATOM 4555 C CA . LEU B 1 47 ? 105.030 162.323 103.178 1.00 64.19 47 LEU B CA 1
ATOM 4556 C C . LEU B 1 47 ? 103.610 162.268 103.725 1.00 65.88 47 LEU B C 1
ATOM 4557 O O . LEU B 1 47 ? 103.403 161.818 104.855 1.00 70.77 47 LEU B O 1
ATOM 4562 N N . LEU B 1 48 ? 102.626 162.731 102.961 1.00 64.58 48 LEU B N 1
ATOM 4563 C CA . LEU B 1 48 ? 101.243 162.713 103.421 1.00 63.90 48 LEU B CA 1
ATOM 4564 C C . LEU B 1 48 ? 100.754 161.289 103.684 1.00 67.00 48 LEU B C 1
ATOM 4565 O O . LEU B 1 48 ? 100.213 161.027 104.769 1.00 69.64 48 LEU B O 1
ATOM 4570 N N . PRO B 1 49 ? 100.909 160.341 102.748 1.00 65.06 49 PRO B N 1
ATOM 4571 C CA . PRO B 1 49 ? 100.511 158.962 103.068 1.00 62.41 49 PRO B CA 1
ATOM 4572 C C . PRO B 1 49 ? 101.303 158.362 104.212 1.00 60.36 49 PRO B C 1
ATOM 4573 O O . PRO B 1 49 ? 100.733 157.628 105.028 1.00 66.67 49 PRO B O 1
ATOM 4577 N N . ASP B 1 50 ? 102.599 158.666 104.311 1.00 50.85 50 ASP B N 1
ATOM 4578 C CA . ASP B 1 50 ? 103.391 158.168 105.429 1.00 52.64 50 ASP B CA 1
ATOM 4579 C C . ASP B 1 50 ? 102.911 158.749 106.751 1.00 57.35 50 ASP B C 1
ATOM 4580 O O . ASP B 1 50 ? 102.839 158.037 107.756 1.00 67.30 50 ASP B O 1
ATOM 4585 N N . THR B 1 51 ? 102.576 160.040 106.771 1.00 59.40 51 THR B N 1
ATOM 4586 C CA . THR B 1 51 ? 102.062 160.645 107.996 1.00 59.15 51 THR B CA 1
ATOM 4587 C C . THR B 1 51 ? 100.727 160.031 108.399 1.00 55.41 51 THR B C 1
ATOM 4588 O O . THR B 1 51 ? 100.511 159.723 109.578 1.00 64.12 51 THR B O 1
ATOM 4592 N N . VAL B 1 52 ? 99.822 159.844 107.437 1.00 49.04 52 VAL B N 1
ATOM 4593 C CA . VAL B 1 52 ? 98.529 159.244 107.754 1.00 50.31 52 VAL B CA 1
ATOM 4594 C C . VAL B 1 52 ? 98.712 157.819 108.262 1.00 57.61 52 VAL B C 1
ATOM 4595 O O . VAL B 1 52 ? 98.054 157.397 109.222 1.00 59.95 52 VAL B O 1
ATOM 4599 N N . SER B 1 53 ? 99.614 157.058 107.636 1.00 52.86 53 SER B N 1
ATOM 4600 C CA . SER B 1 53 ? 99.894 155.703 108.095 1.00 49.36 53 SER B CA 1
ATOM 4601 C C . SER B 1 53 ? 100.475 155.702 109.502 1.00 50.75 53 SER B C 1
ATOM 4602 O O . SER B 1 53 ? 100.130 154.843 110.317 1.00 56.18 53 SER B O 1
ATOM 4605 N N . GLY B 1 54 ? 101.362 156.649 109.806 1.00 45.85 54 GLY B N 1
ATOM 4606 C CA . GLY B 1 54 ? 101.910 156.726 111.150 1.00 43.38 54 GLY B CA 1
ATOM 4607 C C . GLY B 1 54 ? 100.856 157.029 112.197 1.00 46.71 54 GLY B C 1
ATOM 4608 O O . GLY B 1 54 ? 100.833 156.410 113.265 1.00 54.80 54 GLY B O 1
ATOM 4609 N N . ILE B 1 55 ? 99.965 157.980 111.906 1.00 52.07 55 ILE B N 1
ATOM 4610 C CA . ILE B 1 55 ? 98.891 158.287 112.847 1.00 47.12 55 ILE B CA 1
ATOM 4611 C C . ILE B 1 55 ? 97.980 157.082 113.038 1.00 51.89 55 ILE B C 1
ATOM 4612 O O . ILE B 1 55 ? 97.597 156.750 114.165 1.00 57.62 55 ILE B O 1
ATOM 4617 N N . MET B 1 56 ? 97.620 156.404 111.946 1.00 53.00 56 MET B N 1
ATOM 4618 C CA . MET B 1 56 ? 96.731 155.253 112.055 1.00 55.16 56 MET B CA 1
ATOM 4619 C C . MET B 1 56 ? 97.407 154.037 112.673 1.00 53.81 56 MET B C 1
ATOM 4620 O O . MET B 1 56 ? 96.713 153.138 113.156 1.00 55.35 56 MET B O 1
ATOM 4625 N N . LEU B 1 57 ? 98.736 153.986 112.664 1.00 50.24 57 LEU B N 1
ATOM 4626 C CA . LEU B 1 57 ? 99.471 152.880 113.256 1.00 42.94 57 LEU B CA 1
ATOM 4627 C C . LEU B 1 57 ? 99.801 153.119 114.720 1.00 46.59 57 LEU B C 1
ATOM 4628 O O . LEU B 1 57 ? 100.019 152.156 115.463 1.00 55.28 57 LEU B O 1
ATOM 4633 N N . ALA B 1 58 ? 99.846 154.381 115.151 1.00 45.88 58 ALA B N 1
ATOM 4634 C CA . ALA B 1 58 ? 100.156 154.668 116.547 1.00 39.83 58 ALA B CA 1
ATOM 4635 C C . ALA B 1 58 ? 99.121 154.068 117.491 1.00 43.66 58 ALA B C 1
ATOM 4636 O O . ALA B 1 58 ? 99.481 153.456 118.502 1.00 51.35 58 ALA B O 1
ATOM 4638 N N . VAL B 1 59 ? 97.832 154.228 117.182 1.00 45.45 59 VAL B N 1
ATOM 4639 C CA . VAL B 1 59 ? 96.799 153.701 118.070 1.00 47.43 59 VAL B CA 1
ATOM 4640 C C . VAL B 1 59 ? 96.796 152.178 118.055 1.00 46.73 59 VAL B C 1
ATOM 4641 O O . VAL B 1 59 ? 96.607 151.537 119.099 1.00 52.75 59 VAL B O 1
ATOM 4645 N N . GLN B 1 60 ? 97.023 151.575 116.887 1.00 45.16 60 GLN B N 1
ATOM 4646 C CA . GLN B 1 60 ? 97.118 150.124 116.801 1.00 43.08 60 GLN B CA 1
ATOM 4647 C C . GLN B 1 60 ? 98.262 149.603 117.656 1.00 40.16 60 GLN B C 1
ATOM 4648 O O . GLN B 1 60 ? 98.090 148.647 118.421 1.00 46.73 60 GLN B O 1
ATOM 4654 N N . GLN B 1 61 ? 99.431 150.234 117.553 1.00 39.78 61 GLN B N 1
ATOM 4655 C CA . GLN B 1 61 ? 100.576 149.793 118.336 1.00 39.34 61 GLN B CA 1
ATOM 4656 C C . GLN B 1 61 ? 100.367 150.026 119.823 1.00 43.45 61 GLN B C 1
ATOM 4657 O O . GLN B 1 61 ? 100.795 149.205 120.632 1.00 51.51 61 GLN B O 1
ATOM 4663 N N . VAL B 1 62 ? 99.704 151.118 120.207 1.00 41.51 62 VAL B N 1
ATOM 4664 C CA . VAL B 1 62 ? 99.449 151.364 121.624 1.00 38.04 62 VAL B CA 1
ATOM 4665 C C . VAL B 1 62 ? 98.532 150.288 122.198 1.00 41.75 62 VAL B C 1
ATOM 4666 O O . VAL B 1 62 ? 98.818 149.700 123.250 1.00 49.84 62 VAL B O 1
ATOM 4670 N N . THR B 1 63 ? 97.420 150.008 121.510 1.00 41.32 63 THR B N 1
ATOM 4671 C CA . THR B 1 63 ? 96.488 149.000 122.007 1.00 38.90 63 THR B CA 1
ATOM 4672 C C . THR B 1 63 ? 97.129 147.620 122.047 1.00 38.52 63 THR B C 1
ATOM 4673 O O . THR B 1 63 ? 96.975 146.886 123.033 1.00 41.74 63 THR B O 1
ATOM 4677 N N . GLN B 1 64 ? 97.850 147.246 120.987 1.00 38.64 64 GLN B N 1
ATOM 4678 C CA . GLN B 1 64 ? 98.510 145.950 120.978 1.00 31.34 64 GLN B CA 1
ATOM 4679 C C . GLN B 1 64 ? 99.593 145.864 122.042 1.00 39.31 64 GLN B C 1
ATOM 4680 O O . GLN B 1 64 ? 99.745 144.818 122.675 1.00 43.10 64 GLN B O 1
ATOM 4686 N N . GLY B 1 65 ? 100.342 146.943 122.265 1.00 38.62 65 GLY B N 1
ATOM 4687 C CA . GLY B 1 65 ? 101.348 146.927 123.310 1.00 37.67 65 GLY 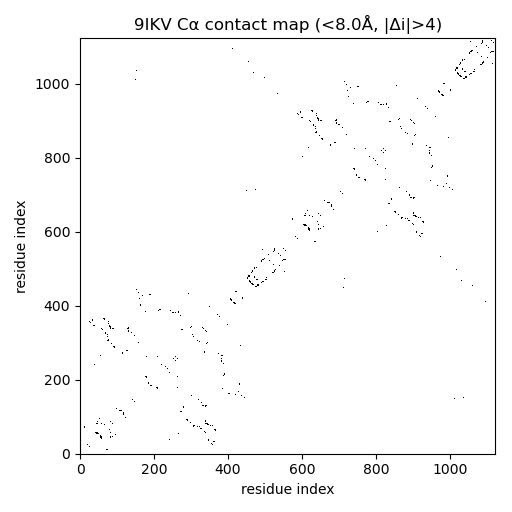B CA 1
ATOM 4688 C C . GLY B 1 65 ? 100.745 146.710 124.682 1.00 40.40 65 GLY B C 1
ATOM 4689 O O . GLY B 1 65 ? 101.231 145.886 125.458 1.00 51.52 65 GLY B O 1
ATOM 4690 N N . LEU B 1 66 ? 99.666 147.430 124.992 1.00 33.97 66 LEU B N 1
ATOM 4691 C CA . LEU B 1 66 ? 99.010 147.227 126.280 1.00 32.51 66 LEU B CA 1
ATOM 4692 C C . LEU B 1 66 ? 98.502 145.795 126.418 1.00 33.64 66 LEU B C 1
ATOM 4693 O O . LEU B 1 66 ? 98.832 145.091 127.383 1.00 38.15 66 LEU B O 1
ATOM 4698 N N . ALA B 1 67 ? 97.724 145.333 125.436 1.00 31.77 67 ALA B N 1
ATOM 4699 C CA . ALA B 1 67 ? 97.075 144.035 125.546 1.00 27.80 67 ALA B CA 1
ATOM 4700 C C . ALA B 1 67 ? 98.045 142.869 125.434 1.00 27.38 67 ALA B C 1
ATOM 4701 O O . ALA B 1 67 ? 97.695 141.756 125.837 1.00 39.94 67 ALA B O 1
ATOM 4703 N N . PHE B 1 68 ? 99.248 143.089 124.909 1.00 29.70 68 PHE B N 1
ATOM 4704 C CA . PHE B 1 68 ? 100.241 142.035 124.805 1.00 28.19 68 PHE B CA 1
ATOM 4705 C C . PHE B 1 68 ? 101.290 142.109 125.901 1.00 35.92 68 PHE B C 1
ATOM 4706 O O . PHE B 1 68 ? 102.020 141.134 126.102 1.00 46.16 68 PHE B O 1
ATOM 4714 N N . ALA B 1 69 ? 101.396 143.240 126.600 1.00 33.64 69 ALA B N 1
ATOM 4715 C CA . ALA B 1 69 ? 102.131 143.262 127.853 1.00 24.46 69 ALA B CA 1
ATOM 4716 C C . ALA B 1 69 ? 101.326 142.624 128.972 1.00 37.75 69 ALA B C 1
ATOM 4717 O O . ALA B 1 69 ? 101.897 141.933 129.820 1.00 43.53 69 ALA B O 1
ATOM 4719 N N . VAL B 1 70 ? 100.007 142.833 128.992 1.00 39.74 70 VAL B N 1
ATOM 4720 C CA . VAL B 1 70 ? 99.187 142.068 129.927 1.00 29.57 70 VAL B CA 1
ATOM 4721 C C . VAL B 1 70 ? 99.229 140.584 129.580 1.00 38.54 70 VAL B C 1
ATOM 4722 O O . VAL B 1 70 ? 99.216 139.729 130.472 1.00 40.63 70 VAL B O 1
ATOM 4726 N N . LEU B 1 71 ? 99.284 140.254 128.289 1.00 45.51 71 LEU B N 1
ATOM 4727 C CA . LEU B 1 71 ? 99.350 138.858 127.869 1.00 35.13 71 LEU B CA 1
ATOM 4728 C C . LEU B 1 71 ? 100.682 138.214 128.234 1.00 34.72 71 LEU B C 1
ATOM 4729 O O . LEU B 1 71 ? 100.757 136.989 128.377 1.00 40.54 71 LEU B O 1
ATOM 4734 N N . SER B 1 72 ? 101.736 139.009 128.384 1.00 35.52 72 SER B N 1
ATOM 4735 C CA . SER B 1 72 ? 103.061 138.502 128.709 1.00 35.54 72 SER B CA 1
ATOM 4736 C C . SER B 1 72 ? 103.301 138.390 130.206 1.00 47.07 72 SER B C 1
ATOM 4737 O O . SER B 1 72 ? 104.428 138.100 130.617 1.00 52.83 72 SER B O 1
ATOM 4740 N N . SER B 1 73 ? 102.272 138.624 131.023 1.00 49.53 73 SER B N 1
ATOM 4741 C CA . SER B 1 73 ? 102.369 138.546 132.481 1.00 37.76 73 SER B CA 1
ATOM 4742 C C . SER B 1 73 ? 103.344 139.582 133.034 1.00 37.98 73 SER B C 1
ATOM 4743 O O . SER B 1 73 ? 104.094 139.315 133.972 1.00 55.80 73 SER B O 1
ATOM 4746 N N . VAL B 1 74 ? 103.339 140.774 132.444 1.00 31.23 74 VAL B N 1
ATOM 4747 C CA . VAL B 1 74 ? 104.079 141.918 132.947 1.00 28.40 74 VAL B CA 1
ATOM 4748 C C . VAL B 1 74 ? 103.136 143.116 132.985 1.00 36.03 74 VAL B C 1
ATOM 4749 O O . VAL B 1 74 ? 101.986 143.036 132.558 1.00 45.83 74 VAL B O 1
ATOM 4753 N N . HIS B 1 75 ? 103.631 144.228 133.515 1.00 38.06 75 HIS B N 1
ATOM 4754 C CA . HIS B 1 75 ? 102.819 145.430 133.595 1.00 38.21 75 HIS B CA 1
ATOM 4755 C C . HIS B 1 75 ? 102.497 145.948 132.194 1.00 44.26 75 HIS B C 1
ATOM 4756 O O . HIS B 1 75 ? 103.334 145.882 131.292 1.00 49.24 75 HIS B O 1
ATOM 4763 N N . PRO B 1 76 ? 101.281 146.462 131.985 1.00 39.90 76 PRO B N 1
ATOM 4764 C CA . PRO B 1 76 ? 100.914 146.977 130.657 1.00 38.65 76 PRO B CA 1
ATOM 4765 C C . PRO B 1 76 ? 101.745 148.161 130.192 1.00 44.08 76 PRO B C 1
ATOM 4766 O O . PRO B 1 76 ? 101.770 148.430 128.986 1.00 47.11 76 PRO B O 1
ATOM 4770 N N . VAL B 1 77 ? 102.418 148.880 131.092 1.00 45.90 77 VAL B N 1
ATOM 4771 C CA . VAL B 1 77 ? 103.216 150.025 130.665 1.00 40.75 77 VAL B CA 1
ATOM 4772 C C . VAL B 1 77 ? 104.433 149.608 129.850 1.00 40.70 77 VAL B C 1
ATOM 4773 O O . VAL B 1 77 ? 104.943 150.412 129.061 1.00 46.51 77 VAL B O 1
ATOM 4777 N N . PHE B 1 78 ? 104.908 148.373 130.003 1.00 36.70 78 PHE B N 1
ATOM 4778 C CA . PHE B 1 78 ? 106.093 147.931 129.281 1.00 37.21 78 PHE B CA 1
ATOM 4779 C C . PHE B 1 78 ? 105.804 147.599 127.823 1.00 43.36 78 PHE B C 1
ATOM 4780 O O . PHE B 1 78 ? 106.712 147.682 126.988 1.00 54.30 78 PHE B O 1
ATOM 4788 N N . GLY B 1 79 ? 104.566 147.228 127.496 1.00 38.05 79 GLY B N 1
ATOM 4789 C CA . GLY B 1 79 ? 104.194 147.093 126.101 1.00 33.37 79 GLY B CA 1
ATOM 4790 C C . GLY B 1 79 ? 104.274 148.403 125.350 1.00 39.97 79 GLY B C 1
ATOM 4791 O O . GLY B 1 79 ? 104.526 148.417 124.143 1.00 50.69 79 GLY B O 1
ATOM 4792 N N . LEU B 1 80 ? 104.046 149.519 126.044 1.00 37.04 80 LEU B N 1
ATOM 4793 C CA . LEU B 1 80 ? 104.235 150.827 125.430 1.00 34.95 80 LEU B CA 1
ATOM 4794 C C . LEU B 1 80 ? 105.692 151.067 125.064 1.00 37.91 80 LEU B C 1
ATOM 4795 O O . LEU B 1 80 ? 105.976 151.626 124.000 1.00 46.75 80 LEU B O 1
ATOM 4800 N N . TYR B 1 81 ? 106.625 150.673 125.932 1.00 38.23 81 TYR B N 1
ATOM 4801 C CA . TYR B 1 81 ? 108.037 150.728 125.574 1.00 35.46 81 TYR B CA 1
ATOM 4802 C C . TYR B 1 81 ? 108.359 149.787 124.424 1.00 39.32 81 TYR B C 1
ATOM 4803 O O . TYR B 1 81 ? 109.185 150.120 123.569 1.00 44.88 81 TYR B O 1
ATOM 4812 N N . GLY B 1 82 ? 107.724 148.614 124.390 1.00 44.39 82 GLY B N 1
ATOM 4813 C CA . GLY B 1 82 ? 107.968 147.668 123.316 1.00 36.68 82 GLY B CA 1
ATOM 4814 C C . GLY B 1 82 ? 107.535 148.152 121.949 1.00 40.86 82 GLY B C 1
ATOM 4815 O O . GLY B 1 82 ? 107.899 147.536 120.944 1.00 53.31 82 GLY B O 1
ATOM 4816 N N . SER B 1 83 ? 106.758 149.228 121.886 1.00 33.45 83 SER B N 1
ATOM 4817 C CA . SER B 1 83 ? 106.313 149.801 120.625 1.00 35.48 83 SER B CA 1
ATOM 4818 C C . SER B 1 83 ? 107.145 151.001 120.193 1.00 43.42 83 SER B C 1
ATOM 4819 O O . SER B 1 83 ? 106.787 151.667 119.218 1.00 46.21 83 SER B O 1
ATOM 4822 N N . LEU B 1 84 ? 108.235 151.298 120.897 1.00 43.85 84 LEU B N 1
ATOM 4823 C CA . LEU B 1 84 ? 109.007 152.508 120.649 1.00 34.33 84 LEU B CA 1
ATOM 4824 C C . LEU B 1 84 ? 110.423 152.232 120.167 1.00 37.51 84 LEU B C 1
ATOM 4825 O O . LEU B 1 84 ? 110.826 152.754 119.123 1.00 50.83 84 LEU B O 1
ATOM 4830 N N . PHE B 1 85 ? 111.196 151.432 120.896 1.00 32.76 85 PHE B N 1
ATOM 4831 C CA . PHE B 1 85 ? 112.619 151.271 120.605 1.00 31.62 85 PHE B CA 1
ATOM 4832 C C . PHE B 1 85 ? 112.899 150.280 119.475 1.00 43.51 85 PHE B C 1
ATOM 4833 O O . PHE B 1 85 ? 113.689 150.597 118.570 1.00 51.20 85 PHE B O 1
ATOM 4841 N N . PRO B 1 86 ? 112.309 149.076 119.479 1.00 42.05 86 PRO B N 1
ATOM 4842 C CA . PRO B 1 86 ? 112.536 148.169 118.347 1.00 40.94 86 PRO B CA 1
ATOM 4843 C C . PRO B 1 86 ? 112.086 148.739 117.019 1.00 36.52 86 PRO B C 1
ATOM 4844 O O . PRO B 1 86 ? 112.694 148.415 115.995 1.00 44.38 86 PRO B O 1
ATOM 4848 N N . ALA B 1 87 ? 111.057 149.588 116.999 1.00 29.25 87 ALA B N 1
ATOM 4849 C CA . ALA B 1 87 ? 110.673 150.238 115.752 1.00 28.97 87 ALA B CA 1
ATOM 4850 C C . ALA B 1 87 ? 111.792 151.126 115.224 1.00 39.30 87 ALA B C 1
ATOM 4851 O O . ALA B 1 87 ? 112.094 151.104 114.027 1.00 51.64 87 ALA B O 1
ATOM 4853 N N . ILE B 1 88 ? 112.432 151.899 116.103 1.00 37.64 88 ILE B N 1
ATOM 4854 C CA . ILE B 1 88 ? 113.537 152.757 115.682 1.00 35.53 88 ILE B CA 1
ATOM 4855 C C . ILE B 1 88 ? 114.706 151.916 115.183 1.00 40.14 88 ILE B C 1
ATOM 4856 O O . ILE B 1 88 ? 115.302 152.202 114.134 1.00 46.46 88 ILE B O 1
ATOM 4861 N N . ILE B 1 89 ? 115.052 150.865 115.928 1.00 30.68 89 ILE B N 1
ATOM 4862 C CA . ILE B 1 89 ? 116.198 150.054 115.531 1.00 28.15 89 ILE B CA 1
ATOM 4863 C C . ILE B 1 89 ? 115.934 149.360 114.202 1.00 30.41 89 ILE B C 1
ATOM 4864 O O . ILE B 1 89 ? 116.825 149.287 113.349 1.00 43.53 89 ILE B O 1
ATOM 4869 N N . TYR B 1 90 ? 114.719 148.850 113.990 1.00 34.61 90 TYR B N 1
ATOM 4870 C CA . TYR B 1 90 ? 114.409 148.218 112.714 1.00 32.94 90 TYR B CA 1
ATOM 4871 C C . TYR B 1 90 ? 114.349 149.232 111.583 1.00 32.11 90 TYR B C 1
ATOM 4872 O O . TYR B 1 90 ? 114.694 148.901 110.445 1.00 45.53 90 TYR B O 1
ATOM 4881 N N . ALA B 1 91 ? 113.908 150.459 111.860 1.00 36.80 91 ALA B N 1
ATOM 4882 C CA . ALA B 1 91 ? 113.950 151.486 110.828 1.00 40.44 91 ALA B CA 1
ATOM 4883 C C . ALA B 1 91 ? 115.381 151.750 110.390 1.00 39.37 91 ALA B C 1
ATOM 4884 O O . ALA B 1 91 ? 115.650 151.926 109.198 1.00 44.46 91 ALA B O 1
ATOM 4886 N N . ILE B 1 92 ? 116.313 151.771 111.341 1.00 43.26 92 ILE B N 1
ATOM 4887 C CA . ILE B 1 92 ? 117.710 151.986 110.976 1.00 43.21 92 ILE B CA 1
ATOM 4888 C C . ILE B 1 92 ? 118.291 150.776 110.245 1.00 43.83 92 ILE B C 1
ATOM 4889 O O . ILE B 1 92 ? 119.017 150.930 109.259 1.00 48.45 92 ILE B O 1
ATOM 4894 N N . PHE B 1 93 ? 117.989 149.559 110.701 1.00 43.77 93 PHE B N 1
ATOM 4895 C CA . PHE B 1 93 ? 118.676 148.364 110.219 1.00 32.66 93 PHE B CA 1
ATOM 4896 C C . PHE B 1 93 ? 117.815 147.428 109.379 1.00 40.45 93 PHE B C 1
ATOM 4897 O O . PHE B 1 93 ? 118.268 146.325 109.064 1.00 49.05 93 PHE B O 1
ATOM 4905 N N . GLY B 1 94 ? 116.601 147.818 109.004 1.00 40.56 94 GLY B N 1
ATOM 4906 C CA . GLY B 1 94 ? 115.714 146.878 108.342 1.00 36.21 94 GLY B CA 1
ATOM 4907 C C . GLY B 1 94 ? 115.515 147.098 106.858 1.00 44.17 94 GLY B C 1
ATOM 4908 O O . GLY B 1 94 ? 115.609 148.229 106.373 1.00 55.53 94 GLY B O 1
ATOM 4909 N N . MET B 1 95 ? 115.223 146.022 106.127 1.00 41.63 95 MET B N 1
ATOM 4910 C CA . MET B 1 95 ? 115.031 146.078 104.682 1.00 49.33 95 MET B CA 1
ATOM 4911 C C . MET B 1 95 ? 113.572 146.220 104.269 1.00 51.46 95 MET B C 1
ATOM 4912 O O . MET B 1 95 ? 113.274 146.975 103.33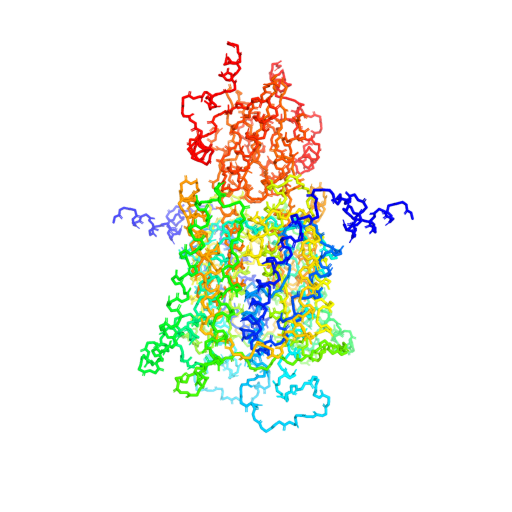9 1.00 57.04 95 MET B O 1
ATOM 4917 N N . GLY B 1 96 ? 112.658 145.505 104.919 1.00 42.35 96 GLY B N 1
ATOM 4918 C CA . GLY B 1 96 ? 111.257 145.586 104.540 1.00 41.90 96 GLY B CA 1
ATOM 4919 C C . GLY B 1 96 ? 110.691 146.975 104.780 1.00 47.52 96 GLY B C 1
ATOM 4920 O O . GLY B 1 96 ? 111.015 147.641 105.764 1.00 58.80 96 GLY B O 1
ATOM 4921 N N . HIS B 1 97 ? 109.830 147.415 103.863 1.00 42.50 97 HIS B N 1
ATOM 4922 C CA . HIS B 1 97 ? 109.258 148.753 103.949 1.00 45.11 97 HIS B CA 1
ATOM 4923 C C . HIS B 1 97 ? 107.997 148.813 104.796 1.00 50.47 97 HIS B C 1
ATOM 4924 O O . HIS B 1 97 ? 107.799 149.790 105.526 1.00 53.09 97 HIS B O 1
ATOM 4931 N N . HIS B 1 98 ? 107.137 147.803 104.716 1.00 51.27 98 HIS B N 1
ATOM 4932 C CA . HIS B 1 98 ? 105.851 147.803 105.404 1.00 47.26 98 HIS B CA 1
ATOM 4933 C C . HIS B 1 98 ? 105.857 146.874 106.613 1.00 50.32 98 HIS B C 1
ATOM 4934 O O . HIS B 1 98 ? 104.844 146.265 106.952 1.00 57.05 98 HIS B O 1
ATOM 4941 N N . VAL B 1 99 ? 107.000 146.761 107.280 1.00 38.63 99 VAL B N 1
ATOM 4942 C CA . VAL B 1 99 ? 107.155 145.909 108.452 1.00 38.80 99 VAL B CA 1
ATOM 4943 C C . VAL B 1 99 ? 107.241 146.809 109.675 1.00 45.36 99 VAL B C 1
ATOM 4944 O O . VAL B 1 99 ? 108.141 147.652 109.771 1.00 47.13 99 VAL B O 1
ATOM 4948 N N . ALA B 1 100 ? 106.309 146.634 110.606 1.00 42.78 100 ALA B N 1
ATOM 4949 C CA . ALA B 1 100 ? 106.237 147.437 111.824 1.00 38.49 100 ALA B CA 1
ATOM 4950 C C . ALA B 1 100 ? 106.486 146.521 113.015 1.00 42.90 100 ALA B C 1
ATOM 4951 O O . ALA B 1 100 ? 105.636 145.693 113.357 1.00 48.98 100 ALA B O 1
ATOM 4953 N N . THR B 1 101 ? 107.643 146.675 113.650 1.00 37.65 101 THR B N 1
ATOM 4954 C CA . THR B 1 101 ? 107.993 145.855 114.797 1.00 30.21 101 THR B CA 1
ATOM 4955 C C . THR B 1 101 ? 107.268 146.354 116.044 1.00 36.54 101 THR B C 1
ATOM 4956 O O . THR B 1 101 ? 106.862 147.515 116.136 1.00 46.78 101 THR B O 1
ATOM 4960 N N . GLY B 1 102 ? 107.114 145.459 117.016 1.00 38.61 102 GLY B N 1
ATOM 4961 C CA . GLY B 1 102 ? 106.311 145.759 118.183 1.00 43.23 102 GLY B CA 1
ATOM 4962 C C . GLY B 1 102 ? 106.219 144.616 119.170 1.00 38.95 102 GLY B C 1
ATOM 4963 O O . GLY B 1 102 ? 107.235 144.015 119.515 1.00 43.92 102 GLY B O 1
ATOM 4964 N N . THR B 1 103 ? 105.013 144.308 119.644 1.00 38.41 103 THR B N 1
ATOM 4965 C CA . THR B 1 103 ? 104.833 143.338 120.718 1.00 41.50 103 THR B CA 1
ATOM 4966 C C . THR B 1 103 ? 104.617 141.909 120.232 1.00 47.63 103 THR B C 1
ATOM 4967 O O . THR B 1 103 ? 105.225 140.988 120.785 1.00 50.98 103 THR B O 1
ATOM 4971 N N . PHE B 1 104 ? 103.763 141.691 119.228 1.00 35.05 104 PHE B N 1
ATOM 4972 C CA . PHE B 1 104 ? 103.654 140.376 118.597 1.00 33.70 104 PHE B CA 1
ATOM 4973 C C . PHE B 1 104 ? 103.258 139.249 119.545 1.00 39.50 104 PHE B C 1
ATOM 4974 O O . PHE B 1 104 ? 104.114 138.469 119.970 1.00 54.56 104 PHE B O 1
ATOM 4982 N N . ALA B 1 105 ? 101.975 139.175 119.896 1.00 36.94 105 ALA B N 1
ATOM 4983 C CA . ALA B 1 105 ? 101.432 138.242 120.881 1.00 35.52 105 ALA B CA 1
ATOM 4984 C C . ALA B 1 105 ? 101.988 136.823 120.823 1.00 38.51 105 ALA B C 1
ATOM 4985 O O . ALA B 1 105 ? 101.988 136.126 121.842 1.00 56.93 105 ALA B O 1
ATOM 4987 N N . LEU B 1 106 ? 102.437 136.364 119.652 1.00 29.14 106 LEU B N 1
ATOM 4988 C CA . LEU B 1 106 ? 103.019 135.027 119.576 1.00 26.35 106 LEU B CA 1
ATOM 4989 C C . LEU B 1 106 ? 104.244 134.892 120.470 1.00 36.24 106 LEU B C 1
ATOM 4990 O O . LEU B 1 106 ? 104.415 133.865 121.134 1.00 47.16 106 LEU B O 1
ATOM 4995 N N . THR B 1 107 ? 105.112 135.901 120.487 1.00 40.18 107 THR B N 1
ATOM 4996 C CA . THR B 1 107 ? 106.277 135.894 121.362 1.00 31.76 107 THR B CA 1
ATOM 4997 C C . THR B 1 107 ? 105.915 136.169 122.814 1.00 35.87 107 THR B C 1
ATOM 4998 O O . THR B 1 107 ? 106.602 135.685 123.723 1.00 49.90 107 THR B O 1
ATOM 5002 N N . SER B 1 108 ? 104.859 136.950 123.051 1.00 30.48 108 SER B N 1
ATOM 5003 C CA . SER B 1 108 ? 104.401 137.185 124.415 1.00 28.60 108 SER B CA 1
ATOM 5004 C C . SER B 1 108 ? 103.886 135.902 125.050 1.00 32.47 108 SER B C 1
ATOM 5005 O O . SER B 1 108 ? 104.143 135.641 126.231 1.00 49.19 108 SER B O 1
ATOM 5008 N N . LEU B 1 109 ? 103.154 135.091 124.286 1.00 25.42 109 LEU B N 1
ATOM 5009 C CA . LEU B 1 109 ? 102.677 133.813 124.797 1.00 29.49 109 LEU B CA 1
ATOM 5010 C C . LEU B 1 109 ? 103.817 132.853 125.102 1.00 36.91 109 LEU B C 1
ATOM 5011 O O . LEU B 1 109 ? 103.626 131.911 125.876 1.00 49.22 109 LEU B O 1
ATOM 5016 N N . ILE B 1 110 ? 104.990 133.065 124.514 1.00 35.47 110 ILE B N 1
ATOM 5017 C CA . ILE B 1 110 ? 106.154 132.242 124.819 1.00 34.74 110 ILE B CA 1
ATOM 5018 C C . ILE B 1 110 ? 106.887 132.762 126.047 1.00 34.34 110 ILE B C 1
ATOM 5019 O O . ILE B 1 110 ? 107.278 131.984 126.919 1.00 40.25 110 ILE B O 1
ATOM 5024 N N . SER B 1 111 ? 107.079 134.079 126.138 1.00 35.94 111 SER B N 1
ATOM 5025 C CA . SER B 1 111 ? 107.768 134.647 127.292 1.00 33.27 111 SER B CA 1
ATOM 5026 C C . SER B 1 111 ? 106.941 134.552 128.568 1.00 39.55 111 SER B C 1
ATOM 5027 O O . SER B 1 111 ? 107.513 134.555 129.667 1.00 47.92 111 SER B O 1
ATOM 5030 N N . ALA B 1 112 ? 105.613 134.473 128.451 1.00 40.42 112 ALA B N 1
ATOM 5031 C CA . ALA B 1 112 ? 104.776 134.333 129.634 1.00 35.51 112 ALA B CA 1
ATOM 5032 C C . ALA B 1 112 ? 105.071 133.042 130.380 1.00 42.98 112 ALA B C 1
ATOM 5033 O O . ALA B 1 112 ? 104.967 133.007 131.609 1.00 49.67 112 ALA B O 1
ATOM 5035 N N . ASN B 1 113 ? 105.440 131.979 129.665 1.00 45.24 113 ASN B N 1
ATOM 5036 C CA . ASN B 1 113 ? 105.794 130.729 130.329 1.00 42.88 113 ASN B CA 1
ATOM 5037 C C . ASN B 1 113 ? 106.987 130.923 131.255 1.00 46.85 113 ASN B C 1
ATOM 5038 O O . ASN B 1 113 ? 106.960 130.507 132.419 1.00 55.48 113 ASN B O 1
ATOM 5043 N N . ALA B 1 114 ? 108.043 131.565 130.754 1.00 46.03 114 ALA B N 1
ATOM 5044 C CA . ALA B 1 114 ? 109.213 131.826 131.583 1.00 41.01 114 ALA B CA 1
ATOM 5045 C C . ALA B 1 114 ? 108.874 132.750 132.744 1.00 37.14 114 ALA B C 1
ATOM 5046 O O . ALA B 1 114 ? 109.315 132.518 133.877 1.00 49.88 114 ALA B O 1
ATOM 5048 N N . VAL B 1 115 ? 108.091 133.798 132.484 1.00 36.22 115 VAL B N 1
ATOM 5049 C CA . VAL B 1 115 ? 107.748 134.743 133.545 1.00 37.96 115 VAL B CA 1
ATOM 5050 C C . VAL B 1 115 ? 106.981 134.044 134.660 1.00 43.55 115 VAL B C 1
ATOM 5051 O O . VAL B 1 115 ? 107.266 134.238 135.846 1.00 47.36 115 VAL B O 1
ATOM 5055 N N . GLU B 1 116 ? 106.002 133.214 134.300 1.00 53.08 116 GLU B N 1
ATOM 5056 C CA . GLU B 1 116 ? 105.188 132.538 135.300 1.00 46.68 116 GLU B CA 1
ATOM 5057 C C . GLU B 1 116 ? 105.917 131.393 135.985 1.00 51.11 116 GLU B C 1
ATOM 5058 O O . GLU B 1 116 ? 105.586 131.067 137.129 1.00 57.70 116 GLU B O 1
ATOM 5064 N N . ARG B 1 117 ? 106.888 130.768 135.321 1.00 51.45 117 ARG B N 1
ATOM 5065 C CA . ARG B 1 117 ? 107.630 129.693 135.966 1.00 46.72 117 ARG B CA 1
ATOM 5066 C C . ARG B 1 117 ? 108.674 130.233 136.935 1.00 48.94 117 ARG B C 1
ATOM 5067 O O . ARG B 1 117 ? 108.777 129.752 138.068 1.00 59.01 117 ARG B O 1
ATOM 5075 N N . ILE B 1 118 ? 109.457 131.225 136.513 1.00 46.51 118 ILE B N 1
ATOM 5076 C CA . ILE B 1 118 ? 110.499 131.758 137.384 1.00 48.44 118 ILE B CA 1
ATOM 5077 C C . ILE B 1 118 ? 109.901 132.567 138.529 1.00 52.72 118 ILE B C 1
ATOM 5078 O O . ILE B 1 118 ? 110.352 132.465 139.674 1.00 57.32 118 ILE B O 1
ATOM 5083 N N . VAL B 1 119 ? 108.880 133.371 138.252 1.00 54.37 119 VAL B N 1
ATOM 5084 C CA . VAL B 1 119 ? 108.260 134.203 139.281 1.00 53.54 119 VAL B CA 1
ATOM 5085 C C . VAL B 1 119 ? 106.770 133.892 139.339 1.00 61.41 119 VAL B C 1
ATOM 5086 O O . VAL B 1 119 ? 105.958 134.637 138.771 1.00 62.35 119 VAL B O 1
ATOM 5090 N N . PRO B 1 120 ? 106.363 132.816 139.998 1.00 69.32 120 PRO B N 1
ATOM 5091 C CA . PRO B 1 120 ? 104.940 132.482 140.093 1.00 68.42 120 PRO B CA 1
ATOM 5092 C C . PRO B 1 120 ? 104.196 133.452 141.007 1.00 68.03 120 PRO B C 1
ATOM 5093 O O . PRO B 1 120 ? 104.782 134.292 141.685 1.00 67.24 120 PRO B O 1
ATOM 5097 N N . GLN B 1 121 ? 102.869 133.317 141.003 1.00 70.24 121 GLN B N 1
ATOM 5098 C CA . GLN B 1 121 ? 101.975 134.271 141.648 1.00 73.15 121 GLN B CA 1
ATOM 5099 C C . GLN B 1 121 ? 102.073 134.271 143.169 1.00 78.38 121 GLN B C 1
ATOM 5100 O O . GLN B 1 121 ? 101.579 135.213 143.798 1.00 77.59 121 GLN B O 1
ATOM 5106 N N . ASN B 1 122 ? 102.704 133.267 143.777 1.00 81.83 122 ASN B N 1
ATOM 5107 C CA . ASN B 1 122 ? 102.653 133.123 145.229 1.00 78.01 122 ASN B CA 1
ATOM 5108 C C . ASN B 1 122 ? 103.527 134.125 145.975 1.00 81.26 122 ASN B C 1
ATOM 5109 O O . ASN B 1 122 ? 103.436 134.197 147.205 1.00 81.31 122 ASN B O 1
ATOM 5114 N N . MET B 1 123 ? 104.360 134.901 145.281 1.00 80.76 123 MET B N 1
ATOM 5115 C CA . MET B 1 123 ? 105.076 136.008 145.901 1.00 80.99 123 MET B CA 1
ATOM 5116 C C . MET B 1 123 ? 104.521 137.364 145.487 1.00 82.29 123 MET B C 1
ATOM 5117 O O . MET B 1 123 ? 105.262 138.353 145.475 1.00 82.77 123 MET B O 1
ATOM 5122 N N . GLN B 1 124 ? 103.233 137.429 145.144 1.00 83.19 124 GLN B N 1
ATOM 5123 C CA . GLN B 1 124 ? 102.631 138.699 144.756 1.00 84.78 124 GLN B CA 1
ATOM 5124 C C . GLN B 1 124 ? 102.661 139.702 145.903 1.00 87.32 124 GLN B C 1
ATOM 5125 O O . GLN B 1 124 ? 102.990 140.877 145.699 1.00 84.41 124 GLN B O 1
ATOM 5131 N N . ASN B 1 125 ? 102.334 139.261 147.113 1.00 96.57 125 ASN B N 1
ATOM 5132 C CA . ASN B 1 125 ? 102.232 140.133 148.273 1.00 94.84 125 ASN B CA 1
ATOM 5133 C C . ASN B 1 125 ? 103.517 140.083 149.098 1.00 94.73 125 ASN B C 1
ATOM 5134 O O . ASN B 1 125 ? 104.448 139.327 148.804 1.00 90.82 125 ASN B O 1
ATOM 5139 N N . LEU B 1 126 ? 103.548 140.906 150.145 1.00 101.27 126 LEU B N 1
ATOM 5140 C CA . LEU B 1 126 ? 104.692 141.029 151.048 1.00 103.95 126 LEU B CA 1
ATOM 5141 C C . LEU B 1 126 ? 105.959 141.404 150.278 1.00 103.22 126 LEU B C 1
ATOM 5142 O O . LEU B 1 126 ? 106.951 140.674 150.251 1.00 102.18 126 LEU B O 1
ATOM 5147 N N . THR B 1 127 ? 105.906 142.573 149.650 1.00 99.24 127 THR B N 1
ATOM 5148 C CA . THR B 1 127 ? 106.994 143.093 148.837 1.00 99.81 127 THR B CA 1
ATOM 5149 C C . THR B 1 127 ? 107.627 144.304 149.520 1.00 100.21 127 THR B C 1
ATOM 5150 O O . THR B 1 127 ? 107.233 144.711 150.617 1.00 96.71 127 THR B O 1
ATOM 5154 N N . THR B 1 128 ? 108.625 144.882 148.852 1.00 100.29 128 THR B N 1
ATOM 5155 C CA . THR B 1 128 ? 109.391 145.990 149.409 1.00 99.91 128 THR B CA 1
ATOM 5156 C C . THR B 1 128 ? 108.893 147.345 148.912 1.00 99.43 128 THR B C 1
ATOM 5157 O O . THR B 1 128 ? 108.793 148.295 149.695 1.00 95.84 128 THR B O 1
ATOM 5161 N N . GLN B 1 129 ? 108.591 147.446 147.617 1.00 96.77 129 GLN B N 1
ATOM 5162 C CA . GLN B 1 129 ? 108.146 148.669 146.950 1.00 94.55 129 GLN B CA 1
ATOM 5163 C C . GLN B 1 129 ? 109.209 149.761 146.943 1.00 96.01 129 GLN B C 1
ATOM 5164 O O . GLN B 1 129 ? 108.926 150.892 146.531 1.00 93.58 129 GLN B O 1
ATOM 5170 N N . SER B 1 130 ? 110.426 149.451 147.388 1.00 100.51 130 SER B N 1
ATOM 5171 C CA . SER B 1 130 ? 111.534 150.397 147.373 1.00 99.11 130 SER B CA 1
ATOM 5172 C C . SER B 1 130 ? 112.813 149.670 146.983 1.00 101.00 130 SER B C 1
ATOM 5173 O O . SER B 1 130 ? 112.753 148.553 146.458 1.00 100.23 130 SER B O 1
ATOM 5176 N N . ASN B 1 131 ? 113.969 150.291 147.231 1.00 100.39 131 ASN B N 1
ATOM 5177 C CA . ASN B 1 131 ? 115.271 149.707 146.907 1.00 99.55 131 ASN B CA 1
ATOM 5178 C C . ASN B 1 131 ? 115.372 149.420 145.405 1.00 99.29 131 ASN B C 1
ATOM 5179 O O . ASN B 1 131 ? 115.385 148.274 144.951 1.00 96.62 131 ASN B O 1
ATOM 5184 N N . THR B 1 132 ? 115.405 150.522 144.648 1.00 90.10 132 THR B N 1
ATOM 5185 C CA . THR B 1 132 ? 115.456 150.521 143.181 1.00 91.40 132 THR B CA 1
ATOM 5186 C C . THR B 1 132 ? 114.138 150.038 142.579 1.00 89.52 132 THR B C 1
ATOM 5187 O O . THR B 1 132 ? 114.120 149.266 141.621 1.00 86.65 132 THR B O 1
ATOM 5191 N N . SER B 1 133 ? 113.026 150.500 143.147 1.00 83.76 133 SER B N 1
ATOM 5192 C CA . SER B 1 133 ? 111.713 150.292 142.549 1.00 81.61 133 SER B CA 1
ATOM 5193 C C . SER B 1 133 ? 111.544 151.305 141.427 1.00 82.71 133 SER B C 1
ATOM 5194 O O . SER B 1 133 ? 111.171 152.457 141.671 1.00 84.82 133 SER B O 1
ATOM 5197 N N . VAL B 1 134 ? 111.826 150.878 140.200 1.00 71.43 134 VAL B N 1
ATOM 5198 C CA . VAL B 1 134 ? 111.810 151.776 139.054 1.00 66.23 134 VAL B CA 1
ATOM 5199 C C . VAL B 1 134 ? 110.403 152.332 138.850 1.00 66.78 134 VAL B C 1
ATOM 5200 O O . VAL B 1 134 ? 109.399 151.683 139.155 1.00 72.16 134 VAL B O 1
ATOM 5204 N N . LEU B 1 135 ? 110.338 153.563 138.336 1.00 61.78 135 LEU B N 1
ATOM 5205 C CA . LEU B 1 135 ? 109.082 154.275 138.124 1.00 64.29 135 LEU B CA 1
ATOM 5206 C C . LEU B 1 135 ? 108.319 154.437 139.430 1.00 70.25 135 LEU B C 1
ATOM 5207 O O . LEU B 1 135 ? 108.765 155.149 140.336 1.00 76.22 135 LEU B O 1
ATOM 5212 N N . GLY B 1 136 ? 107.169 153.783 139.532 1.00 62.21 136 GLY B N 1
ATOM 5213 C CA . GLY B 1 136 ? 106.398 153.787 140.756 1.00 63.15 136 GLY B CA 1
ATOM 5214 C C . GLY B 1 136 ? 105.845 152.407 141.026 1.00 63.54 136 GLY B C 1
ATOM 5215 O O . GLY B 1 136 ? 105.085 152.197 141.975 1.00 65.98 136 GLY B O 1
ATOM 5216 N N . LEU B 1 137 ? 106.231 151.458 140.179 1.00 62.33 137 LEU B N 1
ATOM 5217 C CA . LEU B 1 137 ? 105.709 150.105 140.277 1.00 63.06 137 LEU B CA 1
ATOM 5218 C C . LEU B 1 137 ? 106.148 149.451 141.577 1.00 59.60 137 LEU B C 1
ATOM 5219 O O . LEU B 1 137 ? 107.235 149.721 142.095 1.00 56.64 137 LEU B O 1
ATOM 5224 N N . SER B 1 138 ? 105.292 148.586 142.102 1.00 69.45 138 SER B N 1
ATOM 5225 C CA . SER B 1 138 ? 105.615 147.816 143.292 1.00 73.29 138 SER B CA 1
ATOM 5226 C C . SER B 1 138 ? 106.674 146.779 142.937 1.00 70.19 138 SER B C 1
ATOM 5227 O O . SER B 1 138 ? 107.069 146.619 141.780 1.00 70.73 138 SER B O 1
ATOM 5230 N N . ASP B 1 139 ? 107.148 146.054 143.942 1.00 73.22 139 ASP B N 1
ATOM 5231 C CA . ASP B 1 139 ? 108.043 144.944 143.676 1.00 70.04 139 ASP B CA 1
ATOM 5232 C C . ASP B 1 139 ? 107.229 143.755 143.173 1.00 74.14 139 ASP B C 1
ATOM 5233 O O . ASP B 1 139 ? 105.995 143.771 143.177 1.00 78.34 139 ASP B O 1
ATOM 5238 N N . PHE B 1 140 ? 107.940 142.734 142.691 1.00 62.62 140 PHE B N 1
ATOM 5239 C CA . PHE B 1 140 ? 107.378 141.558 142.029 1.00 63.99 140 PHE B CA 1
ATOM 5240 C C . PHE B 1 140 ? 106.868 141.939 140.641 1.00 67.58 140 PHE B C 1
ATOM 5241 O O . PHE B 1 140 ? 106.594 141.069 139.810 1.00 71.14 140 PHE B O 1
ATOM 5249 N N . GLU B 1 141 ? 106.800 143.239 140.359 1.00 63.72 141 GLU B N 1
ATOM 5250 C CA . GLU B 1 141 ? 106.601 143.714 138.999 1.00 55.42 141 GLU B CA 1
ATOM 5251 C C . GLU B 1 141 ? 107.917 143.913 138.272 1.00 60.24 141 GLU B C 1
ATOM 5252 O O . GLU B 1 141 ? 107.990 143.658 137.066 1.00 67.79 141 GLU B O 1
ATOM 5258 N N . MET B 1 142 ? 108.953 144.365 138.978 1.00 54.63 142 MET B N 1
ATOM 5259 C CA . MET B 1 142 ? 110.291 144.384 138.409 1.00 56.01 142 MET B CA 1
ATOM 5260 C C . MET B 1 142 ? 110.863 142.982 138.274 1.00 55.61 142 MET B C 1
ATOM 5261 O O . MET B 1 142 ? 111.640 142.721 137.351 1.00 63.49 142 MET B O 1
ATOM 5266 N N . GLN B 1 143 ? 110.487 142.070 139.172 1.00 48.70 143 GLN B N 1
ATOM 5267 C CA . GLN B 1 143 ? 110.951 140.693 139.075 1.00 51.31 143 GLN B CA 1
ATOM 5268 C C . GLN B 1 143 ? 110.464 140.004 137.809 1.00 59.07 143 GLN B C 1
ATOM 5269 O O . GLN B 1 143 ? 111.144 139.102 137.312 1.00 63.74 143 GLN B O 1
ATOM 5275 N N . ARG B 1 144 ? 109.307 140.400 137.283 1.00 53.34 144 ARG B N 1
ATOM 5276 C CA . ARG B 1 144 ? 108.777 139.804 136.064 1.00 49.09 144 ARG B CA 1
ATOM 5277 C C . ARG B 1 144 ? 109.311 140.483 134.811 1.00 45.32 144 ARG B C 1
ATOM 5278 O O . ARG B 1 144 ? 109.653 139.806 133.831 1.00 55.98 144 ARG B O 1
ATOM 5286 N N . ILE B 1 145 ? 109.393 141.815 134.822 1.00 37.68 145 ILE B N 1
ATOM 5287 C CA . ILE B 1 145 ? 109.957 142.513 133.680 1.00 37.81 145 ILE B CA 1
ATOM 5288 C C . ILE B 1 145 ? 111.434 142.195 133.520 1.00 41.54 145 ILE B C 1
ATOM 5289 O O . ILE B 1 145 ? 111.938 142.202 132.396 1.00 52.28 145 ILE B O 1
ATOM 5294 N N . HIS B 1 146 ? 112.144 141.893 134.609 1.00 46.39 146 HIS B N 1
ATOM 5295 C CA . HIS B 1 146 ? 113.537 141.481 134.477 1.00 42.50 146 HIS B CA 1
ATOM 5296 C C . HIS B 1 146 ? 113.652 140.151 133.745 1.00 41.59 146 HIS B C 1
ATOM 5297 O O . HIS B 1 146 ? 114.525 139.982 132.888 1.00 57.73 146 HIS B O 1
ATOM 5304 N N . VAL B 1 147 ? 112.774 139.199 134.060 1.00 32.83 147 VAL B N 1
ATOM 5305 C CA . VAL B 1 147 ? 112.786 137.917 133.363 1.00 36.37 147 VAL B CA 1
ATOM 5306 C C . VAL B 1 147 ? 112.430 138.105 131.893 1.00 44.54 147 VAL B C 1
ATOM 5307 O O . VAL B 1 147 ? 113.055 137.509 131.005 1.00 50.94 147 VAL B O 1
ATOM 5311 N N . ALA B 1 148 ? 111.423 138.935 131.610 1.00 43.65 148 ALA B N 1
ATOM 5312 C CA . ALA B 1 148 ? 111.051 139.191 130.220 1.00 30.28 148 ALA B CA 1
ATOM 5313 C C . ALA B 1 148 ? 112.190 139.856 129.450 1.00 39.69 148 ALA B C 1
ATOM 5314 O O . ALA B 1 148 ? 112.463 139.498 128.297 1.00 49.45 148 ALA B O 1
ATOM 5316 N N . ALA B 1 149 ? 112.866 140.823 130.072 1.00 34.52 149 ALA B N 1
ATOM 5317 C CA . ALA B 1 149 ? 114.002 141.474 129.435 1.00 26.80 149 ALA B CA 1
ATOM 5318 C C . ALA B 1 149 ? 115.149 140.502 129.204 1.00 35.29 149 ALA B C 1
ATOM 5319 O O . ALA B 1 149 ? 115.825 140.584 128.176 1.00 46.98 149 ALA B O 1
ATOM 5321 N N . ALA B 1 150 ? 115.392 139.588 130.144 1.00 35.19 150 ALA B N 1
ATOM 5322 C CA . ALA B 1 150 ? 116.416 138.572 129.931 1.00 31.40 150 ALA B CA 1
ATOM 5323 C C . ALA B 1 150 ? 116.065 137.675 128.752 1.00 37.40 150 ALA B C 1
ATOM 5324 O O . ALA B 1 150 ? 116.937 137.328 127.944 1.00 48.46 150 ALA B O 1
ATOM 5326 N N . VAL B 1 151 ? 114.791 137.292 128.637 1.00 39.03 151 VAL B N 1
ATOM 5327 C CA . VAL B 1 151 ? 114.359 136.476 127.505 1.00 34.24 151 VAL B CA 1
ATOM 5328 C C . VAL B 1 151 ? 114.599 137.213 126.196 1.00 33.06 151 VAL B C 1
ATOM 5329 O O . VAL B 1 151 ? 115.134 136.647 125.232 1.00 40.18 151 VAL B O 1
ATOM 5333 N N . SER B 1 152 ? 114.215 138.489 126.141 1.00 29.86 152 SER B N 1
ATOM 5334 C CA . SER B 1 152 ? 114.395 139.256 124.912 1.00 26.32 152 SER B CA 1
ATOM 5335 C C . SER B 1 152 ? 115.872 139.430 124.577 1.00 34.08 152 SER B C 1
ATOM 5336 O O . SER B 1 152 ? 116.263 139.340 123.409 1.00 47.35 152 SER B O 1
ATOM 5339 N N . PHE B 1 153 ? 116.709 139.680 125.587 1.00 39.79 153 PHE B N 1
ATOM 5340 C CA . PHE B 1 153 ? 118.143 139.833 125.352 1.00 33.34 153 PHE B CA 1
ATOM 5341 C C . PHE B 1 153 ? 118.759 138.552 124.803 1.00 31.29 153 PHE B C 1
ATOM 5342 O O . PHE B 1 153 ? 119.552 138.594 123.853 1.00 36.67 153 PHE B O 1
ATOM 5350 N N . LEU B 1 154 ? 118.420 137.406 125.396 1.00 30.01 154 LEU B N 1
ATOM 5351 C CA . LEU B 1 154 ? 118.978 136.149 124.912 1.00 25.70 154 LEU B CA 1
ATOM 5352 C C . LEU B 1 154 ? 118.490 135.837 123.502 1.00 38.77 154 LEU B C 1
ATOM 5353 O O . LEU B 1 154 ? 119.266 135.365 122.663 1.00 48.36 154 LEU B O 1
ATOM 5358 N N . GLY B 1 155 ? 117.213 136.101 123.214 1.00 36.55 155 GLY B N 1
ATOM 5359 C CA . GLY B 1 155 ? 116.732 135.939 121.853 1.00 27.60 155 GLY B CA 1
ATOM 5360 C C . GLY B 1 155 ? 117.448 136.835 120.863 1.00 32.61 155 GLY B C 1
ATOM 5361 O O . GLY B 1 155 ? 117.762 136.409 119.747 1.00 40.61 155 GLY B O 1
ATOM 5362 N N . GLY B 1 156 ? 117.730 138.076 121.257 1.00 32.62 156 GLY B N 1
ATOM 5363 C CA . GLY B 1 156 ? 118.458 138.974 120.378 1.00 23.85 156 GLY B CA 1
ATOM 5364 C C . GLY B 1 156 ? 119.873 138.510 120.095 1.00 32.22 156 GLY B C 1
ATOM 5365 O O . GLY B 1 156 ? 120.334 138.563 118.951 1.00 41.16 156 GLY B O 1
ATOM 5366 N N . VAL B 1 157 ? 120.590 138.060 121.129 1.00 39.60 157 VAL B N 1
ATOM 5367 C CA . VAL B 1 157 ? 121.949 137.581 120.879 1.00 34.18 157 VAL B CA 1
ATOM 5368 C C . VAL B 1 157 ? 121.921 136.302 120.051 1.00 32.72 157 VAL B C 1
ATOM 5369 O O . VAL B 1 157 ? 122.814 136.073 119.229 1.00 43.96 157 VAL B O 1
ATOM 5373 N N . ILE B 1 158 ? 120.897 135.463 120.226 1.00 31.35 158 ILE B N 1
ATOM 5374 C CA . ILE B 1 158 ? 120.779 134.266 119.400 1.00 29.29 158 ILE B CA 1
ATOM 5375 C C . ILE B 1 158 ? 120.562 134.646 117.939 1.00 32.13 158 ILE B C 1
ATOM 5376 O O . ILE B 1 158 ? 121.156 134.051 117.032 1.00 31.72 158 ILE B O 1
ATOM 5381 N N . GLN B 1 159 ? 119.711 135.643 117.687 1.00 38.87 159 GLN B N 1
ATOM 5382 C CA . GLN B 1 159 ? 119.481 136.090 116.316 1.00 25.50 159 GLN B CA 1
ATOM 5383 C C . GLN B 1 159 ? 120.738 136.702 115.705 1.00 34.12 159 GLN B C 1
ATOM 5384 O O . GLN B 1 159 ? 121.039 136.475 114.527 1.00 40.98 159 GLN B O 1
ATOM 5390 N N . VAL B 1 160 ? 121.490 137.479 116.486 1.00 38.64 160 VAL B N 1
ATOM 5391 C CA . VAL B 1 160 ? 122.734 138.048 115.973 1.00 33.17 160 VAL B CA 1
ATOM 5392 C C . VAL B 1 160 ? 123.735 136.943 115.646 1.00 40.41 160 VAL B C 1
ATOM 5393 O O . VAL B 1 160 ? 124.425 136.993 114.619 1.00 42.65 160 VAL B O 1
ATOM 5397 N N . ALA B 1 161 ? 123.825 135.924 116.504 1.00 41.50 161 ALA B N 1
ATOM 5398 C CA . ALA B 1 161 ? 124.688 134.788 116.205 1.00 30.12 161 ALA B CA 1
ATOM 5399 C C . ALA B 1 161 ? 124.252 134.076 114.933 1.00 35.92 161 ALA B C 1
ATOM 5400 O O . ALA B 1 161 ? 125.097 133.707 114.113 1.00 48.50 161 ALA B O 1
ATOM 5402 N N . MET B 1 162 ? 122.945 133.879 114.744 1.00 44.18 162 MET B N 1
ATOM 5403 C CA . MET B 1 162 ? 122.459 133.293 113.500 1.00 39.84 162 MET B CA 1
ATOM 5404 C C . MET B 1 162 ? 122.741 134.182 112.298 1.00 37.24 162 MET B C 1
ATOM 5405 O O . MET B 1 162 ? 122.770 133.687 111.169 1.00 38.80 162 MET B O 1
ATOM 5410 N N . PHE B 1 163 ? 122.911 135.486 112.510 1.00 41.43 163 PHE B N 1
ATOM 5411 C CA . PHE B 1 163 ? 123.360 136.347 111.420 1.00 33.50 163 PHE B CA 1
ATOM 5412 C C . PHE B 1 163 ? 124.838 136.138 111.119 1.00 40.10 163 PHE B C 1
ATOM 5413 O O . PHE B 1 163 ? 125.246 136.163 109.952 1.00 47.80 163 PHE B O 1
ATOM 5421 N N . VAL B 1 164 ? 125.658 135.953 112.156 1.00 50.03 164 VAL B N 1
ATOM 5422 C CA . VAL B 1 164 ? 127.104 135.838 111.954 1.00 41.44 164 VAL B CA 1
ATOM 5423 C C . VAL B 1 164 ? 127.424 134.654 111.048 1.00 41.22 164 VAL B C 1
ATOM 5424 O O . VAL B 1 164 ? 127.973 134.820 109.954 1.00 46.50 164 VAL B O 1
ATOM 5428 N N . LEU B 1 165 ? 127.086 133.445 111.486 1.00 40.21 165 LEU B N 1
ATOM 5429 C CA . LEU B 1 165 ? 127.131 132.287 110.601 1.00 42.77 165 LEU B CA 1
ATOM 5430 C C . LEU B 1 165 ? 125.867 132.308 109.753 1.00 45.25 165 LEU B C 1
ATOM 5431 O O . LEU B 1 165 ? 124.759 132.163 110.273 1.00 58.97 165 LEU B O 1
ATOM 5436 N N . GLN B 1 166 ? 126.030 132.473 108.441 1.00 44.25 166 GLN B N 1
ATOM 5437 C CA . GLN B 1 166 ? 124.948 132.943 107.578 1.00 42.58 166 GLN B CA 1
ATOM 5438 C C . GLN B 1 166 ? 123.891 131.854 107.428 1.00 48.29 166 GLN B C 1
ATOM 5439 O O . GLN B 1 166 ? 123.852 131.100 106.454 1.00 55.38 166 GLN B O 1
ATOM 5445 N N . LEU B 1 167 ? 123.007 131.785 108.419 1.00 46.04 167 LEU B N 1
ATOM 5446 C CA . LEU B 1 167 ? 121.881 130.864 108.394 1.00 43.12 167 LEU B CA 1
ATOM 5447 C C . LEU B 1 167 ? 120.659 131.451 107.706 1.00 41.59 167 LEU B C 1
ATOM 5448 O O . LEU B 1 167 ? 119.711 130.713 107.422 1.00 52.10 167 LEU B O 1
ATOM 5453 N N . GLY B 1 168 ? 120.662 132.755 107.423 1.00 36.54 168 GLY B N 1
ATOM 5454 C CA . GLY B 1 168 ? 119.557 133.359 106.705 1.00 38.68 168 GLY B CA 1
ATOM 5455 C C . GLY B 1 168 ? 119.371 132.815 105.307 1.00 44.49 168 GLY B C 1
ATOM 5456 O O . GLY B 1 168 ? 118.273 132.919 104.753 1.00 49.69 168 GLY B O 1
ATOM 5457 N N . SER B 1 169 ? 120.422 132.245 104.722 1.00 43.72 169 SER B N 1
ATOM 5458 C CA . SER B 1 169 ? 120.304 131.571 103.438 1.00 44.10 169 SER B CA 1
ATOM 5459 C C . SER B 1 169 ? 119.575 130.240 103.539 1.00 41.74 169 SER B C 1
ATOM 5460 O O . SER B 1 169 ? 119.037 129.771 102.532 1.00 43.66 169 SER B O 1
ATOM 5463 N N . ALA B 1 170 ? 119.547 129.621 104.720 1.00 34.66 170 ALA B N 1
ATOM 5464 C CA . ALA B 1 170 ? 118.839 128.366 104.933 1.00 33.43 170 ALA B CA 1
ATOM 5465 C C . ALA B 1 170 ? 117.426 128.582 105.459 1.00 39.59 170 ALA B C 1
ATOM 5466 O O . ALA B 1 170 ? 117.028 127.952 106.443 1.00 47.10 170 ALA B O 1
ATOM 5468 N N . THR B 1 171 ? 116.653 129.455 104.816 1.00 39.98 171 THR B N 1
ATOM 5469 C CA . THR B 1 171 ? 115.289 129.744 105.233 1.00 40.60 171 THR B CA 1
ATOM 5470 C C . THR B 1 171 ? 114.259 129.223 104.242 1.00 40.77 171 THR B C 1
ATOM 5471 O O . THR B 1 171 ? 113.061 129.464 104.419 1.00 47.10 171 THR B O 1
ATOM 5475 N N . PHE B 1 172 ? 114.698 128.518 103.203 1.00 36.64 172 PHE B N 1
ATOM 5476 C CA . PHE B 1 172 ? 113.773 127.905 102.264 1.00 37.75 172 PHE B CA 1
ATOM 5477 C C . PHE B 1 172 ? 113.084 126.680 102.841 1.00 36.97 172 PHE B C 1
ATOM 5478 O O . PHE B 1 172 ? 112.078 126.231 102.283 1.00 44.72 172 PHE B O 1
ATOM 5486 N N . VAL B 1 173 ? 113.603 126.133 103.942 1.00 33.47 173 VAL B N 1
ATOM 5487 C CA . VAL B 1 173 ? 112.998 124.955 104.551 1.00 34.27 173 VAL B CA 1
ATOM 5488 C C . VAL B 1 173 ? 111.643 125.293 105.156 1.00 39.52 173 VAL B C 1
ATOM 5489 O O . VAL B 1 173 ? 110.778 124.418 105.283 1.00 44.55 173 VAL B O 1
ATOM 5493 N N . VAL B 1 174 ? 111.434 126.548 105.546 1.00 38.75 174 VAL B N 1
ATOM 5494 C CA . VAL B 1 174 ? 110.166 126.982 106.129 1.00 37.44 174 VAL B CA 1
ATOM 5495 C C . VAL B 1 174 ? 109.265 127.411 104.974 1.00 39.67 174 VAL B C 1
ATOM 5496 O O . VAL B 1 174 ? 109.467 128.466 104.374 1.00 46.75 174 VAL B O 1
ATOM 5500 N N . THR B 1 175 ? 108.263 126.594 104.663 1.00 35.30 175 THR B N 1
ATOM 5501 C CA . THR B 1 175 ? 107.432 126.804 103.491 1.00 38.25 175 THR B CA 1
ATOM 5502 C C . THR B 1 175 ? 106.197 127.634 103.838 1.00 34.98 175 THR B C 1
ATOM 5503 O O . THR B 1 175 ? 105.939 127.964 104.996 1.00 40.43 175 THR B O 1
ATOM 5507 N N . GLU B 1 176 ? 105.426 127.989 102.800 1.00 37.43 176 GLU B N 1
ATOM 5508 C CA . GLU B 1 176 ? 104.219 128.788 103.014 1.00 35.44 176 GLU B CA 1
ATOM 5509 C C . GLU B 1 176 ? 103.169 128.062 103.847 1.00 38.06 176 GLU B C 1
ATOM 5510 O O . GLU B 1 176 ? 102.624 128.670 104.786 1.00 50.00 176 GLU B O 1
ATOM 5516 N N . PRO B 1 177 ? 102.806 126.805 103.558 1.00 29.40 177 PRO B N 1
ATOM 5517 C CA . PRO B 1 177 ? 101.780 126.146 104.384 1.00 32.96 177 PRO B CA 1
ATOM 5518 C C . PRO B 1 177 ? 102.153 126.011 105.849 1.00 34.94 177 PRO B C 1
ATOM 5519 O O . PRO B 1 177 ? 101.271 126.114 106.711 1.00 44.86 177 PRO B O 1
ATOM 5523 N N . VAL B 1 178 ? 103.430 125.797 106.166 1.00 30.27 178 VAL B N 1
ATOM 5524 C CA . VAL B 1 178 ? 103.833 125.690 107.565 1.00 26.99 178 VAL B CA 1
ATOM 5525 C C . VAL B 1 178 ? 103.608 127.010 108.288 1.00 35.95 178 VAL B C 1
ATOM 5526 O O . VAL B 1 178 ? 103.052 127.042 109.392 1.00 46.89 178 VAL B O 1
ATOM 5530 N N . ILE B 1 179 ? 104.030 128.118 107.678 1.00 25.70 179 ILE B N 1
ATOM 5531 C CA . ILE B 1 179 ? 103.835 129.428 108.290 1.00 26.59 179 ILE B CA 1
ATOM 5532 C C . ILE B 1 179 ? 102.352 129.730 108.435 1.00 29.95 179 ILE B C 1
ATOM 5533 O O . ILE B 1 179 ? 101.907 130.241 109.470 1.00 45.77 179 ILE B O 1
ATOM 5538 N N . SER B 1 180 ? 101.565 129.423 107.403 1.00 22.20 180 SER B N 1
ATOM 5539 C CA . SER B 1 180 ? 100.133 129.685 107.460 1.00 14.96 180 SER B CA 1
ATOM 5540 C C . SER B 1 180 ? 99.469 128.912 108.593 1.00 27.49 180 SER B C 1
ATOM 5541 O O . SER B 1 180 ? 98.701 129.484 109.377 1.00 40.90 180 SER B O 1
ATOM 5544 N N . ALA B 1 181 ? 99.766 127.616 108.707 1.00 27.40 181 ALA B N 1
ATOM 5545 C CA . ALA B 1 181 ? 99.155 126.809 109.755 1.00 21.91 181 ALA B CA 1
ATOM 5546 C C . ALA B 1 181 ? 99.602 127.258 111.138 1.00 27.58 181 ALA B C 1
ATOM 5547 O O . ALA B 1 181 ? 98.787 127.325 112.066 1.00 38.23 181 ALA B O 1
ATOM 5549 N N . MET B 1 182 ? 100.891 127.567 111.300 1.00 30.75 182 MET B N 1
ATOM 5550 C CA . MET B 1 182 ? 101.382 127.993 112.605 1.00 28.69 182 MET B CA 1
ATOM 5551 C C . MET B 1 182 ? 100.754 129.315 113.026 1.00 29.88 182 MET B C 1
ATOM 5552 O O . MET B 1 182 ? 100.341 129.472 114.181 1.00 39.50 182 MET B O 1
ATOM 5557 N N . THR B 1 183 ? 100.649 130.271 112.100 1.00 31.26 183 THR B N 1
ATOM 5558 C CA . THR B 1 183 ? 100.026 131.546 112.432 1.00 25.81 183 THR B CA 1
ATOM 5559 C C . THR B 1 183 ? 98.539 131.394 112.729 1.00 30.25 183 THR B C 1
ATOM 5560 O O . THR B 1 183 ? 98.026 132.055 113.635 1.00 45.00 183 THR B O 1
ATOM 5564 N N . THR B 1 184 ? 97.830 130.536 111.992 1.00 30.37 184 THR B N 1
ATOM 5565 C CA . THR B 1 184 ? 96.415 130.324 112.288 1.00 26.96 184 THR B CA 1
ATOM 5566 C C . THR B 1 184 ? 96.218 129.681 113.658 1.00 30.83 184 THR B C 1
ATOM 5567 O O . THR B 1 184 ? 95.345 130.101 114.430 1.00 44.14 184 THR B O 1
ATOM 5571 N N . GLY B 1 185 ? 97.020 128.665 113.982 1.00 27.14 185 GLY B N 1
ATOM 5572 C CA . GLY B 1 185 ? 96.916 128.050 115.295 1.00 23.36 185 GLY B CA 1
ATOM 5573 C C . GLY B 1 185 ? 97.253 129.012 116.416 1.00 34.10 185 GLY B C 1
ATOM 5574 O O . GLY B 1 185 ? 96.585 129.032 117.456 1.00 46.05 185 GLY B O 1
ATOM 5575 N N . ALA B 1 186 ? 98.288 129.828 116.222 1.00 30.72 186 ALA B N 1
ATOM 5576 C CA . ALA B 1 186 ? 98.638 130.822 117.225 1.00 25.37 186 ALA B CA 1
ATOM 5577 C C . ALA B 1 186 ? 97.550 131.876 117.379 1.00 33.08 186 ALA B C 1
ATOM 5578 O O . ALA B 1 186 ? 97.302 132.344 118.494 1.00 49.49 186 ALA B O 1
ATOM 5580 N N . ALA B 1 187 ? 96.901 132.271 116.283 1.00 26.47 187 ALA B N 1
ATOM 5581 C CA . ALA B 1 187 ? 95.772 133.188 116.387 1.00 25.60 187 ALA B CA 1
ATOM 5582 C C . ALA B 1 187 ? 94.627 132.573 117.175 1.00 34.95 187 ALA B C 1
ATOM 5583 O O . ALA B 1 187 ? 93.978 133.267 117.964 1.00 41.40 187 ALA B O 1
ATOM 5585 N N . THR B 1 188 ? 94.355 131.285 116.968 1.00 38.99 188 THR B N 1
ATOM 5586 C CA . THR B 1 188 ? 93.336 130.621 117.774 1.00 38.26 188 THR B CA 1
ATOM 5587 C C . THR B 1 188 ? 93.720 130.617 119.250 1.00 34.16 188 THR B C 1
ATOM 5588 O O . THR B 1 188 ? 92.872 130.842 120.122 1.00 39.62 188 THR B O 1
ATOM 5592 N N . HIS B 1 189 ? 94.999 130.378 119.547 1.00 37.85 189 HIS B N 1
ATOM 5593 C CA . HIS B 1 189 ? 95.458 130.433 120.934 1.00 33.97 189 HIS B CA 1
ATOM 5594 C C . HIS B 1 189 ? 95.273 131.822 121.534 1.00 35.17 189 HIS B C 1
ATOM 5595 O O . HIS B 1 189 ? 94.852 131.957 122.688 1.00 47.60 189 HIS B O 1
ATOM 5602 N N . VAL B 1 190 ? 95.595 132.868 120.770 1.00 32.94 190 VAL B N 1
ATOM 5603 C CA . VAL B 1 190 ? 95.446 134.228 121.280 1.00 31.20 190 VAL B CA 1
ATOM 5604 C C . VAL B 1 190 ? 93.978 134.570 121.493 1.00 37.46 190 VAL B C 1
ATOM 5605 O O . VAL B 1 190 ? 93.629 135.253 122.462 1.00 39.98 190 VAL B O 1
ATOM 5609 N N . VAL B 1 191 ? 93.095 134.111 120.602 1.00 38.75 191 VAL B N 1
ATOM 5610 C CA . VAL B 1 191 ? 91.661 134.295 120.815 1.00 34.48 191 VAL B CA 1
ATOM 5611 C C . VAL B 1 191 ? 91.224 133.600 122.095 1.00 34.53 191 VAL B C 1
ATOM 5612 O O . VAL B 1 191 ? 90.422 134.135 122.869 1.00 37.14 191 VAL B O 1
ATOM 5616 N N . THR B 1 192 ? 91.744 132.396 122.339 1.00 35.67 192 THR B N 1
ATOM 5617 C CA . THR B 1 192 ? 91.414 131.682 123.567 1.00 30.18 192 THR B CA 1
ATOM 5618 C C . THR B 1 192 ? 91.877 132.451 124.799 1.00 37.91 192 THR B C 1
ATOM 5619 O O . THR B 1 192 ? 91.156 132.528 125.799 1.00 46.91 192 THR B O 1
ATOM 5623 N N . SER B 1 193 ? 93.076 133.033 124.743 1.00 40.36 193 SER B N 1
ATOM 5624 C CA . SER B 1 193 ? 93.629 133.719 125.906 1.00 38.66 193 SER B CA 1
ATOM 5625 C C . SER B 1 193 ? 92.860 134.982 126.274 1.00 44.18 193 SER B C 1
ATOM 5626 O O . SER B 1 193 ? 92.950 135.429 127.421 1.00 51.28 193 SER B O 1
ATOM 5629 N N . GLN B 1 194 ? 92.120 135.570 125.339 1.00 44.55 194 GLN B N 1
ATOM 5630 C CA . GLN B 1 194 ? 91.347 136.776 125.602 1.00 36.59 194 GLN B CA 1
ATOM 5631 C C . GLN B 1 194 ? 89.909 136.479 125.997 1.00 42.98 194 GLN B C 1
ATOM 5632 O O . GLN B 1 194 ? 89.114 137.412 126.135 1.00 50.56 194 GLN B O 1
ATOM 5638 N N . VAL B 1 195 ? 89.556 135.205 126.170 1.00 51.14 195 VAL B N 1
ATOM 5639 C CA . VAL B 1 195 ? 88.169 134.847 126.449 1.00 45.96 195 VAL B CA 1
ATOM 5640 C C . VAL B 1 195 ? 87.753 135.323 127.835 1.00 45.12 195 VAL B C 1
ATOM 5641 O O . VAL B 1 195 ? 86.617 135.766 128.037 1.00 49.18 195 VAL B O 1
ATOM 5645 N N . LYS B 1 196 ? 88.660 135.246 128.811 1.00 44.45 196 LYS B N 1
ATOM 5646 C CA . LYS B 1 196 ? 88.313 135.645 130.169 1.00 41.67 196 LYS B CA 1
ATOM 5647 C C . LYS B 1 196 ? 87.987 137.128 130.278 1.00 49.18 196 LYS B C 1
ATOM 5648 O O . LYS B 1 196 ? 87.107 137.496 131.060 1.00 58.77 196 LYS B O 1
ATOM 5654 N N . TYR B 1 197 ? 88.671 137.985 129.521 1.00 45.69 197 TYR B N 1
ATOM 5655 C CA . TYR B 1 197 ? 88.339 139.404 129.534 1.00 38.86 197 TYR B CA 1
ATOM 5656 C C . TYR B 1 197 ? 86.998 139.682 128.872 1.00 44.89 197 TYR B C 1
ATOM 5657 O O . TYR B 1 197 ? 86.246 140.539 129.346 1.00 51.32 197 TYR B O 1
ATOM 5666 N N . LEU B 1 198 ? 86.687 138.984 127.779 1.00 44.80 198 LEU B N 1
ATOM 5667 C CA . LEU B 1 198 ? 85.390 139.157 127.137 1.00 43.63 198 LEU B CA 1
ATOM 5668 C C . LEU B 1 198 ? 84.256 138.692 128.040 1.00 50.37 198 LEU B C 1
ATOM 5669 O O . LEU B 1 198 ? 83.218 139.357 128.123 1.00 56.33 198 LEU B O 1
ATOM 5674 N N . LEU B 1 199 ? 84.432 137.557 128.717 1.00 53.97 199 LEU B N 1
ATOM 5675 C CA . LEU B 1 199 ? 83.403 137.051 129.618 1.00 47.48 199 LEU B CA 1
ATOM 5676 C C . LEU B 1 199 ? 83.352 137.856 130.909 1.00 48.87 199 LEU B C 1
ATOM 5677 O O . LEU B 1 199 ? 82.269 138.136 131.433 1.00 56.18 199 LEU B O 1
ATOM 5682 N N . GLY B 1 200 ? 84.511 138.232 131.437 1.00 53.92 200 GLY B N 1
ATOM 5683 C CA . GLY B 1 200 ? 84.588 138.986 132.674 1.00 55.73 200 GLY B CA 1
ATOM 5684 C C . GLY B 1 200 ? 85.102 138.206 133.864 1.00 55.18 200 GLY B C 1
ATOM 5685 O O . GLY B 1 200 ? 85.371 138.817 134.907 1.00 59.41 200 GLY B O 1
ATOM 5686 N N . MET B 1 201 ? 85.254 136.891 133.774 1.00 53.47 201 MET B N 1
ATOM 5687 C CA . MET B 1 201 ? 85.716 136.101 134.902 1.00 57.07 201 MET B CA 1
ATOM 5688 C C . MET B 1 201 ? 87.238 136.140 135.000 1.00 59.17 201 MET B C 1
ATOM 5689 O O . MET B 1 201 ? 87.930 136.706 134.153 1.00 63.43 201 MET B O 1
ATOM 5694 N N . LYS B 1 202 ? 87.758 135.529 136.061 1.00 65.68 202 LYS B N 1
ATOM 5695 C CA . LYS B 1 202 ? 89.186 135.496 136.340 1.00 66.34 202 LYS B CA 1
ATOM 5696 C C . LYS B 1 202 ? 89.661 134.052 136.347 1.00 64.05 202 LYS B C 1
ATOM 5697 O O . LYS B 1 202 ? 88.982 133.176 136.890 1.00 67.17 202 LYS B O 1
ATOM 5703 N N . MET B 1 203 ? 90.823 133.809 135.748 1.00 60.08 203 MET B N 1
ATOM 5704 C CA . MET B 1 203 ? 91.378 132.471 135.669 1.00 57.93 203 MET B CA 1
ATOM 5705 C C . MET B 1 203 ? 92.831 132.468 136.122 1.00 59.99 203 MET B C 1
ATOM 5706 O O . MET B 1 203 ? 93.543 133.460 135.943 1.00 65.52 203 MET B O 1
ATOM 5711 N N . PRO B 1 204 ? 93.299 131.375 136.711 1.00 58.91 204 PRO B N 1
ATOM 5712 C CA . PRO B 1 204 ? 94.731 131.227 136.972 1.00 57.07 204 PRO B CA 1
ATOM 5713 C C . PRO B 1 204 ? 95.479 130.944 135.677 1.00 59.90 204 PRO B C 1
ATOM 5714 O O . PRO B 1 204 ? 94.900 130.552 134.665 1.00 65.28 204 PRO B O 1
ATOM 5718 N N . TYR B 1 205 ? 96.789 131.164 135.721 1.00 55.80 205 TYR B N 1
ATOM 5719 C CA . TYR B 1 205 ? 97.634 130.943 134.551 1.00 54.48 205 TYR B CA 1
ATOM 5720 C C . TYR B 1 205 ? 97.588 129.465 134.193 1.00 58.76 205 TYR B C 1
ATOM 5721 O O . TYR B 1 205 ? 98.088 128.617 134.933 1.00 62.01 205 TYR B O 1
ATOM 5730 N N . ILE B 1 206 ? 96.986 129.154 133.050 1.00 56.55 206 ILE B N 1
ATOM 5731 C CA . ILE B 1 206 ? 96.858 127.785 132.569 1.00 53.94 206 ILE B CA 1
ATOM 5732 C C . ILE B 1 206 ? 97.696 127.652 131.308 1.00 58.96 206 ILE B C 1
ATOM 5733 O O . ILE B 1 206 ? 97.492 128.390 130.337 1.00 60.78 206 ILE B O 1
ATOM 5738 N N . SER B 1 207 ? 98.642 126.718 131.319 1.00 62.29 207 SER B N 1
ATOM 5739 C CA . SER B 1 207 ? 99.488 126.481 130.162 1.00 59.70 207 SER B CA 1
ATOM 5740 C C . SER B 1 207 ? 100.031 125.064 130.226 1.00 63.54 207 SER B C 1
ATOM 5741 O O . SER B 1 207 ? 100.084 124.446 131.292 1.00 66.54 207 SER B O 1
ATOM 5744 N N . GLY B 1 208 ? 100.437 124.556 129.068 1.00 55.34 208 GLY B N 1
ATOM 5745 C CA . GLY B 1 208 ? 100.980 123.225 128.971 1.00 54.72 208 GLY B CA 1
ATOM 5746 C C . GLY B 1 208 ? 100.701 122.592 127.626 1.00 53.24 208 GLY B C 1
ATOM 5747 O O . GLY B 1 208 ? 100.300 123.261 126.669 1.00 57.08 208 GLY B O 1
ATOM 5748 N N . PRO B 1 209 ? 100.903 121.275 127.529 1.00 53.09 209 PRO B N 1
ATOM 5749 C CA . PRO B 1 209 ? 100.709 120.592 126.243 1.00 53.11 209 PRO B CA 1
ATOM 5750 C C . PRO B 1 209 ? 99.258 120.479 125.808 1.00 53.10 209 PRO B C 1
ATOM 5751 O O . PRO B 1 209 ? 99.015 120.127 124.648 1.00 65.69 209 PRO B O 1
ATOM 5755 N N . LEU B 1 210 ? 98.290 120.735 126.688 1.00 37.62 210 LEU B N 1
ATOM 5756 C CA . LEU B 1 210 ? 96.887 120.714 126.290 1.00 46.66 210 LEU B CA 1
ATOM 5757 C C . LEU B 1 210 ? 96.100 121.852 126.928 1.00 55.28 210 LEU B C 1
ATOM 5758 O O . LEU B 1 210 ? 94.926 121.680 127.269 1.00 60.80 210 LEU B O 1
ATOM 5763 N N . GLY B 1 211 ? 96.719 123.023 127.084 1.00 53.80 211 GLY B N 1
ATOM 5764 C CA . GLY B 1 211 ? 96.067 124.114 127.786 1.00 52.34 211 GLY B CA 1
ATOM 5765 C C . GLY B 1 211 ? 94.894 124.718 127.047 1.00 54.42 211 GLY B C 1
ATOM 5766 O O . GLY B 1 211 ? 94.020 125.321 127.680 1.00 60.42 211 GLY B O 1
ATOM 5767 N N . PHE B 1 212 ? 94.851 124.564 125.722 1.00 46.61 212 PHE B N 1
ATOM 5768 C CA . PHE B 1 212 ? 93.764 125.146 124.944 1.00 46.07 212 PHE B CA 1
ATOM 5769 C C . PHE B 1 212 ? 92.422 124.550 125.339 1.00 47.98 212 PHE B C 1
ATOM 5770 O O . PHE B 1 212 ? 91.409 125.258 125.361 1.00 48.82 212 PHE B O 1
ATOM 5778 N N . PHE B 1 213 ? 92.393 123.257 125.653 1.00 48.85 213 PHE B N 1
ATOM 5779 C CA . PHE B 1 213 ? 91.173 122.603 126.105 1.00 48.97 213 PHE B CA 1
ATOM 5780 C C . PHE B 1 213 ? 90.913 122.814 127.588 1.00 51.15 213 PHE B C 1
ATOM 5781 O O . PHE B 1 213 ? 89.751 122.901 127.999 1.00 55.23 213 PHE B O 1
ATOM 5789 N N . TYR B 1 214 ? 91.970 122.904 128.397 1.00 50.60 214 TYR B N 1
ATOM 5790 C CA . TYR B 1 214 ? 91.796 123.158 129.822 1.00 47.66 214 TYR B CA 1
ATOM 5791 C C . TYR B 1 214 ? 91.202 124.536 130.080 1.00 52.05 214 TYR B C 1
ATOM 5792 O O . TYR B 1 214 ? 90.423 124.702 131.024 1.00 56.18 214 TYR B O 1
ATOM 5801 N N . ILE B 1 215 ? 91.553 125.531 129.264 1.00 53.46 215 ILE B N 1
ATOM 5802 C CA . ILE B 1 215 ? 90.974 126.860 129.438 1.00 50.98 215 ILE B CA 1
ATOM 5803 C C . ILE B 1 215 ? 89.463 126.819 129.243 1.00 52.01 215 ILE B C 1
ATOM 5804 O O . ILE B 1 215 ? 88.702 127.389 130.036 1.00 52.34 215 ILE B O 1
ATOM 5809 N N . TYR B 1 216 ? 88.999 126.131 128.200 1.00 54.57 216 TYR B N 1
ATOM 5810 C CA . TYR B 1 216 ? 87.563 126.062 127.957 1.00 50.51 216 TYR B CA 1
ATOM 5811 C C . TYR B 1 216 ? 86.868 125.156 128.963 1.00 57.26 216 TYR B C 1
ATOM 5812 O O . TYR B 1 216 ? 85.703 125.392 129.301 1.00 57.97 216 TYR B O 1
ATOM 5821 N N . ALA B 1 217 ? 87.561 124.131 129.464 1.00 58.69 217 ALA B N 1
ATOM 5822 C CA . ALA B 1 217 ? 87.008 123.341 130.557 1.00 53.58 217 ALA B CA 1
ATOM 5823 C C . ALA B 1 217 ? 86.794 124.200 131.795 1.00 58.70 217 ALA B C 1
ATOM 5824 O O . ALA B 1 217 ? 85.753 124.104 132.456 1.00 60.70 217 ALA B O 1
ATOM 5826 N N . TYR B 1 218 ? 87.767 125.055 132.120 1.00 60.43 218 TYR B N 1
ATOM 5827 C CA . TYR B 1 218 ? 87.602 125.989 133.228 1.00 55.99 218 TYR B CA 1
ATOM 5828 C C . TYR B 1 218 ? 86.454 126.955 132.981 1.00 57.05 218 TYR B C 1
ATOM 5829 O O . TYR B 1 218 ? 85.689 127.252 133.905 1.00 61.93 218 TYR B O 1
ATOM 5838 N N . VAL B 1 219 ? 86.327 127.464 131.756 1.00 58.03 219 VAL B N 1
ATOM 5839 C CA . VAL B 1 219 ? 85.240 128.389 131.449 1.00 56.54 219 VAL B CA 1
ATOM 5840 C C . VAL B 1 219 ? 83.887 127.714 131.637 1.00 61.91 219 VAL B C 1
ATOM 5841 O O . VAL B 1 219 ? 82.973 128.287 132.241 1.00 63.64 219 VAL B O 1
ATOM 5845 N N . PHE B 1 220 ? 83.738 126.488 131.135 1.00 66.04 220 PHE B N 1
ATOM 5846 C CA . PHE B 1 220 ? 82.469 125.778 131.244 1.00 63.28 220 PHE B CA 1
ATOM 5847 C C . PHE B 1 220 ? 82.153 125.339 132.667 1.00 64.80 220 PHE B C 1
ATOM 5848 O O . PHE B 1 220 ? 80.981 125.353 133.056 1.00 65.41 220 PHE B O 1
ATOM 5856 N N . GLU B 1 221 ? 83.160 124.950 133.451 1.00 64.34 221 GLU B N 1
ATOM 5857 C CA . GLU B 1 221 ? 82.915 124.563 134.835 1.00 61.20 221 GLU B CA 1
ATOM 5858 C C . GLU B 1 221 ? 82.508 125.747 135.702 1.00 64.63 221 GLU B C 1
ATOM 5859 O O . GLU B 1 221 ? 81.843 125.558 136.725 1.00 67.66 221 GLU B O 1
ATOM 5865 N N . ASN B 1 222 ? 82.894 126.960 135.319 1.00 64.06 222 ASN B N 1
ATOM 5866 C CA . ASN B 1 222 ? 82.597 128.165 136.081 1.00 61.02 222 ASN B CA 1
ATOM 5867 C C . ASN B 1 222 ? 81.706 129.108 135.283 1.00 61.59 222 ASN B C 1
ATOM 5868 O O . ASN B 1 222 ? 81.874 130.328 135.315 1.00 64.31 222 ASN B O 1
ATOM 5873 N N . ILE B 1 223 ? 80.735 128.547 134.558 1.00 63.99 223 ILE B N 1
ATOM 5874 C CA . ILE B 1 223 ? 79.848 129.356 133.729 1.00 68.02 223 ILE B CA 1
ATOM 5875 C C . ILE B 1 223 ? 78.913 130.232 134.545 1.00 67.96 223 ILE B C 1
ATOM 5876 O O . ILE B 1 223 ? 78.303 131.153 133.993 1.00 69.35 223 ILE B O 1
ATOM 5881 N N . LYS B 1 224 ? 78.782 129.974 135.844 1.00 70.02 224 LYS B N 1
ATOM 5882 C CA . LYS B 1 224 ? 77.946 130.798 136.704 1.00 71.90 224 LYS B CA 1
ATOM 5883 C C . LYS B 1 224 ? 78.683 132.011 137.253 1.00 75.18 224 LYS B C 1
ATOM 5884 O O . LYS B 1 224 ? 78.072 132.819 137.960 1.00 75.29 224 LYS B O 1
ATOM 5890 N N . SER B 1 225 ? 79.971 132.158 136.947 1.00 73.16 225 SER B N 1
ATOM 5891 C CA . SER B 1 225 ? 80.781 133.251 137.463 1.00 68.90 225 SER B CA 1
ATOM 5892 C C . SER B 1 225 ? 81.052 134.339 136.435 1.00 66.52 225 SER B C 1
ATOM 5893 O O . SER B 1 225 ? 81.749 135.308 136.752 1.00 69.45 225 SER B O 1
ATOM 5896 N N . VAL B 1 226 ? 80.531 134.210 135.217 1.00 60.74 226 VAL B N 1
ATOM 5897 C CA . VAL B 1 226 ? 80.739 135.241 134.210 1.00 63.41 226 VAL B CA 1
ATOM 5898 C C . VAL B 1 226 ? 79.923 136.479 134.566 1.00 66.14 226 VAL B C 1
ATOM 5899 O O . VAL B 1 226 ? 78.914 136.415 135.271 1.00 69.44 226 VAL B O 1
ATOM 5903 N N . ARG B 1 227 ? 80.378 137.625 134.073 1.00 60.59 227 ARG B N 1
ATOM 5904 C CA . ARG B 1 227 ? 79.726 138.903 134.313 1.00 59.15 227 ARG B CA 1
ATOM 5905 C C . ARG B 1 227 ? 78.956 139.311 133.066 1.00 63.48 227 ARG B C 1
ATOM 5906 O O . ARG B 1 227 ? 79.523 139.352 131.970 1.00 69.13 227 ARG B O 1
ATOM 5914 N N . LEU B 1 228 ? 77.668 139.605 133.236 1.00 65.77 228 LEU B N 1
ATOM 5915 C CA . LEU B 1 228 ? 76.833 139.961 132.095 1.00 63.51 228 LEU B CA 1
ATOM 5916 C C . LEU B 1 228 ? 77.222 141.300 131.487 1.00 62.13 228 LEU B C 1
ATOM 5917 O O . LEU B 1 228 ? 77.192 141.445 130.262 1.00 68.05 228 LEU B O 1
ATOM 5922 N N . GLU B 1 229 ? 77.573 142.287 132.315 1.00 58.00 229 GLU B N 1
ATOM 5923 C CA . GLU B 1 229 ? 77.930 143.599 131.785 1.00 59.82 229 GLU B CA 1
ATOM 5924 C C . GLU B 1 229 ? 79.152 143.516 130.880 1.00 65.34 229 GLU B C 1
ATOM 5925 O O . GLU B 1 229 ? 79.169 144.111 129.795 1.00 70.44 229 GLU B O 1
ATOM 5931 N N . ALA B 1 230 ? 80.178 142.776 131.305 1.00 58.72 230 ALA B N 1
ATOM 5932 C CA . ALA B 1 230 ? 81.360 142.604 130.469 1.00 57.17 230 ALA B CA 1
ATOM 5933 C C . ALA B 1 230 ? 81.014 141.892 129.170 1.00 59.44 230 ALA B C 1
ATOM 5934 O O . ALA B 1 230 ? 81.511 142.261 128.099 1.00 62.12 230 ALA B O 1
ATOM 5936 N N . LEU B 1 231 ? 80.160 140.869 129.243 1.00 59.71 231 LEU B N 1
ATOM 5937 C CA . LEU B 1 231 ? 79.783 140.130 128.044 1.00 53.75 231 LEU B CA 1
ATOM 5938 C C . LEU B 1 231 ? 79.047 141.021 127.051 1.00 53.49 231 LEU B C 1
ATOM 5939 O O . LEU B 1 231 ? 79.343 140.996 125.851 1.00 58.70 231 LEU B O 1
ATOM 5944 N N . LEU B 1 232 ? 78.091 141.820 127.529 1.00 54.26 232 LEU B N 1
ATOM 5945 C CA . LEU B 1 232 ? 77.361 142.704 126.625 1.00 57.57 232 LEU B CA 1
ATOM 5946 C C . LEU B 1 232 ? 78.266 143.785 126.049 1.00 61.85 232 LEU B C 1
ATOM 5947 O O . LEU B 1 232 ? 78.159 144.117 124.862 1.00 66.65 232 LEU B O 1
ATOM 5952 N N . LEU B 1 233 ? 79.161 144.351 126.866 1.00 56.55 233 LEU B N 1
ATOM 5953 C CA . LEU B 1 233 ? 80.089 145.351 126.346 1.00 53.93 233 LEU B CA 1
ATOM 5954 C C . LEU B 1 233 ? 80.980 144.762 125.262 1.00 56.35 233 LEU B C 1
ATOM 5955 O O . LEU B 1 233 ? 81.181 145.378 124.208 1.00 59.05 233 LEU B O 1
ATOM 5960 N N . SER B 1 234 ? 81.515 143.562 125.497 1.00 52.77 234 SER B N 1
ATOM 5961 C CA . SER B 1 234 ? 82.369 142.928 124.502 1.00 45.52 234 SER B CA 1
ATOM 5962 C C . SER B 1 234 ? 81.596 142.602 123.232 1.00 51.34 234 SER B C 1
ATOM 5963 O O . SER B 1 234 ? 82.110 142.790 122.126 1.00 62.41 234 SER B O 1
ATOM 5966 N N . LEU B 1 235 ? 80.362 142.111 123.367 1.00 51.62 235 LEU B N 1
ATOM 5967 C CA . LEU B 1 235 ? 79.569 141.786 122.185 1.00 53.28 235 LEU B CA 1
ATOM 5968 C C . LEU B 1 235 ? 79.255 143.032 121.369 1.00 51.68 235 LEU B C 1
ATOM 5969 O O . LEU B 1 235 ? 79.361 143.017 120.137 1.00 57.98 235 LEU B O 1
ATOM 5974 N N . LEU B 1 236 ? 78.873 144.123 122.038 1.00 51.01 236 LEU B N 1
ATOM 5975 C CA . LEU B 1 236 ? 78.597 145.367 121.330 1.00 51.22 236 LEU B CA 1
ATOM 5976 C C . LEU B 1 236 ? 79.844 145.893 120.631 1.00 54.73 236 LEU B C 1
ATOM 5977 O O . LEU B 1 236 ? 79.780 146.315 119.469 1.00 55.64 236 LEU B O 1
ATOM 5982 N N . SER B 1 237 ? 80.988 145.869 121.321 1.00 54.51 237 SER B N 1
ATOM 5983 C CA . SER B 1 237 ? 82.225 146.339 120.710 1.00 52.08 237 SER B CA 1
ATOM 5984 C C . SER B 1 237 ? 82.603 145.494 119.502 1.00 53.95 237 SER B C 1
ATOM 5985 O O . SER B 1 237 ? 82.992 146.034 118.461 1.00 58.63 237 SER B O 1
ATOM 5988 N N . ILE B 1 238 ? 82.490 144.169 119.616 1.00 47.83 238 ILE B N 1
ATOM 5989 C CA . ILE B 1 238 ? 82.838 143.292 118.504 1.00 45.50 238 ILE B CA 1
ATOM 5990 C C . ILE B 1 238 ? 81.918 143.540 117.318 1.00 52.65 238 ILE B C 1
ATOM 5991 O O . ILE B 1 238 ? 82.374 143.635 116.172 1.00 59.16 238 ILE B O 1
ATOM 5996 N N . VAL B 1 239 ? 80.611 143.654 117.568 1.00 56.41 239 VAL B N 1
ATOM 5997 C CA . VAL B 1 239 ? 79.671 143.870 116.474 1.00 53.37 239 VAL B CA 1
ATOM 5998 C C . VAL B 1 239 ? 79.956 145.192 115.775 1.00 57.35 239 VAL B C 1
ATOM 5999 O O . VAL B 1 239 ? 80.015 145.254 114.541 1.00 61.86 239 VAL B O 1
ATOM 6003 N N . VAL B 1 240 ? 80.155 146.266 116.544 1.00 54.71 240 VAL B N 1
ATOM 6004 C CA . VAL B 1 240 ? 80.418 147.567 115.937 1.00 52.57 240 VAL B CA 1
ATOM 6005 C C . VAL B 1 240 ? 81.721 147.541 115.149 1.00 54.92 240 VAL B C 1
ATOM 6006 O O . VAL B 1 240 ? 81.789 148.044 114.019 1.00 58.11 240 VAL B O 1
ATOM 6010 N N . LEU B 1 241 ? 82.775 146.955 115.724 1.00 52.35 241 LEU B N 1
ATOM 6011 C CA . LEU B 1 241 ? 84.063 146.911 115.046 1.00 50.74 241 LEU B CA 1
ATOM 6012 C C . LEU B 1 241 ? 83.976 146.140 113.738 1.00 49.49 241 LEU B C 1
ATOM 6013 O O . LEU B 1 241 ? 84.456 146.613 112.702 1.00 53.79 241 LEU B O 1
ATOM 6018 N N . VAL B 1 242 ? 83.363 144.955 113.762 1.00 47.92 242 VAL B N 1
ATOM 6019 C CA . VAL B 1 242 ? 83.255 144.155 112.548 1.00 51.43 242 VAL B CA 1
ATOM 6020 C C . VAL B 1 242 ? 82.407 144.871 111.506 1.00 58.66 242 VAL B C 1
ATOM 6021 O O . VAL B 1 242 ? 82.758 144.902 110.321 1.00 60.42 242 VAL B O 1
ATOM 6025 N N . LEU B 1 243 ? 81.289 145.468 111.925 1.00 63.52 243 LEU B N 1
ATOM 6026 C CA . LEU B 1 243 ? 80.424 146.162 110.977 1.00 59.30 243 LEU B CA 1
ATOM 6027 C C . LEU B 1 243 ? 81.160 147.308 110.296 1.00 57.88 243 LEU B C 1
ATOM 6028 O O . LEU B 1 243 ? 81.125 147.440 109.067 1.00 64.25 243 LEU B O 1
ATOM 6033 N N . VAL B 1 244 ? 81.852 148.140 111.078 1.00 55.79 244 VAL B N 1
ATOM 6034 C CA . VAL B 1 244 ? 82.541 149.285 110.493 1.00 55.26 244 VAL B CA 1
ATOM 6035 C C . VAL B 1 244 ? 83.702 148.830 109.617 1.00 58.11 244 VAL B C 1
ATOM 6036 O O . VAL B 1 244 ? 83.933 149.386 108.537 1.00 60.88 244 VAL B O 1
ATOM 6040 N N . LYS B 1 245 ? 84.448 147.814 110.055 1.00 59.33 245 LYS B N 1
ATOM 6041 C CA . LYS B 1 245 ? 85.617 147.378 109.305 1.00 57.56 245 LYS B CA 1
ATOM 6042 C C . LYS B 1 245 ? 85.262 146.610 108.040 1.00 65.22 245 LYS B C 1
ATOM 6043 O O . LYS B 1 245 ? 86.072 146.578 107.109 1.00 68.50 245 LYS B O 1
ATOM 6049 N N . GLU B 1 246 ? 84.082 145.991 107.980 1.00 68.42 246 GLU B N 1
ATOM 6050 C CA . GLU B 1 246 ? 83.651 145.334 106.753 1.00 64.17 246 GLU B CA 1
ATOM 6051 C C . GLU B 1 246 ? 82.906 146.273 105.819 1.00 67.97 246 GLU B C 1
ATOM 6052 O O . GLU B 1 246 ? 82.956 146.086 104.599 1.00 71.88 246 GLU B O 1
ATOM 6058 N N . LEU B 1 247 ? 82.213 147.278 106.359 1.00 71.85 247 LEU B N 1
ATOM 6059 C CA . LEU B 1 247 ? 81.560 148.266 105.513 1.00 70.21 247 LEU B CA 1
ATOM 6060 C C . LEU B 1 247 ? 82.546 149.244 104.893 1.00 71.63 247 LEU B C 1
ATOM 6061 O O . LEU B 1 247 ? 82.301 149.733 103.786 1.00 76.25 247 LEU B O 1
ATOM 6066 N N . ASN B 1 248 ? 83.652 149.539 105.577 1.00 70.26 248 ASN B N 1
ATOM 6067 C CA . ASN B 1 248 ? 84.634 150.479 105.050 1.00 68.46 248 ASN B CA 1
ATOM 6068 C C . ASN B 1 248 ? 85.386 149.921 103.851 1.00 76.34 248 ASN B C 1
ATOM 6069 O O . ASN B 1 248 ? 85.624 150.651 102.884 1.00 83.18 248 ASN B O 1
ATOM 6074 N N . GLU B 1 249 ? 85.777 148.646 103.897 1.00 78.92 249 GLU B N 1
ATOM 6075 C CA . GLU B 1 249 ? 86.529 148.061 102.794 1.00 80.72 249 GLU B CA 1
ATOM 6076 C C . GLU B 1 249 ? 85.683 147.966 101.532 1.00 83.48 249 GLU B C 1
ATOM 6077 O O . GLU B 1 249 ? 86.175 148.264 100.438 1.00 82.30 249 GLU B O 1
ATOM 6083 N N . GLN B 1 250 ? 84.421 147.564 101.659 1.00 83.61 250 GLN B N 1
ATOM 6084 C CA . GLN B 1 250 ? 83.554 147.386 100.503 1.00 82.54 250 GLN B CA 1
ATOM 6085 C C . GLN B 1 250 ? 83.085 148.708 99.902 1.00 83.49 250 GLN B C 1
ATOM 6086 O O . GLN B 1 250 ? 82.724 148.738 98.720 1.00 87.16 250 GLN B O 1
ATOM 6092 N N . PHE B 1 251 ? 83.128 149.802 100.657 1.00 83.96 251 PHE B N 1
ATOM 6093 C CA . PHE B 1 251 ? 82.888 151.145 100.134 1.00 83.76 251 PHE B CA 1
ATOM 6094 C C . PHE B 1 251 ? 84.185 151.934 100.057 1.00 83.29 251 PHE B C 1
ATOM 6095 O O . PHE B 1 251 ? 84.223 153.133 100.342 1.00 83.32 251 PHE B O 1
ATOM 6103 N N . LYS B 1 252 ? 85.272 151.268 99.661 1.00 86.02 252 LYS B N 1
ATOM 6104 C CA . LYS B 1 252 ? 86.556 151.949 99.544 1.00 85.69 252 LYS B CA 1
ATOM 6105 C C . LYS B 1 252 ? 86.537 152.996 98.438 1.00 90.15 252 LYS B C 1
ATOM 6106 O O . LYS B 1 252 ? 87.175 154.047 98.570 1.00 90.17 252 LYS B O 1
ATOM 6112 N N . ARG B 1 253 ? 85.819 152.732 97.345 1.00 94.88 253 ARG B N 1
ATOM 6113 C CA . ARG B 1 253 ? 85.795 153.675 96.231 1.00 92.75 253 ARG B CA 1
ATOM 6114 C C . ARG B 1 253 ? 85.171 155.008 96.626 1.00 93.68 253 ARG B C 1
ATOM 6115 O O . ARG B 1 253 ? 85.672 156.065 96.226 1.00 91.05 253 ARG B O 1
ATOM 6123 N N . LYS B 1 254 ? 84.087 154.984 97.402 1.00 94.04 254 LYS B N 1
ATOM 6124 C CA . LYS B 1 254 ? 83.461 156.227 97.839 1.00 93.42 254 LYS B CA 1
ATOM 6125 C C . LYS B 1 254 ? 84.241 156.867 98.982 1.00 94.70 254 LYS B C 1
ATOM 6126 O O . LYS B 1 254 ? 84.589 158.051 98.921 1.00 95.43 254 LYS B O 1
ATOM 6132 N N . ILE B 1 255 ? 84.525 156.097 100.030 1.00 89.50 255 ILE B N 1
ATOM 6133 C CA . ILE B 1 255 ? 85.267 156.586 101.186 1.00 86.09 255 ILE B CA 1
ATOM 6134 C C . ILE B 1 255 ? 86.742 156.310 100.916 1.00 87.57 255 ILE B C 1
ATOM 6135 O O . ILE B 1 255 ? 87.220 155.189 101.093 1.00 89.04 255 ILE B O 1
ATOM 6140 N N . LYS B 1 256 ? 87.473 157.340 100.494 1.00 88.44 256 LYS B N 1
ATOM 6141 C CA . LYS B 1 256 ? 88.867 157.194 100.102 1.00 90.12 256 LYS B CA 1
ATOM 6142 C C . LYS B 1 256 ? 89.825 157.209 101.291 1.00 92.34 256 LYS B C 1
ATOM 6143 O O . LYS B 1 256 ? 91.032 157.392 101.100 1.00 92.19 256 LYS B O 1
ATOM 6149 N N . VAL B 1 257 ? 89.319 157.016 102.507 1.00 84.50 257 VAL B N 1
ATOM 6150 C CA . VAL B 1 257 ? 90.130 156.982 103.712 1.00 82.92 257 VAL B CA 1
ATOM 6151 C C . VAL B 1 257 ? 89.771 155.732 104.509 1.00 82.61 257 VAL B C 1
ATOM 6152 O O . VAL B 1 257 ? 88.866 154.980 104.151 1.00 80.39 257 VAL B O 1
ATOM 6156 N N . VAL B 1 258 ? 90.500 155.518 105.600 1.00 74.84 258 VAL B N 1
ATOM 6157 C CA . VAL B 1 258 ? 90.253 154.415 106.521 1.00 73.33 258 VAL B CA 1
ATOM 6158 C C . VAL B 1 258 ? 89.713 155.006 107.815 1.00 75.68 258 VAL B C 1
ATOM 6159 O O . VAL B 1 258 ? 90.390 155.808 108.470 1.00 76.19 258 VAL B O 1
ATOM 6163 N N . LEU B 1 259 ? 88.502 154.614 108.181 1.00 71.01 259 LEU B N 1
ATOM 6164 C CA . LEU B 1 259 ? 87.839 155.191 109.345 1.00 68.97 259 LEU B CA 1
ATOM 6165 C C . LEU B 1 259 ? 88.520 154.731 110.627 1.00 72.54 259 LEU B C 1
ATOM 6166 O O . LEU B 1 259 ? 88.633 153.520 110.856 1.00 76.49 259 LEU B O 1
ATOM 6171 N N . PRO B 1 260 ? 88.981 155.642 111.484 1.00 66.36 260 PRO B N 1
ATOM 6172 C CA . PRO B 1 260 ? 89.610 155.219 112.742 1.00 68.11 260 PRO B CA 1
ATOM 6173 C C . PRO B 1 260 ? 88.590 154.769 113.773 1.00 66.11 260 PRO B C 1
ATOM 6174 O O . PRO B 1 260 ? 88.334 155.476 114.751 1.00 65.37 260 PRO B O 1
ATOM 6178 N N . VAL B 1 261 ? 88.000 153.591 113.563 1.00 63.56 261 VAL B N 1
ATOM 6179 C CA . VAL B 1 261 ? 86.964 153.112 114.470 1.00 61.26 261 VAL B CA 1
ATOM 6180 C C . VAL B 1 261 ? 87.546 152.717 115.824 1.00 64.51 261 VAL B C 1
ATOM 6181 O O . VAL B 1 261 ? 86.875 152.856 116.853 1.00 67.87 261 VAL B O 1
ATOM 6185 N N . ASP B 1 262 ? 88.787 152.224 115.858 1.00 63.29 262 ASP B N 1
ATOM 6186 C CA . ASP B 1 262 ? 89.391 151.822 117.126 1.00 58.60 262 ASP B CA 1
ATOM 6187 C C . ASP B 1 262 ? 89.552 153.008 118.068 1.00 60.37 262 ASP B C 1
ATOM 6188 O O . ASP B 1 262 ? 89.267 152.898 119.266 1.00 65.55 262 ASP B O 1
ATOM 6193 N N . LEU B 1 263 ? 90.013 154.147 117.548 1.00 59.17 263 LEU B N 1
ATOM 6194 C CA . LEU B 1 263 ? 90.181 155.328 118.386 1.00 55.52 263 LEU B CA 1
ATOM 6195 C C . LEU B 1 263 ? 88.847 155.805 118.942 1.00 60.18 263 LEU B C 1
ATOM 6196 O O . LEU B 1 263 ? 88.747 156.150 120.126 1.00 68.95 263 LEU B O 1
ATOM 6201 N N . VAL B 1 264 ? 87.810 155.826 118.104 1.00 56.36 264 VAL B N 1
ATOM 6202 C CA . VAL B 1 264 ? 86.490 156.241 118.563 1.00 56.64 264 VAL B CA 1
ATOM 6203 C C . VAL B 1 264 ? 85.970 155.287 119.627 1.00 57.90 264 VAL B C 1
ATOM 6204 O O . VAL B 1 264 ? 85.394 155.716 120.632 1.00 62.15 264 VAL B O 1
ATOM 6208 N N . LEU B 1 265 ? 86.159 153.982 119.427 1.00 53.50 265 LEU B N 1
ATOM 6209 C CA . LEU B 1 265 ? 85.716 153.015 120.424 1.00 52.58 265 LEU B CA 1
ATOM 6210 C C . LEU B 1 265 ? 86.445 153.210 121.746 1.00 54.34 265 LEU B C 1
ATOM 6211 O O . LEU B 1 265 ? 85.825 153.155 122.813 1.00 60.05 265 LEU B O 1
ATOM 6216 N N . ILE B 1 266 ? 87.757 153.442 121.695 1.00 55.00 266 ILE B N 1
ATOM 6217 C CA . ILE B 1 266 ? 88.526 153.635 122.921 1.00 53.50 266 ILE B CA 1
ATOM 6218 C C . ILE B 1 266 ? 88.049 154.877 123.661 1.00 58.82 266 ILE B C 1
ATOM 6219 O O . ILE B 1 266 ? 87.823 154.846 124.877 1.00 66.11 266 ILE B O 1
ATOM 6224 N N . ILE B 1 267 ? 87.888 155.989 122.939 1.00 54.10 267 ILE B N 1
ATOM 6225 C CA . ILE B 1 267 ? 87.457 157.225 123.583 1.00 55.19 267 ILE B CA 1
ATOM 6226 C C . ILE B 1 267 ? 86.058 157.072 124.166 1.00 58.38 267 ILE B C 1
ATOM 6227 O O . ILE B 1 267 ? 85.796 157.500 125.296 1.00 58.89 267 ILE B O 1
ATOM 6232 N N . ALA B 1 268 ? 85.140 156.459 123.414 1.00 57.18 268 ALA B N 1
ATOM 6233 C CA . ALA B 1 268 ? 83.778 156.289 123.905 1.00 54.47 268 ALA B CA 1
ATOM 6234 C C . ALA B 1 268 ? 83.736 155.392 125.135 1.00 56.95 268 ALA B C 1
ATOM 6235 O O . ALA B 1 268 ? 83.042 155.703 126.109 1.00 62.75 268 ALA B O 1
ATOM 6237 N N . ALA B 1 269 ? 84.469 154.276 125.112 1.00 56.88 269 ALA B N 1
ATOM 6238 C CA . ALA B 1 269 ? 84.483 153.384 126.265 1.00 57.91 269 ALA B CA 1
ATOM 6239 C C . ALA B 1 269 ? 85.087 154.065 127.485 1.00 60.67 269 ALA B C 1
ATOM 6240 O O . ALA B 1 269 ? 84.549 153.954 128.592 1.00 64.18 269 ALA B O 1
ATOM 6242 N N . SER B 1 270 ? 86.197 154.785 127.304 1.00 58.00 270 SER B N 1
ATOM 6243 C CA . SER B 1 270 ? 86.814 155.474 128.430 1.00 59.79 270 SER B CA 1
ATOM 6244 C C . SER B 1 270 ? 85.887 156.539 129.002 1.00 61.47 270 SER B C 1
ATOM 6245 O O . SER B 1 270 ? 85.759 156.667 130.226 1.00 63.64 270 SER B O 1
ATOM 6248 N N . PHE B 1 271 ? 85.221 157.303 128.136 1.00 65.97 271 PHE B N 1
ATOM 6249 C CA . PHE B 1 271 ? 84.346 158.367 128.602 1.00 64.08 271 PHE B CA 1
ATOM 6250 C C . PHE B 1 271 ? 83.076 157.834 129.248 1.00 66.01 271 PHE B C 1
ATOM 6251 O O . PHE B 1 271 ? 82.547 158.476 130.160 1.00 67.12 271 PHE B O 1
ATOM 6259 N N . ALA B 1 272 ? 82.577 156.680 128.801 1.00 68.43 272 ALA B N 1
ATOM 6260 C CA . ALA B 1 272 ? 81.408 156.087 129.436 1.00 65.19 272 ALA B CA 1
ATOM 6261 C C . ALA B 1 272 ? 81.771 155.334 130.707 1.00 68.22 272 ALA B C 1
ATOM 6262 O O . ALA B 1 272 ? 80.901 155.102 131.553 1.00 72.12 272 ALA B O 1
ATOM 6264 N N . CYS B 1 273 ? 83.037 154.945 130.860 1.00 69.37 273 CYS B N 1
ATOM 6265 C CA . CYS B 1 273 ? 83.490 154.348 132.108 1.00 66.89 273 CYS B CA 1
ATOM 6266 C C . CYS B 1 273 ? 83.919 155.393 133.125 1.00 68.19 273 CYS B C 1
ATOM 6267 O O . CYS B 1 273 ? 84.007 155.080 134.316 1.00 67.65 273 CYS B O 1
ATOM 6270 N N . TYR B 1 274 ? 84.191 156.621 132.685 1.00 70.74 274 TYR B N 1
ATOM 6271 C CA . TYR B 1 274 ? 84.500 157.692 133.622 1.00 69.31 274 TYR B CA 1
ATOM 6272 C C . TYR B 1 274 ? 83.248 158.365 134.165 1.00 72.87 274 TYR B C 1
ATOM 6273 O O . TYR B 1 274 ? 83.116 158.526 135.382 1.00 75.21 274 TYR B O 1
ATOM 6282 N N . CYS B 1 275 ? 82.316 158.752 133.297 1.00 73.34 275 CYS B N 1
ATOM 6283 C CA . CYS B 1 275 ? 81.082 159.399 133.745 1.00 72.92 275 CYS B CA 1
ATOM 6284 C C . CYS B 1 275 ? 80.074 158.371 134.242 1.00 73.51 275 CYS B C 1
ATOM 6285 O O . CYS B 1 275 ? 78.894 158.383 133.898 1.00 77.67 275 CYS B O 1
ATOM 6288 N N . THR B 1 276 ? 80.572 157.469 135.077 1.00 76.35 276 THR B N 1
ATOM 6289 C CA . THR B 1 276 ? 79.814 156.430 135.761 1.00 76.68 276 THR B CA 1
ATOM 6290 C C . THR B 1 276 ? 80.764 155.824 136.788 1.00 79.31 276 THR B C 1
ATOM 6291 O O . THR B 1 276 ? 81.953 156.157 136.824 1.00 79.05 276 THR B O 1
ATOM 6295 N N . ASN B 1 277 ? 80.250 154.931 137.622 1.00 81.67 277 ASN B N 1
ATOM 6296 C CA . ASN B 1 277 ? 81.117 154.209 138.539 1.00 81.56 277 ASN B CA 1
ATOM 6297 C C . ASN B 1 277 ? 81.235 152.773 138.056 1.00 83.65 277 ASN B C 1
ATOM 6298 O O . ASN B 1 277 ? 81.190 151.831 138.854 1.00 85.20 277 ASN B O 1
ATOM 6303 N N . MET B 1 278 ? 81.374 152.605 136.738 1.00 77.48 278 MET B N 1
ATOM 6304 C CA . MET B 1 278 ? 81.380 151.277 136.141 1.00 77.57 278 MET B CA 1
ATOM 6305 C C . MET B 1 278 ? 82.542 150.425 136.627 1.00 78.75 278 MET B C 1
ATOM 6306 O O . MET B 1 278 ? 82.512 149.204 136.455 1.00 85.22 278 MET B O 1
ATOM 6311 N N . GLU B 1 279 ? 83.572 151.029 137.213 1.00 72.91 279 GLU B N 1
ATOM 6312 C CA . GLU B 1 279 ? 84.598 150.234 137.870 1.00 76.52 279 GLU B CA 1
ATOM 6313 C C . GLU B 1 279 ? 84.140 149.692 139.217 1.00 80.50 279 GLU B C 1
ATOM 6314 O O . GLU B 1 279 ? 84.755 148.754 139.734 1.00 81.87 279 GLU B O 1
ATOM 6320 N N . ASN B 1 280 ? 83.077 150.253 139.792 1.00 78.54 280 ASN B N 1
ATOM 6321 C CA . ASN B 1 280 ? 82.593 149.860 141.109 1.00 80.09 280 ASN B CA 1
ATOM 6322 C C . ASN B 1 280 ? 81.189 149.275 141.084 1.00 81.11 280 ASN B C 1
ATOM 6323 O O . ASN B 1 280 ? 80.963 148.194 141.635 1.00 82.40 280 ASN B O 1
ATOM 6328 N N . THR B 1 281 ? 80.231 149.969 140.467 1.00 76.42 281 THR B N 1
ATOM 6329 C CA . THR B 1 281 ? 78.851 149.499 140.435 1.00 77.54 281 THR B CA 1
ATOM 6330 C C . THR B 1 281 ? 78.734 148.171 139.698 1.00 80.25 281 THR B C 1
ATOM 6331 O O . THR B 1 281 ? 78.400 147.147 140.301 1.00 82.76 281 THR B O 1
ATOM 6335 N N . TYR B 1 282 ? 79.014 148.177 138.396 1.00 77.72 282 TYR B N 1
ATOM 6336 C CA . TYR B 1 282 ? 79.038 146.954 137.598 1.00 74.91 282 TYR B CA 1
ATOM 6337 C C . TYR B 1 282 ? 80.492 146.506 137.516 1.00 73.29 282 TYR B C 1
ATOM 6338 O O . TYR B 1 282 ? 81.230 146.866 136.601 1.00 78.13 282 TYR B O 1
ATOM 6347 N N . GLY B 1 283 ? 80.896 145.690 138.489 1.00 70.03 283 GLY B N 1
ATOM 6348 C CA . GLY B 1 283 ? 82.299 145.390 138.703 1.00 71.70 283 GLY B CA 1
ATOM 6349 C C . GLY B 1 283 ? 83.037 144.943 137.461 1.00 76.69 283 GLY B C 1
ATOM 6350 O O . GLY B 1 283 ? 82.834 143.832 136.962 1.00 77.23 283 GLY B O 1
ATOM 6351 N N . LEU B 1 284 ? 83.908 145.813 136.961 1.00 71.75 284 LEU B N 1
ATOM 6352 C CA . LEU B 1 284 ? 84.631 145.612 135.717 1.00 67.24 284 LEU B CA 1
ATOM 6353 C C . LEU B 1 284 ? 86.129 145.641 135.981 1.00 68.98 284 LEU B C 1
ATOM 6354 O O . LEU B 1 284 ? 86.585 145.866 137.104 1.00 74.51 284 LEU B O 1
ATOM 6359 N N . GLU B 1 285 ? 86.896 145.411 134.923 1.00 59.35 285 GLU B N 1
ATOM 6360 C CA . GLU B 1 285 ? 88.347 145.490 134.974 1.00 59.51 285 GLU B CA 1
ATOM 6361 C C . GLU B 1 285 ? 88.820 146.533 133.973 1.00 60.75 285 GLU B C 1
ATOM 6362 O O . GLU B 1 285 ? 88.332 146.576 132.840 1.00 65.79 285 GLU B O 1
ATOM 6368 N N . VAL B 1 286 ? 89.763 147.372 134.395 1.00 52.09 286 VAL B N 1
ATOM 6369 C CA . VAL B 1 286 ? 90.264 148.467 133.580 1.00 52.26 286 VAL B CA 1
ATOM 6370 C C . VAL B 1 286 ? 91.787 148.405 133.558 1.00 56.45 286 VAL B C 1
ATOM 6371 O O . VAL B 1 286 ? 92.413 147.678 134.327 1.00 65.27 286 VAL B O 1
ATOM 6375 N N . VAL B 1 287 ? 92.379 149.177 132.647 1.00 48.96 287 VAL B N 1
ATOM 6376 C CA . VAL B 1 287 ? 93.832 149.279 132.579 1.00 52.47 287 VAL B CA 1
ATOM 6377 C C . VAL B 1 287 ? 94.339 149.976 133.834 1.00 56.88 287 VAL B C 1
ATOM 6378 O O . VAL B 1 287 ? 93.795 151.006 134.254 1.00 53.51 287 VAL B O 1
ATOM 6382 N N . GLY B 1 288 ? 95.381 149.416 134.444 1.00 58.94 288 GLY B N 1
ATOM 6383 C CA . GLY B 1 288 ? 95.708 149.786 135.807 1.00 59.54 288 GLY B CA 1
ATOM 6384 C C . GLY B 1 288 ? 96.189 151.198 136.076 1.00 61.20 288 GLY B C 1
ATOM 6385 O O . GLY B 1 288 ? 95.425 152.003 136.610 1.00 59.91 288 GLY B O 1
ATOM 6386 N N . HIS B 1 289 ? 97.431 151.531 135.725 1.00 65.03 289 HIS B N 1
ATOM 6387 C CA . HIS B 1 289 ? 97.931 152.853 136.086 1.00 61.48 289 HIS B CA 1
ATOM 6388 C C . HIS B 1 289 ? 98.622 153.593 134.948 1.00 61.98 289 HIS B C 1
ATOM 6389 O O . HIS B 1 289 ? 98.395 154.792 134.759 1.00 61.04 289 HIS B O 1
ATOM 6396 N N . ILE B 1 290 ? 99.436 152.883 134.173 1.00 58.02 290 ILE B N 1
ATOM 6397 C CA . ILE B 1 290 ? 100.281 153.472 133.133 1.00 59.24 290 ILE B CA 1
ATOM 6398 C C . ILE B 1 290 ? 101.001 154.715 133.648 1.00 63.34 290 ILE B C 1
ATOM 6399 O O . ILE B 1 290 ? 100.605 155.839 133.312 1.00 70.44 290 ILE B O 1
ATOM 6404 N N . PRO B 1 291 ? 102.043 154.570 134.463 1.00 52.59 291 PRO B N 1
ATOM 6405 C CA . PRO B 1 291 ? 102.792 155.746 134.913 1.00 54.43 291 PRO B CA 1
ATOM 6406 C C . PRO B 1 291 ? 103.608 156.362 133.787 1.00 60.15 291 PRO B C 1
ATOM 6407 O O . PRO B 1 291 ? 103.999 155.690 132.831 1.00 63.57 291 PRO B O 1
ATOM 6411 N N . GLN B 1 292 ? 103.868 157.663 133.914 1.00 58.27 292 GLN B N 1
ATOM 6412 C CA . GLN B 1 292 ? 104.739 158.346 132.966 1.00 56.96 292 GLN B CA 1
ATOM 6413 C C . GLN B 1 292 ? 106.167 157.855 133.147 1.00 60.91 292 GLN B C 1
ATOM 6414 O O . GLN B 1 292 ? 106.688 157.840 134.265 1.00 65.54 292 GLN B O 1
ATOM 6420 N N . GLY B 1 293 ? 106.808 157.458 132.051 1.00 49.81 293 GLY B N 1
ATOM 6421 C CA . GLY B 1 293 ? 107.994 156.639 132.193 1.00 53.12 293 GLY B CA 1
ATOM 6422 C C . GLY B 1 293 ? 109.216 156.941 131.355 1.00 50.40 293 GLY B C 1
ATOM 6423 O O . GLY B 1 293 ? 109.735 158.060 131.365 1.00 52.92 293 GLY B O 1
ATOM 6424 N N . ILE B 1 294 ? 109.671 155.927 130.623 1.00 55.28 294 ILE B N 1
ATOM 6425 C CA . ILE B 1 294 ? 110.995 155.882 130.004 1.00 48.40 294 ILE B CA 1
ATOM 6426 C C . ILE B 1 294 ? 112.043 156.102 131.089 1.00 51.51 294 ILE B C 1
ATOM 6427 O O . ILE B 1 294 ? 112.587 157.208 131.216 1.00 60.87 294 ILE B O 1
ATOM 6432 N N . PRO B 1 295 ? 112.330 155.091 131.914 1.00 47.01 295 PRO B N 1
ATOM 6433 C CA . PRO B 1 295 ? 113.346 155.246 132.961 1.00 48.66 295 PRO B CA 1
ATOM 6434 C C . PRO B 1 295 ? 114.760 155.131 132.421 1.00 55.02 295 PRO B C 1
ATOM 6435 O O . PRO B 1 295 ? 114.965 155.050 131.206 1.00 62.61 295 PRO B O 1
ATOM 6439 N N . SER B 1 296 ? 115.744 155.130 133.314 1.00 51.95 296 SER B N 1
ATOM 6440 C CA . SER B 1 296 ? 117.123 154.947 132.898 1.00 49.88 296 SER B CA 1
ATOM 6441 C C . SER B 1 296 ? 117.349 153.513 132.423 1.00 53.81 296 SER B C 1
ATOM 6442 O O . SER B 1 296 ? 116.776 152.570 132.976 1.00 59.77 296 SER B O 1
ATOM 6445 N N . PRO B 1 297 ? 118.172 153.322 131.396 1.00 46.77 297 PRO B N 1
ATOM 6446 C CA . PRO B 1 297 ? 118.470 151.963 130.935 1.00 43.82 297 PRO B CA 1
ATOM 6447 C C . PRO B 1 297 ? 119.213 151.162 131.990 1.00 50.55 297 PRO B C 1
ATOM 6448 O O . PRO B 1 297 ? 120.005 151.694 132.769 1.00 56.74 297 PRO B O 1
ATOM 6452 N N . ARG B 1 298 ? 118.945 149.859 132.005 1.00 50.05 298 ARG B N 1
ATOM 6453 C CA . ARG B 1 298 ? 119.568 148.949 132.953 1.00 50.51 298 ARG B CA 1
ATOM 6454 C C . ARG B 1 298 ? 119.835 147.619 132.268 1.00 53.55 298 ARG B C 1
ATOM 6455 O O . ARG B 1 298 ? 118.988 147.113 131.529 1.00 61.81 298 ARG B O 1
ATOM 6463 N N . ALA B 1 299 ? 121.014 147.060 132.515 1.00 47.35 299 ALA B N 1
ATOM 6464 C CA . ALA B 1 299 ? 121.370 145.788 131.909 1.00 46.04 299 ALA B CA 1
ATOM 6465 C C . ALA B 1 299 ? 120.466 144.679 132.440 1.00 45.30 299 ALA B C 1
ATOM 6466 O O . ALA B 1 299 ? 120.158 144.647 133.635 1.00 48.19 299 ALA B O 1
ATOM 6468 N N . PRO B 1 300 ? 120.021 143.765 131.584 1.00 49.99 300 PRO B N 1
ATOM 6469 C CA . PRO B 1 300 ? 119.166 142.669 132.041 1.00 51.15 300 PRO B CA 1
ATOM 6470 C C . PRO B 1 300 ? 119.934 141.732 132.954 1.00 56.36 300 PRO B C 1
ATOM 6471 O O . PRO B 1 300 ? 121.166 141.633 132.860 1.00 62.82 300 PRO B O 1
ATOM 6475 N N . PRO B 1 301 ? 119.248 141.036 133.856 1.00 57.11 301 PRO B N 1
ATOM 6476 C CA . PRO B 1 301 ? 119.947 140.124 134.771 1.00 61.73 301 PRO B CA 1
ATOM 6477 C C . PRO B 1 301 ? 120.546 138.927 134.055 1.00 62.19 301 PRO B C 1
ATOM 6478 O O . PRO B 1 301 ? 119.816 138.066 133.556 1.00 60.43 301 PRO B O 1
ATOM 6482 N N . MET B 1 302 ? 121.877 138.860 134.002 1.00 60.27 302 MET B N 1
ATOM 6483 C CA . MET B 1 302 ? 122.547 137.747 133.341 1.00 59.07 302 MET B CA 1
ATOM 6484 C C . MET B 1 302 ? 122.542 136.475 134.175 1.00 63.41 302 MET B C 1
ATOM 6485 O O . MET B 1 302 ? 122.923 135.418 133.662 1.00 64.87 302 MET B O 1
ATOM 6490 N N . ASN B 1 303 ? 122.131 136.550 135.442 1.00 64.90 303 ASN B N 1
ATOM 6491 C CA . ASN B 1 303 ? 122.019 135.344 136.254 1.00 61.33 303 ASN B CA 1
ATOM 6492 C C . ASN B 1 303 ? 120.942 134.410 135.721 1.00 65.77 303 ASN B C 1
ATOM 6493 O O . ASN B 1 303 ? 121.047 133.189 135.878 1.00 65.62 303 ASN B O 1
ATOM 6498 N N . ILE B 1 304 ? 119.906 134.966 135.090 1.00 62.78 304 ILE B N 1
ATOM 6499 C CA . ILE B 1 304 ? 118.765 134.170 134.654 1.00 61.12 304 ILE B CA 1
ATOM 6500 C C . ILE B 1 304 ? 118.977 133.577 133.266 1.00 64.08 304 ILE B C 1
ATOM 6501 O O . ILE B 1 304 ? 118.190 132.727 132.834 1.00 62.21 304 ILE B O 1
ATOM 6506 N N . LEU B 1 305 ? 120.046 133.966 132.572 1.00 55.84 305 LEU B N 1
ATOM 6507 C CA . LEU B 1 305 ? 120.228 133.607 131.170 1.00 50.65 305 LEU B CA 1
ATOM 6508 C C . LEU B 1 305 ? 120.385 132.112 130.938 1.00 55.48 305 LEU B C 1
ATOM 6509 O O . LEU B 1 305 ? 120.505 131.703 129.779 1.00 63.49 305 LEU B O 1
ATOM 6514 N N . SER B 1 306 ? 120.395 131.288 131.982 1.00 57.38 306 SER B N 1
ATOM 6515 C CA . SER B 1 306 ? 120.474 129.847 131.799 1.00 58.07 306 SER B CA 1
ATOM 6516 C C . SER B 1 306 ? 119.125 129.156 131.916 1.00 59.41 306 SER B C 1
ATOM 6517 O O . SER B 1 306 ? 118.961 128.054 131.381 1.00 59.39 306 SER B O 1
ATOM 6520 N N . ALA B 1 307 ? 118.161 129.769 132.598 1.00 56.37 307 ALA B N 1
ATOM 6521 C CA . ALA B 1 307 ? 116.852 129.164 132.795 1.00 54.75 307 ALA B CA 1
ATOM 6522 C C . ALA B 1 307 ? 115.844 129.540 131.719 1.00 58.91 307 ALA B C 1
ATOM 6523 O O . ALA B 1 307 ? 114.713 129.047 131.756 1.00 58.39 307 ALA B O 1
ATOM 6525 N N . VAL B 1 308 ? 116.218 130.393 130.769 1.00 55.33 308 VAL B N 1
ATOM 6526 C CA . VAL B 1 308 ? 115.286 130.859 129.749 1.00 49.42 308 VAL B CA 1
ATOM 6527 C C . VAL B 1 308 ? 115.829 130.546 128.363 1.00 49.10 308 VAL B C 1
ATOM 6528 O O . VAL B 1 308 ? 115.558 131.273 127.403 1.00 57.97 308 VAL B O 1
ATOM 6532 N N . ILE B 1 309 ? 116.601 129.464 128.248 1.00 44.58 309 ILE B N 1
ATOM 6533 C CA . ILE B 1 309 ? 117.215 129.121 126.968 1.00 46.70 309 ILE B CA 1
ATOM 6534 C C . ILE B 1 309 ? 116.151 128.725 125.951 1.00 49.90 309 ILE B C 1
ATOM 6535 O O . ILE B 1 309 ? 116.144 129.209 124.812 1.00 56.57 309 ILE B O 1
ATOM 6540 N N . THR B 1 310 ? 115.235 127.837 126.346 1.00 40.80 310 THR B N 1
ATOM 6541 C CA . THR B 1 310 ? 114.217 127.364 125.413 1.00 41.12 310 THR B CA 1
ATOM 6542 C C . THR B 1 310 ? 113.261 128.476 125.001 1.00 47.99 310 THR B C 1
ATOM 6543 O O . THR B 1 310 ? 112.889 128.563 123.825 1.00 58.65 310 THR B O 1
ATOM 6547 N N . GLU B 1 311 ? 112.859 129.338 125.937 1.00 38.61 311 GLU B N 1
ATOM 6548 C CA . GLU B 1 311 ? 112.024 130.477 125.571 1.00 33.90 311 GLU B CA 1
ATOM 6549 C C . GLU B 1 311 ? 112.755 131.425 124.634 1.00 40.17 311 GLU B C 1
ATOM 6550 O O . GLU B 1 311 ? 112.149 131.961 123.699 1.00 48.97 311 GLU B O 1
ATOM 6556 N N . ALA B 1 312 ? 114.047 131.655 124.874 1.00 42.05 312 ALA B N 1
ATOM 6557 C CA . ALA B 1 312 ? 114.822 132.523 123.996 1.00 34.88 312 ALA B CA 1
ATOM 6558 C C . ALA B 1 312 ? 114.900 131.958 122.586 1.00 39.23 312 ALA B C 1
ATOM 6559 O O . ALA B 1 312 ? 114.727 132.693 121.607 1.00 51.96 312 ALA B O 1
ATOM 6561 N N . PHE B 1 313 ? 115.157 130.655 122.457 1.00 35.59 313 PHE B N 1
ATOM 6562 C CA . PHE B 1 313 ? 115.168 130.046 121.131 1.00 33.19 313 PHE B CA 1
ATOM 6563 C C . PHE B 1 313 ? 113.799 130.145 120.472 1.00 37.65 313 PHE B C 1
ATOM 6564 O O . PHE B 1 313 ? 113.697 130.462 119.279 1.00 45.66 313 PHE B O 1
ATOM 6572 N N . GLY B 1 314 ? 112.736 129.897 121.239 1.00 35.27 314 GLY B N 1
ATOM 6573 C CA . GLY B 1 314 ? 111.401 129.966 120.675 1.00 37.27 314 GLY B CA 1
ATOM 6574 C C . GLY B 1 314 ? 111.069 131.340 120.132 1.00 36.02 314 GLY B C 1
ATOM 6575 O O . GLY B 1 314 ? 110.571 131.472 119.013 1.00 46.69 314 GLY B O 1
ATOM 6576 N N . VAL B 1 315 ? 111.345 132.386 120.913 1.00 29.81 315 VAL B N 1
ATOM 6577 C CA . VAL B 1 315 ? 111.038 133.725 120.422 1.00 35.31 315 VAL B CA 1
ATOM 6578 C C . VAL B 1 315 ? 111.936 134.079 119.244 1.00 35.72 315 VAL B C 1
ATOM 6579 O O . VAL B 1 315 ? 111.451 134.568 118.216 1.00 42.24 315 VAL B O 1
ATOM 6583 N N . ALA B 1 316 ? 113.241 133.794 119.342 1.00 30.96 316 ALA B N 1
ATOM 6584 C CA . ALA B 1 316 ? 114.166 134.168 118.281 1.00 28.30 316 ALA B CA 1
ATOM 6585 C C . ALA B 1 316 ? 113.836 133.480 116.966 1.00 35.76 316 ALA B C 1
ATOM 6586 O O . ALA B 1 316 ? 114.165 134.006 115.898 1.00 48.40 316 ALA B O 1
ATOM 6588 N N . LEU B 1 317 ? 113.194 132.315 117.013 1.00 38.00 317 LEU B N 1
ATOM 6589 C CA . LEU B 1 317 ? 112.836 131.653 115.765 1.00 29.73 317 LEU B CA 1
ATOM 6590 C C . LEU B 1 317 ? 111.446 132.041 115.272 1.00 34.98 317 LEU B C 1
ATOM 6591 O O . LEU B 1 317 ? 111.282 132.364 114.087 1.00 44.37 317 LEU B O 1
ATOM 6596 N N . VAL B 1 318 ? 110.440 132.025 116.152 1.00 34.22 318 VAL B N 1
ATOM 6597 C CA . VAL B 1 318 ? 109.078 132.329 115.726 1.00 30.82 318 VAL B CA 1
ATOM 6598 C C . VAL B 1 318 ? 108.969 133.768 115.240 1.00 33.81 318 VAL B C 1
ATOM 6599 O O . VAL B 1 318 ? 108.369 134.034 114.188 1.00 45.98 318 VAL B O 1
ATOM 6603 N N . GLY B 1 319 ? 109.529 134.722 115.990 1.00 26.42 319 GLY B N 1
ATOM 6604 C CA . GLY B 1 319 ? 109.459 136.103 115.557 1.00 31.32 319 GLY B CA 1
ATOM 6605 C C . GLY B 1 319 ? 110.142 136.336 114.229 1.00 30.08 319 GLY B C 1
ATOM 6606 O O . GLY B 1 319 ? 109.599 137.029 113.362 1.00 39.69 319 GLY B O 1
ATOM 6607 N N . TYR B 1 320 ? 111.324 135.748 114.038 1.00 26.40 320 TYR B N 1
ATOM 6608 C CA . TYR B 1 320 ? 112.033 135.929 112.780 1.00 28.19 320 TYR B CA 1
ATOM 6609 C C . TYR B 1 320 ? 111.253 135.340 111.616 1.00 32.95 320 TYR B C 1
ATOM 6610 O O . TYR B 1 320 ? 111.157 135.959 110.554 1.00 38.21 320 TYR B O 1
ATOM 6619 N N . VAL B 1 321 ? 110.701 134.136 111.783 1.00 32.08 321 VAL B N 1
ATOM 6620 C CA . VAL B 1 321 ? 109.972 133.535 110.670 1.00 26.19 321 VAL B CA 1
ATOM 6621 C C . VAL B 1 321 ? 108.728 134.346 110.332 1.00 30.84 321 VAL B C 1
ATOM 6622 O O . VAL B 1 321 ? 108.462 134.633 109.153 1.00 36.40 321 VAL B O 1
ATOM 6626 N N . ALA B 1 322 ? 107.968 134.762 111.348 1.00 33.21 322 ALA B N 1
ATOM 6627 C CA . ALA B 1 322 ? 106.738 135.498 111.088 1.00 32.79 322 ALA B CA 1
ATOM 6628 C C . ALA B 1 322 ? 107.009 136.887 110.527 1.00 35.47 322 ALA B C 1
ATOM 6629 O O . ALA B 1 322 ? 106.164 137.436 109.814 1.00 42.46 322 ALA B O 1
ATOM 6631 N N . SER B 1 323 ? 108.167 137.476 110.832 1.00 27.99 323 SER B N 1
ATOM 6632 C CA . SER B 1 323 ? 108.487 138.782 110.270 1.00 19.94 323 SER B CA 1
ATOM 6633 C C . SER B 1 323 ? 109.091 138.674 108.876 1.00 33.09 323 SER B C 1
ATOM 6634 O O . SER B 1 323 ? 108.833 139.531 108.022 1.00 48.15 323 SER B O 1
ATOM 6637 N N . LEU B 1 324 ? 109.893 137.637 108.630 1.00 37.44 324 LEU B N 1
ATOM 6638 C CA . LEU B 1 324 ? 110.447 137.417 107.304 1.00 33.72 324 LEU B CA 1
ATOM 6639 C C . LEU B 1 324 ? 109.357 137.107 106.295 1.00 31.35 324 LEU B C 1
ATOM 6640 O O . LEU B 1 324 ? 109.456 137.522 105.138 1.00 36.85 324 LEU B O 1
ATOM 6645 N N . ALA B 1 325 ? 108.314 136.380 106.706 1.00 29.28 325 ALA B N 1
ATOM 6646 C CA . ALA B 1 325 ? 107.201 136.148 105.792 1.00 29.24 325 ALA B CA 1
ATOM 6647 C C . ALA B 1 325 ? 106.586 137.464 105.331 1.00 31.77 325 ALA B C 1
ATOM 6648 O O . ALA B 1 325 ? 106.334 137.658 104.135 1.00 40.82 325 ALA B O 1
ATOM 6650 N N . LEU B 1 326 ? 106.357 138.389 106.265 1.00 35.83 326 LEU B N 1
ATOM 6651 C CA . LEU B 1 326 ? 105.773 139.680 105.914 1.00 34.19 326 LEU B CA 1
ATOM 6652 C C . LEU B 1 326 ? 106.712 140.497 105.038 1.00 40.38 326 LEU B C 1
ATOM 6653 O O . LEU B 1 326 ? 106.271 141.150 104.084 1.00 46.99 326 LEU B O 1
ATOM 6658 N N . ALA B 1 327 ? 108.009 140.487 105.354 1.00 37.99 327 ALA B N 1
ATOM 6659 C CA . ALA B 1 327 ? 108.966 141.231 104.542 1.00 33.48 327 ALA B CA 1
ATOM 6660 C C . ALA B 1 327 ? 109.013 140.701 103.114 1.00 38.73 327 ALA B C 1
ATOM 6661 O O . ALA B 1 327 ? 109.039 141.483 102.156 1.00 43.80 327 ALA B O 1
ATOM 6663 N N . GLN B 1 328 ? 109.025 139.377 102.953 1.00 43.81 328 GLN B N 1
ATOM 6664 C CA . GLN B 1 328 ? 109.025 138.789 101.619 1.00 38.62 328 GLN B CA 1
ATOM 6665 C C . GLN B 1 328 ? 107.736 139.088 100.870 1.00 34.26 328 GLN B C 1
ATOM 6666 O O . GLN B 1 328 ? 107.772 139.348 99.662 1.00 46.46 328 GLN B O 1
ATOM 6672 N N . GLY B 1 329 ? 106.593 139.049 101.556 1.00 35.19 329 GLY B N 1
ATOM 6673 C CA . GLY B 1 329 ? 105.350 139.426 100.907 1.00 40.36 329 GLY B CA 1
ATOM 6674 C C . GLY B 1 329 ? 105.363 140.861 100.420 1.00 43.02 329 GLY B C 1
ATOM 6675 O O . GLY B 1 329 ? 104.922 141.153 99.305 1.00 49.47 329 GLY B O 1
ATOM 6676 N N . SER B 1 330 ? 105.879 141.776 101.245 1.00 40.54 330 SER B N 1
ATOM 6677 C CA . SER B 1 330 ? 105.982 143.173 100.832 1.00 37.34 330 SER B CA 1
ATOM 6678 C C . SER B 1 330 ? 106.910 143.333 99.636 1.00 42.87 330 SER B C 1
ATOM 6679 O O . SER B 1 330 ? 106.599 144.074 98.696 1.00 46.44 330 SER B O 1
ATOM 6682 N N . ALA B 1 331 ? 108.057 142.651 99.657 1.00 48.48 331 ALA B N 1
ATOM 6683 C CA . ALA B 1 331 ? 108.993 142.747 98.543 1.00 40.52 331 ALA B CA 1
ATOM 6684 C C . ALA B 1 331 ? 108.386 142.217 97.253 1.00 42.31 331 ALA B C 1
ATOM 6685 O O . ALA B 1 331 ? 108.581 142.812 96.188 1.00 49.87 331 ALA B O 1
ATOM 6687 N N . LYS B 1 332 ? 107.655 141.105 97.325 1.00 45.62 332 LYS B N 1
ATOM 6688 C CA . LYS B 1 332 ? 106.998 140.578 96.136 1.00 42.77 332 LYS B CA 1
ATOM 6689 C C . LYS B 1 332 ? 105.908 141.519 95.639 1.00 47.94 332 LYS B C 1
ATOM 6690 O O . LYS B 1 332 ? 105.750 141.709 94.429 1.00 51.94 332 LYS B O 1
ATOM 6696 N N . LYS B 1 333 ? 105.146 142.119 96.555 1.00 50.21 333 LYS B N 1
ATOM 6697 C CA . LYS B 1 333 ? 104.032 142.966 96.146 1.00 46.76 333 LYS B CA 1
ATOM 6698 C C . LYS B 1 333 ? 104.487 144.293 95.552 1.00 50.36 333 LYS B C 1
ATOM 6699 O O . LYS B 1 333 ? 103.868 144.780 94.601 1.00 53.10 333 LYS B O 1
ATOM 6705 N N . PHE B 1 334 ? 105.545 144.899 96.090 1.00 51.64 334 PHE B N 1
ATOM 6706 C CA . PHE B 1 334 ? 105.968 146.224 95.655 1.00 47.05 334 PHE B CA 1
ATOM 6707 C C . PHE B 1 334 ? 107.254 146.205 94.839 1.00 52.96 334 PHE B C 1
ATOM 6708 O O . PHE B 1 334 ? 107.843 147.266 94.607 1.00 57.43 334 PHE B O 1
ATOM 6716 N N . LYS B 1 335 ? 107.701 145.028 94.401 1.00 53.92 335 LYS B N 1
ATOM 6717 C CA . LYS B 1 335 ? 108.775 144.885 93.419 1.00 51.28 335 LYS B CA 1
ATOM 6718 C C . LYS B 1 335 ? 110.075 145.539 93.891 1.00 52.92 335 LYS B C 1
ATOM 6719 O O . LYS B 1 335 ? 110.579 146.489 93.291 1.00 61.91 335 LYS B O 1
ATOM 6725 N N . TYR B 1 336 ? 110.615 145.012 94.987 1.00 45.86 336 TYR B N 1
ATOM 6726 C CA . TYR B 1 336 ? 111.961 145.353 95.424 1.00 46.71 336 TYR B CA 1
ATOM 6727 C C . TYR B 1 336 ? 112.590 144.113 96.041 1.00 49.57 336 TYR B C 1
ATOM 6728 O O . TYR B 1 336 ? 111.924 143.098 96.261 1.00 54.48 336 TYR B O 1
ATOM 6737 N N . SER B 1 337 ? 113.889 144.190 96.311 1.00 50.48 337 SER B N 1
ATOM 6738 C CA . SER B 1 337 ? 114.668 143.040 96.749 1.00 52.30 337 SER B CA 1
ATOM 6739 C C . SER B 1 337 ? 115.098 143.227 98.195 1.00 57.58 337 SER B C 1
ATOM 6740 O O . SER B 1 337 ? 115.562 144.306 98.575 1.00 54.27 337 SER B O 1
ATOM 6743 N N . ILE B 1 338 ? 114.944 142.173 98.994 1.00 55.16 338 ILE B N 1
ATOM 6744 C CA . ILE B 1 338 ? 115.360 142.174 100.387 1.00 52.93 338 ILE B CA 1
ATOM 6745 C C . ILE B 1 338 ? 116.368 141.051 100.593 1.00 55.58 338 ILE B C 1
ATOM 6746 O O . ILE B 1 338 ? 116.553 140.184 99.740 1.00 59.27 338 ILE B O 1
ATOM 6751 N N . ASP B 1 339 ? 117.019 141.078 101.750 1.00 55.44 339 ASP B N 1
ATOM 6752 C CA . ASP B 1 339 ? 117.991 140.069 102.143 1.00 48.61 339 ASP B CA 1
ATOM 6753 C C . ASP B 1 339 ? 117.466 139.312 103.352 1.00 49.14 339 ASP B C 1
ATOM 6754 O O . ASP B 1 339 ? 117.078 139.925 104.351 1.00 61.86 339 ASP B O 1
ATOM 6759 N N . ASP B 1 340 ? 117.457 137.984 103.262 1.00 39.69 340 ASP B N 1
ATOM 6760 C CA . ASP B 1 340 ? 116.990 137.160 104.367 1.00 36.98 340 ASP B CA 1
ATOM 6761 C C . ASP B 1 340 ? 117.942 137.164 105.552 1.00 42.55 340 ASP B C 1
ATOM 6762 O O . ASP B 1 340 ? 117.534 136.778 106.651 1.00 48.56 340 ASP B O 1
ATOM 6767 N N . ASN B 1 341 ? 119.190 137.585 105.360 1.00 46.06 341 ASN B N 1
ATOM 6768 C CA . ASN B 1 341 ? 120.172 137.612 106.433 1.00 38.06 341 ASN B CA 1
ATOM 6769 C C . ASN B 1 341 ? 120.237 138.948 107.155 1.00 43.00 341 ASN B C 1
ATOM 6770 O O . ASN B 1 341 ? 120.616 138.979 108.329 1.00 51.17 341 ASN B O 1
ATOM 6775 N N . GLN B 1 342 ? 119.893 140.047 106.486 1.00 42.78 342 GLN B N 1
ATOM 6776 C CA . GLN B 1 342 ? 119.829 141.339 107.152 1.00 40.52 342 GLN B CA 1
ATOM 6777 C C . GLN B 1 342 ? 118.683 141.420 108.147 1.00 45.39 342 GLN B C 1
ATOM 6778 O O . GLN B 1 342 ? 118.788 142.153 109.135 1.00 55.03 342 GLN B O 1
ATOM 6784 N N . GLU B 1 343 ? 117.594 140.689 107.908 1.00 36.20 343 GLU B N 1
ATOM 6785 C CA . GLU B 1 343 ? 116.506 140.651 108.878 1.00 38.04 343 GLU B CA 1
ATOM 6786 C C . GLU B 1 343 ? 116.958 140.042 110.196 1.00 44.41 343 GLU B C 1
ATOM 6787 O O . GLU B 1 343 ? 116.517 140.484 111.262 1.00 54.75 343 GLU B O 1
ATOM 6793 N N . PHE B 1 344 ? 117.831 139.035 110.142 1.00 34.19 344 PHE B N 1
ATOM 6794 C CA . PHE B 1 344 ? 118.402 138.472 111.361 1.00 30.49 344 PHE B CA 1
ATOM 6795 C C . PHE B 1 344 ? 119.097 139.547 112.184 1.00 34.24 344 PHE B C 1
ATOM 6796 O O . PHE B 1 344 ? 118.837 139.692 113.384 1.00 42.73 344 PHE B O 1
ATOM 6804 N N . LEU B 1 345 ? 119.979 140.320 111.548 1.00 31.08 345 LEU B N 1
ATOM 6805 C CA . LEU B 1 345 ? 120.694 141.372 112.260 1.00 34.59 345 LEU B CA 1
ATOM 6806 C C . LEU B 1 345 ? 119.744 142.440 112.779 1.00 40.51 345 LEU B C 1
ATOM 6807 O O . LEU B 1 345 ? 119.876 142.889 113.922 1.00 54.81 345 LEU B O 1
ATOM 6812 N N . ALA B 1 346 ? 118.782 142.863 111.956 1.00 32.18 346 ALA B N 1
ATOM 6813 C CA . ALA B 1 346 ? 117.863 143.916 112.373 1.00 24.83 346 ALA B CA 1
ATOM 6814 C C . ALA B 1 346 ? 117.056 143.491 113.591 1.00 34.12 346 ALA B C 1
ATOM 6815 O O . ALA B 1 346 ? 116.956 144.237 114.572 1.00 51.80 346 ALA B O 1
ATOM 6817 N N . HIS B 1 347 ? 116.494 142.282 113.559 1.00 33.98 347 HIS B N 1
ATOM 6818 C CA . HIS B 1 347 ? 115.682 141.818 114.675 1.00 33.29 347 HIS B CA 1
ATOM 6819 C C . HIS B 1 347 ? 116.522 141.556 115.917 1.00 34.37 347 HIS B C 1
ATOM 6820 O O . HIS B 1 347 ? 116.091 141.879 117.031 1.00 40.10 347 HIS B O 1
ATOM 6827 N N . GLY B 1 348 ? 117.718 140.986 115.756 1.00 24.19 348 GLY B N 1
ATOM 6828 C CA . GLY B 1 348 ? 118.575 140.772 116.907 1.00 27.89 348 GLY B CA 1
ATOM 6829 C C . GLY B 1 348 ? 118.990 142.070 117.569 1.00 35.18 348 GLY B C 1
ATOM 6830 O O . GLY B 1 348 ? 118.978 142.180 118.797 1.00 48.68 348 GLY B O 1
ATOM 6831 N N . LEU B 1 349 ? 119.359 143.071 116.769 1.00 33.63 349 LEU B N 1
ATOM 6832 C CA . LEU B 1 349 ? 119.710 144.366 117.333 1.00 25.78 349 LEU B CA 1
ATOM 6833 C C . LEU B 1 349 ? 118.515 145.028 117.999 1.00 35.87 349 LEU B C 1
ATOM 6834 O O . LEU B 1 349 ? 118.665 145.631 119.066 1.00 48.14 349 LEU B O 1
ATOM 6839 N N . SER B 1 350 ? 117.327 144.925 117.397 1.00 37.26 350 SER B N 1
ATOM 6840 C CA . SER B 1 350 ? 116.134 145.475 118.032 1.00 30.02 350 SER B CA 1
ATOM 6841 C C . SER B 1 350 ? 115.911 144.850 119.400 1.00 35.14 350 SER B C 1
ATOM 6842 O O . SER B 1 350 ? 115.710 145.558 120.393 1.00 40.97 350 SER B O 1
ATOM 6845 N N . ASN B 1 351 ? 115.964 143.518 119.475 1.00 34.34 351 ASN B N 1
ATOM 6846 C CA . ASN B 1 351 ? 115.734 142.845 120.748 1.00 30.47 351 ASN B CA 1
ATOM 6847 C C . ASN B 1 351 ? 116.804 143.201 121.772 1.00 34.68 351 ASN B C 1
ATOM 6848 O O . ASN B 1 351 ? 116.488 143.460 122.939 1.00 45.83 351 ASN B O 1
ATOM 6853 N N . ILE B 1 352 ? 118.072 143.228 121.359 1.00 34.46 352 ILE B N 1
ATOM 6854 C CA . ILE B 1 352 ? 119.153 143.500 122.301 1.00 33.58 352 ILE B CA 1
ATOM 6855 C C . ILE B 1 352 ? 119.046 144.918 122.846 1.00 32.85 352 ILE B C 1
ATOM 6856 O O . ILE B 1 352 ? 119.155 145.142 124.056 1.00 46.03 352 ILE B O 1
ATOM 6861 N N . VAL B 1 353 ? 118.826 145.898 121.966 1.00 28.72 353 VAL B N 1
ATOM 6862 C CA . VAL B 1 353 ? 118.724 147.279 122.422 1.00 32.29 353 VAL B CA 1
ATOM 6863 C C . VAL B 1 353 ? 117.477 147.484 123.271 1.00 38.12 353 VAL B C 1
ATOM 6864 O O . VAL B 1 353 ? 117.499 148.249 124.241 1.00 44.11 353 VAL B O 1
ATOM 6868 N N . SER B 1 354 ? 116.375 146.808 122.941 1.00 33.82 354 SER B N 1
ATOM 6869 C CA . SER B 1 354 ? 115.156 146.976 123.718 1.00 31.23 354 SER B CA 1
ATOM 6870 C C . SER B 1 354 ? 115.240 146.308 125.082 1.00 40.68 354 SER B C 1
ATOM 6871 O O . SER B 1 354 ? 114.582 146.760 126.024 1.00 49.61 354 SER B O 1
ATOM 6874 N N . SER B 1 355 ? 116.032 145.240 125.216 1.00 36.04 355 SER B N 1
ATOM 6875 C CA . SER B 1 355 ? 116.155 144.574 126.508 1.00 27.77 355 SER B CA 1
ATOM 6876 C C . SER B 1 355 ? 116.719 145.490 127.583 1.00 38.24 355 SER B C 1
ATOM 6877 O O . SER B 1 355 ? 116.485 145.247 128.770 1.00 44.91 355 SER B O 1
ATOM 6880 N N . PHE B 1 356 ? 117.455 146.530 127.199 1.00 41.34 356 PHE B N 1
ATOM 6881 C CA . PHE B 1 356 ? 118.002 147.471 128.163 1.00 33.90 356 PHE B CA 1
ATOM 6882 C C . PHE B 1 356 ? 116.996 148.528 128.593 1.00 41.96 356 PHE B C 1
ATOM 6883 O O . PHE B 1 356 ? 117.295 149.304 129.505 1.00 53.65 356 PHE B O 1
ATOM 6891 N N . PHE B 1 357 ? 115.820 148.577 127.969 1.00 41.07 357 PHE B N 1
ATOM 6892 C CA . PHE B 1 357 ? 114.804 149.576 128.276 1.00 35.12 357 PHE B CA 1
ATOM 6893 C C . PHE B 1 357 ? 113.510 148.935 128.766 1.00 41.34 357 PHE B C 1
ATOM 6894 O O . PHE B 1 357 ? 112.429 149.491 128.575 1.00 48.10 357 PHE B O 1
ATOM 6902 N N . PHE B 1 358 ? 113.609 147.762 129.396 1.00 45.72 358 PHE B N 1
ATOM 6903 C CA . PHE B 1 358 ? 112.463 147.046 129.957 1.00 38.95 358 PHE B CA 1
ATOM 6904 C C . PHE B 1 358 ? 111.416 146.758 128.877 1.00 43.22 358 PHE B C 1
ATOM 6905 O O . PHE B 1 358 ? 110.287 147.248 128.911 1.00 50.21 358 PHE B O 1
ATOM 6913 N N . CYS B 1 359 ? 111.824 145.945 127.908 1.00 43.01 359 CYS B N 1
ATOM 6914 C CA . CYS B 1 359 ? 110.966 145.585 126.792 1.00 44.19 359 CYS B CA 1
ATOM 6915 C C . CYS B 1 359 ? 110.826 144.072 126.693 1.00 44.93 359 CYS B C 1
ATOM 6916 O O . CYS B 1 359 ? 111.771 143.324 126.956 1.00 51.60 359 CYS B O 1
ATOM 6919 N N . ILE B 1 360 ? 109.630 143.637 126.312 1.00 42.72 360 ILE B N 1
ATOM 6920 C CA . ILE B 1 360 ? 109.324 142.231 126.067 1.00 40.00 360 ILE B CA 1
ATOM 6921 C C . ILE B 1 360 ? 109.818 141.879 124.667 1.00 41.24 360 ILE B C 1
ATOM 6922 O O . ILE B 1 360 ? 110.130 142.791 123.888 1.00 46.29 360 ILE B O 1
ATOM 6927 N N . PRO B 1 361 ? 109.929 140.597 124.306 1.00 39.73 361 PRO B N 1
ATOM 6928 C CA . PRO B 1 361 ? 110.412 140.253 122.963 1.00 39.96 361 PRO B CA 1
ATOM 6929 C C . PRO B 1 361 ? 109.555 140.870 121.868 1.00 36.72 361 PRO B C 1
ATOM 6930 O O . PRO B 1 361 ? 108.336 141.000 121.996 1.00 39.14 361 PRO B O 1
ATOM 6934 N N . SER B 1 362 ? 110.215 141.251 120.778 1.00 37.98 362 SER B N 1
ATOM 6935 C CA . SER B 1 362 ? 109.603 142.038 119.719 1.00 41.56 362 SER B CA 1
ATOM 6936 C C . SER B 1 362 ? 109.673 141.303 118.390 1.00 41.65 362 SER B C 1
ATOM 6937 O O . SER B 1 362 ? 110.607 140.536 118.141 1.00 50.40 362 SER B O 1
ATOM 6940 N N . ALA B 1 363 ? 108.676 141.542 117.545 1.00 31.18 363 ALA B N 1
ATOM 6941 C CA . ALA B 1 363 ? 108.646 141.030 116.181 1.00 31.24 363 ALA B CA 1
ATOM 6942 C C . ALA B 1 363 ? 107.608 141.831 115.404 1.00 40.40 363 ALA B C 1
ATOM 6943 O O . ALA B 1 363 ? 107.114 142.858 115.878 1.00 48.60 363 ALA B O 1
ATOM 6945 N N . ALA B 1 364 ? 107.267 141.359 114.209 1.00 33.60 364 ALA B N 1
ATOM 6946 C CA . ALA B 1 364 ? 106.348 142.061 113.324 1.00 28.57 364 ALA B CA 1
ATOM 6947 C C . ALA B 1 364 ? 105.014 141.333 113.265 1.00 41.13 364 ALA B C 1
ATOM 6948 O O . ALA B 1 364 ? 104.966 140.139 112.953 1.00 44.08 364 ALA B O 1
ATOM 6950 N N . ALA B 1 365 ? 103.937 142.052 113.564 1.00 40.60 365 ALA B N 1
ATOM 6951 C CA . ALA B 1 365 ? 102.588 141.516 113.487 1.00 37.72 365 ALA B CA 1
ATOM 6952 C C . ALA B 1 365 ? 102.009 141.733 112.095 1.00 41.08 365 ALA B C 1
ATOM 6953 O O . ALA B 1 365 ? 102.351 142.694 111.404 1.00 48.94 365 ALA B O 1
ATOM 6955 N N . MET B 1 366 ? 101.116 140.826 111.694 1.00 39.70 366 MET B N 1
ATOM 6956 C CA . MET B 1 366 ? 100.492 140.917 110.379 1.00 34.12 366 MET B CA 1
ATOM 6957 C C . MET B 1 366 ? 99.422 141.999 110.318 1.00 39.95 366 MET B C 1
ATOM 6958 O O . MET B 1 366 ? 99.200 142.581 109.250 1.00 51.85 366 MET B O 1
ATOM 6963 N N . GLY B 1 367 ? 98.752 142.280 111.435 1.00 43.21 367 GLY B N 1
ATOM 6964 C CA . GLY B 1 367 ? 97.716 143.300 111.423 1.00 43.04 367 GLY B CA 1
ATOM 6965 C C . GLY B 1 367 ? 98.254 144.686 111.127 1.00 45.05 367 GLY B C 1
ATOM 6966 O O . GLY B 1 367 ? 97.635 145.459 110.391 1.00 46.76 367 GLY B O 1
ATOM 6967 N N . ARG B 1 368 ? 99.413 145.024 111.696 1.00 42.36 368 ARG B N 1
ATOM 6968 C CA . ARG B 1 368 ? 100.021 146.319 111.416 1.00 41.09 368 ARG B CA 1
ATOM 6969 C C . ARG B 1 368 ? 100.434 146.433 109.955 1.00 40.00 368 ARG B C 1
ATOM 6970 O O . ARG B 1 368 ? 100.275 147.494 109.342 1.00 48.63 368 ARG B O 1
ATOM 6978 N N . THR B 1 369 ? 100.965 145.354 109.378 1.00 37.91 369 THR B N 1
ATOM 6979 C CA . THR B 1 369 ? 101.315 145.369 107.961 1.00 38.49 369 THR B CA 1
ATOM 6980 C C . THR B 1 369 ? 100.079 145.523 107.083 1.00 40.55 369 THR B C 1
ATOM 6981 O O . THR B 1 369 ? 100.107 146.253 106.086 1.00 49.07 369 THR B O 1
ATOM 6985 N N . ALA B 1 370 ? 98.988 144.841 107.432 1.00 39.68 370 ALA B N 1
ATOM 6986 C CA . ALA B 1 370 ? 97.751 145.006 106.678 1.00 37.19 370 ALA B CA 1
ATOM 6987 C C . ALA B 1 370 ? 97.223 146.429 1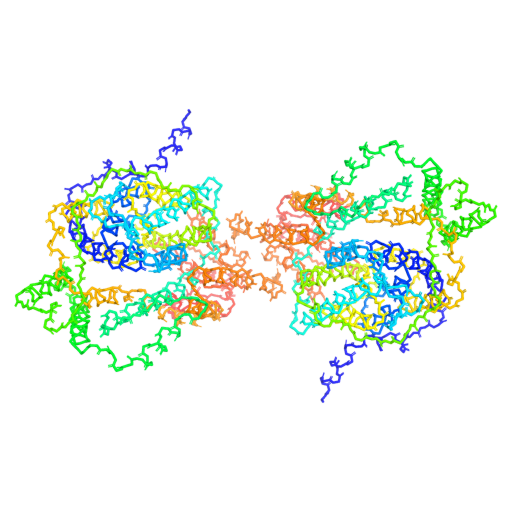06.777 1.00 43.84 370 ALA B C 1
ATOM 6988 O O . ALA B 1 370 ? 96.736 146.980 105.783 1.00 49.86 370 ALA B O 1
ATOM 6990 N N . GLY B 1 371 ? 97.303 147.035 107.962 1.00 49.42 371 GLY B N 1
ATOM 6991 C CA . GLY B 1 371 ? 96.913 148.429 108.096 1.00 49.03 371 GLY B CA 1
ATOM 6992 C C . GLY B 1 371 ? 97.784 149.359 107.274 1.00 47.74 371 GLY B C 1
ATOM 6993 O O . GLY B 1 371 ? 97.289 150.313 106.668 1.00 54.93 371 GLY B O 1
ATOM 6994 N N . LEU B 1 372 ? 99.092 149.099 107.245 1.00 43.52 372 LEU B N 1
ATOM 6995 C CA . LEU B 1 372 ? 99.987 149.894 106.412 1.00 40.35 372 LEU B CA 1
ATOM 6996 C C . LEU B 1 372 ? 99.643 149.755 104.936 1.00 44.59 372 LEU B C 1
ATOM 6997 O O . LEU B 1 372 ? 99.707 150.739 104.192 1.00 54.06 372 LEU B O 1
ATOM 7002 N N . TYR B 1 373 ? 99.298 148.546 104.493 1.00 52.03 373 TYR B N 1
ATOM 7003 C CA . TYR B 1 373 ? 98.847 148.359 103.117 1.00 47.61 373 TYR B CA 1
ATOM 7004 C C . TYR B 1 373 ? 97.580 149.156 102.843 1.00 50.67 373 TYR B C 1
ATOM 7005 O O . TYR B 1 373 ? 97.475 149.847 101.824 1.00 52.02 373 TYR B O 1
ATOM 7014 N N . SER B 1 374 ? 96.602 149.068 103.746 1.00 48.33 374 SER B N 1
ATOM 7015 C CA . SER B 1 374 ? 95.311 149.701 103.508 1.00 47.38 374 SER B CA 1
ATOM 7016 C C . SER B 1 374 ? 95.367 151.215 103.637 1.00 50.07 374 SER B C 1
ATOM 7017 O O . SER B 1 374 ? 94.476 151.898 103.123 1.00 54.29 374 SER B O 1
ATOM 7020 N N . THR B 1 375 ? 96.379 151.756 104.312 1.00 51.63 375 THR B N 1
ATOM 7021 C CA . THR B 1 375 ? 96.495 153.203 104.445 1.00 50.29 375 THR B CA 1
ATOM 7022 C C . THR B 1 375 ? 97.249 153.836 103.283 1.00 49.27 375 THR B C 1
ATOM 7023 O O . THR B 1 375 ? 96.838 154.886 102.781 1.00 55.43 375 THR B O 1
ATOM 7027 N N . GLY B 1 376 ? 98.347 153.227 102.848 1.00 49.52 376 GLY B N 1
ATOM 7028 C CA . GLY B 1 376 ? 99.086 153.745 101.715 1.00 49.97 376 GLY B CA 1
ATOM 7029 C C . GLY B 1 376 ? 100.517 154.121 102.035 1.00 55.42 376 GLY B C 1
ATOM 7030 O O . GLY B 1 376 ? 101.102 154.976 101.365 1.00 60.56 376 GLY B O 1
ATOM 7031 N N . ALA B 1 377 ? 101.091 153.491 103.055 1.00 52.82 377 ALA B N 1
ATOM 7032 C CA . ALA B 1 377 ? 102.447 153.810 103.468 1.00 51.62 377 ALA B CA 1
ATOM 7033 C C . ALA B 1 377 ? 103.441 153.482 102.360 1.00 54.54 377 ALA B C 1
ATOM 7034 O O . ALA B 1 377 ? 103.244 152.565 101.559 1.00 57.43 377 ALA B O 1
ATOM 7036 N N . LYS B 1 378 ? 104.524 154.254 102.319 1.00 54.94 378 LYS B N 1
ATOM 7037 C CA . LYS B 1 378 ? 105.542 154.113 101.287 1.00 55.77 378 LYS B CA 1
ATOM 7038 C C . LYS B 1 378 ? 106.879 153.652 101.840 1.00 60.39 378 LYS B C 1
ATOM 7039 O O . LYS B 1 378 ? 107.489 152.733 101.282 1.00 63.42 378 LYS B O 1
ATOM 7045 N N . THR B 1 379 ? 107.360 154.266 102.919 1.00 58.78 379 THR B N 1
ATOM 7046 C CA . THR B 1 379 ? 108.663 153.917 103.471 1.00 53.66 379 THR B CA 1
ATOM 7047 C C . THR B 1 379 ? 108.572 153.617 104.961 1.00 53.03 379 THR B C 1
ATOM 7048 O O . THR B 1 379 ? 107.474 153.526 105.518 1.00 54.79 379 THR B O 1
ATOM 7052 N N . GLN B 1 380 ? 109.722 153.461 105.611 1.00 54.91 380 GLN B N 1
ATOM 7053 C CA . GLN B 1 380 ? 109.776 153.211 107.045 1.00 48.89 380 GLN B CA 1
ATOM 7054 C C . GLN B 1 380 ? 109.473 154.451 107.873 1.00 49.51 380 GLN B C 1
ATOM 7055 O O . GLN B 1 380 ? 109.363 154.342 109.097 1.00 55.94 380 GLN B O 1
ATOM 7061 N N . VAL B 1 381 ? 109.346 155.619 107.240 1.00 52.27 381 VAL B N 1
ATOM 7062 C CA . VAL B 1 381 ? 109.025 156.841 107.970 1.00 54.33 381 VAL B CA 1
ATOM 7063 C C . VAL B 1 381 ? 107.675 156.712 108.661 1.00 58.18 381 VAL B C 1
ATOM 7064 O O . VAL B 1 381 ? 107.487 157.219 109.774 1.00 58.78 381 VAL B O 1
ATOM 7068 N N . ALA B 1 382 ? 106.722 156.026 108.028 1.00 47.26 382 ALA B N 1
ATOM 7069 C CA . ALA B 1 382 ? 105.432 155.792 108.666 1.00 40.08 382 ALA B CA 1
ATOM 7070 C C . ALA B 1 382 ? 105.573 154.977 109.943 1.00 46.30 382 ALA B C 1
ATOM 7071 O O . ALA B 1 382 ? 104.733 155.083 110.841 1.00 56.96 382 ALA B O 1
ATOM 7073 N N . CYS B 1 383 ? 106.621 154.159 110.044 1.00 54.05 383 CYS B N 1
ATOM 7074 C CA . CYS B 1 383 ? 106.886 153.418 111.270 1.00 46.05 383 CYS B CA 1
ATOM 7075 C C . CYS B 1 383 ? 107.677 154.228 112.286 1.00 47.68 383 CYS B C 1
ATOM 7076 O O . CYS B 1 383 ? 107.789 153.803 113.439 1.00 60.24 383 CYS B O 1
ATOM 7079 N N . LEU B 1 384 ? 108.222 155.375 111.889 1.00 45.32 384 LEU B N 1
ATOM 7080 C CA . LEU B 1 384 ? 108.893 156.291 112.801 1.00 44.01 384 LEU B CA 1
ATOM 7081 C C . LEU B 1 384 ? 107.961 157.368 113.329 1.00 46.83 384 LEU B C 1
ATOM 7082 O O . LEU B 1 384 ? 108.018 157.704 114.516 1.00 59.33 384 LEU B O 1
ATOM 7087 N N . ILE B 1 385 ? 107.091 157.902 112.470 1.00 43.31 385 ILE B N 1
ATOM 7088 C CA . ILE B 1 385 ? 106.157 158.941 112.892 1.00 44.75 385 ILE B CA 1
ATOM 7089 C C . ILE B 1 385 ? 105.275 158.435 114.023 1.00 50.39 385 ILE B C 1
ATOM 7090 O O . ILE B 1 385 ? 105.042 159.142 115.011 1.00 55.30 385 ILE B O 1
ATOM 7095 N N . SER B 1 386 ? 104.786 157.197 113.908 1.00 49.65 386 SER B N 1
ATOM 7096 C CA . SER B 1 386 ? 103.990 156.618 114.983 1.00 45.51 386 SER B CA 1
ATOM 7097 C C . SER B 1 386 ? 104.754 156.612 116.296 1.00 47.81 386 SER B C 1
ATOM 7098 O O . SER B 1 386 ? 104.167 156.862 117.355 1.00 55.99 386 SER B O 1
ATOM 7101 N N . CYS B 1 387 ? 106.066 156.363 116.246 1.00 46.54 387 CYS B N 1
ATOM 7102 C CA . CYS B 1 387 ? 106.871 156.417 117.460 1.00 41.92 387 CYS B CA 1
ATOM 7103 C C . CYS B 1 387 ? 106.750 157.778 118.129 1.00 45.94 387 CYS B C 1
ATOM 7104 O O . CYS B 1 387 ? 106.584 157.864 119.351 1.00 53.96 387 CYS B O 1
ATOM 7107 N N . ILE B 1 388 ? 106.790 158.852 117.336 1.00 45.37 388 ILE B N 1
ATOM 7108 C CA . ILE B 1 388 ? 106.623 160.193 117.884 1.00 47.26 388 ILE B CA 1
ATOM 7109 C C . ILE B 1 388 ? 105.303 160.302 118.627 1.00 51.04 388 ILE B C 1
ATOM 7110 O O . ILE B 1 388 ? 105.234 160.914 119.700 1.00 53.20 388 ILE B O 1
ATOM 7115 N N . PHE B 1 389 ? 104.240 159.710 118.083 1.00 49.72 389 PHE B N 1
ATOM 7116 C CA . PHE B 1 389 ? 102.970 159.701 118.795 1.00 49.56 389 PHE B CA 1
ATOM 7117 C C . PHE B 1 389 ? 103.034 158.854 120.057 1.00 48.63 389 PHE B C 1
ATOM 7118 O O . PHE B 1 389 ? 102.477 159.248 121.087 1.00 52.21 389 PHE B O 1
ATOM 7126 N N . VAL B 1 390 ? 103.718 157.707 120.005 1.00 44.07 390 VAL B N 1
ATOM 7127 C CA . VAL B 1 390 ? 103.800 156.849 121.182 1.00 40.95 390 VAL B CA 1
ATOM 7128 C C . VAL B 1 390 ? 104.487 157.580 122.327 1.00 48.08 390 VAL B C 1
ATOM 7129 O O . VAL B 1 390 ? 104.072 157.459 123.485 1.00 56.23 390 VAL B O 1
ATOM 7133 N N . LEU B 1 391 ? 105.525 158.366 122.024 1.00 44.40 391 LEU B N 1
ATOM 7134 C CA . LEU B 1 391 ? 106.146 159.209 123.041 1.00 38.37 391 LEU B CA 1
ATOM 7135 C C . LEU B 1 391 ? 105.112 160.077 123.742 1.00 46.58 391 LEU B C 1
ATOM 7136 O O . LEU B 1 391 ? 105.115 160.188 124.974 1.00 60.01 391 LEU B O 1
ATOM 7141 N N . ILE B 1 392 ? 104.201 160.681 122.976 1.00 42.45 392 ILE B N 1
ATOM 7142 C CA . ILE B 1 392 ? 103.171 161.519 123.577 1.00 43.19 392 ILE B CA 1
ATOM 7143 C C . ILE B 1 392 ? 102.315 160.707 124.536 1.00 45.70 392 ILE B C 1
ATOM 7144 O O . ILE B 1 392 ? 101.895 161.212 125.583 1.00 54.56 392 ILE B O 1
ATOM 7149 N N . VAL B 1 393 ? 102.051 159.441 124.210 1.00 43.84 393 VAL B N 1
ATOM 7150 C CA . VAL B 1 393 ? 101.288 158.595 125.120 1.00 42.62 393 VAL B CA 1
ATOM 7151 C C . VAL B 1 393 ? 102.063 158.350 126.406 1.00 41.07 393 VAL B C 1
ATOM 7152 O O . VAL B 1 393 ? 101.471 158.273 127.489 1.00 49.87 393 VAL B O 1
ATOM 7156 N N . ILE B 1 394 ? 103.389 158.232 126.322 1.00 42.47 394 ILE B N 1
ATOM 7157 C CA . ILE B 1 394 ? 104.176 157.910 127.508 1.00 39.72 394 ILE B CA 1
ATOM 7158 C C . ILE B 1 394 ? 104.149 159.060 128.507 1.00 46.80 394 ILE B C 1
ATOM 7159 O O . ILE B 1 394 ? 104.023 158.844 129.717 1.00 53.94 394 ILE B O 1
ATOM 7164 N N . TYR B 1 395 ? 104.265 160.296 128.023 1.00 47.55 395 TYR B N 1
ATOM 7165 C CA . TYR B 1 395 ? 104.416 161.446 128.903 1.00 50.86 395 TYR B CA 1
ATOM 7166 C C . TYR B 1 395 ? 103.137 162.243 129.117 1.00 53.85 395 TYR B C 1
ATOM 7167 O O . TYR B 1 395 ? 103.015 162.911 130.149 1.00 56.33 395 TYR B O 1
ATOM 7176 N N . ALA B 1 396 ? 102.186 162.199 128.188 1.00 47.81 396 ALA B N 1
ATOM 7177 C CA . ALA B 1 396 ? 101.000 163.040 128.285 1.00 49.04 396 ALA B CA 1
ATOM 7178 C C . ALA B 1 396 ? 99.711 162.247 128.418 1.00 51.31 396 ALA B C 1
ATOM 7179 O O . ALA B 1 396 ? 98.882 162.566 129.277 1.00 57.65 396 ALA B O 1
ATOM 7181 N N . ILE B 1 397 ? 99.513 161.220 127.596 1.00 54.54 397 ILE B N 1
ATOM 7182 C CA . ILE B 1 397 ? 98.254 160.483 127.583 1.00 50.86 397 ILE B CA 1
ATOM 7183 C C . ILE B 1 397 ? 98.433 159.198 128.381 1.00 52.52 397 ILE B C 1
ATOM 7184 O O . ILE B 1 397 ? 97.715 158.214 128.177 1.00 53.79 397 ILE B O 1
ATOM 7189 N N . GLY B 1 398 ? 99.398 159.198 129.294 1.00 60.00 398 GLY B N 1
ATOM 7190 C CA . GLY B 1 398 ? 99.653 158.054 130.134 1.00 55.05 398 GLY B CA 1
ATOM 7191 C C . GLY B 1 398 ? 98.564 157.830 131.162 1.00 56.57 398 GLY B C 1
ATOM 7192 O O . GLY B 1 398 ? 97.861 156.816 131.140 1.00 56.99 398 GLY B O 1
ATOM 7193 N N . PRO B 1 399 ? 98.407 158.775 132.094 1.00 61.72 399 PRO B N 1
ATOM 7194 C CA . PRO B 1 399 ? 97.354 158.630 133.111 1.00 60.46 399 PRO B CA 1
ATOM 7195 C C . PRO B 1 399 ? 95.951 158.594 132.537 1.00 60.95 399 PRO B C 1
ATOM 7196 O O . PRO B 1 399 ? 95.042 158.085 133.203 1.00 59.70 399 PRO B O 1
ATOM 7200 N N . LEU B 1 400 ? 95.746 159.112 131.328 1.00 58.70 400 LEU B N 1
ATOM 7201 C CA . LEU B 1 400 ? 94.414 159.173 130.746 1.00 54.83 400 LEU B CA 1
ATOM 7202 C C . LEU B 1 400 ? 93.864 157.800 130.383 1.00 52.15 400 LEU B C 1
ATOM 7203 O O . LEU B 1 400 ? 92.645 157.650 130.259 1.00 53.41 400 LEU B O 1
ATOM 7208 N N . LEU B 1 401 ? 94.724 156.800 130.213 1.00 54.89 401 LEU B N 1
ATOM 7209 C CA . LEU B 1 401 ? 94.289 155.441 129.889 1.00 51.07 401 LEU B CA 1
ATOM 7210 C C . LEU B 1 401 ? 94.014 154.626 131.147 1.00 59.93 401 LEU B C 1
ATOM 7211 O O . LEU B 1 401 ? 94.483 153.501 131.298 1.00 61.24 401 LEU B O 1
ATOM 7216 N N . TYR B 1 402 ? 93.236 155.193 132.065 1.00 63.75 402 TYR B N 1
ATOM 7217 C CA . TYR B 1 402 ? 92.898 154.495 133.296 1.00 58.27 402 TYR B CA 1
ATOM 7218 C C . TYR B 1 402 ? 91.562 153.776 133.198 1.00 62.59 402 TYR B C 1
ATOM 7219 O O . TYR B 1 402 ? 91.402 152.690 133.763 1.00 68.65 402 TYR B O 1
ATOM 7228 N N . TRP B 1 403 ? 90.599 154.357 132.488 1.00 59.31 403 TRP B N 1
ATOM 7229 C CA . TRP B 1 403 ? 89.228 153.874 132.510 1.00 57.17 403 TRP B CA 1
ATOM 7230 C C . TRP B 1 403 ? 88.863 153.066 131.273 1.00 60.37 403 TRP B C 1
ATOM 7231 O O . TRP B 1 403 ? 87.679 152.804 131.044 1.00 67.42 403 TRP B O 1
ATOM 7242 N N . LEU B 1 404 ? 89.841 152.663 130.475 1.00 55.43 404 LEU B N 1
ATOM 7243 C CA . LEU B 1 404 ? 89.552 151.811 129.332 1.00 54.69 404 LEU B CA 1
ATOM 7244 C C . LEU B 1 404 ? 89.293 150.392 129.818 1.00 54.68 404 LEU B C 1
ATOM 7245 O O . LEU B 1 404 ? 90.199 149.769 130.382 1.00 57.32 404 LEU B O 1
ATOM 7250 N N . PRO B 1 405 ? 88.095 149.847 129.626 1.00 49.37 405 PRO B N 1
ATOM 7251 C CA . PRO B 1 405 ? 87.822 148.489 130.102 1.00 48.18 405 PRO B CA 1
ATOM 7252 C C . PRO B 1 405 ? 88.614 147.454 129.323 1.00 49.72 405 PRO B C 1
ATOM 7253 O O . PRO B 1 405 ? 88.943 147.640 128.150 1.00 57.97 405 PRO B O 1
ATOM 7257 N N . MET B 1 406 ? 88.927 146.349 129.997 1.00 44.09 406 MET B N 1
ATOM 7258 C CA . MET B 1 406 ? 89.624 145.255 129.338 1.00 41.58 406 MET B CA 1
ATOM 7259 C C . MET B 1 406 ? 88.737 144.511 128.350 1.00 51.14 406 MET B C 1
ATOM 7260 O O . MET B 1 406 ? 89.259 143.847 127.450 1.00 57.48 406 MET B O 1
ATOM 7265 N N . CYS B 1 407 ? 87.415 144.608 128.498 1.00 50.09 407 CYS B N 1
ATOM 7266 C CA . CYS B 1 407 ? 86.513 143.996 127.529 1.00 41.79 407 CYS B CA 1
ATOM 7267 C C . CYS B 1 407 ? 86.669 144.638 126.157 1.00 47.87 407 CYS B C 1
ATOM 7268 O O . CYS B 1 407 ? 86.740 143.942 125.138 1.00 56.54 407 CYS B O 1
ATOM 7271 N N . VAL B 1 408 ? 86.731 145.969 126.114 1.00 44.78 408 VAL B N 1
ATOM 7272 C CA . VAL B 1 408 ? 86.891 146.672 124.846 1.00 39.61 408 VAL B CA 1
ATOM 7273 C C . VAL B 1 408 ? 88.254 146.377 124.235 1.00 43.40 408 VAL B C 1
ATOM 7274 O O . VAL B 1 408 ? 88.379 146.201 123.017 1.00 53.98 408 VAL B O 1
ATOM 7278 N N . LEU B 1 409 ? 89.297 146.327 125.062 1.00 33.01 409 LEU B N 1
ATOM 7279 C CA . LEU B 1 409 ? 90.625 145.997 124.556 1.00 31.93 409 LEU B CA 1
ATOM 7280 C C . LEU B 1 409 ? 90.660 144.589 123.973 1.00 40.52 409 LEU B C 1
ATOM 7281 O O . LEU B 1 409 ? 91.233 144.368 122.898 1.00 54.27 409 LEU B O 1
ATOM 7286 N N . ALA B 1 410 ? 90.047 143.625 124.662 1.00 35.48 410 ALA B N 1
ATOM 7287 C CA . ALA B 1 410 ? 89.985 142.266 124.136 1.00 36.49 410 ALA B CA 1
ATOM 7288 C C . ALA B 1 410 ? 89.184 142.200 122.844 1.00 43.60 410 ALA B C 1
ATOM 7289 O O . ALA B 1 410 ? 89.552 141.458 121.927 1.00 51.62 410 ALA B O 1
ATOM 7291 N N . SER B 1 411 ? 88.086 142.953 122.755 1.00 39.54 411 SER B N 1
ATOM 7292 C CA . SER B 1 411 ? 87.323 143.002 121.514 1.00 37.42 411 SER B CA 1
ATOM 7293 C C . SER B 1 411 ? 88.167 143.549 120.373 1.00 43.53 411 SER B C 1
ATOM 7294 O O . SER B 1 411 ? 88.142 143.013 119.259 1.00 56.41 411 SER B O 1
ATOM 7297 N N . ILE B 1 412 ? 88.928 144.612 120.636 1.00 39.40 412 ILE B N 1
ATOM 7298 C CA . ILE B 1 412 ? 89.798 145.180 119.612 1.00 35.47 412 ILE B CA 1
ATOM 7299 C C . ILE B 1 412 ? 90.826 144.153 119.159 1.00 37.65 412 ILE B C 1
ATOM 7300 O O . ILE B 1 412 ? 91.081 143.994 117.959 1.00 45.83 412 ILE B O 1
ATOM 7305 N N . ILE B 1 413 ? 91.419 143.428 120.108 1.00 34.52 413 ILE B N 1
ATOM 7306 C CA . ILE B 1 413 ? 92.448 142.450 119.762 1.00 36.32 413 ILE B CA 1
ATOM 7307 C C . ILE B 1 413 ? 91.862 141.322 118.917 1.00 38.25 413 ILE B C 1
ATOM 7308 O O . ILE B 1 413 ? 92.430 140.933 117.888 1.00 50.76 413 ILE B O 1
ATOM 7313 N N . VAL B 1 414 ? 90.720 140.773 119.338 1.00 33.00 414 VAL B N 1
ATOM 7314 C CA . VAL B 1 414 ? 90.143 139.655 118.599 1.00 32.78 414 VAL B CA 1
ATOM 7315 C C . VAL B 1 414 ? 89.613 140.079 117.236 1.00 43.11 414 VAL B C 1
ATOM 7316 O O . VAL B 1 414 ? 89.610 139.264 116.307 1.00 49.15 414 VAL B O 1
ATOM 7320 N N . VAL B 1 415 ? 89.160 141.324 117.081 1.00 43.03 415 VAL B N 1
ATOM 7321 C CA . VAL B 1 415 ? 88.799 141.787 115.747 1.00 36.80 415 VAL B CA 1
ATOM 7322 C C . VAL B 1 415 ? 90.043 141.975 114.886 1.00 40.51 415 VAL B C 1
ATOM 7323 O O . VAL B 1 415 ? 90.031 141.644 113.696 1.00 46.63 415 VAL B O 1
ATOM 7327 N N . GLY B 1 416 ? 91.131 142.495 115.457 1.00 43.74 416 GLY B N 1
ATOM 7328 C CA . GLY B 1 416 ? 92.368 142.628 114.708 1.00 43.16 416 GLY B CA 1
ATOM 7329 C C . GLY B 1 416 ? 92.973 141.309 114.277 1.00 42.60 416 GLY B C 1
ATOM 7330 O O . GLY B 1 416 ? 93.699 141.270 113.279 1.00 46.37 416 GLY B O 1
ATOM 7331 N N . LEU B 1 417 ? 92.699 140.232 115.009 1.00 44.08 417 LEU B N 1
ATOM 7332 C CA . LEU B 1 417 ? 93.177 138.903 114.635 1.00 40.25 417 LEU B CA 1
ATOM 7333 C C . LEU B 1 417 ? 92.463 138.321 113.409 1.00 39.72 417 LEU B C 1
ATOM 7334 O O . LEU B 1 417 ? 92.672 137.141 113.087 1.00 41.32 417 LEU B O 1
ATOM 7339 N N . LYS B 1 418 ? 91.623 139.111 112.734 1.00 43.59 418 LYS B 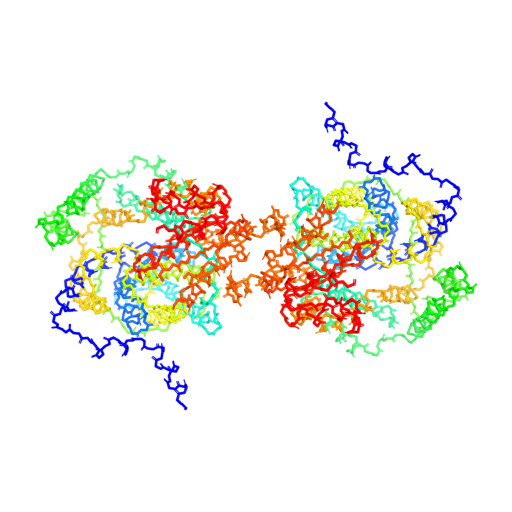N 1
ATOM 7340 C CA . LYS B 1 418 ? 90.852 138.598 111.605 1.00 38.17 418 LYS B CA 1
ATOM 7341 C C . LYS B 1 418 ? 91.752 138.166 110.457 1.00 34.84 418 LYS B C 1
ATOM 7342 O O . LYS B 1 418 ? 91.489 137.149 109.809 1.00 41.86 418 LYS B O 1
ATOM 7348 N N . GLY B 1 419 ? 92.800 138.939 110.168 1.00 44.45 419 GLY B N 1
ATOM 7349 C CA . GLY B 1 419 ? 93.703 138.568 109.093 1.00 42.86 419 GLY B CA 1
ATOM 7350 C C . GLY B 1 419 ? 94.393 137.242 109.328 1.00 44.33 419 GLY B C 1
ATOM 7351 O O . GLY B 1 419 ? 94.529 136.438 108.403 1.00 50.42 419 GLY B O 1
ATOM 7352 N N . MET B 1 420 ? 94.850 137.000 110.556 1.00 43.97 420 MET B N 1
ATOM 7353 C CA . MET B 1 420 ? 95.433 135.711 110.903 1.00 29.69 420 MET B CA 1
ATOM 7354 C C . MET B 1 420 ? 94.413 134.584 110.842 1.00 31.91 420 MET B C 1
ATOM 7355 O O . MET B 1 420 ? 94.729 133.499 110.348 1.00 42.06 420 MET B O 1
ATOM 7360 N N . LEU B 1 421 ? 93.194 134.814 111.337 1.00 38.82 421 LEU B N 1
ATOM 7361 C CA . LEU B 1 421 ? 92.204 133.744 111.394 1.00 35.74 421 LEU B CA 1
ATOM 7362 C C . LEU B 1 421 ? 91.610 133.399 110.037 1.00 36.19 421 LEU B C 1
ATOM 7363 O O . LEU B 1 421 ? 91.177 132.260 109.841 1.00 37.74 421 LEU B O 1
ATOM 7368 N N . ILE B 1 422 ? 91.573 134.349 109.098 1.00 38.12 422 ILE B N 1
ATOM 7369 C CA . ILE B 1 422 ? 90.969 134.102 107.790 1.00 33.19 422 ILE B CA 1
ATOM 7370 C C . ILE B 1 422 ? 91.799 133.180 106.914 1.00 39.96 422 ILE B C 1
ATOM 7371 O O . ILE B 1 422 ? 91.338 132.792 105.833 1.00 47.28 422 ILE B O 1
ATOM 7376 N N . GLN B 1 423 ? 92.993 132.792 107.353 1.00 37.42 423 GLN B N 1
ATOM 7377 C CA . GLN B 1 423 ? 93.881 131.951 106.562 1.00 32.99 423 GLN B CA 1
ATOM 7378 C C . GLN B 1 423 ? 93.376 130.525 106.401 1.00 38.07 423 GLN B C 1
ATOM 7379 O O . GLN B 1 423 ? 94.083 129.704 105.810 1.00 44.92 423 GLN B O 1
ATOM 7385 N N . PHE B 1 424 ? 92.188 130.201 106.910 1.00 35.62 424 PHE B N 1
ATOM 7386 C CA . PHE B 1 424 ? 91.622 128.881 106.675 1.00 32.45 424 PHE B CA 1
ATOM 7387 C C . PHE B 1 424 ? 91.221 128.666 105.225 1.00 39.34 424 PHE B C 1
ATOM 7388 O O . PHE B 1 424 ? 91.015 127.517 104.824 1.00 48.52 424 PHE B O 1
ATOM 7396 N N . ARG B 1 425 ? 91.100 129.731 104.434 1.00 38.30 425 ARG B N 1
ATOM 7397 C CA . ARG B 1 425 ? 90.716 129.592 103.038 1.00 35.40 425 ARG B CA 1
ATOM 7398 C C . ARG B 1 425 ? 91.844 129.069 102.161 1.00 44.10 425 ARG B C 1
ATOM 7399 O O . ARG B 1 425 ? 91.588 128.700 101.011 1.00 51.44 425 ARG B O 1
ATOM 7407 N N . ASP B 1 426 ? 93.079 129.033 102.664 1.00 38.64 426 ASP B N 1
ATOM 7408 C CA . ASP B 1 426 ? 94.173 128.425 101.920 1.00 37.14 426 ASP B CA 1
ATOM 7409 C C . ASP B 1 426 ? 94.023 126.918 101.802 1.00 43.86 426 ASP B C 1
ATOM 7410 O O . ASP B 1 426 ? 94.689 126.304 100.959 1.00 55.51 426 ASP B O 1
ATOM 7415 N N . LEU B 1 427 ? 93.176 126.313 102.635 1.00 35.03 427 LEU B N 1
ATOM 7416 C CA . LEU B 1 427 ? 92.969 124.874 102.570 1.00 34.42 427 LEU B CA 1
ATOM 7417 C C . LEU B 1 427 ? 92.373 124.454 101.236 1.00 42.49 427 LEU B C 1
ATOM 7418 O O . LEU B 1 427 ? 92.750 123.411 100.697 1.00 49.56 427 LEU B O 1
ATOM 7423 N N . LYS B 1 428 ? 91.447 125.243 100.689 1.00 41.55 428 LYS B N 1
ATOM 7424 C CA . LYS B 1 428 ? 90.877 124.915 99.386 1.00 37.42 428 LYS B CA 1
ATOM 7425 C C . LYS B 1 428 ? 91.940 124.930 98.296 1.00 38.56 428 LYS B C 1
ATOM 7426 O O . LYS B 1 428 ? 91.993 124.021 97.458 1.00 52.68 428 LYS B O 1
ATOM 7432 N N . LYS B 1 429 ? 92.800 125.949 98.298 1.00 39.08 429 LYS B N 1
ATOM 7433 C CA . LYS B 1 429 ? 93.871 126.020 97.310 1.00 43.42 429 LYS B CA 1
ATOM 7434 C C . LYS B 1 429 ? 94.829 124.844 97.445 1.00 41.82 429 LYS B C 1
ATOM 7435 O O . LYS B 1 429 ? 95.185 124.208 96.446 1.00 49.11 429 LYS B O 1
ATOM 7441 N N . TYR B 1 430 ? 95.246 124.530 98.674 1.00 37.84 430 TYR B N 1
ATOM 7442 C CA . TYR B 1 430 ? 96.168 123.417 98.869 1.00 31.11 430 TYR B CA 1
ATOM 7443 C C . TYR B 1 430 ? 95.535 122.089 98.483 1.00 42.30 430 TYR B C 1
ATOM 7444 O O . TYR B 1 430 ? 96.223 121.206 97.961 1.00 51.47 430 TYR B O 1
ATOM 7453 N N . TRP B 1 431 ? 94.238 121.924 98.739 1.00 41.10 431 TRP B N 1
ATOM 7454 C CA . TRP B 1 431 ? 93.544 120.714 98.320 1.00 40.10 431 TRP B CA 1
ATOM 7455 C C . TRP B 1 431 ? 93.494 120.605 96.804 1.00 41.92 431 TRP B C 1
ATOM 7456 O O . TRP B 1 431 ? 93.699 119.522 96.247 1.00 50.88 431 TRP B O 1
ATOM 7467 N N . ASN B 1 432 ? 93.232 121.716 96.118 1.00 41.55 432 ASN B N 1
ATOM 7468 C CA . ASN B 1 432 ? 93.083 121.676 94.671 1.00 40.92 432 ASN B CA 1
ATOM 7469 C C . ASN B 1 432 ? 94.409 121.650 93.924 1.00 42.35 432 ASN B C 1
ATOM 7470 O O . A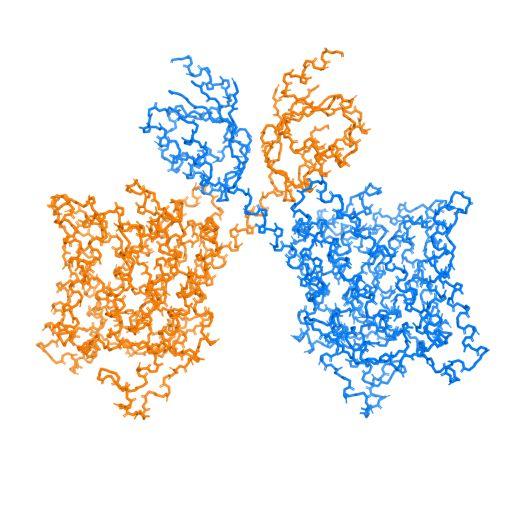SN B 1 432 ? 94.413 121.346 92.727 1.00 51.34 432 ASN B O 1
ATOM 7475 N N . VAL B 1 433 ? 95.527 121.957 94.578 1.00 38.04 433 VAL B N 1
ATOM 7476 C CA . VAL B 1 433 ? 96.839 121.964 93.930 1.00 34.41 433 VAL B CA 1
ATOM 7477 C C . VAL B 1 433 ? 97.657 120.725 94.293 1.00 44.19 433 VAL B C 1
ATOM 7478 O O . VAL B 1 433 ? 98.007 119.929 93.421 1.00 53.61 433 VAL B O 1
ATOM 7482 N N . ASP B 1 434 ? 97.975 120.545 95.575 1.00 45.13 434 ASP B N 1
ATOM 7483 C CA . ASP B 1 434 ? 98.950 119.540 95.982 1.00 42.80 434 ASP B CA 1
ATOM 7484 C C . ASP B 1 434 ? 98.326 118.314 96.637 1.00 51.10 434 ASP B C 1
ATOM 7485 O O . ASP B 1 434 ? 98.579 117.191 96.191 1.00 56.80 434 ASP B O 1
ATOM 7490 N N . LYS B 1 435 ? 97.534 118.498 97.694 1.00 42.05 435 LYS B N 1
ATOM 7491 C CA . LYS B 1 435 ? 96.976 117.462 98.566 1.00 38.65 435 LYS B CA 1
ATOM 7492 C C . LYS B 1 435 ? 98.021 116.837 99.479 1.00 40.83 435 LYS B C 1
ATOM 7493 O O . LYS B 1 435 ? 97.657 116.054 100.359 1.00 54.31 435 LYS B O 1
ATOM 7499 N N . ILE B 1 436 ? 99.302 117.152 99.305 1.00 40.31 436 ILE B N 1
ATOM 7500 C CA . ILE B 1 436 ? 100.318 116.787 100.274 1.00 37.71 436 ILE B CA 1
ATOM 7501 C C . ILE B 1 436 ? 100.684 117.956 101.180 1.00 45.96 436 ILE B C 1
ATOM 7502 O O . ILE B 1 436 ? 100.948 117.744 102.368 1.00 51.93 436 ILE B O 1
ATOM 7507 N N . ASP B 1 437 ? 100.701 119.182 100.656 1.00 48.81 437 ASP B N 1
ATOM 7508 C CA . ASP B 1 437 ? 100.786 120.361 101.502 1.00 41.09 437 ASP B CA 1
ATOM 7509 C C . ASP B 1 437 ? 99.510 120.590 102.296 1.00 40.02 437 ASP B C 1
ATOM 7510 O O . ASP B 1 437 ? 99.553 121.252 103.336 1.00 51.89 437 ASP B O 1
ATOM 7515 N N . TRP B 1 438 ? 98.380 120.056 101.829 1.00 32.23 438 TRP B N 1
ATOM 7516 C CA . TRP B 1 438 ? 97.151 120.100 102.614 1.00 31.51 438 TRP B CA 1
ATOM 7517 C C . TRP B 1 438 ? 97.301 119.312 103.910 1.00 38.46 438 TRP B C 1
ATOM 7518 O O . TRP B 1 438 ? 96.924 119.789 104.989 1.00 48.23 438 TRP B O 1
ATOM 7529 N N . GLY B 1 439 ? 97.867 118.108 103.826 1.00 29.22 439 GLY B N 1
ATOM 7530 C CA . GLY B 1 439 ? 98.095 117.320 105.022 1.00 25.89 439 GLY B CA 1
ATOM 7531 C C . GLY B 1 439 ? 99.100 117.947 105.962 1.00 31.73 439 GLY B C 1
ATOM 7532 O O . GLY B 1 439 ? 98.933 117.886 107.183 1.00 42.74 439 GLY B O 1
ATOM 7533 N N . ILE B 1 440 ? 100.154 118.553 105.415 1.00 29.23 440 ILE B N 1
ATOM 7534 C CA . ILE B 1 440 ? 101.121 119.262 106.246 1.00 29.95 440 ILE B CA 1
ATOM 7535 C C . ILE B 1 440 ? 100.458 120.441 106.944 1.00 26.36 440 ILE B C 1
ATOM 7536 O O . ILE B 1 440 ? 100.700 120.691 108.130 1.00 37.64 440 ILE B O 1
ATOM 7541 N N . TRP B 1 441 ? 99.613 121.182 106.225 1.00 23.02 441 TRP B N 1
ATOM 7542 C CA . TRP B 1 441 ? 98.871 122.278 106.836 1.00 27.18 441 TRP B CA 1
ATOM 7543 C C . TRP B 1 441 ? 98.031 121.782 108.004 1.00 33.47 441 TRP B C 1
ATOM 7544 O O . TRP B 1 441 ? 98.060 122.360 109.095 1.00 40.57 441 TRP B O 1
ATOM 7555 N N . VAL B 1 442 ? 97.273 120.705 107.791 1.00 34.78 442 VAL B N 1
ATOM 7556 C CA . VAL B 1 442 ? 96.383 120.213 108.839 1.00 26.71 442 VAL B CA 1
ATOM 7557 C C . VAL B 1 442 ? 97.179 119.717 110.041 1.00 31.84 442 VAL B C 1
ATOM 7558 O O . VAL B 1 442 ? 96.826 119.995 111.196 1.00 42.09 442 VAL B O 1
ATOM 7562 N N . SER B 1 443 ? 98.259 118.972 109.797 1.00 26.39 443 SER B N 1
ATOM 7563 C CA . SER B 1 443 ? 99.064 118.450 110.896 1.00 24.70 443 SER B CA 1
ATOM 7564 C C . SER B 1 443 ? 99.720 119.572 111.689 1.00 36.68 443 SER B C 1
ATOM 7565 O O . SER B 1 443 ? 99.729 119.543 112.927 1.00 44.40 443 SER B O 1
ATOM 7568 N N . THR B 1 444 ? 100.276 120.570 110.999 1.00 38.65 444 THR B N 1
ATOM 7569 C CA . THR B 1 444 ? 100.863 121.706 111.696 1.00 24.29 444 THR B CA 1
ATOM 7570 C C . THR B 1 444 ? 99.818 122.472 112.490 1.00 30.45 444 THR B C 1
ATOM 7571 O O . THR B 1 444 ? 100.096 122.906 113.612 1.00 41.29 444 THR B O 1
ATOM 7575 N N . TYR B 1 445 ? 98.616 122.645 111.937 1.00 22.36 445 TYR B N 1
ATOM 7576 C CA . TYR B 1 445 ? 97.569 123.338 112.676 1.00 19.84 445 TYR B CA 1
ATOM 7577 C C . TYR B 1 445 ? 97.193 122.591 113.945 1.00 33.60 445 TYR B C 1
ATOM 7578 O O . TYR B 1 445 ? 97.073 123.200 115.013 1.00 42.38 445 TYR B O 1
ATOM 7587 N N . VAL B 1 446 ? 96.991 121.275 113.855 1.00 37.96 446 VAL B N 1
ATOM 7588 C CA . VAL B 1 446 ? 96.596 120.542 115.054 1.00 30.80 446 VAL B CA 1
ATOM 7589 C C . VAL B 1 446 ? 97.722 120.484 116.081 1.00 31.86 446 VAL B C 1
ATOM 7590 O O . VAL B 1 446 ? 97.448 120.552 117.285 1.00 44.75 446 VAL B O 1
ATOM 7594 N N . PHE B 1 447 ? 98.983 120.386 115.653 1.00 30.71 447 PHE B N 1
ATOM 7595 C CA . PHE B 1 447 ? 100.067 120.441 116.627 1.00 31.73 447 PHE B CA 1
ATOM 7596 C C . PHE B 1 447 ? 100.201 121.815 117.266 1.00 39.03 447 PHE B C 1
ATOM 7597 O O . PHE B 1 447 ? 100.525 121.908 118.454 1.00 40.47 447 PHE B O 1
ATOM 7605 N N . THR B 1 448 ? 99.975 122.887 116.506 1.00 37.45 448 THR B N 1
ATOM 7606 C CA . THR B 1 448 ? 100.010 124.221 117.091 1.00 28.56 448 THR B CA 1
ATOM 7607 C C . THR B 1 448 ? 98.876 124.414 118.088 1.00 37.64 448 THR B C 1
ATOM 7608 O O . THR B 1 448 ? 99.068 125.026 119.143 1.00 45.58 448 THR B O 1
ATOM 7612 N N . ILE B 1 449 ? 97.685 123.903 117.770 1.00 30.21 449 ILE B N 1
ATOM 7613 C CA . ILE B 1 449 ? 96.571 123.988 118.709 1.00 28.44 449 ILE B CA 1
ATOM 7614 C C . ILE B 1 449 ? 96.872 123.197 119.973 1.00 42.33 449 ILE B C 1
ATOM 7615 O O . ILE B 1 449 ? 96.597 123.657 121.087 1.00 49.99 449 ILE B O 1
ATOM 7620 N N . CYS B 1 450 ? 97.437 122.002 119.831 1.00 44.65 450 CYS B N 1
ATOM 7621 C CA . CYS B 1 450 ? 97.686 121.190 121.012 1.00 42.37 450 CYS B CA 1
ATOM 7622 C C . CYS B 1 450 ? 98.817 121.767 121.854 1.00 43.70 450 CYS B C 1
ATOM 7623 O O . CYS B 1 450 ? 98.584 122.212 122.981 1.00 47.87 450 CYS B O 1
ATOM 7626 N N . PHE B 1 451 ? 100.036 121.797 121.318 1.00 40.82 451 PHE B N 1
ATOM 7627 C CA . PHE B 1 451 ? 101.201 122.181 122.126 1.00 42.65 451 PHE B CA 1
ATOM 7628 C C . PHE B 1 451 ? 101.428 123.690 122.169 1.00 46.44 451 PHE B C 1
ATOM 7629 O O . PHE B 1 451 ? 101.200 124.328 123.200 1.00 48.43 451 PHE B O 1
ATOM 7637 N N . ALA B 1 452 ? 101.831 124.275 121.038 1.00 42.21 452 ALA B N 1
ATOM 7638 C CA . ALA B 1 452 ? 102.281 125.664 120.992 1.00 33.02 452 ALA B CA 1
ATOM 7639 C C . ALA B 1 452 ? 102.691 126.063 119.581 1.00 39.46 452 ALA B C 1
ATOM 7640 O O . ALA B 1 452 ? 102.709 125.226 118.675 1.00 49.94 452 ALA B O 1
ATOM 7642 N N . ALA B 1 453 ? 103.034 127.338 119.388 1.00 42.96 453 ALA B N 1
ATOM 7643 C CA . ALA B 1 453 ? 103.469 127.806 118.077 1.00 39.42 453 ALA B CA 1
ATOM 7644 C C . ALA B 1 453 ? 104.853 127.293 117.697 1.00 42.44 453 ALA B C 1
ATOM 7645 O O . ALA B 1 453 ? 105.062 126.896 116.546 1.00 48.53 453 ALA B O 1
ATOM 7647 N N . ASN B 1 454 ? 105.811 127.308 118.627 1.00 39.68 454 ASN B N 1
ATOM 7648 C CA . ASN B 1 454 ? 107.157 126.847 118.298 1.00 39.22 454 ASN B CA 1
ATOM 7649 C C . ASN B 1 454 ? 107.189 125.352 118.006 1.00 44.46 454 ASN B C 1
ATOM 7650 O O . ASN B 1 454 ? 107.885 124.916 117.080 1.00 46.55 454 ASN B O 1
ATOM 7655 N N . VAL B 1 455 ? 106.451 124.557 118.782 1.00 41.69 455 VAL B N 1
ATOM 7656 C CA . VAL B 1 455 ? 106.340 123.132 118.491 1.00 38.47 455 VAL B CA 1
ATOM 7657 C C . VAL B 1 455 ? 105.704 122.918 117.126 1.00 40.42 455 VAL B C 1
ATOM 7658 O O . VAL B 1 455 ? 106.120 122.038 116.365 1.00 47.83 455 VAL B O 1
ATOM 7662 N N . GLY B 1 456 ? 104.687 123.715 116.796 1.00 31.32 456 GLY B N 1
ATOM 7663 C CA . GLY B 1 456 ? 104.075 123.610 115.482 1.00 30.68 456 GLY B CA 1
ATOM 7664 C C . GLY B 1 456 ? 105.043 123.919 114.358 1.00 36.34 456 GLY B C 1
ATOM 7665 O O . GLY B 1 456 ? 105.072 123.219 113.345 1.00 46.42 456 GLY B O 1
ATOM 7666 N N . LEU B 1 457 ? 105.852 124.968 114.520 1.00 34.76 457 LEU B N 1
ATOM 7667 C CA . LEU B 1 457 ? 106.839 125.309 113.500 1.00 34.49 457 LEU B CA 1
ATOM 7668 C C . LEU B 1 457 ? 107.876 124.205 113.334 1.00 31.14 457 LEU B C 1
ATOM 7669 O O . LEU B 1 457 ? 108.221 123.830 112.205 1.00 34.11 457 LEU B O 1
ATOM 7674 N N . LEU B 1 458 ? 108.388 123.677 114.448 1.00 34.12 458 LEU B N 1
ATOM 7675 C CA . LEU B 1 458 ? 109.376 122.606 114.368 1.00 33.44 458 LEU B CA 1
ATOM 7676 C C . LEU B 1 458 ? 108.792 121.368 113.702 1.00 37.01 458 LEU B C 1
ATOM 7677 O O . LEU B 1 458 ? 109.432 120.757 112.834 1.00 49.32 458 LEU B O 1
ATOM 7682 N N . PHE B 1 459 ? 107.571 120.990 114.085 1.00 31.87 459 PHE B N 1
ATOM 7683 C CA . PHE B 1 459 ? 106.929 119.839 113.468 1.00 30.14 459 PHE B CA 1
ATOM 7684 C C . PHE B 1 459 ? 106.697 120.065 111.983 1.00 36.34 459 PHE B C 1
ATOM 7685 O O . PHE B 1 459 ? 106.893 119.151 111.180 1.00 51.36 459 PHE B O 1
ATOM 7693 N N . GLY B 1 460 ? 106.269 121.267 111.597 1.00 32.50 460 GLY B N 1
ATOM 7694 C CA . GLY B 1 460 ? 106.046 121.539 110.188 1.00 27.91 460 GLY B CA 1
ATOM 7695 C C . GLY B 1 460 ? 107.315 121.434 109.368 1.00 33.79 460 GLY B C 1
ATOM 7696 O O . GLY B 1 460 ? 107.318 120.833 108.291 1.00 44.75 460 GLY B O 1
ATOM 7697 N N . VAL B 1 461 ? 108.412 122.001 109.871 1.00 33.53 461 VAL B N 1
ATOM 7698 C CA . VAL B 1 461 ? 109.677 121.938 109.143 1.00 33.85 461 VAL B CA 1
ATOM 7699 C C . VAL B 1 461 ? 110.148 120.493 109.012 1.00 37.39 461 VAL B C 1
ATOM 7700 O O . VAL B 1 461 ? 110.534 120.040 107.922 1.00 39.50 461 VAL B O 1
ATOM 7704 N N . VAL B 1 462 ? 110.118 119.744 110.118 1.00 33.65 462 VAL B N 1
ATOM 7705 C CA . VAL B 1 462 ? 110.575 118.359 110.077 1.00 29.99 462 VAL B CA 1
ATOM 7706 C C . VAL B 1 462 ? 109.692 117.522 109.160 1.00 38.32 462 VAL B C 1
ATOM 7707 O O . VAL B 1 462 ? 110.195 116.685 108.403 1.00 46.67 462 VAL B O 1
ATOM 7711 N N . CYS B 1 463 ? 108.375 117.730 109.204 1.00 34.61 463 CYS B N 1
ATOM 7712 C CA . CYS B 1 463 ? 107.468 116.988 108.338 1.00 31.76 463 CYS B CA 1
ATOM 7713 C C . CYS B 1 463 ? 107.713 117.308 106.872 1.00 31.72 463 CYS B C 1
ATOM 7714 O O . CYS B 1 463 ? 107.700 116.407 106.029 1.00 39.65 463 CYS B O 1
ATOM 7717 N N . THR B 1 464 ? 107.935 118.583 106.544 1.00 30.97 464 THR B N 1
ATOM 7718 C CA . THR B 1 464 ? 108.214 118.947 105.159 1.00 29.00 464 THR B CA 1
ATOM 7719 C C . THR B 1 464 ? 109.478 118.261 104.659 1.00 36.69 464 THR B C 1
ATOM 7720 O O . THR B 1 464 ? 109.493 117.675 103.567 1.00 38.77 464 THR B O 1
ATOM 7724 N N . ILE B 1 465 ? 110.546 118.306 105.459 1.00 39.32 465 ILE B N 1
ATOM 7725 C CA . ILE B 1 465 ? 111.791 117.666 105.044 1.00 32.20 465 ILE B CA 1
ATOM 7726 C C . ILE B 1 465 ? 111.607 116.161 104.899 1.00 29.96 465 ILE B C 1
ATOM 7727 O O . ILE B 1 465 ? 112.085 115.557 103.931 1.00 39.41 465 ILE B O 1
ATOM 7732 N N . ALA B 1 466 ? 110.916 115.528 105.849 1.00 30.69 466 ALA B N 1
ATOM 7733 C CA . ALA B 1 466 ? 110.726 114.083 105.783 1.00 27.86 466 ALA B CA 1
ATOM 7734 C C . ALA B 1 466 ? 109.917 113.681 104.557 1.00 30.21 466 ALA B C 1
ATOM 7735 O O . ALA B 1 466 ? 110.254 112.702 103.881 1.00 39.64 466 ALA B O 1
ATOM 7737 N N . ILE B 1 467 ? 108.849 114.419 104.252 1.00 34.93 467 ILE B N 1
ATOM 7738 C CA . ILE B 1 467 ? 108.029 114.092 103.089 1.00 26.54 467 ILE B CA 1
ATOM 7739 C C . ILE B 1 467 ? 108.827 114.271 101.805 1.00 28.00 467 ILE B C 1
ATOM 7740 O O . ILE B 1 467 ? 108.752 113.442 100.892 1.00 36.20 467 ILE B O 1
ATOM 7745 N N . VAL B 1 468 ? 109.603 115.354 101.707 1.00 36.66 468 VAL B N 1
ATOM 7746 C CA . VAL B 1 468 ? 110.362 115.578 100.478 1.00 37.88 468 VAL B CA 1
ATOM 7747 C C . VAL B 1 468 ? 111.453 114.523 100.320 1.00 32.50 468 VAL B C 1
ATOM 7748 O O . VAL B 1 468 ? 111.794 114.132 99.198 1.00 36.98 468 VAL B O 1
ATOM 7752 N N . ILE B 1 469 ? 112.016 114.044 101.431 1.00 36.56 469 ILE B N 1
ATOM 7753 C CA . ILE B 1 469 ? 113.036 113.001 101.352 1.00 28.93 469 ILE B CA 1
ATOM 7754 C C . ILE B 1 469 ? 112.413 111.675 100.935 1.00 33.06 469 ILE B C 1
ATOM 7755 O O . ILE B 1 469 ? 112.965 110.942 100.107 1.00 39.96 469 ILE B O 1
ATOM 7760 N N . GLY B 1 470 ? 111.253 111.348 101.496 1.00 33.27 470 GLY B N 1
ATOM 7761 C CA . GLY B 1 470 ? 110.605 110.088 101.194 1.00 31.24 470 GLY B CA 1
ATOM 7762 C C . GLY B 1 470 ? 110.064 109.983 99.783 1.00 35.46 470 GLY B C 1
ATOM 7763 O O . GLY B 1 470 ? 109.714 108.891 99.330 1.00 45.10 470 GLY B O 1
ATOM 7764 N N . ARG B 1 471 ? 109.981 111.111 99.077 1.00 37.59 471 ARG B N 1
ATOM 7765 C CA . ARG B 1 471 ? 109.430 111.144 97.731 1.00 27.27 471 ARG B CA 1
ATOM 7766 C C . ARG B 1 471 ? 110.449 110.931 96.624 1.00 37.31 471 ARG B C 1
ATOM 7767 O O . ARG B 1 471 ? 110.044 110.788 95.466 1.00 40.67 471 ARG B O 1
ATOM 7775 N N . PHE B 1 472 ? 111.741 110.912 96.932 1.00 42.01 472 PHE B N 1
ATOM 7776 C CA . PHE B 1 472 ? 112.778 110.686 95.931 1.00 33.21 472 PHE B CA 1
ATOM 7777 C C . PHE B 1 472 ? 112.914 109.218 95.537 1.00 39.27 472 PHE B C 1
ATOM 7778 O O . PHE B 1 472 ? 113.007 108.922 94.340 1.00 44.90 472 PHE B O 1
ATOM 7786 N N . PRO B 1 473 ? 112.943 108.259 96.485 1.00 35.02 473 PRO B N 1
ATOM 7787 C CA . PRO B 1 473 ? 113.117 106.860 96.076 1.00 37.60 473 PRO B CA 1
ATOM 7788 C C . PRO B 1 473 ? 111.882 106.239 95.444 1.00 41.96 473 PRO B C 1
ATOM 7789 O O . PRO B 1 473 ? 111.848 105.024 95.228 1.00 49.97 473 PRO B O 1
ATOM 7793 N N . ARG B 1 474 ? 110.866 107.041 95.145 1.00 42.94 474 ARG B N 1
ATOM 7794 C CA . ARG B 1 474 ? 109.638 106.543 94.539 1.00 43.31 474 ARG B CA 1
ATOM 7795 C C . ARG B 1 474 ? 109.254 107.372 93.321 1.00 44.81 474 ARG B C 1
ATOM 7796 O O . ARG B 1 474 ? 108.099 107.382 92.890 1.00 48.34 474 ARG B O 1
ATOM 7804 N N . ALA B 1 475 ? 110.226 108.060 92.729 1.00 44.25 475 ALA B N 1
ATOM 7805 C CA . ALA B 1 475 ? 110.004 108.864 91.538 1.00 39.20 475 ALA B CA 1
ATOM 7806 C C . ALA B 1 475 ? 110.828 108.307 90.387 1.00 45.57 475 ALA B C 1
ATOM 7807 O O . ALA B 1 475 ? 111.850 107.649 90.589 1.00 59.20 475 ALA B O 1
ATOM 7809 N N . MET B 1 476 ? 110.368 108.578 89.168 1.00 45.44 476 MET B N 1
ATOM 7810 C CA . MET B 1 476 ? 111.052 108.083 87.981 1.00 43.70 476 MET B CA 1
ATOM 7811 C C . MET B 1 476 ? 112.323 108.893 87.762 1.00 49.99 476 MET B C 1
ATOM 7812 O O . MET B 1 476 ? 112.285 110.127 87.748 1.00 55.08 476 MET B O 1
ATOM 7817 N N . THR B 1 477 ? 113.449 108.203 87.588 1.00 48.37 477 THR B N 1
ATOM 7818 C CA . THR B 1 477 ? 114.753 108.849 87.561 1.00 45.63 477 THR B CA 1
ATOM 7819 C C . THR B 1 477 ? 115.313 109.045 86.159 1.00 49.39 477 THR B C 1
ATOM 7820 O O . THR B 1 477 ? 116.249 109.833 85.992 1.00 52.14 477 THR B O 1
ATOM 7824 N N . VAL B 1 478 ? 114.774 108.358 85.154 1.00 49.60 478 VAL B N 1
ATOM 7825 C CA . VAL B 1 478 ? 115.254 108.456 83.784 1.00 47.62 478 VAL B CA 1
ATOM 7826 C C . VAL B 1 478 ? 114.057 108.661 82.865 1.00 56.75 478 VAL B C 1
ATOM 7827 O O . VAL B 1 478 ? 112.903 108.568 83.280 1.00 60.95 478 VAL B O 1
ATOM 7831 N N . SER B 1 479 ? 114.347 108.960 81.602 1.00 60.15 479 SER B N 1
ATOM 7832 C CA . SER B 1 479 ? 113.298 109.121 80.604 1.00 53.21 479 SER B CA 1
ATOM 7833 C C . SER B 1 479 ? 113.807 108.655 79.252 1.00 58.93 479 SER B C 1
ATOM 7834 O O . SER B 1 479 ? 114.813 109.166 78.759 1.00 68.11 479 SER B O 1
ATOM 7837 N N . ILE B 1 480 ? 113.118 107.691 78.655 1.00 55.33 480 ILE B N 1
ATOM 7838 C CA . ILE B 1 480 ? 113.480 107.211 77.327 1.00 58.59 480 ILE B CA 1
ATOM 7839 C C . ILE B 1 480 ? 113.010 108.220 76.289 1.00 56.20 480 ILE B C 1
ATOM 7840 O O . ILE B 1 480 ? 111.875 108.706 76.348 1.00 57.56 480 ILE B O 1
ATOM 7845 N N . LYS B 1 481 ? 113.883 108.557 75.343 1.00 60.23 481 LYS B N 1
ATOM 7846 C CA . LYS B 1 481 ? 113.520 109.480 74.280 1.00 65.08 481 LYS B CA 1
ATOM 7847 C C . LYS B 1 481 ? 113.492 108.761 72.938 1.00 69.97 481 LYS B C 1
ATOM 7848 O O . LYS B 1 481 ? 114.323 107.892 72.659 1.00 71.54 481 LYS B O 1
ATOM 7854 N N . ASN B 1 482 ? 112.517 109.130 72.112 1.00 72.44 482 ASN B N 1
ATOM 7855 C CA . ASN B 1 482 ? 112.304 108.485 70.822 1.00 71.04 482 ASN B CA 1
ATOM 7856 C C . ASN B 1 482 ? 113.466 108.736 69.866 1.00 70.39 482 ASN B C 1
ATOM 7857 O O . ASN B 1 482 ? 113.557 108.109 68.810 1.00 70.73 482 ASN B O 1
ATOM 7862 N N . VAL B 1 502 ? 119.891 100.564 69.346 1.00 61.02 502 VAL B N 1
ATOM 7863 C CA . VAL B 1 502 ? 120.277 101.759 70.083 1.00 65.55 502 VAL B CA 1
ATOM 7864 C C . VAL B 1 502 ? 119.039 102.430 70.673 1.00 65.66 502 VAL B C 1
ATOM 7865 O O . VAL B 1 502 ? 117.979 102.458 70.050 1.00 67.15 502 VAL B O 1
ATOM 7869 N N . LYS B 1 503 ? 119.170 102.945 71.894 1.00 59.56 503 LYS B N 1
ATOM 7870 C CA . LYS B 1 503 ? 118.089 103.656 72.560 1.00 61.82 503 LYS B CA 1
ATOM 7871 C C . LYS B 1 503 ? 118.687 104.735 73.445 1.00 61.33 503 LYS B C 1
ATOM 7872 O O . LYS B 1 503 ? 119.694 104.503 74.119 1.00 64.58 503 LYS B O 1
ATOM 7878 N N . ILE B 1 504 ? 118.067 105.910 73.444 1.00 55.02 504 ILE B N 1
ATOM 7879 C CA . ILE B 1 504 ? 118.578 107.063 74.172 1.00 51.77 504 ILE B CA 1
ATOM 7880 C C . ILE B 1 504 ? 117.771 107.216 75.453 1.00 57.82 504 ILE B C 1
ATOM 7881 O O . ILE B 1 504 ? 116.534 107.270 75.420 1.00 65.97 504 ILE B O 1
ATOM 7886 N N . ILE B 1 505 ? 118.474 107.294 76.578 1.00 51.61 505 ILE B N 1
ATOM 7887 C CA . ILE B 1 505 ? 117.871 107.393 77.899 1.00 50.38 505 ILE B CA 1
ATOM 7888 C C . ILE B 1 505 ? 118.469 108.619 78.571 1.00 52.90 505 ILE B C 1
ATOM 7889 O O . ILE B 1 505 ? 119.671 108.649 78.862 1.00 64.70 505 ILE B O 1
ATOM 7894 N N . SER B 1 506 ? 117.644 109.634 78.807 1.00 48.21 506 SER B N 1
ATOM 7895 C CA . SER B 1 506 ? 118.107 110.866 79.427 1.00 51.32 506 SER B CA 1
ATOM 7896 C C . SER B 1 506 ? 117.989 110.752 80.940 1.00 51.16 506 SER B C 1
ATOM 7897 O O . SER B 1 506 ? 116.975 110.266 81.455 1.00 57.58 506 SER B O 1
ATOM 7900 N N . ILE B 1 507 ? 119.025 111.192 81.646 1.00 46.01 507 ILE B N 1
ATOM 7901 C CA . ILE B 1 507 ? 119.038 111.173 83.104 1.00 48.66 507 ILE B CA 1
ATOM 7902 C C . ILE B 1 507 ? 118.485 112.502 83.600 1.00 58.37 507 ILE B C 1
ATOM 7903 O O . ILE B 1 507 ? 119.107 113.552 83.413 1.00 60.30 507 ILE B O 1
ATOM 7908 N N . ASN B 1 508 ? 117.312 112.462 84.230 1.00 61.18 508 ASN B N 1
ATOM 7909 C CA . ASN B 1 508 ? 116.617 113.689 84.599 1.00 51.30 508 ASN B CA 1
ATOM 7910 C C . ASN B 1 508 ? 117.136 114.287 85.898 1.00 49.23 508 ASN B C 1
ATOM 7911 O O . ASN B 1 508 ? 117.695 115.388 85.902 1.00 53.97 508 ASN B O 1
ATOM 7916 N N . ASN B 1 509 ? 116.968 113.571 87.000 1.00 49.42 509 ASN B N 1
ATOM 7917 C CA . ASN B 1 509 ? 117.256 114.143 88.308 1.00 58.01 509 ASN B CA 1
ATOM 7918 C C . ASN B 1 509 ? 118.710 113.920 88.700 1.00 61.48 509 ASN B C 1
ATOM 7919 O O . ASN B 1 509 ? 119.385 113.056 88.128 1.00 63.59 509 ASN B O 1
ATOM 7924 N N . PRO B 1 510 ? 119.230 114.694 89.651 1.00 56.35 510 PRO B N 1
ATOM 7925 C CA . PRO B 1 510 ? 120.559 114.409 90.203 1.00 51.06 510 PRO B CA 1
ATOM 7926 C C . PRO B 1 510 ? 120.598 113.057 90.896 1.00 48.67 510 PRO B C 1
ATOM 7927 O O . PRO B 1 510 ? 119.616 112.584 91.469 1.00 53.24 510 PRO B O 1
ATOM 7931 N N . LEU B 1 511 ? 121.768 112.430 90.844 1.00 42.28 511 LEU B N 1
ATOM 7932 C CA . LEU B 1 511 ? 121.982 111.097 91.402 1.00 37.54 511 LEU B CA 1
ATOM 7933 C C . LEU B 1 511 ? 122.678 111.240 92.752 1.00 35.27 511 LEU B C 1
ATOM 7934 O O . LEU B 1 511 ? 123.902 111.346 92.830 1.00 45.23 511 LEU B O 1
ATOM 7939 N N . VAL B 1 512 ? 121.883 111.232 93.817 1.00 36.85 512 VAL B N 1
ATOM 7940 C CA . VAL B 1 512 ? 122.404 111.267 95.176 1.00 31.75 512 VAL B CA 1
ATOM 7941 C C . VAL B 1 512 ? 121.968 109.987 95.871 1.00 32.36 512 VAL B C 1
ATOM 7942 O O . VAL B 1 512 ? 121.346 109.118 95.252 1.00 42.60 512 VAL B O 1
ATOM 7946 N N . PHE B 1 513 ? 122.303 109.851 97.154 1.00 34.46 513 PHE B N 1
ATOM 7947 C CA . PHE B 1 513 ? 121.912 108.659 97.897 1.00 31.07 513 PHE B CA 1
ATOM 7948 C C . PHE B 1 513 ? 120.401 108.491 97.972 1.00 37.63 513 PHE B C 1
ATOM 7949 O O . PHE B 1 513 ? 119.927 107.374 98.201 1.00 44.63 513 PHE B O 1
ATOM 7957 N N . LEU B 1 514 ? 119.637 109.570 97.785 1.00 37.48 514 LEU B N 1
ATOM 7958 C CA . LEU B 1 514 ? 118.184 109.483 97.881 1.00 34.37 514 LEU B CA 1
ATOM 7959 C C . LEU B 1 514 ? 117.588 108.603 96.791 1.00 42.13 514 LEU B C 1
ATOM 7960 O O . LEU B 1 514 ? 116.694 107.798 97.069 1.00 52.38 514 LEU B O 1
ATOM 7965 N N . ASN B 1 515 ? 118.059 108.735 95.555 1.00 36.14 515 ASN B N 1
ATOM 7966 C CA . ASN B 1 515 ? 117.496 108.009 94.424 1.00 29.88 515 ASN B CA 1
ATOM 7967 C C . ASN B 1 515 ? 118.569 107.216 93.698 1.00 37.58 515 ASN B C 1
ATOM 7968 O O . ASN B 1 515 ? 118.476 106.972 92.494 1.00 50.63 515 ASN B O 1
ATOM 7973 N N . ALA B 1 516 ? 119.611 106.802 94.416 1.00 39.43 516 ALA B N 1
ATOM 7974 C CA . ALA B 1 516 ? 120.666 106.008 93.803 1.00 30.97 516 ALA B CA 1
ATOM 7975 C C . ALA B 1 516 ? 120.203 104.600 93.458 1.00 37.61 516 ALA B C 1
ATOM 7976 O O . ALA B 1 516 ? 120.458 104.123 92.349 1.00 46.51 516 ALA B O 1
ATOM 7978 N N . LYS B 1 517 ? 119.525 103.923 94.386 1.00 38.46 517 LYS B N 1
ATOM 7979 C CA . LYS B 1 517 ? 119.026 102.581 94.113 1.00 32.56 517 LYS B CA 1
ATOM 7980 C C . LYS B 1 517 ? 117.871 102.602 93.122 1.00 39.83 517 LYS B C 1
ATOM 7981 O O . LYS B 1 517 ? 117.826 101.779 92.202 1.00 50.55 517 LYS B O 1
ATOM 7987 N N . LYS B 1 518 ? 116.934 103.540 93.291 1.00 41.20 518 LYS B N 1
ATOM 7988 C CA . LYS B 1 518 ? 115.806 103.644 92.373 1.00 38.49 518 LYS B CA 1
ATOM 7989 C C . LYS B 1 518 ? 116.267 103.848 90.939 1.00 40.36 518 LYS B C 1
ATOM 7990 O O . LYS B 1 518 ? 115.626 103.355 90.006 1.00 47.48 518 LYS B O 1
ATOM 7996 N N . PHE B 1 519 ? 117.368 104.572 90.742 1.00 46.14 519 PHE B N 1
ATOM 7997 C CA . PHE B 1 519 ? 117.932 104.715 89.405 1.00 37.33 519 PHE B CA 1
ATOM 7998 C C . PHE B 1 519 ? 118.331 103.363 88.836 1.00 41.88 519 PHE B C 1
ATOM 7999 O O . PHE B 1 519 ? 117.997 103.043 87.689 1.00 54.03 519 PHE B O 1
ATOM 8007 N N . TYR B 1 520 ? 119.010 102.542 89.640 1.00 43.14 520 TYR B N 1
ATOM 8008 C CA . TYR B 1 520 ? 119.466 101.238 89.174 1.00 41.80 520 TYR B CA 1
ATOM 8009 C C . TYR B 1 520 ? 118.309 100.407 88.639 1.00 47.23 520 TYR B C 1
ATOM 8010 O O . TYR B 1 520 ? 118.306 100.009 87.468 1.00 55.09 520 TYR B O 1
ATOM 8019 N N . THR B 1 521 ? 117.298 100.161 89.475 1.00 45.16 521 THR B N 1
ATOM 8020 C CA . THR B 1 521 ? 116.151 99.379 89.031 1.00 46.61 521 THR B CA 1
ATOM 8021 C C . THR B 1 521 ? 115.385 100.084 87.920 1.00 44.92 521 THR B C 1
ATOM 8022 O O . THR B 1 521 ? 114.634 99.435 87.185 1.00 54.06 521 THR B O 1
ATOM 8026 N N . ASP B 1 522 ? 115.547 101.402 87.783 1.00 46.86 522 ASP B N 1
ATOM 8027 C CA . ASP B 1 522 ? 114.900 102.095 86.675 1.00 44.58 522 ASP B CA 1
ATOM 8028 C C . ASP B 1 522 ? 115.607 101.805 85.361 1.00 49.21 522 ASP B C 1
ATOM 8029 O O . ASP B 1 522 ? 114.976 101.799 84.299 1.00 56.38 522 ASP B O 1
ATOM 8034 N N . LEU B 1 523 ? 116.916 101.564 85.410 1.00 47.13 523 LEU B N 1
ATOM 8035 C CA . LEU B 1 523 ? 117.664 101.365 84.177 1.00 46.92 523 LEU B CA 1
ATOM 8036 C C . LEU B 1 523 ? 117.758 99.895 83.799 1.00 54.55 523 LEU B C 1
ATOM 8037 O O . LEU B 1 523 ? 117.800 99.571 82.608 1.00 58.82 523 LEU B O 1
ATOM 8042 N N . MET B 1 524 ? 117.793 98.997 84.783 1.00 55.59 524 MET B N 1
ATOM 8043 C CA . MET B 1 524 ? 117.763 97.572 84.488 1.00 54.31 524 MET B CA 1
ATOM 8044 C C . MET B 1 524 ? 116.397 97.108 84.007 1.00 54.99 524 MET B C 1
ATOM 8045 O O . MET B 1 524 ? 116.316 96.114 83.279 1.00 59.21 524 MET B O 1
ATOM 8050 N N . ASN B 1 525 ? 115.326 97.799 84.399 1.00 55.84 525 ASN B N 1
ATOM 8051 C CA . ASN B 1 525 ? 113.996 97.455 83.916 1.00 56.61 525 ASN B CA 1
ATOM 8052 C C . ASN B 1 525 ? 113.824 97.782 82.440 1.00 59.86 525 ASN B C 1
ATOM 8053 O O . ASN B 1 525 ? 113.106 97.070 81.732 1.00 63.81 525 ASN B O 1
ATOM 8058 N N . MET B 1 526 ? 114.464 98.845 81.965 1.00 61.58 526 MET B N 1
ATOM 8059 C CA . MET B 1 526 ? 114.375 99.246 80.562 1.00 63.58 526 MET B CA 1
ATOM 8060 C C . MET B 1 526 ? 115.469 98.591 79.725 1.00 65.92 526 MET B C 1
ATOM 8061 O O . MET B 1 526 ? 116.224 99.252 79.015 1.00 64.25 526 MET B O 1
ATOM 8066 N N . ILE B 1 527 ? 115.553 97.268 79.812 1.00 66.74 527 ILE B N 1
ATOM 8067 C CA . ILE B 1 527 ? 116.517 96.497 79.041 1.00 65.26 527 ILE B CA 1
ATOM 8068 C C . ILE B 1 527 ? 115.892 95.174 78.618 1.00 66.07 527 ILE B C 1
ATOM 8069 O O . ILE B 1 527 ? 115.202 94.524 79.403 1.00 65.44 527 ILE B O 1
ATOM 8074 N N . CYS B 1 570 ? 121.821 96.109 72.384 1.00 74.59 570 CYS B N 1
ATOM 8075 C CA . CYS B 1 570 ? 123.097 96.116 71.679 1.00 77.55 570 CYS B CA 1
ATOM 8076 C C . CYS B 1 570 ? 123.855 97.415 71.934 1.00 76.42 570 CYS B C 1
ATOM 8077 O O . CYS B 1 570 ? 125.084 97.429 71.972 1.00 76.50 570 CYS B O 1
ATOM 8080 N N . TYR B 1 571 ? 123.112 98.505 72.105 1.00 72.78 571 TYR B N 1
ATOM 8081 C CA . TYR B 1 571 ? 123.705 99.803 72.391 1.00 68.36 571 TYR B CA 1
ATOM 8082 C C . TYR B 1 571 ? 122.786 100.572 73.326 1.00 71.62 571 TYR B C 1
ATOM 8083 O O . TYR B 1 571 ? 121.582 100.316 73.396 1.00 72.91 571 TYR B O 1
ATOM 8092 N N . LEU B 1 572 ? 123.373 101.525 74.046 1.00 61.13 572 LEU B N 1
ATOM 8093 C CA . LEU B 1 572 ? 122.619 102.350 74.980 1.00 58.23 572 LEU B CA 1
ATOM 8094 C C . LEU B 1 572 ? 123.356 103.665 75.164 1.00 60.95 572 LEU B C 1
ATOM 8095 O O . LEU B 1 572 ? 124.568 103.666 75.390 1.00 68.69 572 LEU B O 1
ATOM 8100 N N . ILE B 1 573 ? 122.628 104.772 75.066 1.00 55.59 573 ILE B N 1
ATOM 8101 C CA . ILE B 1 573 ? 123.197 106.106 75.213 1.00 52.08 573 ILE B CA 1
ATOM 8102 C C . ILE B 1 573 ? 122.528 106.770 76.404 1.00 57.14 573 ILE B C 1
ATOM 8103 O O . ILE B 1 573 ? 121.296 106.850 76.464 1.00 67.43 573 ILE B O 1
ATOM 8108 N N . LEU B 1 574 ? 123.335 107.242 77.348 1.00 51.21 574 LEU B N 1
ATOM 8109 C CA . LEU B 1 574 ? 122.842 107.931 78.537 1.00 46.43 574 LEU B CA 1
ATOM 8110 C C . LEU B 1 574 ? 123.071 109.423 78.342 1.00 48.78 574 LEU B C 1
ATOM 8111 O O . LEU B 1 574 ? 124.185 109.919 78.519 1.00 61.91 574 LEU B O 1
ATOM 8116 N N . ASP B 1 575 ? 122.012 110.141 77.983 1.00 48.98 575 ASP B N 1
ATOM 8117 C CA . ASP B 1 575 ? 122.088 111.584 77.773 1.00 52.22 575 ASP B CA 1
ATOM 8118 C C . ASP B 1 575 ? 122.148 112.250 79.141 1.00 58.07 575 ASP B C 1
ATOM 8119 O O . ASP B 1 575 ? 121.162 112.275 79.879 1.00 63.41 575 ASP B O 1
ATOM 8124 N N . CYS B 1 576 ? 123.311 112.797 79.483 1.00 55.92 576 CYS B N 1
ATOM 8125 C CA . CYS B 1 576 ? 123.597 113.275 80.834 1.00 54.69 576 CYS B CA 1
ATOM 8126 C C . CYS B 1 576 ? 123.521 114.792 80.941 1.00 65.47 576 CYS B C 1
ATOM 8127 O O . CYS B 1 576 ? 124.137 115.387 81.828 1.00 68.90 576 CYS B O 1
ATOM 8130 N N . SER B 1 577 ? 122.778 115.445 80.047 1.00 64.63 577 SER B N 1
ATOM 8131 C CA . SER B 1 577 ? 122.665 116.900 80.087 1.00 58.50 577 SER B CA 1
ATOM 8132 C C . SER B 1 577 ? 121.950 117.380 81.345 1.00 55.68 577 SER B C 1
ATOM 8133 O O . SER B 1 577 ? 122.354 118.381 81.946 1.00 52.46 577 SER B O 1
ATOM 8136 N N . GLY B 1 578 ? 120.893 116.686 81.755 1.00 55.62 578 GLY B N 1
ATOM 8137 C CA . GLY B 1 578 ? 120.147 117.076 82.935 1.00 58.01 578 GLY B CA 1
ATOM 8138 C C . GLY B 1 578 ? 120.809 116.648 84.226 1.00 61.71 578 GLY B C 1
ATOM 8139 O O . GLY B 1 578 ? 120.336 116.975 85.319 1.00 66.21 578 GLY B O 1
ATOM 8140 N N . PHE B 1 579 ? 121.907 115.911 84.110 1.00 54.29 579 PHE B N 1
ATOM 8141 C CA . PHE B 1 579 ? 122.673 115.419 85.252 1.00 51.03 579 PHE B CA 1
ATOM 8142 C C . PHE B 1 579 ? 123.624 116.532 85.682 1.00 52.74 579 PHE B C 1
ATOM 8143 O O . PHE B 1 579 ? 124.582 116.849 84.973 1.00 52.51 579 PHE B O 1
ATOM 8151 N N . THR B 1 580 ? 123.361 117.117 86.852 1.00 55.03 580 THR B N 1
ATOM 8152 C CA . THR B 1 580 ? 124.081 118.314 87.280 1.00 51.18 580 THR B CA 1
ATOM 8153 C C . THR B 1 580 ? 125.044 118.032 88.429 1.00 48.03 580 THR B C 1
ATOM 8154 O O . THR B 1 580 ? 126.245 118.294 88.315 1.00 51.30 580 THR B O 1
ATOM 8158 N N . PHE B 1 581 ? 124.539 117.501 89.538 1.00 41.57 581 PHE B N 1
ATOM 8159 C CA . PHE B 1 581 ? 125.381 117.197 90.684 1.00 44.63 581 PHE B CA 1
ATOM 8160 C C . PHE B 1 581 ? 125.074 115.798 91.192 1.00 45.18 581 PHE B C 1
ATOM 8161 O O . PHE B 1 581 ? 123.976 115.271 91.007 1.00 49.47 581 PHE B O 1
ATOM 8169 N N . PHE B 1 582 ? 126.070 115.203 91.836 1.00 42.27 582 PHE B N 1
ATOM 8170 C CA . PHE B 1 582 ? 126.009 113.812 92.254 1.00 41.19 582 PHE B CA 1
ATOM 8171 C C . PHE B 1 582 ? 126.781 113.675 93.561 1.00 41.19 582 PHE B C 1
ATOM 8172 O O . PHE B 1 582 ? 127.112 114.669 94.214 1.00 49.84 582 PHE B O 1
ATOM 8180 N N . ASP B 1 583 ? 127.072 112.438 93.938 1.00 34.55 583 ASP B N 1
ATOM 8181 C CA . ASP B 1 583 ? 127.880 112.144 95.112 1.00 36.81 583 ASP B CA 1
ATOM 8182 C C . ASP B 1 583 ? 128.481 110.754 94.921 1.00 46.18 583 ASP B C 1
ATOM 8183 O O . ASP B 1 583 ? 128.446 110.200 93.819 1.00 53.94 583 ASP B O 1
ATOM 8188 N N . TYR B 1 584 ? 129.043 110.190 95.991 1.00 38.93 584 TYR B N 1
ATOM 8189 C CA . TYR B 1 584 ? 129.684 108.885 95.876 1.00 39.45 584 TYR B CA 1
ATOM 8190 C C . TYR B 1 584 ? 128.691 107.806 95.470 1.00 42.83 584 TYR B C 1
ATOM 8191 O O . TYR B 1 584 ? 129.006 106.950 94.635 1.00 53.65 584 TYR B O 1
ATOM 8200 N N . SER B 1 585 ? 127.492 107.822 96.054 1.00 37.44 585 SER B N 1
ATOM 8201 C CA . SER B 1 585 ? 126.502 106.800 95.733 1.00 38.29 585 SER B CA 1
ATOM 8202 C C . SER B 1 585 ? 126.096 106.864 94.267 1.00 39.86 585 SER B C 1
ATOM 8203 O O . SER B 1 585 ? 125.974 105.826 93.607 1.00 51.87 585 SER B O 1
ATOM 8206 N N . GLY B 1 586 ? 125.896 108.070 93.736 1.00 34.25 586 GLY B N 1
ATOM 8207 C CA . GLY B 1 586 ? 125.523 108.197 92.338 1.00 32.39 586 GLY B CA 1
ATOM 8208 C C . GLY B 1 586 ? 126.599 107.704 91.389 1.00 40.81 586 GLY B C 1
ATOM 8209 O O . GLY B 1 586 ? 126.307 106.992 90.426 1.00 54.81 586 GLY B O 1
ATOM 8210 N N . VAL B 1 587 ? 127.855 108.078 91.643 1.00 39.72 587 VAL B N 1
ATOM 8211 C CA . VAL B 1 587 ? 128.951 107.631 90.789 1.00 36.10 587 VAL B CA 1
ATOM 8212 C C . VAL B 1 587 ? 129.108 106.119 90.864 1.00 38.92 587 VAL B C 1
ATOM 8213 O O . VAL B 1 587 ? 129.292 105.448 89.839 1.00 51.78 587 VAL B O 1
ATOM 8217 N N . SER B 1 588 ? 129.041 105.557 92.072 1.00 36.45 588 SER B N 1
ATOM 8218 C CA . SER B 1 588 ? 129.157 104.111 92.209 1.00 36.95 588 SER B CA 1
ATOM 8219 C C . SER B 1 588 ? 128.019 103.391 91.502 1.00 39.00 588 SER B C 1
ATOM 8220 O O . SER B 1 588 ? 128.245 102.351 90.876 1.00 50.05 588 SER B O 1
ATOM 8223 N N . MET B 1 589 ? 126.799 103.925 91.572 1.00 40.82 589 MET B N 1
ATOM 8224 C CA . MET B 1 589 ? 125.683 103.279 90.892 1.00 38.80 589 MET B CA 1
ATOM 8225 C C . MET B 1 589 ? 125.810 103.391 89.379 1.00 45.40 589 MET B C 1
ATOM 8226 O O . MET B 1 589 ? 125.463 102.449 88.660 1.00 55.40 589 MET B O 1
ATOM 8231 N N . LEU B 1 590 ? 126.301 104.526 88.876 1.00 41.33 590 LEU B N 1
ATOM 8232 C CA . LEU B 1 590 ? 126.537 104.656 87.442 1.00 34.97 590 LEU B CA 1
ATOM 8233 C C . LEU B 1 590 ? 127.579 103.655 86.964 1.00 40.92 590 LEU B C 1
ATOM 8234 O O . LEU B 1 590 ? 127.409 103.018 85.917 1.00 53.67 590 LEU B O 1
ATOM 8239 N N . VAL B 1 591 ? 128.666 103.499 87.722 1.00 43.17 591 VAL B N 1
ATOM 8240 C CA . VAL B 1 591 ? 129.688 102.528 87.348 1.00 42.13 591 VAL B CA 1
ATOM 8241 C C . VAL B 1 591 ? 129.141 101.108 87.428 1.00 44.83 591 VAL B C 1
ATOM 8242 O O . VAL B 1 591 ? 129.470 100.261 86.590 1.00 51.22 591 VAL B O 1
ATOM 8246 N N . GLU B 1 592 ? 128.304 100.820 88.427 1.00 50.61 592 GLU B N 1
ATOM 8247 C CA . GLU B 1 592 ? 127.688 99.501 88.521 1.00 46.49 592 GLU B CA 1
ATOM 8248 C C . GLU B 1 592 ? 126.798 99.220 87.320 1.00 50.82 592 GLU B C 1
ATOM 8249 O O . GLU B 1 592 ? 126.812 98.110 86.779 1.00 62.33 592 GLU B O 1
ATOM 8255 N N . VAL B 1 593 ? 126.010 100.209 86.896 1.00 52.00 593 VAL B N 1
ATOM 8256 C CA . VAL B 1 593 ? 125.184 100.045 85.703 1.00 48.58 593 VAL B CA 1
ATOM 8257 C C . VAL B 1 593 ? 126.057 99.795 84.483 1.00 49.72 593 VAL B C 1
ATOM 8258 O O . VAL B 1 593 ? 125.749 98.938 83.647 1.00 54.97 593 VAL B O 1
ATOM 8262 N N . TYR B 1 594 ? 127.160 100.538 84.361 1.00 51.97 594 TYR B N 1
ATOM 8263 C CA . TYR B 1 594 ? 128.070 100.332 83.238 1.00 47.77 594 TYR B CA 1
ATOM 8264 C C . TYR B 1 594 ? 128.612 98.907 83.214 1.00 53.93 594 TYR B C 1
ATOM 8265 O O . TYR B 1 594 ? 128.583 98.242 82.172 1.00 62.07 594 TYR B O 1
ATOM 8274 N N . MET B 1 595 ? 129.108 98.421 84.354 1.00 57.50 595 MET B N 1
ATOM 8275 C CA . MET B 1 595 ? 129.682 97.077 84.396 1.00 55.85 595 MET B CA 1
ATOM 8276 C C . MET B 1 595 ? 128.627 96.006 84.151 1.00 56.22 595 MET B C 1
ATOM 8277 O O . MET B 1 595 ? 128.891 95.019 83.454 1.00 62.40 595 MET B O 1
ATOM 8282 N N . ASP B 1 596 ? 127.431 96.171 84.719 1.00 54.81 596 ASP B N 1
ATOM 8283 C CA . ASP B 1 596 ? 126.373 95.190 84.503 1.00 56.70 596 ASP B CA 1
ATOM 8284 C C . ASP B 1 596 ? 125.925 95.159 83.049 1.00 59.92 596 ASP B C 1
ATOM 8285 O O . ASP B 1 596 ? 125.660 94.081 82.508 1.00 65.56 596 ASP B O 1
ATOM 8290 N N . CYS B 1 597 ? 125.829 96.322 82.404 1.00 64.02 597 CYS B N 1
ATOM 8291 C CA . CYS B 1 597 ? 125.513 96.355 80.982 1.00 61.34 597 CYS B CA 1
ATOM 8292 C C . CYS B 1 597 ? 126.620 95.719 80.154 1.00 61.85 597 CYS B C 1
ATOM 8293 O O . CYS B 1 597 ? 126.337 95.028 79.170 1.00 66.57 597 CYS B O 1
ATOM 8296 N N . LYS B 1 598 ? 127.881 95.940 80.532 1.00 64.75 598 LYS B N 1
ATOM 8297 C CA . LYS B 1 598 ? 128.985 95.277 79.847 1.00 64.07 598 LYS B CA 1
ATOM 8298 C C . LYS B 1 598 ? 128.876 93.763 79.971 1.00 65.93 598 LYS B C 1
ATOM 8299 O O . LYS B 1 598 ? 129.125 93.032 79.005 1.00 66.68 598 LYS B O 1
ATOM 8305 N N . GLY B 1 599 ? 128.507 93.273 81.157 1.00 68.84 599 GLY B N 1
ATOM 8306 C CA . GLY B 1 599 ? 128.324 91.846 81.358 1.00 67.28 599 GLY B CA 1
ATOM 8307 C C . GLY B 1 599 ? 127.193 91.247 80.551 1.00 69.45 599 GLY B C 1
ATOM 8308 O O . GLY B 1 599 ? 127.294 90.092 80.125 1.00 73.54 599 GLY B O 1
ATOM 8309 N N . ARG B 1 600 ? 126.117 92.001 80.333 1.00 70.15 600 ARG B N 1
ATOM 8310 C CA . ARG B 1 600 ? 124.973 91.545 79.558 1.00 67.97 600 ARG B CA 1
ATOM 8311 C C . ARG B 1 600 ? 125.158 91.820 78.064 1.00 69.40 600 ARG B C 1
ATOM 8312 O O . ARG B 1 600 ? 124.218 91.665 77.278 1.00 71.46 600 ARG B O 1
ATOM 8320 N N . SER B 1 601 ? 126.370 92.208 77.662 1.00 69.63 601 SER B N 1
ATOM 8321 C CA . SER B 1 601 ? 126.724 92.415 76.256 1.00 72.78 601 SER B CA 1
ATOM 8322 C C . SER B 1 601 ? 125.890 93.522 75.619 1.00 76.52 601 SER B C 1
ATOM 8323 O O . SER B 1 601 ? 125.438 93.407 74.478 1.00 77.70 601 SER B O 1
ATOM 8326 N N . VAL B 1 602 ? 125.681 94.606 76.363 1.00 74.96 602 VAL B N 1
ATOM 8327 C CA . VAL B 1 602 ? 125.084 95.824 75.826 1.00 67.97 602 VAL B CA 1
ATOM 8328 C C . VAL B 1 602 ? 125.992 96.990 76.192 1.00 69.56 602 VAL B C 1
ATOM 8329 O O . VAL B 1 602 ? 126.316 97.186 77.368 1.00 73.09 602 VAL B O 1
ATOM 8333 N N . ASP B 1 603 ? 126.422 97.748 75.189 1.00 70.32 603 ASP B N 1
ATOM 8334 C CA . ASP B 1 603 ? 127.354 98.841 75.411 1.00 69.74 603 ASP B CA 1
ATOM 8335 C C . ASP B 1 603 ? 126.623 100.080 75.907 1.00 71.87 603 ASP B C 1
ATOM 8336 O O . ASP B 1 603 ? 125.488 100.359 75.512 1.00 79.33 603 ASP B O 1
ATOM 8341 N N . VAL B 1 604 ? 127.288 100.828 76.780 1.00 59.73 604 VAL B N 1
ATOM 8342 C CA . VAL B 1 604 ? 126.746 102.059 77.339 1.00 57.83 604 VAL B CA 1
ATOM 8343 C C . VAL B 1 604 ? 127.650 103.196 76.894 1.00 59.34 604 VAL B C 1
ATOM 8344 O O . VAL B 1 604 ? 128.844 103.215 77.220 1.00 66.91 604 VAL B O 1
ATOM 8348 N N . LEU B 1 605 ? 127.092 104.135 76.139 1.00 61.35 605 LEU B N 1
ATOM 8349 C CA . LEU B 1 605 ? 127.808 105.335 75.735 1.00 59.19 605 LEU B CA 1
ATOM 8350 C C . LEU B 1 605 ? 127.220 106.526 76.473 1.00 59.74 605 LEU B C 1
ATOM 8351 O O . LEU B 1 605 ? 125.998 106.673 76.550 1.00 68.60 605 LEU B O 1
ATOM 8356 N N . LEU B 1 606 ? 128.084 107.361 77.024 1.00 50.45 606 LEU B N 1
ATOM 8357 C CA . LEU B 1 606 ? 127.640 108.471 77.851 1.00 46.55 606 LEU B CA 1
ATOM 8358 C C . LEU B 1 606 ? 127.555 109.741 77.002 1.00 55.14 606 LEU B C 1
ATOM 8359 O O . LEU B 1 606 ? 127.652 109.695 75.774 1.00 67.06 606 LEU B O 1
ATOM 8364 N N . ALA B 1 607 ? 127.371 110.884 77.652 1.00 63.59 607 ALA B N 1
ATOM 8365 C CA . ALA B 1 607 ? 127.086 112.155 77.001 1.00 58.73 607 ALA B CA 1
ATOM 8366 C C . ALA B 1 607 ? 127.899 113.239 77.690 1.00 71.35 607 ALA B C 1
ATOM 8367 O O . ALA B 1 607 ? 128.934 112.935 78.291 1.00 77.42 607 ALA B O 1
ATOM 8369 N N . HIS B 1 608 ? 127.473 114.498 77.559 1.00 65.49 608 HIS B N 1
ATOM 8370 C CA . HIS B 1 608 ? 128.182 115.660 78.093 1.00 70.46 608 HIS B CA 1
ATOM 8371 C C . HIS B 1 608 ? 128.895 115.367 79.410 1.00 68.06 608 HIS B C 1
ATOM 8372 O O . HIS B 1 608 ? 130.095 115.629 79.538 1.00 65.73 608 HIS B O 1
ATOM 8379 N N . CYS B 1 609 ? 128.168 114.810 80.381 1.00 58.29 609 CYS B N 1
ATOM 8380 C CA . CYS B 1 609 ? 128.749 114.296 81.626 1.00 64.55 609 CYS B CA 1
ATOM 8381 C C . CYS B 1 609 ? 129.656 115.314 82.311 1.00 69.52 609 CYS B C 1
ATOM 8382 O O . CYS B 1 609 ? 130.653 114.945 82.935 1.00 70.27 609 CYS B O 1
ATOM 8385 N N . THR B 1 610 ? 129.295 116.596 82.221 1.00 62.59 610 THR B N 1
ATOM 8386 C CA . THR B 1 610 ? 130.075 117.696 82.782 1.00 57.30 610 THR B CA 1
ATOM 8387 C C . THR B 1 610 ? 131.574 117.487 82.606 1.00 60.48 610 THR B C 1
ATOM 8388 O O . THR B 1 610 ? 132.028 117.080 81.532 1.00 63.70 610 THR B O 1
ATOM 8392 N N . ALA B 1 611 ? 132.346 117.758 83.654 1.00 60.18 611 ALA B N 1
ATOM 8393 C CA . ALA B 1 611 ? 133.781 117.487 83.636 1.00 54.19 611 ALA B CA 1
ATOM 8394 C C . ALA B 1 611 ? 134.295 116.776 84.879 1.00 52.98 611 ALA B C 1
ATOM 8395 O O . ALA B 1 611 ? 135.312 116.083 84.784 1.00 54.91 611 ALA B O 1
ATOM 8397 N N . SER B 1 612 ? 133.649 116.924 86.037 1.00 52.88 612 SER B N 1
ATOM 8398 C CA . SER B 1 612 ? 134.077 116.195 87.225 1.00 50.51 612 SER B CA 1
ATOM 8399 C C . SER B 1 612 ? 133.506 114.785 87.240 1.00 53.40 612 SER B C 1
ATOM 8400 O O . SER B 1 612 ? 134.100 113.873 87.827 1.00 61.30 612 SER B O 1
ATOM 8403 N N . LEU B 1 613 ? 132.350 114.589 86.602 1.00 45.60 613 LEU B N 1
ATOM 8404 C CA . LEU B 1 613 ? 131.786 113.249 86.494 1.00 41.39 613 LEU B CA 1
ATOM 8405 C C . LEU B 1 613 ? 132.708 112.332 85.708 1.00 49.69 613 LEU B C 1
ATOM 8406 O O . LEU B 1 613 ? 132.848 111.151 86.038 1.00 58.08 613 LEU B O 1
ATOM 8411 N N . ILE B 1 614 ? 133.343 112.860 84.662 1.00 49.53 614 ILE B N 1
ATOM 8412 C CA . ILE B 1 614 ? 134.278 112.061 83.877 1.00 47.90 614 ILE B CA 1
ATOM 8413 C C . ILE B 1 614 ? 135.429 111.587 84.754 1.00 51.71 614 ILE B C 1
ATOM 8414 O O . ILE B 1 614 ? 135.804 110.410 84.733 1.00 55.80 614 ILE B O 1
ATOM 8419 N N . LYS B 1 615 ? 135.999 112.496 85.547 1.00 48.05 615 LYS B N 1
ATOM 8420 C CA . LYS B 1 615 ? 137.109 112.127 86.419 1.00 47.05 615 LYS B CA 1
ATOM 8421 C C . LYS B 1 615 ? 136.680 111.109 87.467 1.00 53.43 615 LYS B C 1
ATOM 8422 O O . LYS B 1 615 ? 137.388 110.123 87.710 1.00 59.31 615 LYS B O 1
ATOM 8428 N N . ALA B 1 616 ? 135.522 111.328 88.094 1.00 48.28 616 ALA B N 1
ATOM 8429 C CA . ALA B 1 616 ? 135.053 110.404 89.121 1.00 39.16 616 ALA B CA 1
ATOM 8430 C C . ALA B 1 616 ? 134.796 109.017 88.546 1.00 46.20 616 ALA B C 1
ATOM 8431 O O . ALA B 1 616 ? 135.182 108.009 89.149 1.00 52.86 616 ALA B O 1
ATOM 8433 N N . MET B 1 617 ? 134.154 108.943 87.380 1.00 49.19 617 MET B N 1
ATOM 8434 C CA . MET B 1 617 ? 133.870 107.662 86.753 1.00 43.72 617 MET B CA 1
ATOM 8435 C C . MET B 1 617 ? 135.123 106.962 86.248 1.00 51.83 617 MET B C 1
ATOM 8436 O O . MET B 1 617 ? 135.192 105.732 86.316 1.00 61.54 617 MET B O 1
ATOM 8441 N N . THR B 1 618 ? 136.106 107.703 85.735 1.00 45.58 618 THR B N 1
ATOM 8442 C CA . THR B 1 618 ? 137.361 107.091 85.326 1.00 52.03 618 THR B CA 1
ATOM 8443 C C . THR B 1 618 ? 138.198 106.612 86.500 1.00 54.94 618 THR B C 1
ATOM 8444 O O . THR B 1 618 ? 138.926 105.624 86.357 1.00 62.30 618 THR B O 1
ATOM 8448 N N . TYR B 1 619 ? 138.119 107.277 87.653 1.00 50.58 619 TYR B N 1
ATOM 8449 C CA . TYR B 1 619 ? 138.842 106.776 88.816 1.00 48.66 619 TYR B CA 1
ATOM 8450 C C . TYR B 1 619 ? 138.147 105.559 89.412 1.00 52.03 619 TYR B C 1
ATOM 8451 O O . TYR B 1 619 ? 138.775 104.517 89.623 1.00 56.28 619 TYR B O 1
ATOM 8460 N N . TYR B 1 620 ? 136.848 105.677 89.697 1.00 50.59 620 TYR B N 1
ATOM 8461 C CA . TYR B 1 620 ? 136.146 104.605 90.393 1.00 44.91 620 TYR B CA 1
ATOM 8462 C C . TYR B 1 620 ? 136.116 103.324 89.569 1.00 48.71 620 TYR B C 1
ATOM 8463 O O . TYR B 1 620 ? 136.364 102.235 90.098 1.00 52.81 620 TYR B O 1
ATOM 8472 N N . GLY B 1 621 ? 135.820 103.430 88.281 1.00 51.83 621 GLY B N 1
ATOM 8473 C CA . GLY B 1 621 ? 135.714 102.262 87.437 1.00 55.44 621 GLY B CA 1
ATOM 8474 C C . GLY B 1 621 ? 136.990 101.811 86.769 1.00 58.51 621 GLY B C 1
ATOM 8475 O O . GLY B 1 621 ? 136.961 100.833 86.016 1.00 59.00 621 GLY B O 1
ATOM 8476 N N . ASN B 1 622 ? 138.110 102.490 87.024 1.00 60.69 622 ASN B N 1
ATOM 8477 C CA . ASN B 1 622 ? 139.381 102.198 86.359 1.00 61.42 622 ASN B CA 1
ATOM 8478 C C . ASN B 1 622 ? 139.227 102.253 84.842 1.00 64.51 622 ASN B C 1
ATOM 8479 O O . ASN B 1 622 ? 139.808 101.454 84.105 1.00 68.29 622 ASN B O 1
ATOM 8484 N N . LEU B 1 623 ? 138.432 103.209 84.374 1.00 66.52 623 LEU B N 1
ATOM 8485 C CA . LEU B 1 623 ? 138.154 103.352 82.952 1.00 65.67 623 LEU B CA 1
ATOM 8486 C C . LEU B 1 623 ? 139.382 103.913 82.247 1.00 68.44 623 LEU B C 1
ATOM 8487 O O . LEU B 1 623 ? 139.971 104.898 82.703 1.00 71.91 623 LEU B O 1
ATOM 8492 N N . ASP B 1 624 ? 139.771 103.287 81.140 1.00 81.38 624 ASP B N 1
ATOM 8493 C CA . ASP B 1 624 ? 140.931 103.748 80.394 1.00 84.31 624 ASP B CA 1
ATOM 8494 C C . ASP B 1 624 ? 140.556 104.907 79.477 1.00 87.29 624 ASP B C 1
ATOM 8495 O O . ASP B 1 624 ? 139.488 104.923 78.860 1.00 88.72 624 ASP B O 1
ATOM 8500 N N . SER B 1 625 ? 141.457 105.887 79.392 1.00 93.24 625 SER B N 1
ATOM 8501 C CA . SER B 1 625 ? 141.222 107.060 78.561 1.00 93.97 625 SER B CA 1
ATOM 8502 C C . SER B 1 625 ? 141.260 106.747 77.071 1.00 94.68 625 SER B C 1
ATOM 8503 O O . SER B 1 625 ? 140.768 107.551 76.272 1.00 94.21 625 SER B O 1
ATOM 8506 N N . GLU B 1 626 ? 141.830 105.607 76.680 1.00 95.56 626 GLU B N 1
ATOM 8507 C CA . GLU B 1 626 ? 141.965 105.236 75.278 1.00 96.07 626 GLU B CA 1
ATOM 8508 C C . GLU B 1 626 ? 140.854 104.299 74.816 1.00 94.80 626 GLU B C 1
ATOM 8509 O O . GLU B 1 626 ? 141.078 103.447 73.950 1.00 94.06 626 GLU B O 1
ATOM 8515 N N . LYS B 1 627 ? 139.659 104.437 75.386 1.00 87.85 627 LYS B N 1
ATOM 8516 C CA . LYS B 1 627 ? 138.488 103.694 74.950 1.00 88.46 627 LYS B CA 1
ATOM 8517 C C . LYS B 1 627 ? 137.319 104.665 74.863 1.00 87.85 627 LYS B C 1
ATOM 8518 O O . LYS B 1 627 ? 137.048 105.396 75.832 1.00 87.92 627 LYS B O 1
ATOM 8524 N N . PRO B 1 628 ? 136.607 104.714 73.739 1.00 82.25 628 PRO B N 1
ATOM 8525 C CA . PRO B 1 628 ? 135.539 105.711 73.590 1.00 80.30 628 PRO B CA 1
ATOM 8526 C C . PRO B 1 628 ? 134.326 105.408 74.454 1.00 81.71 628 PRO B C 1
ATOM 8527 O O . PRO B 1 628 ? 133.544 104.501 74.153 1.00 78.59 628 PRO B O 1
ATOM 8531 N N . ILE B 1 629 ? 134.164 106.167 75.538 1.00 71.50 629 ILE B N 1
ATOM 8532 C CA . ILE B 1 629 ? 133.016 106.052 76.429 1.00 64.60 629 ILE B CA 1
ATOM 8533 C C . ILE B 1 629 ? 132.289 107.383 76.569 1.00 62.92 629 ILE B C 1
ATOM 8534 O O . ILE B 1 629 ? 131.061 107.447 76.468 1.00 71.26 629 ILE B O 1
ATOM 8539 N N . PHE B 1 630 ? 133.032 108.458 76.800 1.00 53.94 630 PHE B N 1
ATOM 8540 C CA . PHE B 1 630 ? 132.462 109.781 77.004 1.00 58.42 630 PHE B CA 1
ATOM 8541 C C . PHE B 1 630 ? 132.480 110.553 75.693 1.00 65.71 630 PHE B C 1
ATOM 8542 O O . PHE B 1 630 ? 133.523 110.649 75.038 1.00 69.10 630 PHE B O 1
ATOM 8550 N N . PHE B 1 631 ? 131.331 111.102 75.318 1.00 65.01 631 PHE B N 1
ATOM 8551 C CA . PHE B 1 631 ? 131.188 111.904 74.116 1.00 62.51 631 PHE B CA 1
ATOM 8552 C C . PHE B 1 631 ? 130.692 113.295 74.485 1.00 66.21 631 PHE B C 1
ATOM 8553 O O . PHE B 1 631 ? 130.261 113.550 75.611 1.00 71.16 631 PHE B O 1
ATOM 8561 N N . GLU B 1 632 ? 130.761 114.203 73.516 1.00 65.65 632 GLU B N 1
ATOM 8562 C CA . GLU B 1 632 ? 130.390 115.590 73.749 1.00 65.74 632 GLU B CA 1
ATOM 8563 C C . GLU B 1 632 ? 128.911 115.862 73.520 1.00 68.04 632 GLU B C 1
ATOM 8564 O O . GLU B 1 632 ? 128.391 116.851 74.047 1.00 67.83 632 GLU B O 1
ATOM 8570 N N . SER B 1 633 ? 128.226 115.017 72.758 1.00 66.16 633 SER B N 1
ATOM 8571 C CA . SER B 1 633 ? 126.807 115.201 72.486 1.00 63.98 633 SER B CA 1
ATOM 8572 C C . SER B 1 633 ? 126.226 113.864 72.048 1.00 67.10 633 SER B C 1
ATOM 8573 O O . SER B 1 633 ? 126.956 112.915 71.751 1.00 70.32 633 SER B O 1
ATOM 8576 N N . VAL B 1 634 ? 124.894 113.794 72.018 1.00 64.31 634 VAL B N 1
ATOM 8577 C CA . VAL B 1 634 ? 124.227 112.577 71.568 1.00 60.70 634 VAL B CA 1
ATOM 8578 C C . VAL B 1 634 ? 124.520 112.315 70.098 1.00 62.54 634 VAL B C 1
ATOM 8579 O O . VAL B 1 634 ? 124.680 111.160 69.686 1.00 67.00 634 VAL B O 1
ATOM 8583 N N . SER B 1 635 ? 124.597 113.371 69.285 1.00 64.99 635 SER B N 1
ATOM 8584 C CA . SER B 1 635 ? 124.924 113.196 67.875 1.00 63.50 635 SER B CA 1
ATOM 8585 C C . SER B 1 635 ? 126.315 112.606 67.690 1.00 65.23 635 SER B C 1
ATOM 8586 O O . SER B 1 635 ? 126.533 111.820 66.763 1.00 67.28 635 SER B O 1
ATOM 8589 N N . ALA B 1 636 ? 127.264 112.971 68.554 1.00 63.03 636 ALA B N 1
ATOM 8590 C CA . ALA B 1 636 ? 128.593 112.375 68.479 1.00 62.25 636 ALA B CA 1
ATOM 8591 C C . ALA B 1 636 ? 128.542 110.876 68.749 1.00 64.26 636 ALA B C 1
ATOM 8592 O O . ALA B 1 636 ? 129.208 110.093 68.062 1.00 66.47 636 ALA B O 1
ATOM 8594 N N . ALA B 1 637 ? 127.755 110.456 69.740 1.00 63.34 637 ALA B N 1
ATOM 8595 C CA . ALA B 1 637 ? 127.605 109.030 70.005 1.00 62.40 637 ALA B CA 1
ATOM 8596 C C . ALA B 1 637 ? 126.940 108.318 68.835 1.00 63.90 637 ALA B C 1
ATOM 8597 O O . ALA B 1 637 ? 127.350 107.214 68.459 1.00 65.36 637 ALA B O 1
ATOM 8599 N N . ILE B 1 638 ? 125.915 108.936 68.245 1.00 66.89 638 ILE B N 1
ATOM 8600 C CA . ILE B 1 638 ? 125.254 108.341 67.087 1.00 64.11 638 ILE B CA 1
ATOM 8601 C C . ILE B 1 638 ? 126.237 108.177 65.936 1.00 67.63 638 ILE B C 1
ATOM 8602 O O . ILE B 1 638 ? 126.249 107.146 65.254 1.00 68.62 638 ILE B O 1
ATOM 8607 N N . SER B 1 639 ? 127.076 109.188 65.701 1.00 70.15 639 SER B N 1
ATOM 8608 C CA . SER B 1 639 ? 128.113 109.072 64.683 1.00 69.34 639 SER B CA 1
ATOM 8609 C C . SER B 1 639 ? 129.095 107.957 65.012 1.00 70.67 639 SER B C 1
ATOM 8610 O O . SER B 1 639 ? 129.535 107.233 64.112 1.00 70.80 639 SER B O 1
ATOM 8613 N N . HIS B 1 640 ? 129.451 107.805 66.290 1.00 71.76 640 HIS B N 1
ATOM 8614 C CA . HIS B 1 640 ? 130.333 106.713 66.687 1.00 70.96 640 HIS B CA 1
ATOM 8615 C C . HIS B 1 640 ? 129.697 105.352 66.436 1.00 70.75 640 HIS B C 1
ATOM 8616 O O . HIS B 1 640 ? 130.412 104.380 66.169 1.00 74.30 640 HIS B O 1
ATOM 8623 N N . ILE B 1 641 ? 128.369 105.255 66.529 1.00 68.93 641 ILE B N 1
ATOM 8624 C CA . ILE B 1 641 ? 127.702 103.998 66.191 1.00 71.55 641 ILE B CA 1
ATOM 8625 C C . ILE B 1 641 ? 127.953 103.638 64.734 1.00 75.40 641 ILE B C 1
ATOM 8626 O O . ILE B 1 641 ? 128.206 102.474 64.401 1.00 75.00 641 ILE B O 1
ATOM 8631 N N . HIS B 1 642 ? 127.887 104.627 63.841 1.00 76.87 642 HIS B N 1
ATOM 8632 C CA . HIS B 1 642 ? 128.115 104.402 62.414 1.00 76.29 642 HIS B CA 1
ATOM 8633 C C . HIS B 1 642 ? 129.615 104.252 62.157 1.00 78.67 642 HIS B C 1
ATOM 8634 O O . HIS B 1 642 ? 130.281 105.113 61.578 1.00 76.11 642 HIS B O 1
ATOM 8641 N N . SER B 1 643 ? 130.144 103.119 62.607 1.00 78.87 643 SER B N 1
ATOM 8642 C CA . SER B 1 643 ? 131.551 102.784 62.427 1.00 76.19 643 SER B CA 1
ATOM 8643 C C . SER B 1 643 ? 131.775 101.298 62.682 1.00 76.15 643 SER B C 1
ATOM 8644 O O . SER B 1 643 ? 131.043 100.674 63.451 1.00 74.69 643 SER B O 1
#

Radius of gyration: 36.06 Å; Cα contacts (8 Å, |Δi|>4): 1913; chains: 2; bounding box: 79×98×89 Å

Sequence (1124 aa):
CEDIIQWCRRRLPILDWAPHYNLKENLLPDTVSGIMLAVQQVTQGLAFAVLSSVHPVFGLYGSLFPAIIYAIFGMGHHVATGTFALTSLISANAVERIVPQNMQNLTTQSNTSVLGLSDFEMQRIHVAAAVSFLGGVIQVAMFVLQLGSATFVVTEPVISAMTTGAATHVVTSQVKYLLGMKMPYISGPLGFFYIYAYVFENIKSVRLEALLLSLLSIVVLVLVKELNEQFKRKIKVVLPVDLVLIIAASFACYCTNMENTYGLEVVGHIPQGIPSPRAPPMNILSAVITEAFGVALVGYVASLALAQGSAKKFKYSIDDNQEFLAHGLSNIVSSFFFCIPSAAAMGRTAGLYSTGAKTQVACLISCIFVLIVIYAIGPLLYWLPMCVLASIIVVGLKGMLIQFRDLKKYWNVDKIDWGIWVSTYVFTICFAANVGLLFGVVCTIAIVIGRFPRAMTVSIKNVKIISINNPLVFLNAKKFYTDLMNMICYLILDCSGFTFFDYSGVSMLVEVYMDCKGRSVDVLLAHCTASLIKAMTYYGNLDSEKPIFFESVSAAISHIHSCEDIIQWCRRRLPILDWAPHYNLKENLLPDTVSGIMLAVQQVTQGLAFAVLSSVHPVFGLYGSLFPAIIYAIFGMGHHVATGTFALTSLISANAVERIVPQNMQNLTTQSNTSVLGLSDFEMQRIHVAAAVSFLGGVIQVAMFVLQLGSATFVVTEPVISAMTTGAATHVVTSQVKYLLGMKMPYISGPLGFFYIYAYVFENIKSVRLEALLLSLLSIVVLVLVKELNEQFKRKIKVVLPVDLVLIIAASFACYCTNMENTYGLEVVGHIPQGIPSPRAPPMNILSAVITEAFGVALVGYVASLALAQGSAKKFKYSIDDNQEFLAHGLSNIVSSFFFCIPSAAAMGRTAGLYSTGAKTQVACLISCIFVLIVIYAIGPLLYWLPMCVLASIIVVGLKGMLIQFRDLKKYWNVDKIDWGIWVSTYVFTICFAANVGLLFGVVCTIAIVIGRFPRAMTVSIKNVKIISINNPLVFLNAKKFYTDLMNMICYLILDCSGFTFFDYSGVSMLVEVYMDCKGRSVDVLLAHCTASLIKAMTYYGNLDSEKPIFFESVSAAISHIHS